Protein 9G69 (pdb70)

Organism: Lactococcus lactis subsp. lactis (strain IL1403) (NCBI:txid272623)

Structure (mmCIF, N/CA/C/O backbone):
data_9G69
#
_entry.id   9G69
#
_cell.length_a   1.00
_cell.length_b   1.00
_cell.length_c   1.00
_cell.angle_alpha   90.00
_cell.angle_beta   90.00
_cell.angle_gamma   90.00
#
_symmetry.space_group_name_H-M   'P 1'
#
loop_
_entity.id
_entity.type
_entity.pdbx_description
1 polymer 'Phosphoglucosamine mutase'
2 polymer 'Diadenylate cyclase'
3 non-polymer "ADENOSINE-5'-TRIPHOSPHATE"
#
loop_
_atom_site.group_PDB
_atom_site.id
_atom_site.type_symbol
_atom_site.label_atom_id
_atom_site.label_alt_id
_atom_site.label_comp_id
_atom_site.label_asym_id
_atom_site.label_entity_id
_atom_site.label_seq_id
_atom_site.pdbx_PDB_ins_code
_atom_site.Cartn_x
_atom_site.Cartn_y
_atom_site.Cartn_z
_atom_site.occupancy
_atom_site.B_iso_or_equiv
_atom_site.auth_seq_id
_atom_site.auth_comp_id
_atom_site.auth_asym_id
_atom_site.auth_atom_id
_atom_site.pdbx_PDB_model_num
ATOM 1 N N . MET A 1 1 ? 136.419 105.251 107.251 1.00 66.60 1 MET A N 1
ATOM 2 C CA . MET A 1 1 ? 136.174 105.142 108.683 1.00 69.64 1 MET A CA 1
ATOM 3 C C . MET A 1 1 ? 137.161 104.183 109.336 1.00 62.43 1 MET A C 1
ATOM 4 O O . MET A 1 1 ? 137.304 103.038 108.910 1.00 65.46 1 MET A O 1
ATOM 6 N N . GLY A 1 2 ? 137.839 104.659 110.375 1.00 59.89 2 GLY A N 1
ATOM 7 C CA . GLY A 1 2 ? 138.813 103.846 111.075 1.00 60.83 2 GLY A CA 1
ATOM 8 C C . GLY A 1 2 ? 138.192 102.996 112.163 1.00 62.42 2 GLY A C 1
ATOM 9 O O . GLY A 1 2 ? 137.127 102.406 111.962 1.00 62.93 2 GLY A O 1
ATOM 10 N N . LYS A 1 3 ? 138.849 102.920 113.322 1.00 33.91 3 LYS A N 1
ATOM 11 C CA . LYS A 1 3 ? 138.311 102.120 114.417 1.00 32.71 3 LYS A CA 1
ATOM 12 C C . LYS A 1 3 ? 137.120 102.806 115.073 1.00 35.37 3 LYS A C 1
ATOM 13 O O . LYS A 1 3 ? 136.124 102.152 115.403 1.00 30.56 3 LYS A O 1
ATOM 15 N N . TYR A 1 4 ? 137.204 104.120 115.282 1.00 5.88 4 TYR A N 1
ATOM 16 C CA . TYR A 1 4 ? 136.094 104.851 115.876 1.00 12.31 4 TYR A CA 1
ATOM 17 C C . TYR A 1 4 ? 135.881 106.223 115.249 1.00 9.78 4 TYR A C 1
ATOM 18 O O . TYR A 1 4 ? 135.111 107.020 115.798 1.00 11.19 4 TYR A O 1
ATOM 20 N N . PHE A 1 5 ? 136.532 106.532 114.134 1.00 1.97 5 PHE A N 1
ATOM 21 C CA . PHE A 1 5 ? 136.324 107.793 113.439 1.00 8.00 5 PHE A CA 1
ATOM 22 C C . PHE A 1 5 ? 135.394 107.577 112.254 1.00 9.68 5 PHE A C 1
ATOM 23 O O . PHE A 1 5 ? 135.411 106.516 111.625 1.00 3.13 5 PHE A O 1
ATOM 25 N N . GLY A 1 6 ? 134.586 108.588 111.953 1.00 12.97 6 GLY A N 1
ATOM 26 C CA . GLY A 1 6 ? 133.633 108.486 110.865 1.00 13.15 6 GLY A CA 1
ATOM 27 C C . GLY A 1 6 ? 134.205 108.923 109.532 1.00 5.05 6 GLY A C 1
ATOM 28 O O . GLY A 1 6 ? 135.191 108.352 109.060 1.00 4.59 6 GLY A O 1
ATOM 29 N N . THR A 1 7 ? 133.589 109.929 108.911 1.00 8.94 7 THR A N 1
ATOM 30 C CA . THR A 1 7 ? 134.060 110.484 107.646 1.00 16.02 7 THR A CA 1
ATOM 31 C C . THR A 1 7 ? 134.718 111.847 107.821 1.00 8.22 7 THR A C 1
ATOM 32 O O . THR A 1 7 ? 135.818 112.078 107.311 1.00 11.45 7 THR A O 1
ATOM 34 N N . ASP A 1 8 ? 134.059 112.759 108.530 1.00 5.32 8 ASP A N 1
ATOM 35 C CA . ASP A 1 8 ? 134.649 114.048 108.860 1.00 6.91 8 ASP A CA 1
ATOM 36 C C . ASP A 1 8 ? 134.712 114.209 110.372 1.00 3.15 8 ASP A C 1
ATOM 37 O O . ASP A 1 8 ? 134.369 115.268 110.903 1.00 6.86 8 ASP A O 1
ATOM 39 N N . GLY A 1 9 ? 135.140 113.159 111.069 1.00 6.44 9 GLY A N 1
ATOM 40 C CA . GLY A 1 9 ? 135.170 113.157 112.520 1.00 13.76 9 GLY A CA 1
ATOM 41 C C . GLY A 1 9 ? 134.349 112.033 113.122 1.00 16.15 9 GLY A C 1
ATOM 42 O O . GLY A 1 9 ? 134.702 110.855 112.994 1.00 13.74 9 GLY A O 1
ATOM 43 N N . VAL A 1 10 ? 133.259 112.386 113.800 1.00 4.36 10 VAL A N 1
ATOM 44 C CA . VAL A 1 10 ? 132.292 111.421 114.309 1.00 9.45 10 VAL A CA 1
ATOM 45 C C . VAL A 1 10 ? 130.904 111.914 113.929 1.00 2.59 10 VAL A C 1
ATOM 46 O O . VAL A 1 10 ? 130.508 113.020 114.316 1.00 6.04 10 VAL A O 1
ATOM 48 N N . ARG A 1 11 ? 130.169 111.105 113.173 1.00 2.93 11 ARG A N 1
ATOM 49 C CA . ARG A 1 11 ? 128.829 111.460 112.730 1.00 2.87 11 ARG A CA 1
ATOM 50 C C . ARG A 1 11 ? 127.853 110.403 113.214 1.00 1.29 11 ARG A C 1
ATOM 51 O O . ARG A 1 11 ? 128.053 109.210 112.971 1.00 0.19 11 ARG A O 1
ATOM 53 N N . GLY A 1 12 ? 126.804 110.844 113.892 1.00 55.18 12 GLY A N 1
ATOM 54 C CA . GLY A 1 12 ? 125.813 109.930 114.420 1.00 55.72 12 GLY A CA 1
ATOM 55 C C . GLY A 1 12 ? 124.829 110.671 115.297 1.00 57.98 12 GLY A C 1
ATOM 56 O O . GLY A 1 12 ? 124.900 111.892 115.464 1.00 53.60 12 GLY A O 1
ATOM 57 N N . GLU A 1 13 ? 123.903 109.901 115.862 1.00 73.85 13 GLU A N 1
ATOM 58 C CA . GLU A 1 13 ? 122.885 110.461 116.738 1.00 69.58 13 GLU A CA 1
ATOM 59 C C . GLU A 1 13 ? 123.386 110.496 118.176 1.00 74.00 13 GLU A C 1
ATOM 60 O O . GLU A 1 13 ? 123.912 109.500 118.684 1.00 75.11 13 GLU A O 1
ATOM 62 N N . ALA A 1 14 ? 123.232 111.647 118.827 1.00 7.95 14 ALA A N 1
ATOM 63 C CA . ALA A 1 14 ? 123.646 111.779 120.216 1.00 10.75 14 ALA A CA 1
ATOM 64 C C . ALA A 1 14 ? 122.727 110.962 121.112 1.00 7.95 14 ALA A C 1
ATOM 65 O O . ALA A 1 14 ? 121.501 111.050 121.002 1.00 4.31 14 ALA A O 1
ATOM 67 N N . ASN A 1 15 ? 123.330 110.149 121.979 1.00 22.55 15 ASN A N 1
ATOM 68 C CA . ASN A 1 15 ? 122.664 109.285 122.953 1.00 21.06 15 ASN A CA 1
ATOM 69 C C . ASN A 1 15 ? 121.702 108.284 122.319 1.00 25.36 15 ASN A C 1
ATOM 70 O O . ASN A 1 15 ? 120.815 107.767 123.004 1.00 21.78 15 ASN A O 1
ATOM 72 N N . VAL A 1 16 ? 121.850 107.993 121.028 1.00 30.45 16 VAL A N 1
ATOM 73 C CA . VAL A 1 16 ? 121.070 106.965 120.351 1.00 30.47 16 VAL A CA 1
ATOM 74 C C . VAL A 1 16 ? 121.974 105.965 119.640 1.00 37.15 16 VAL A C 1
ATOM 75 O O . VAL A 1 16 ? 121.869 104.754 119.854 1.00 33.05 16 VAL A O 1
ATOM 77 N N . GLU A 1 17 ? 122.871 106.457 118.786 1.00 20.66 17 GLU A N 1
ATOM 78 C CA . GLU A 1 17 ? 123.893 105.624 118.163 1.00 14.86 17 GLU A CA 1
ATOM 79 C C . GLU A 1 17 ? 125.237 105.780 118.865 1.00 18.89 17 GLU A C 1
ATOM 80 O O . GLU A 1 17 ? 125.784 104.807 119.391 1.00 18.65 17 GLU A O 1
ATOM 82 N N . LEU A 1 18 ? 125.771 106.998 118.897 1.00 36.13 18 LEU A N 1
ATOM 83 C CA . LEU A 1 18 ? 126.980 107.264 119.661 1.00 37.40 18 LEU A CA 1
ATOM 84 C C . LEU A 1 18 ? 126.651 107.312 121.146 1.00 33.38 18 LEU A C 1
ATOM 85 O O . LEU A 1 18 ? 125.502 107.539 121.534 1.00 32.59 18 LEU A O 1
ATOM 87 N N . THR A 1 19 ? 127.661 107.079 121.980 1.00 52.35 19 THR A N 1
ATOM 88 C CA . THR A 1 19 ? 127.346 107.213 123.398 1.00 57.72 19 THR A CA 1
ATOM 89 C C . THR A 1 19 ? 127.989 108.477 123.966 1.00 54.71 19 THR A C 1
ATOM 90 O O . THR A 1 19 ? 129.087 108.853 123.543 1.00 54.29 19 THR A O 1
ATOM 92 N N . PRO A 1 20 ? 127.304 109.164 124.888 1.00 18.30 20 PRO A N 1
ATOM 93 C CA . PRO A 1 20 ? 127.928 110.337 125.526 1.00 13.31 20 PRO A CA 1
ATOM 94 C C . PRO A 1 20 ? 129.193 109.991 126.289 1.00 14.59 20 PRO A C 1
ATOM 95 O O . PRO A 1 20 ? 130.162 110.764 126.275 1.00 12.89 20 PRO A O 1
ATOM 97 N N . GLU A 1 21 ? 129.216 108.825 126.939 1.00 48.52 21 GLU A N 1
ATOM 98 C CA . GLU A 1 21 ? 130.455 108.332 127.528 1.00 45.23 21 GLU A CA 1
ATOM 99 C C . GLU A 1 21 ? 131.490 108.030 126.455 1.00 39.52 21 GLU A C 1
ATOM 100 O O . GLU A 1 21 ? 132.682 108.287 126.655 1.00 45.66 21 GLU A O 1
ATOM 102 N N . MET A 1 22 ? 131.057 107.502 125.308 1.00 38.54 22 MET A N 1
ATOM 103 C CA . MET A 1 22 ? 131.980 107.328 124.194 1.00 42.13 22 MET A CA 1
ATOM 104 C C . MET A 1 22 ? 132.445 108.669 123.646 1.00 36.84 22 MET A C 1
ATOM 105 O O . MET A 1 22 ? 133.562 108.767 123.133 1.00 42.36 22 MET A O 1
ATOM 107 N N . ALA A 1 23 ? 131.621 109.715 123.763 1.00 33.91 23 ALA A N 1
ATOM 108 C CA . ALA A 1 23 ? 132.058 111.047 123.354 1.00 43.05 23 ALA A CA 1
ATOM 109 C C . ALA A 1 23 ? 133.139 111.585 124.283 1.00 40.66 23 ALA A C 1
ATOM 110 O O . ALA A 1 23 ? 134.128 112.172 123.827 1.00 43.73 23 ALA A O 1
ATOM 112 N N . PHE A 1 24 ? 132.976 111.379 125.592 1.00 59.49 24 PHE A N 1
ATOM 113 C CA . PHE A 1 24 ? 134.030 111.765 126.526 1.00 67.45 24 PHE A CA 1
ATOM 114 C C . PHE A 1 24 ? 135.286 110.926 126.318 1.00 65.09 24 PHE A C 1
ATOM 115 O O . PHE A 1 24 ? 136.405 111.414 126.508 1.00 58.78 24 PHE A O 1
ATOM 117 N N . LYS A 1 25 ? 135.120 109.661 125.923 1.00 59.09 25 LYS A N 1
ATOM 118 C CA . LYS A 1 25 ? 136.275 108.821 125.620 1.00 60.78 25 LYS A CA 1
ATOM 119 C C . LYS A 1 25 ? 136.997 109.302 124.365 1.00 58.66 25 LYS A C 1
ATOM 120 O O . LYS A 1 25 ? 138.233 109.320 124.322 1.00 52.79 25 LYS A O 1
ATOM 122 N N . LEU A 1 26 ? 136.245 109.697 123.338 1.00 92.69 26 LEU A N 1
ATOM 123 C CA . LEU A 1 26 ? 136.824 110.256 122.124 1.00 92.71 26 LEU A CA 1
ATOM 124 C C . LEU A 1 26 ? 137.368 111.658 122.334 1.00 94.89 26 LEU A C 1
ATOM 125 O O . LEU A 1 26 ? 138.085 112.164 121.464 1.00 101.02 26 LEU A O 1
ATOM 127 N N . GLY A 1 27 ? 137.024 112.298 123.447 1.00 48.15 27 GLY A N 1
ATOM 128 C CA . GLY A 1 27 ? 137.690 113.521 123.843 1.00 51.04 27 GLY A CA 1
ATOM 129 C C . GLY A 1 27 ? 138.987 113.252 124.583 1.00 43.87 27 GLY A C 1
ATOM 130 O O . GLY A 1 27 ? 140.018 113.852 124.278 1.00 45.42 27 GLY A O 1
ATOM 131 N N . ARG A 1 28 ? 138.957 112.312 125.527 1.00 31.50 28 ARG A N 1
ATOM 132 C CA . ARG A 1 28 ? 140.118 112.041 126.370 1.00 35.34 28 ARG A CA 1
ATOM 133 C C . ARG A 1 28 ? 141.238 111.346 125.599 1.00 31.26 28 ARG A C 1
ATOM 134 O O . ARG A 1 28 ? 142.391 111.797 125.614 1.00 25.83 28 ARG A O 1
ATOM 136 N N . PHE A 1 29 ? 140.924 110.224 124.943 1.00 22.53 29 PHE A N 1
ATOM 137 C CA . PHE A 1 29 ? 141.937 109.510 124.172 1.00 28.27 29 PHE A CA 1
ATOM 138 C C . PHE A 1 29 ? 142.425 110.353 123.000 1.00 24.08 29 PHE A C 1
ATOM 139 O O . PHE A 1 29 ? 143.606 110.304 122.638 1.00 28.84 29 PHE A O 1
ATOM 141 N N . GLY A 1 30 ? 141.532 111.147 122.406 1.00 15.96 30 GLY A N 1
ATOM 142 C CA . GLY A 1 30 ? 141.952 112.083 121.380 1.00 11.76 30 GLY A CA 1
ATOM 143 C C . GLY A 1 30 ? 142.864 113.167 121.913 1.00 10.99 30 GLY A C 1
ATOM 144 O O . GLY A 1 30 ? 143.786 113.602 121.219 1.00 11.61 30 GLY A O 1
ATOM 145 N N . GLY A 1 31 ? 142.626 113.613 123.148 1.00 19.15 31 GLY A N 1
ATOM 146 C CA . GLY A 1 31 ? 143.553 114.531 123.779 1.00 19.78 31 GLY A CA 1
ATOM 147 C C . GLY A 1 31 ? 144.910 113.901 124.011 1.00 20.96 31 GLY A C 1
ATOM 148 O O . GLY A 1 31 ? 145.940 114.557 123.860 1.00 25.84 31 GLY A O 1
ATOM 149 N N . TYR A 1 32 ? 144.924 112.618 124.378 1.00 26.11 32 TYR A N 1
ATOM 150 C CA . TYR A 1 32 ? 146.192 111.902 124.512 1.00 20.64 32 TYR A CA 1
ATOM 151 C C . TYR A 1 32 ? 146.916 111.808 123.173 1.00 21.23 32 TYR A C 1
ATOM 152 O O . TYR A 1 32 ? 148.143 111.965 123.108 1.00 30.18 32 TYR A O 1
ATOM 154 N N . VAL A 1 33 ? 146.162 111.563 122.099 1.00 19.51 33 VAL A N 1
ATOM 155 C CA . VAL A 1 33 ? 146.738 111.503 120.756 1.00 20.00 33 VAL A CA 1
ATOM 156 C C . VAL A 1 33 ? 147.321 112.854 120.361 1.00 24.91 33 VAL A C 1
ATOM 157 O O . VAL A 1 33 ? 148.414 112.932 119.787 1.00 19.43 33 VAL A O 1
ATOM 159 N N . LEU A 1 34 ? 146.601 113.937 120.661 1.00 12.78 34 LEU A N 1
ATOM 160 C CA . LEU A 1 34 ? 147.104 115.271 120.355 1.00 11.55 34 LEU A CA 1
ATOM 161 C C . LEU A 1 34 ? 148.308 115.629 121.215 1.00 5.48 34 LEU A C 1
ATOM 162 O O . LEU A 1 34 ? 149.202 116.351 120.760 1.00 8.02 34 LEU A O 1
ATOM 164 N N . SER A 1 35 ? 148.351 115.133 122.450 1.00 11.62 35 SER A N 1
ATOM 165 C CA . SER A 1 35 ? 149.469 115.438 123.331 1.00 4.89 35 SER A CA 1
ATOM 166 C C . SER A 1 35 ? 150.721 114.664 122.945 1.00 3.51 35 SER A C 1
ATOM 167 O O . SER A 1 35 ? 151.836 115.149 123.161 1.00 4.03 35 SER A O 1
ATOM 169 N N . GLN A 1 36 ? 150.567 113.469 122.372 1.00 6.06 36 GLN A N 1
ATOM 170 C CA . GLN A 1 36 ? 151.717 112.644 122.020 1.00 5.68 36 GLN A CA 1
ATOM 171 C C . GLN A 1 36 ? 152.339 113.025 120.679 1.00 3.17 36 GLN A C 1
ATOM 172 O O . GLN A 1 36 ? 153.111 112.237 120.118 1.00 9.88 36 GLN A O 1
ATOM 174 N N . HIS A 1 37 ? 152.028 114.209 120.142 1.00 10.42 37 HIS A N 1
ATOM 175 C CA . HIS A 1 37 ? 152.618 114.623 118.876 1.00 12.13 37 HIS A CA 1
ATOM 176 C C . HIS A 1 37 ? 152.987 116.103 118.823 1.00 14.07 37 HIS A C 1
ATOM 177 O O . HIS A 1 37 ? 153.191 116.628 117.721 1.00 13.31 37 HIS A O 1
ATOM 179 N N . GLU A 1 38 ? 153.081 116.795 119.957 1.00 11.21 38 GLU A N 1
ATOM 180 C CA . GLU A 1 38 ? 153.442 118.206 119.944 1.00 14.25 38 GLU A CA 1
ATOM 181 C C . GLU A 1 38 ? 154.041 118.589 121.289 1.00 16.85 38 GLU A C 1
ATOM 182 O O . GLU A 1 38 ? 153.479 118.266 122.337 1.00 12.65 38 GLU A O 1
ATOM 184 N N . LEU A 1 39 ? 155.178 119.279 121.247 1.00 6.08 39 LEU A N 1
ATOM 185 C CA . LEU A 1 39 ? 155.811 119.756 122.467 1.00 8.02 39 LEU A CA 1
ATOM 186 C C . LEU A 1 39 ? 154.999 120.889 123.082 1.00 13.46 39 LEU A C 1
ATOM 187 O O . LEU A 1 39 ? 154.335 121.659 122.385 1.00 7.35 39 LEU A O 1
ATOM 189 N N . GLY A 1 40 ? 155.057 120.985 124.405 1.00 15.66 40 GLY A N 1
ATOM 190 C CA . GLY A 1 40 ? 154.283 121.969 125.128 1.00 19.66 40 GLY A CA 1
ATOM 191 C C . GLY A 1 40 ? 152.828 121.560 125.262 1.00 13.05 40 GLY A C 1
ATOM 192 O O . GLY A 1 40 ? 152.377 120.539 124.739 1.00 11.07 40 GLY A O 1
ATOM 193 N N . THR A 1 41 ? 152.081 122.381 125.984 1.00 7.34 41 THR A N 1
ATOM 194 C CA . THR A 1 41 ? 150.666 122.102 126.190 1.00 7.71 41 THR A CA 1
ATOM 195 C C . THR A 1 41 ? 149.893 122.381 124.906 1.00 9.07 41 THR A C 1
ATOM 196 O O . THR A 1 41 ? 149.983 123.487 124.363 1.00 9.31 41 THR A O 1
ATOM 198 N N . PRO A 1 42 ? 149.141 121.413 124.385 1.00 2.70 42 PRO A N 1
ATOM 199 C CA . PRO A 1 42 ? 148.383 121.660 123.153 1.00 6.52 42 PRO A CA 1
ATOM 200 C C . PRO A 1 42 ? 147.172 122.537 123.428 1.00 9.85 42 PRO A C 1
ATOM 201 O O . PRO A 1 42 ? 146.379 122.255 124.328 1.00 9.86 42 PRO A O 1
ATOM 203 N N . LYS A 1 43 ? 147.032 123.602 122.644 1.00 18.72 43 LYS A N 1
ATOM 204 C CA . LYS A 1 43 ? 145.907 124.524 122.753 1.00 15.98 43 LYS A CA 1
ATOM 205 C C . LYS A 1 43 ? 144.957 124.268 121.591 1.00 13.47 43 LYS A C 1
ATOM 206 O O . LYS A 1 43 ? 145.360 124.351 120.427 1.00 14.43 43 LYS A O 1
ATOM 208 N N . VAL A 1 44 ? 143.698 123.968 121.909 1.00 49.62 44 VAL A N 1
ATOM 209 C CA . VAL A 1 44 ? 142.721 123.526 120.926 1.00 53.38 44 VAL A CA 1
ATOM 210 C C . VAL A 1 44 ? 141.527 124.469 120.942 1.00 53.31 44 VAL A C 1
ATOM 211 O O . VAL A 1 44 ? 141.476 125.439 121.698 1.00 48.07 44 VAL A O 1
ATOM 213 N N . TYR A 1 45 ? 140.557 124.161 120.087 1.00 19.44 45 TYR A N 1
ATOM 214 C CA . TYR A 1 45 ? 139.306 124.893 120.008 1.00 18.96 45 TYR A CA 1
ATOM 215 C C . TYR A 1 45 ? 138.144 123.909 120.003 1.00 19.05 45 TYR A C 1
ATOM 216 O O . TYR A 1 45 ? 138.327 122.701 119.834 1.00 22.75 45 TYR A O 1
ATOM 218 N N . VAL A 1 46 ? 136.941 124.436 120.208 1.00 12.04 46 VAL A N 1
ATOM 219 C CA . VAL A 1 46 ? 135.732 123.622 120.247 1.00 10.83 46 VAL A CA 1
ATOM 220 C C . VAL A 1 46 ? 134.572 124.431 119.684 1.00 2.71 46 VAL A C 1
ATOM 221 O O . VAL A 1 46 ? 134.493 125.646 119.887 1.00 4.32 46 VAL A O 1
ATOM 223 N N . GLY A 1 47 ? 133.676 123.750 118.967 1.00 56.00 47 GLY A N 1
ATOM 224 C CA . GLY A 1 47 ? 132.509 124.395 118.402 1.00 62.79 47 GLY A CA 1
ATOM 225 C C . GLY A 1 47 ? 131.372 123.407 118.236 1.00 58.14 47 GLY A C 1
ATOM 226 O O . GLY A 1 47 ? 131.571 122.190 118.223 1.00 64.10 47 GLY A O 1
ATOM 227 N N . ARG A 1 48 ? 130.165 123.955 118.109 1.00 24.42 48 ARG A N 1
ATOM 228 C CA . ARG A 1 48 ? 128.977 123.123 117.980 1.00 27.38 48 ARG A CA 1
ATOM 229 C C . ARG A 1 48 ? 127.863 123.909 117.307 1.00 27.04 48 ARG A C 1
ATOM 230 O O . ARG A 1 48 ? 127.734 125.120 117.502 1.00 27.65 48 ARG A O 1
ATOM 232 N N . ASP A 1 49 ? 127.054 123.200 116.522 1.00 26.04 49 ASP A N 1
ATOM 233 C CA . ASP A 1 49 ? 125.882 123.793 115.891 1.00 28.56 49 ASP A CA 1
ATOM 234 C C . ASP A 1 49 ? 124.766 123.920 116.924 1.00 23.44 49 ASP A C 1
ATOM 235 O O . ASP A 1 49 ? 124.900 123.505 118.078 1.00 25.48 49 ASP A O 1
ATOM 237 N N . THR A 1 50 ? 123.632 124.482 116.512 1.00 13.27 50 THR A N 1
ATOM 238 C CA . THR A 1 50 ? 122.524 124.758 117.413 1.00 19.05 50 THR A CA 1
ATOM 239 C C . THR A 1 50 ? 121.509 123.624 117.464 1.00 17.45 50 THR A C 1
ATOM 240 O O . THR A 1 50 ? 120.318 123.882 117.668 1.00 21.19 50 THR A O 1
ATOM 242 N N . ARG A 1 51 ? 121.948 122.384 117.266 1.00 41.13 51 ARG A N 1
ATOM 243 C CA . ARG A 1 51 ? 121.050 121.241 117.336 1.00 37.98 51 ARG A CA 1
ATOM 244 C C . ARG A 1 51 ? 120.517 121.052 118.753 1.00 34.04 51 ARG A C 1
ATOM 245 O O . ARG A 1 51 ? 121.166 121.415 119.738 1.00 40.08 51 ARG A O 1
ATOM 247 N N . ILE A 1 52 ? 119.305 120.492 118.840 1.00 54.35 52 ILE A N 1
ATOM 248 C CA . ILE A 1 52 ? 118.605 120.377 120.119 1.00 58.02 52 ILE A CA 1
ATOM 249 C C . ILE A 1 52 ? 119.344 119.433 121.057 1.00 60.61 52 ILE A C 1
ATOM 250 O O . ILE A 1 52 ? 119.624 119.772 122.212 1.00 63.00 52 ILE A O 1
ATOM 252 N N . SER A 1 53 ? 119.679 118.242 120.576 1.00 9.76 53 SER A N 1
ATOM 253 C CA . SER A 1 53 ? 120.468 117.310 121.365 1.00 3.76 53 SER A CA 1
ATOM 254 C C . SER A 1 53 ? 121.963 117.537 121.207 1.00 9.73 53 SER A C 1
ATOM 255 O O . SER A 1 53 ? 122.750 116.763 121.761 1.00 6.04 53 SER A O 1
ATOM 257 N N . GLY A 1 54 ? 122.366 118.572 120.467 1.00 5.05 54 GLY A N 1
ATOM 258 C CA . GLY A 1 54 ? 123.770 118.763 120.150 1.00 5.58 54 GLY A CA 1
ATOM 259 C C . GLY A 1 54 ? 124.641 119.107 121.341 1.00 2.16 54 GLY A C 1
ATOM 260 O O . GLY A 1 54 ? 125.802 118.691 121.398 1.00 5.17 54 GLY A O 1
ATOM 261 N N . GLN A 1 55 ? 124.107 119.868 122.299 1.00 7.49 55 GLN A N 1
ATOM 262 C CA . GLN A 1 55 ? 124.939 120.393 123.378 1.00 8.58 55 GLN A CA 1
ATOM 263 C C . GLN A 1 55 ? 125.420 119.300 124.325 1.00 7.54 55 GLN A C 1
ATOM 264 O O . GLN A 1 55 ? 126.453 119.468 124.983 1.00 6.97 55 GLN A O 1
ATOM 266 N N . MET A 1 56 ? 124.699 118.179 124.401 1.00 9.16 56 MET A N 1
ATOM 267 C CA . MET A 1 56 ? 125.101 117.095 125.293 1.00 12.64 56 MET A CA 1
ATOM 268 C C . MET A 1 56 ? 126.401 116.449 124.830 1.00 10.44 56 MET A C 1
ATOM 269 O O . MET A 1 56 ? 127.306 116.206 125.637 1.00 9.76 56 MET A O 1
ATOM 271 N N . LEU A 1 57 ? 126.509 116.165 123.529 1.00 31.07 57 LEU A N 1
ATOM 272 C CA . LEU A 1 57 ? 127.719 115.547 122.995 1.00 30.23 57 LEU A CA 1
ATOM 273 C C . LEU A 1 57 ? 128.914 116.480 123.112 1.00 33.27 57 LEU A C 1
ATOM 274 O O . LEU A 1 57 ? 130.016 116.043 123.469 1.00 31.35 57 LEU A O 1
ATOM 276 N N . ALA A 1 58 ? 128.714 117.767 122.817 1.00 37.35 58 ALA A N 1
ATOM 277 C CA . ALA A 1 58 ? 129.799 118.735 122.935 1.00 32.56 58 ALA A CA 1
ATOM 278 C C . ALA A 1 58 ? 130.246 118.893 124.382 1.00 34.84 58 ALA A C 1
ATOM 279 O O . ALA A 1 58 ? 131.448 118.981 124.656 1.00 34.01 58 ALA A O 1
ATOM 281 N N . SER A 1 59 ? 129.295 118.913 125.323 1.00 32.67 59 SER A N 1
ATOM 282 C CA . SER A 1 59 ? 129.651 119.006 126.736 1.00 32.91 59 SER A CA 1
ATOM 283 C C . SER A 1 59 ? 130.403 117.766 127.203 1.00 30.50 59 SER A C 1
ATOM 284 O O . SER A 1 59 ? 131.393 117.877 127.937 1.00 26.58 59 SER A O 1
ATOM 286 N N . SER A 1 60 ? 129.956 116.580 126.777 1.00 21.85 60 SER A N 1
ATOM 287 C CA . SER A 1 60 ? 130.624 115.344 127.173 1.00 18.58 60 SER A CA 1
ATOM 288 C C . SER A 1 60 ? 132.038 115.270 126.615 1.00 21.33 60 SER A C 1
ATOM 289 O O . SER A 1 60 ? 132.972 114.878 127.324 1.00 19.03 60 SER A O 1
ATOM 291 N N . LEU A 1 61 ? 132.221 115.658 125.351 1.00 40.20 61 LEU A N 1
ATOM 292 C CA . LEU A 1 61 ? 133.558 115.636 124.769 1.00 42.72 61 LEU A CA 1
ATOM 293 C C . LEU A 1 61 ? 134.454 116.715 125.365 1.00 40.70 61 LEU A C 1
ATOM 294 O O . LEU A 1 61 ? 135.663 116.501 125.505 1.00 39.67 61 LEU A O 1
ATOM 296 N N . ILE A 1 62 ? 133.889 117.871 125.728 1.00 22.92 62 ILE A N 1
ATOM 297 C CA . ILE A 1 62 ? 134.683 118.915 126.365 1.00 26.02 62 ILE A CA 1
ATOM 298 C C . ILE A 1 62 ? 135.125 118.473 127.752 1.00 23.03 62 ILE A C 1
ATOM 299 O O . ILE A 1 62 ? 136.242 118.775 128.188 1.00 32.06 62 ILE A O 1
ATOM 301 N N . SER A 1 63 ? 134.257 117.757 128.467 1.00 55.18 63 SER A N 1
ATOM 302 C CA . SER A 1 63 ? 134.636 117.224 129.771 1.00 55.81 63 SER A CA 1
ATOM 303 C C . SER A 1 63 ? 135.686 116.129 129.639 1.00 53.94 63 SER A C 1
ATOM 304 O O . SER A 1 63 ? 136.638 116.078 130.427 1.00 52.75 63 SER A O 1
ATOM 306 N N . GLY A 1 64 ? 135.524 115.240 128.656 1.00 66.64 64 GLY A N 1
ATOM 307 C CA . GLY A 1 64 ? 136.484 114.164 128.472 1.00 65.42 64 GLY A CA 1
ATOM 308 C C . GLY A 1 64 ? 137.858 114.657 128.059 1.00 64.22 64 GLY A C 1
ATOM 309 O O . GLY A 1 64 ? 138.874 114.205 128.594 1.00 67.89 64 GLY A O 1
ATOM 310 N N . LEU A 1 65 ? 137.912 115.597 127.112 1.00 42.49 65 LEU A N 1
ATOM 311 C CA . LEU A 1 65 ? 139.193 116.151 126.692 1.00 48.54 65 LEU A CA 1
ATOM 312 C C . LEU A 1 65 ? 139.820 117.032 127.763 1.00 48.47 65 LEU A C 1
ATOM 313 O O . LEU A 1 65 ? 141.021 117.310 127.688 1.00 41.94 65 LEU A O 1
ATOM 315 N N . LEU A 1 66 ? 139.045 117.466 128.760 1.00 8.72 66 LEU A N 1
ATOM 316 C CA . LEU A 1 66 ? 139.582 118.317 129.815 1.00 11.79 66 LEU A CA 1
ATOM 317 C C . LEU A 1 66 ? 140.529 117.574 130.748 1.00 14.08 66 LEU A C 1
ATOM 318 O O . LEU A 1 66 ? 141.261 118.217 131.505 1.00 8.87 66 LEU A O 1
ATOM 320 N N . SER A 1 67 ? 140.533 116.243 130.715 1.00 8.51 67 SER A N 1
ATOM 321 C CA . SER A 1 67 ? 141.346 115.482 131.656 1.00 4.15 67 SER A CA 1
ATOM 322 C C . SER A 1 67 ? 142.726 115.167 131.099 1.00 6.16 67 SER A C 1
ATOM 323 O O . SER A 1 67 ? 143.695 115.080 131.859 1.00 2.33 67 SER A O 1
ATOM 325 N N . VAL A 1 68 ? 142.835 114.982 129.782 1.00 5.12 68 VAL A N 1
ATOM 326 C CA . VAL A 1 68 ? 144.066 114.479 129.184 1.00 4.73 68 VAL A CA 1
ATOM 327 C C . VAL A 1 68 ? 145.224 115.460 129.259 1.00 1.48 68 VAL A C 1
ATOM 328 O O . VAL A 1 68 ? 146.375 115.054 129.069 1.00 6.18 68 VAL A O 1
ATOM 330 N N . GLY A 1 69 ? 144.957 116.734 129.528 1.00 20.12 69 GLY A N 1
ATOM 331 C CA . GLY A 1 69 ? 145.990 117.733 129.687 1.00 15.02 69 GLY A CA 1
ATOM 332 C C . GLY A 1 69 ? 145.891 118.899 128.729 1.00 21.09 69 GLY A C 1
ATOM 333 O O . GLY A 1 69 ? 146.214 120.028 129.120 1.00 15.80 69 GLY A O 1
ATOM 334 N N . ILE A 1 70 ? 145.461 118.665 127.491 1.00 5.19 70 ILE A N 1
ATOM 335 C CA . ILE A 1 70 ? 145.328 119.740 126.516 1.00 7.85 70 ILE A CA 1
ATOM 336 C C . ILE A 1 70 ? 144.140 120.602 126.913 1.00 0.22 70 ILE A C 1
ATOM 337 O O . ILE A 1 70 ? 142.985 120.193 126.762 1.00 3.24 70 ILE A O 1
ATOM 339 N N . GLU A 1 71 ? 144.419 121.801 127.421 1.00 8.44 71 GLU A N 1
ATOM 340 C CA . GLU A 1 71 ? 143.369 122.675 127.924 1.00 5.38 71 GLU A CA 1
ATOM 341 C C . GLU A 1 71 ? 142.545 123.211 126.765 1.00 8.66 71 GLU A C 1
ATOM 342 O O . GLU A 1 71 ? 142.897 124.222 126.150 1.00 9.49 71 GLU A O 1
ATOM 344 N N . VAL A 1 72 ? 141.446 122.529 126.463 1.00 14.25 72 VAL A N 1
ATOM 345 C CA . VAL A 1 72 ? 140.634 122.846 125.295 1.00 6.70 72 VAL A CA 1
ATOM 346 C C . VAL A 1 72 ? 139.767 124.058 125.618 1.00 12.23 72 VAL A C 1
ATOM 347 O O . VAL A 1 72 ? 138.745 123.938 126.297 1.00 12.75 72 VAL A O 1
ATOM 349 N N . TYR A 1 73 ? 140.176 125.227 125.135 1.00 34.43 73 TYR A N 1
ATOM 350 C CA . TYR A 1 73 ? 139.319 126.403 125.177 1.00 26.78 73 TYR A CA 1
ATOM 351 C C . TYR A 1 73 ? 138.163 126.188 124.208 1.00 34.13 73 TYR A C 1
ATOM 352 O O . TYR A 1 73 ? 138.379 125.787 123.060 1.00 33.75 73 TYR A O 1
ATOM 354 N N . ASP A 1 74 ? 136.940 126.449 124.663 1.00 46.63 74 ASP A N 1
ATOM 355 C CA . ASP A 1 74 ? 135.737 126.098 123.916 1.00 50.38 74 ASP A CA 1
ATOM 356 C C . ASP A 1 74 ? 135.003 127.361 123.492 1.00 47.51 74 ASP A C 1
ATOM 357 O O . ASP A 1 74 ? 134.933 128.330 124.255 1.00 52.02 74 ASP A O 1
ATOM 359 N N . LEU A 1 75 ? 134.435 127.333 122.287 1.00 30.89 75 LEU A N 1
ATOM 360 C CA . LEU A 1 75 ? 133.684 128.459 121.740 1.00 32.96 75 LEU A CA 1
ATOM 361 C C . LEU A 1 75 ? 132.426 127.907 121.089 1.00 26.06 75 LEU A C 1
ATOM 362 O O . LEU A 1 75 ? 132.430 127.593 119.896 1.00 24.49 75 LEU A O 1
ATOM 364 N N . GLY A 1 76 ? 131.347 127.804 121.864 1.00 30.08 76 GLY A N 1
ATOM 365 C CA . GLY A 1 76 ? 130.109 127.229 121.391 1.00 34.41 76 GLY A CA 1
ATOM 366 C C . GLY A 1 76 ? 129.331 128.171 120.490 1.00 31.03 76 GLY A C 1
ATOM 367 O O . GLY A 1 76 ? 129.520 129.390 120.500 1.00 34.60 76 GLY A O 1
ATOM 368 N N . VAL A 1 77 ? 128.436 127.569 119.699 1.00 39.43 77 VAL A N 1
ATOM 369 C CA . VAL A 1 77 ? 127.540 128.247 118.763 1.00 39.23 77 VAL A CA 1
ATOM 370 C C . VAL A 1 77 ? 128.334 129.089 117.774 1.00 35.32 77 VAL A C 1
ATOM 371 O O . VAL A 1 77 ? 128.325 130.322 117.847 1.00 37.53 77 VAL A O 1
ATOM 373 N N . ILE A 1 78 ? 129.033 128.431 116.853 1.00 11.42 78 ILE A N 1
ATOM 374 C CA . ILE A 1 78 ? 129.771 129.123 115.804 1.00 17.27 78 ILE A CA 1
ATOM 375 C C . ILE A 1 78 ? 129.839 128.200 114.603 1.00 10.12 78 ILE A C 1
ATOM 376 O O . ILE A 1 78 ? 129.604 126.994 114.722 1.00 13.48 78 ILE A O 1
ATOM 378 N N . ALA A 1 79 ? 130.155 128.764 113.444 1.00 32.22 79 ALA A N 1
ATOM 379 C CA . ALA A 1 79 ? 130.228 127.972 112.229 1.00 32.20 79 ALA A CA 1
ATOM 380 C C . ALA A 1 79 ? 131.458 127.071 112.243 1.00 27.18 79 ALA A C 1
ATOM 381 O O . ALA A 1 79 ? 132.455 127.343 112.917 1.00 29.71 79 ALA A O 1
ATOM 383 N N . THR A 1 80 ? 131.363 125.969 111.500 1.00 30.81 80 THR A N 1
ATOM 384 C CA . THR A 1 80 ? 132.530 125.117 111.290 1.00 22.95 80 THR A CA 1
ATOM 385 C C . THR A 1 80 ? 133.628 125.842 110.530 1.00 23.39 80 THR A C 1
ATOM 386 O O . THR A 1 80 ? 134.798 125.774 110.953 1.00 23.53 80 THR A O 1
ATOM 388 N N . PRO A 1 81 ? 133.342 126.522 109.416 1.00 41.78 81 PRO A N 1
ATOM 389 C CA . PRO A 1 81 ? 134.380 127.337 108.768 1.00 37.78 81 PRO A CA 1
ATOM 390 C C . PRO A 1 81 ? 134.899 128.455 109.646 1.00 42.30 81 PRO A C 1
ATOM 391 O O . PRO A 1 81 ? 136.092 128.775 109.580 1.00 39.33 81 PRO A O 1
ATOM 393 N N . GLY A 1 82 ? 134.042 129.049 110.478 1.00 58.60 82 GLY A N 1
ATOM 394 C CA . GLY A 1 82 ? 134.518 130.031 111.437 1.00 55.90 82 GLY A CA 1
ATOM 395 C C . GLY A 1 82 ? 135.471 129.438 112.459 1.00 61.56 82 GLY A C 1
ATOM 396 O O . GLY A 1 82 ? 136.481 130.054 112.809 1.00 64.06 82 GLY A O 1
ATOM 397 N N . VAL A 1 83 ? 135.166 128.230 112.945 1.00 40.27 83 VAL A N 1
ATOM 398 C CA . VAL A 1 83 ? 136.040 127.563 113.906 1.00 43.95 83 VAL A CA 1
ATOM 399 C C . VAL A 1 83 ? 137.381 127.228 113.269 1.00 41.57 83 VAL A C 1
ATOM 400 O O . VAL A 1 83 ? 138.437 127.397 113.890 1.00 41.86 83 VAL A O 1
ATOM 402 N N . ALA A 1 84 ? 137.363 126.759 112.019 1.00 27.81 84 ALA A N 1
ATOM 403 C CA . ALA A 1 84 ? 138.612 126.463 111.323 1.00 20.10 84 ALA A CA 1
ATOM 404 C C . ALA A 1 84 ? 139.435 127.726 111.076 1.00 26.87 84 ALA A C 1
ATOM 405 O O . ALA A 1 84 ? 140.662 127.713 111.248 1.00 24.42 84 ALA A O 1
ATOM 407 N N . TYR A 1 85 ? 138.782 128.823 110.669 1.00 36.12 85 TYR A N 1
ATOM 408 C CA . TYR A 1 85 ? 139.494 130.078 110.430 1.00 36.58 85 TYR A CA 1
ATOM 409 C C . TYR A 1 85 ? 140.088 130.631 111.717 1.00 34.73 85 TYR A C 1
ATOM 410 O O . TYR A 1 85 ? 141.222 131.121 111.721 1.00 38.20 85 TYR A O 1
ATOM 412 N N . LEU A 1 86 ? 139.343 130.543 112.822 1.00 60.61 86 LEU A N 1
ATOM 413 C CA . LEU A 1 86 ? 139.876 130.965 114.112 1.00 62.30 86 LEU A CA 1
ATOM 414 C C . LEU A 1 86 ? 141.046 130.087 114.545 1.00 61.24 86 LEU A C 1
ATOM 415 O O . LEU A 1 86 ? 142.035 130.589 115.094 1.00 61.94 86 LEU A O 1
ATOM 417 N N . VAL A 1 87 ? 140.952 128.776 114.299 1.00 31.61 87 VAL A N 1
ATOM 418 C CA . VAL A 1 87 ? 142.018 127.857 114.684 1.00 27.44 87 VAL A CA 1
ATOM 419 C C . VAL A 1 87 ? 143.290 128.144 113.898 1.00 31.39 87 VAL A C 1
ATOM 420 O O . VAL A 1 87 ? 144.396 128.109 114.447 1.00 29.42 87 VAL A O 1
ATOM 422 N N . LYS A 1 88 ? 143.156 128.434 112.605 1.00 43.80 88 LYS A N 1
ATOM 423 C CA . LYS A 1 88 ? 144.331 128.733 111.796 1.00 43.20 88 LYS A CA 1
ATOM 424 C C . LYS A 1 88 ? 144.802 130.175 111.939 1.00 43.68 88 LYS A C 1
ATOM 425 O O . LYS A 1 88 ? 145.905 130.492 111.482 1.00 47.60 88 LYS A O 1
ATOM 427 N N . LYS A 1 89 ? 144.003 131.053 112.549 1.00 72.21 89 LYS A N 1
ATOM 428 C CA . LYS A 1 89 ? 144.379 132.459 112.661 1.00 79.48 89 LYS A CA 1
ATOM 429 C C . LYS A 1 89 ? 144.967 132.817 114.022 1.00 75.88 89 LYS A C 1
ATOM 430 O O . LYS A 1 89 ? 146.024 133.451 114.093 1.00 79.40 89 LYS A O 1
ATOM 432 N N . ASP A 1 90 ? 144.285 132.446 115.109 1.00 55.25 90 ASP A N 1
ATOM 433 C CA . ASP A 1 90 ? 144.735 132.848 116.437 1.00 55.53 90 ASP A CA 1
ATOM 434 C C . ASP A 1 90 ? 145.996 132.115 116.874 1.00 55.49 90 ASP A C 1
ATOM 435 O O . ASP A 1 90 ? 146.705 132.605 117.759 1.00 58.78 90 ASP A O 1
ATOM 437 N N . GLY A 1 91 ? 146.290 130.962 116.279 1.00 72.59 91 GLY A N 1
ATOM 438 C CA . GLY A 1 91 ? 147.479 130.211 116.628 1.00 63.92 91 GLY A CA 1
ATOM 439 C C . GLY A 1 91 ? 147.176 128.937 117.387 1.00 71.29 91 GLY A C 1
ATOM 440 O O . GLY A 1 91 ? 147.961 128.510 118.237 1.00 64.80 91 GLY A O 1
ATOM 441 N N . ALA A 1 92 ? 146.038 128.320 117.087 1.00 45.44 92 ALA A N 1
ATOM 442 C CA . ALA A 1 92 ? 145.646 127.105 117.780 1.00 39.36 92 ALA A CA 1
ATOM 443 C C . ALA A 1 92 ? 146.468 125.918 117.299 1.00 44.64 92 ALA A C 1
ATOM 444 O O . ALA A 1 92 ? 146.999 125.909 116.186 1.00 39.29 92 ALA A O 1
ATOM 446 N N . SER A 1 93 ? 146.573 124.910 118.160 1.00 32.01 93 SER A N 1
ATOM 447 C CA . SER A 1 93 ? 147.193 123.651 117.780 1.00 30.92 93 SER A CA 1
ATOM 448 C C . SER A 1 93 ? 146.175 122.601 117.364 1.00 32.11 93 SER A C 1
ATOM 449 O O . SER A 1 93 ? 146.564 121.586 116.774 1.00 24.41 93 SER A O 1
ATOM 451 N N . ALA A 1 94 ? 144.894 122.821 117.656 1.00 29.00 94 ALA A N 1
ATOM 452 C CA . ALA A 1 94 ? 143.821 121.912 117.267 1.00 33.35 94 ALA A CA 1
ATOM 453 C C . ALA A 1 94 ? 142.498 122.668 117.348 1.00 36.18 94 ALA A C 1
ATOM 454 O O . ALA A 1 94 ? 142.460 123.863 117.656 1.00 37.02 94 ALA A O 1
ATOM 456 N N . GLY A 1 95 ? 141.409 121.960 117.059 1.00 46.07 95 GLY A N 1
ATOM 457 C CA . GLY A 1 95 ? 140.086 122.553 117.102 1.00 47.85 95 GLY A CA 1
ATOM 458 C C . GLY A 1 95 ? 139.007 121.501 116.989 1.00 42.76 95 GLY A C 1
ATOM 459 O O . GLY A 1 95 ? 139.274 120.341 116.662 1.00 41.25 95 GLY A O 1
ATOM 460 N N . VAL A 1 96 ? 137.774 121.918 117.267 1.00 24.52 96 VAL A N 1
ATOM 461 C CA . VAL A 1 96 ? 136.624 121.025 117.199 1.00 23.98 96 VAL A CA 1
ATOM 462 C C . VAL A 1 96 ? 135.408 121.798 116.708 1.00 30.91 96 VAL A C 1
ATOM 463 O O . VAL A 1 96 ? 135.225 122.973 117.043 1.00 24.25 96 VAL A O 1
ATOM 465 N N . MET A 1 97 ? 134.580 121.135 115.907 1.00 29.85 97 MET A N 1
ATOM 466 C CA . MET A 1 97 ? 133.295 121.665 115.476 1.00 24.76 97 MET A CA 1
ATOM 467 C C . MET A 1 97 ? 132.286 120.529 115.501 1.00 31.48 97 MET A C 1
ATOM 468 O O . MET A 1 97 ? 132.660 119.362 115.365 1.00 24.32 97 MET A O 1
ATOM 470 N N . ILE A 1 98 ? 131.013 120.864 115.690 1.00 33.51 98 ILE A N 1
ATOM 471 C CA . ILE A 1 98 ? 129.958 119.863 115.817 1.00 39.47 98 ILE A CA 1
ATOM 472 C C . ILE A 1 98 ? 128.760 120.323 114.998 1.00 34.03 98 ILE A C 1
ATOM 473 O O . ILE A 1 98 ? 128.067 121.269 115.389 1.00 34.70 98 ILE A O 1
ATOM 475 N N . SER A 1 99 ? 128.505 119.646 113.876 1.00 52.09 99 SER A N 1
ATOM 476 C CA . SER A 1 99 ? 127.401 119.971 112.982 1.00 43.01 99 SER A CA 1
ATOM 477 C C . SER A 1 99 ? 127.172 118.814 112.019 1.00 49.87 99 SER A C 1
ATOM 478 O O . SER A 1 99 ? 128.120 118.121 111.642 1.00 51.61 99 SER A O 1
ATOM 480 N N . ALA A 1 100 ? 125.916 118.625 111.609 1.00 64.37 100 ALA A N 1
ATOM 481 C CA . ALA A 1 100 ? 125.542 117.533 110.720 1.00 62.40 100 ALA A CA 1
ATOM 482 C C . ALA A 1 100 ? 124.929 117.994 109.405 1.00 67.74 100 ALA A C 1
ATOM 483 O O . ALA A 1 100 ? 124.592 117.143 108.573 1.00 64.73 100 ALA A O 1
ATOM 485 N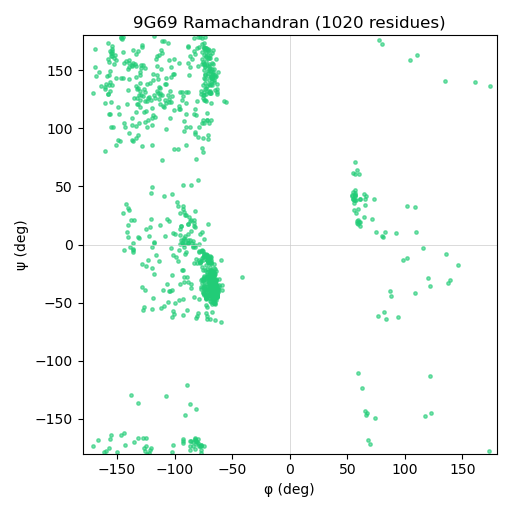 N . SER A 1 101 ? 124.755 119.306 109.209 1.00 65.21 101 SER A N 1
ATOM 486 C CA . SER A 1 101 ? 124.329 119.924 107.952 1.00 66.97 101 SER A CA 1
ATOM 487 C C . SER A 1 101 ? 122.969 119.437 107.460 1.00 63.58 101 SER A C 1
ATOM 488 O O . SER A 1 101 ? 121.936 119.741 108.065 1.00 60.78 101 SER A O 1
ATOM 490 N N . HIS A 1 102 ? 122.965 118.679 106.360 1.00 80.81 102 HIS A N 1
ATOM 491 C CA . HIS A 1 102 ? 121.733 118.288 105.684 1.00 82.87 102 HIS A CA 1
ATOM 492 C C . HIS A 1 102 ? 120.900 117.287 106.473 1.00 86.86 102 HIS A C 1
ATOM 493 O O . HIS A 1 102 ? 119.745 117.051 106.105 1.00 81.96 102 HIS A O 1
ATOM 495 N N . ASN A 1 103 ? 121.447 116.698 107.533 1.00 80.84 103 ASN A N 1
ATOM 496 C CA . ASN A 1 103 ? 120.729 115.692 108.292 1.00 86.44 103 ASN A CA 1
ATOM 497 C C . ASN A 1 103 ? 119.620 116.330 109.123 1.00 86.49 103 ASN A C 1
ATOM 498 O O . ASN A 1 103 ? 119.632 117.537 109.377 1.00 85.57 103 ASN A O 1
ATOM 500 N N . PRO A 1 104 ? 118.645 115.533 109.561 1.00 48.62 104 PRO A N 1
ATOM 501 C CA . PRO A 1 104 ? 117.582 116.074 110.419 1.00 47.21 104 PRO A CA 1
ATOM 502 C C . PRO A 1 104 ? 118.058 116.338 111.840 1.00 48.61 104 PRO A C 1
ATOM 503 O O . PRO A 1 104 ? 119.247 116.207 112.143 1.00 49.48 104 PRO A O 1
ATOM 505 N N . ALA A 1 105 ? 117.134 116.706 112.728 1.00 21.88 105 ALA A N 1
ATOM 506 C CA . ALA A 1 105 ? 117.499 117.061 114.094 1.00 19.95 105 ALA A CA 1
ATOM 507 C C . ALA A 1 105 ? 117.821 115.855 114.962 1.00 23.98 105 ALA A C 1
ATOM 508 O O . ALA A 1 105 ? 118.232 116.038 116.112 1.00 17.66 105 ALA A O 1
ATOM 510 N N . LEU A 1 106 ? 117.650 114.637 114.451 1.00 31.17 106 LEU A N 1
ATOM 511 C CA . LEU A 1 106 ? 117.855 113.438 115.254 1.00 34.51 106 LEU A CA 1
ATOM 512 C C . LEU A 1 106 ? 119.324 113.109 115.482 1.00 32.25 106 LEU A C 1
ATOM 513 O O . LEU A 1 106 ? 119.614 112.172 116.231 1.00 29.33 106 LEU A O 1
ATOM 515 N N . ASP A 1 107 ? 120.249 113.834 114.860 1.00 19.91 107 ASP A N 1
ATOM 516 C CA . ASP A 1 107 ? 121.668 113.551 114.998 1.00 18.24 107 ASP A CA 1
ATOM 517 C C . ASP A 1 107 ? 122.445 114.857 115.039 1.00 18.45 107 ASP A C 1
ATOM 518 O O . ASP A 1 107 ? 121.978 115.896 114.569 1.00 15.01 107 ASP A O 1
ATOM 520 N N . ASN A 1 108 ? 123.645 114.794 115.607 1.00 9.96 108 ASN A N 1
ATOM 521 C CA . ASN A 1 108 ? 124.528 115.946 115.688 1.00 8.16 108 ASN A CA 1
ATOM 522 C C . ASN A 1 108 ? 125.928 115.537 115.263 1.00 5.94 108 ASN A C 1
ATOM 523 O O . ASN A 1 108 ? 126.317 114.374 115.376 1.00 9.75 108 ASN A O 1
ATOM 525 N N . GLY A 1 109 ? 126.684 116.507 114.771 1.00 6.94 109 GLY A N 1
ATOM 526 C CA . GLY A 1 109 ? 128.022 116.230 114.304 1.00 1.31 109 GLY A CA 1
ATOM 527 C C . GLY A 1 109 ? 129.046 116.202 115.419 1.00 1.92 109 GLY A C 1
ATOM 528 O O . GLY A 1 109 ? 128.782 116.627 116.538 1.00 1.64 109 GLY A O 1
ATOM 529 N N . ILE A 1 110 ? 130.207 115.630 115.107 1.00 4.51 110 ILE A N 1
ATOM 530 C CA . ILE A 1 110 ? 131.400 115.769 115.933 1.00 3.75 110 ILE A CA 1
ATOM 531 C C . ILE A 1 110 ? 132.611 115.733 115.012 1.00 9.75 110 ILE A C 1
ATOM 532 O O . ILE A 1 110 ? 132.917 114.696 114.416 1.00 1.67 110 ILE A O 1
ATOM 534 N N . LYS A 1 111 ? 133.309 116.857 114.890 1.00 6.25 111 LYS A N 1
ATOM 535 C CA . LYS A 1 111 ? 134.430 116.976 113.968 1.00 6.82 111 LYS A CA 1
ATOM 536 C C . LYS A 1 111 ? 135.624 117.552 114.706 1.00 4.90 111 LYS A C 1
ATOM 537 O O . LYS A 1 111 ? 135.525 118.629 115.301 1.00 5.26 111 LYS A O 1
ATOM 539 N N . PHE A 1 112 ? 136.748 116.842 114.661 1.00 14.62 112 PHE A N 1
ATOM 540 C CA . PHE A 1 112 ? 137.989 117.308 115.269 1.00 18.02 112 PHE A CA 1
ATOM 541 C C . PHE A 1 112 ? 138.756 118.117 114.229 1.00 19.41 112 PHE A C 1
ATOM 542 O O . PHE A 1 112 ? 139.395 117.547 113.340 1.00 21.79 112 PHE A O 1
ATOM 544 N N . PHE A 1 113 ? 138.684 119.442 114.329 1.00 5.29 113 PHE A N 1
ATOM 545 C CA . PHE A 1 113 ? 139.345 120.327 113.376 1.00 2.10 113 PHE A CA 1
ATOM 546 C C . PHE A 1 113 ? 140.845 120.270 113.630 1.00 0.83 113 PHE A C 1
ATOM 547 O O . PHE A 1 113 ? 141.322 120.713 114.678 1.00 8.30 113 PHE A O 1
ATOM 549 N N . GLY A 1 114 ? 141.585 119.730 112.669 1.00 9.84 114 GLY A N 1
ATOM 550 C CA . GLY A 1 114 ? 142.993 119.468 112.867 1.00 2.19 114 GLY A CA 1
ATOM 551 C C . GLY A 1 114 ? 143.826 120.731 112.939 1.00 3.38 114 GLY A C 1
ATOM 552 O O . GLY A 1 114 ? 143.392 121.835 112.614 1.00 5.23 114 GLY A O 1
ATOM 553 N N . GLY A 1 115 ? 145.067 120.549 113.382 1.00 7.87 115 GLY A N 1
ATOM 554 C CA . GLY A 1 115 ? 145.966 121.671 113.555 1.00 4.96 115 GLY A CA 1
ATOM 555 C C . GLY A 1 115 ? 146.530 122.233 112.271 1.00 1.57 115 GLY A C 1
ATOM 556 O O . GLY A 1 115 ? 147.152 123.300 112.307 1.00 3.45 115 GLY A O 1
ATOM 557 N N . ASP A 1 116 ? 146.338 121.547 111.146 1.00 26.08 116 ASP A N 1
ATOM 558 C CA . ASP A 1 116 ? 146.845 122.059 109.878 1.00 27.77 116 ASP A CA 1
ATOM 559 C C . ASP A 1 116 ? 146.056 123.282 109.425 1.00 28.73 116 ASP A C 1
ATOM 560 O O . ASP A 1 116 ? 146.637 124.280 108.984 1.00 22.33 116 ASP A O 1
ATOM 562 N N . GLY A 1 117 ? 144.728 123.229 109.541 1.00 10.34 117 GLY A N 1
ATOM 563 C CA . GLY A 1 117 ? 143.838 124.250 109.016 1.00 13.25 117 GLY A CA 1
ATOM 564 C C . GLY A 1 117 ? 142.853 123.709 107.999 1.00 5.28 117 GLY A C 1
ATOM 565 O O . GLY A 1 117 ? 141.749 124.243 107.865 1.00 11.88 117 GLY A O 1
ATOM 566 N N . TYR A 1 118 ? 143.234 122.649 107.291 1.00 15.51 118 TYR A N 1
ATOM 567 C CA . TYR A 1 118 ? 142.313 121.860 106.486 1.00 13.13 118 TYR A CA 1
ATOM 568 C C . TYR A 1 118 ? 141.605 120.859 107.393 1.00 17.79 118 TYR A C 1
ATOM 569 O O . TYR A 1 118 ? 141.647 121.001 108.619 1.00 15.08 118 TYR A O 1
ATOM 571 N N . LYS A 1 119 ? 140.937 119.861 106.817 1.00 3.84 119 LYS A N 1
ATOM 572 C CA . LYS A 1 119 ? 140.332 118.811 107.625 1.00 7.59 119 LYS A CA 1
ATOM 573 C C . LYS A 1 119 ? 141.412 117.983 108.319 1.00 7.30 119 LYS A C 1
ATOM 574 O O . LYS A 1 119 ? 142.601 118.079 108.003 1.00 5.49 119 LYS A O 1
ATOM 576 N N . LEU A 1 120 ? 140.979 117.168 109.280 1.00 5.78 120 LEU A N 1
ATOM 577 C CA . LEU A 1 120 ? 141.909 116.480 110.169 1.00 2.73 120 LEU A CA 1
ATOM 578 C C . LEU A 1 120 ? 142.808 115.519 109.404 1.00 5.60 120 LEU A C 1
ATOM 579 O O . LEU A 1 120 ? 142.363 114.811 108.497 1.00 6.71 120 LEU A O 1
ATOM 581 N N . GLU A 1 121 ? 144.087 115.518 109.766 1.00 31.93 121 GLU A N 1
ATOM 582 C CA . GLU A 1 121 ? 145.075 114.726 109.054 1.00 25.32 121 GLU A CA 1
ATOM 583 C C . GLU A 1 121 ? 144.899 113.244 109.358 1.00 30.84 121 GLU A C 1
ATOM 584 O O . GLU A 1 121 ? 144.252 112.851 110.333 1.00 26.26 121 GLU A O 1
ATOM 586 N N . ASP A 1 122 ? 145.491 112.418 108.493 1.00 71.70 122 ASP A N 1
ATOM 587 C CA . ASP A 1 122 ? 145.344 110.971 108.613 1.00 75.49 122 ASP A CA 1
ATOM 588 C C . ASP A 1 122 ? 146.032 110.437 109.864 1.00 70.95 122 ASP A C 1
ATOM 589 O O . ASP A 1 122 ? 145.532 109.503 110.502 1.00 69.55 122 ASP A O 1
ATOM 591 N N . GLU A 1 123 ? 147.187 111.007 110.218 1.00 48.37 123 GLU A N 1
ATOM 592 C CA . GLU A 1 123 ? 147.920 110.535 111.388 1.00 52.62 123 GLU A CA 1
ATOM 593 C C . GLU A 1 123 ? 147.141 110.793 112.671 1.00 52.73 123 GLU A C 1
ATOM 594 O O . GLU A 1 123 ? 147.142 109.957 113.582 1.00 47.50 123 GLU A O 1
ATOM 596 N N . LYS A 1 124 ? 146.463 111.942 112.755 1.00 63.40 124 LYS A N 1
ATOM 597 C CA . LYS A 1 124 ? 145.657 112.249 113.933 1.00 62.84 124 LYS A CA 1
ATOM 598 C C . LYS A 1 124 ? 144.490 111.280 114.075 1.00 65.18 124 LYS A C 1
ATOM 599 O O . LYS A 1 124 ? 144.194 110.814 115.183 1.00 61.68 124 LYS A O 1
ATOM 601 N N . GLU A 1 125 ? 143.821 110.960 112.962 1.00 56.76 125 GLU A N 1
ATOM 602 C CA . GLU A 1 125 ? 142.716 110.006 113.001 1.00 58.02 125 GLU A CA 1
ATOM 603 C C . GLU A 1 125 ? 143.199 108.610 113.367 1.00 50.82 125 GLU A C 1
ATOM 604 O O . GLU A 1 125 ? 142.543 107.907 114.145 1.00 52.34 125 GLU A O 1
ATOM 606 N N . LEU A 1 126 ? 144.348 108.196 112.825 1.00 38.84 126 LEU A N 1
ATOM 607 C CA . LEU A 1 126 ? 144.908 106.894 113.173 1.00 36.78 126 LEU A CA 1
ATOM 608 C C . LEU A 1 126 ? 145.285 106.828 114.650 1.00 35.21 126 LEU A C 1
ATOM 609 O O . LEU A 1 126 ? 145.052 105.809 115.310 1.00 32.71 126 LEU A O 1
ATOM 611 N N . GLU A 1 127 ? 145.855 107.910 115.189 1.00 56.37 127 GLU A N 1
ATOM 612 C CA . GLU A 1 127 ? 146.233 107.932 116.600 1.00 61.25 127 GLU A CA 1
ATOM 613 C C . GLU A 1 127 ? 145.010 107.918 117.511 1.00 59.07 127 GLU A C 1
ATOM 614 O O . GLU A 1 127 ? 145.007 107.232 118.541 1.00 56.79 127 GLU A O 1
ATOM 616 N N . ILE A 1 128 ? 143.966 108.674 117.155 1.00 20.20 128 ILE A N 1
ATOM 617 C CA . ILE A 1 128 ? 142.742 108.666 117.950 1.00 12.03 128 ILE A CA 1
ATOM 618 C C . ILE A 1 128 ? 142.076 107.299 117.888 1.00 12.46 128 ILE A C 1
ATOM 619 O O . ILE A 1 128 ? 141.542 106.808 118.891 1.00 14.75 128 ILE A O 1
ATOM 621 N N . GLU A 1 129 ? 142.118 106.655 116.719 1.00 42.42 129 GLU A N 1
ATOM 622 C CA . GLU A 1 129 ? 141.587 105.303 116.591 1.00 48.24 129 GLU A CA 1
ATOM 623 C C . GLU A 1 129 ? 142.372 104.316 117.444 1.00 42.84 129 GLU A C 1
ATOM 624 O O . GLU A 1 129 ? 141.788 103.426 118.072 1.00 47.39 129 GLU A O 1
ATOM 626 N N . ALA A 1 130 ? 143.698 104.455 117.474 1.00 19.94 130 ALA A N 1
ATOM 627 C CA . ALA A 1 130 ? 144.514 103.567 118.294 1.00 23.85 130 ALA A CA 1
ATOM 628 C C . ALA A 1 130 ? 144.228 103.760 119.779 1.00 25.33 130 ALA A C 1
ATOM 629 O O . ALA A 1 130 ? 144.089 102.782 120.522 1.00 24.22 130 ALA A O 1
ATOM 631 N N . LEU A 1 131 ? 144.116 105.014 120.226 1.00 33.47 131 LEU A N 1
ATOM 632 C CA . LEU A 1 131 ? 143.907 105.281 121.647 1.00 37.83 131 LEU A CA 1
ATOM 633 C C . LEU A 1 131 ? 142.470 105.050 122.092 1.00 39.97 131 LEU A C 1
ATOM 634 O O . LEU A 1 131 ? 142.215 104.978 123.299 1.00 34.77 131 LEU A O 1
ATOM 636 N N . ILE A 1 132 ? 141.522 104.953 121.156 1.00 21.71 132 ILE A N 1
ATOM 637 C CA . ILE A 1 132 ? 140.184 104.486 121.503 1.00 29.50 132 ILE A CA 1
ATOM 638 C C . ILE A 1 132 ? 140.008 103.001 121.227 1.00 23.07 132 ILE A C 1
ATOM 639 O O . ILE A 1 132 ? 138.951 102.440 121.556 1.00 25.10 132 ILE A O 1
ATOM 641 N N . ASP A 1 133 ? 141.005 102.347 120.635 1.00 32.31 133 ASP A N 1
ATOM 642 C CA . ASP A 1 133 ? 140.919 100.931 120.309 1.00 40.56 133 ASP A CA 1
ATOM 643 C C . ASP A 1 133 ? 141.542 100.046 121.379 1.00 35.21 133 ASP A C 1
ATOM 644 O O . ASP A 1 133 ? 141.070 98.926 121.602 1.00 36.82 133 ASP A O 1
ATOM 646 N N . ALA A 1 134 ? 142.602 100.516 122.030 1.00 77.15 134 ALA A N 1
ATOM 647 C CA . ALA A 1 134 ? 143.254 99.732 123.068 1.00 77.90 134 ALA A CA 1
ATOM 648 C C . ALA A 1 134 ? 142.371 99.638 124.309 1.00 76.59 134 ALA A C 1
ATOM 649 O O . ALA A 1 134 ? 141.519 100.494 124.560 1.00 80.91 134 ALA A O 1
ATOM 651 N N . GLU A 1 135 ? 142.584 98.578 125.091 1.00 29.56 135 GLU A N 1
ATOM 652 C CA . GLU A 1 135 ? 141.716 98.306 126.232 1.00 27.07 135 GLU A CA 1
ATOM 653 C C . GLU A 1 135 ? 141.954 99.304 127.358 1.00 33.87 135 GLU A C 1
ATOM 654 O O . GLU A 1 135 ? 141.047 100.050 127.745 1.00 27.06 135 GLU A O 1
ATOM 656 N N . GLU A 1 136 ? 143.170 99.335 127.891 1.00 20.83 136 GLU A N 1
ATOM 657 C CA . GLU A 1 136 ? 143.462 100.166 129.048 1.00 24.79 136 GLU A CA 1
ATOM 658 C C . GLU A 1 136 ? 143.522 101.640 128.667 1.00 19.51 136 GLU A C 1
ATOM 659 O O . GLU A 1 136 ? 143.937 102.007 127.564 1.00 26.93 136 GLU A O 1
ATOM 661 N N . ASP A 1 137 ? 143.092 102.489 129.597 1.00 9.68 137 ASP A N 1
ATOM 662 C CA . ASP A 1 137 ? 143.190 103.938 129.432 1.00 11.80 137 ASP A CA 1
ATOM 663 C C . ASP A 1 137 ? 144.398 104.449 130.215 1.00 5.90 137 ASP A C 1
ATOM 664 O O . ASP A 1 137 ? 144.299 104.937 131.340 1.00 9.91 137 ASP A O 1
ATOM 666 N N . THR A 1 138 ? 145.562 104.327 129.581 1.00 11.51 138 THR A N 1
ATOM 667 C CA . THR A 1 138 ? 146.836 104.620 130.219 1.00 11.15 138 THR A CA 1
ATOM 668 C C . THR A 1 138 ? 147.268 106.070 130.046 1.00 5.68 138 THR A C 1
ATOM 669 O O . THR A 1 138 ? 148.469 106.355 130.091 1.00 12.54 138 THR A O 1
ATOM 671 N N . LEU A 1 139 ? 146.325 106.983 129.839 1.00 8.59 139 LEU A N 1
ATOM 672 C CA . LEU A 1 139 ? 146.671 108.388 129.726 1.00 5.58 139 LEU A CA 1
ATOM 673 C C . LEU A 1 139 ? 147.141 108.925 131.076 1.00 4.02 139 LEU A C 1
ATOM 674 O O . LEU A 1 139 ? 146.738 108.422 132.127 1.00 7.58 139 LEU A O 1
ATOM 676 N N . PRO A 1 140 ? 148.006 109.938 131.075 1.00 12.22 140 PRO A N 1
ATOM 677 C CA . PRO A 1 140 ? 148.464 110.510 132.349 1.00 5.13 140 PRO A CA 1
ATOM 678 C C . PRO A 1 140 ? 147.378 111.384 132.957 1.00 2.39 140 PRO A C 1
ATOM 679 O O . PRO A 1 140 ? 147.120 112.492 132.482 1.00 11.69 140 PRO A O 1
ATOM 681 N N . ARG A 1 141 ? 146.746 110.884 134.018 1.00 4.03 141 ARG A N 1
ATOM 682 C CA . ARG A 1 141 ? 145.645 111.599 134.645 1.00 1.91 141 ARG A CA 1
ATOM 683 C C . ARG A 1 141 ? 146.203 112.569 135.673 1.00 3.81 141 ARG A C 1
ATOM 684 O O . ARG A 1 141 ? 146.554 112.150 136.785 1.00 4.54 141 ARG A O 1
ATOM 686 N N . PRO A 1 142 ? 146.308 113.858 135.362 1.00 15.41 142 PRO A N 1
ATOM 687 C CA . PRO A 1 142 ? 146.820 114.807 136.355 1.00 15.21 142 PRO A CA 1
ATOM 688 C C . PRO A 1 142 ? 145.805 115.043 137.461 1.00 13.84 142 PRO A C 1
ATOM 689 O O . PRO A 1 142 ? 144.610 115.203 137.205 1.00 11.72 142 PRO A O 1
ATOM 691 N N . SER A 1 143 ? 146.293 115.059 138.702 1.00 7.28 143 SER A N 1
ATOM 692 C CA . SER A 1 143 ? 145.405 115.269 139.847 1.00 15.00 143 SER A CA 1
ATOM 693 C C . SER A 1 143 ? 145.118 116.754 140.042 1.00 16.21 143 SER A C 1
ATOM 694 O O . SER A 1 143 ? 143.973 117.200 139.930 1.00 9.64 143 SER A O 1
ATOM 696 N N . ALA A 1 144 ? 146.154 117.531 140.335 1.00 10.78 144 ALA A N 1
ATOM 697 C CA . ALA A 1 144 ? 146.030 118.978 140.420 1.00 11.60 144 ALA A CA 1
ATOM 698 C C . ALA A 1 144 ? 146.925 119.693 139.424 1.00 17.41 144 ALA A C 1
ATOM 699 O O . ALA A 1 144 ? 146.434 120.492 138.618 1.00 14.01 144 ALA A O 1
ATOM 701 N N . GLN A 1 145 ? 148.224 119.416 139.445 1.00 11.15 145 GLN A N 1
ATOM 702 C CA . GLN A 1 145 ? 149.149 120.052 138.519 1.00 12.67 145 GLN A CA 1
ATOM 703 C C . GLN A 1 145 ? 149.026 119.410 137.146 1.00 15.91 145 GLN A C 1
ATOM 704 O O . GLN A 1 145 ? 149.083 118.184 137.018 1.00 13.01 145 GLN A O 1
ATOM 706 N N . GLY A 1 146 ? 148.860 120.239 136.119 1.00 8.33 146 GLY A N 1
ATOM 707 C CA . GLY A 1 146 ? 148.741 119.765 134.759 1.00 12.17 146 GLY A CA 1
ATOM 708 C C . GLY A 1 146 ? 147.324 119.665 134.238 1.00 8.15 146 GLY A C 1
ATOM 709 O O . GLY A 1 146 ? 147.142 119.493 133.026 1.00 7.35 146 GLY A O 1
ATOM 710 N N . LEU A 1 147 ? 146.323 119.755 135.108 1.00 14.05 147 LEU A N 1
ATOM 711 C CA . LEU A 1 147 ? 144.940 119.753 134.658 1.00 9.51 147 LEU A CA 1
ATOM 712 C C . LEU A 1 147 ? 144.638 121.024 133.874 1.00 11.97 147 LEU A C 1
ATOM 713 O O . LEU A 1 147 ? 145.147 122.105 134.180 1.00 10.45 147 LEU A O 1
ATOM 715 N N . GLY A 1 148 ? 143.804 120.885 132.847 1.00 8.77 148 GLY A N 1
ATOM 716 C CA . GLY A 1 148 ? 143.485 121.979 131.962 1.00 4.47 148 GLY A CA 1
ATOM 717 C C . GLY A 1 148 ? 142.146 122.599 132.297 1.00 7.84 148 GLY A C 1
ATOM 718 O O . GLY A 1 148 ? 141.105 121.947 132.200 1.00 4.56 148 GLY A O 1
ATOM 719 N N . MET A 1 149 ? 142.180 123.865 132.701 1.00 6.55 149 MET A N 1
ATOM 720 C CA . MET A 1 149 ? 140.954 124.595 132.968 1.00 1.31 149 MET A CA 1
ATOM 721 C C . MET A 1 149 ? 140.209 124.872 131.667 1.00 4.32 149 MET A C 1
ATOM 722 O O . MET A 1 149 ? 140.802 124.989 130.592 1.00 9.09 149 MET A O 1
ATOM 724 N N . LEU A 1 150 ? 138.890 124.974 131.773 1.00 11.36 150 LEU A N 1
ATOM 725 C CA . LEU A 1 150 ? 138.035 125.232 130.623 1.00 8.74 150 LEU A CA 1
ATOM 726 C C . LEU A 1 150 ? 137.835 126.734 130.480 1.00 8.67 150 LEU A C 1
ATOM 727 O O . LEU A 1 150 ? 136.978 127.316 131.152 1.00 12.12 150 LEU A O 1
ATOM 729 N N . HIS A 1 151 ? 138.616 127.355 129.604 1.00 30.25 151 HIS A N 1
ATOM 730 C CA . HIS A 1 151 ? 138.535 128.786 129.350 1.00 33.94 151 HIS A CA 1
ATOM 731 C C . HIS A 1 151 ? 137.530 129.019 128.231 1.00 29.69 151 HIS A C 1
ATOM 732 O O . HIS A 1 151 ? 137.770 128.620 127.086 1.00 26.46 151 HIS A O 1
ATOM 734 N N . ASP A 1 152 ? 136.407 129.647 128.568 1.00 38.44 152 ASP A N 1
ATOM 735 C CA . ASP A 1 152 ? 135.367 129.915 127.584 1.00 42.93 152 ASP A CA 1
ATOM 736 C C . ASP A 1 152 ? 135.849 130.928 126.555 1.00 41.33 152 ASP A C 1
ATOM 737 O O . ASP A 1 152 ? 136.535 131.898 126.886 1.00 45.41 152 ASP A O 1
ATOM 739 N N . TYR A 1 153 ? 135.481 130.697 125.296 1.00 27.23 153 TYR A N 1
ATOM 740 C CA . TYR A 1 153 ? 135.921 131.546 124.197 1.00 18.93 153 TYR A CA 1
ATOM 741 C C . TYR A 1 153 ? 134.726 132.171 123.490 1.00 28.74 153 TYR A C 1
ATOM 742 O O . TYR A 1 153 ? 134.633 132.123 122.259 1.00 19.62 153 TYR A O 1
ATOM 744 N N . ILE A 1 154 ? 133.808 132.758 124.265 1.00 49.50 154 ILE A N 1
ATOM 745 C CA . ILE A 1 154 ? 132.573 133.337 123.746 1.00 40.13 154 ILE A CA 1
ATOM 746 C C . ILE A 1 154 ? 132.795 134.458 122.740 1.00 48.26 154 ILE A C 1
ATOM 747 O O . ILE A 1 154 ? 131.851 134.853 122.053 1.00 48.65 154 ILE A O 1
ATOM 749 N N . GLU A 1 155 ? 134.015 134.981 122.630 1.00 60.25 155 GLU A N 1
ATOM 750 C CA . GLU A 1 155 ? 134.361 135.936 121.586 1.00 65.72 155 GLU A CA 1
ATOM 751 C C . GLU A 1 155 ? 134.608 135.279 120.232 1.00 62.47 155 GLU A C 1
ATOM 752 O O . GLU A 1 155 ? 135.079 135.958 119.313 1.00 59.03 155 GLU A O 1
ATOM 754 N N . GLY A 1 156 ? 134.306 133.986 120.083 1.00 64.15 156 GLY A N 1
ATOM 755 C CA . GLY A 1 156 ? 134.537 133.292 118.827 1.00 60.11 156 GLY A CA 1
ATOM 756 C C . GLY A 1 156 ? 133.633 133.731 117.696 1.00 63.76 156 GLY A C 1
ATOM 757 O O . GLY A 1 156 ? 133.951 133.476 116.529 1.00 59.38 156 GLY A O 1
ATOM 758 N N . VAL A 1 157 ? 132.506 134.369 118.012 1.00 31.19 157 VAL A N 1
ATOM 759 C CA . VAL A 1 157 ? 131.668 134.951 116.972 1.00 28.33 157 VAL A CA 1
ATOM 760 C C . VAL A 1 157 ? 132.370 136.138 116.326 1.00 29.41 157 VAL A C 1
ATOM 761 O O . VAL A 1 157 ? 132.240 136.372 115.118 1.00 26.25 157 VAL A O 1
ATOM 763 N N . ARG A 1 158 ? 133.122 136.904 117.123 1.00 38.84 158 ARG A N 1
ATOM 764 C CA . ARG A 1 158 ? 133.727 138.141 116.639 1.00 36.93 158 ARG A CA 1
ATOM 765 C C . ARG A 1 158 ? 134.791 137.880 115.579 1.00 37.34 158 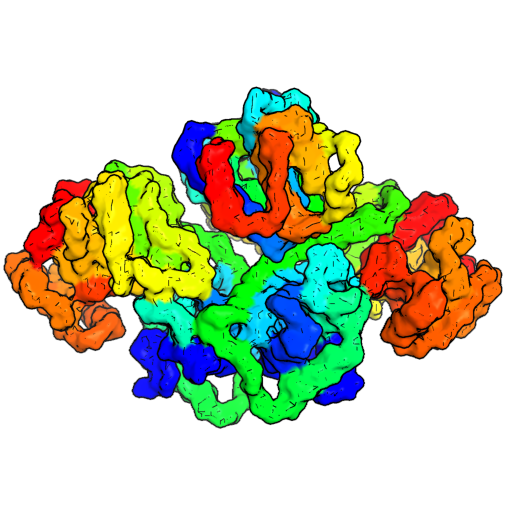ARG A C 1
ATOM 766 O O . ARG A 1 158 ? 134.825 138.564 114.551 1.00 36.04 158 ARG A O 1
ATOM 768 N N . LYS A 1 159 ? 135.662 136.893 115.803 1.00 41.16 159 LYS A N 1
ATOM 769 C CA . LYS A 1 159 ? 136.722 136.614 114.836 1.00 43.46 159 LYS A CA 1
ATOM 770 C C . LYS A 1 159 ? 136.156 136.057 113.534 1.00 40.58 159 LYS A C 1
ATOM 771 O O . LYS A 1 159 ? 136.593 136.448 112.442 1.00 43.43 159 LYS A O 1
ATOM 773 N N . TYR A 1 160 ? 135.182 135.148 113.629 1.00 37.83 160 TYR A N 1
ATOM 774 C CA . TYR A 1 160 ? 134.560 134.599 112.430 1.00 34.12 160 TYR A CA 1
ATOM 775 C C . TYR A 1 160 ? 133.791 135.664 111.665 1.00 36.53 160 TYR A C 1
ATOM 776 O O . TYR A 1 160 ? 133.730 135.614 110.432 1.00 31.85 160 TYR A O 1
ATOM 778 N N . GLN A 1 161 ? 133.197 136.627 112.374 1.00 24.45 161 GLN A N 1
ATOM 779 C CA . GLN A 1 161 ? 132.608 137.776 111.697 1.00 26.81 161 GLN A CA 1
ATOM 780 C C . GLN A 1 161 ? 133.681 138.614 111.016 1.00 25.13 161 GLN A C 1
ATOM 781 O O . GLN A 1 161 ? 133.486 139.093 109.893 1.00 26.79 161 GLN A O 1
ATOM 783 N N . ALA A 1 162 ? 134.827 138.791 111.681 1.00 20.98 162 ALA A N 1
ATOM 784 C CA . ALA A 1 162 ? 135.919 139.580 111.125 1.00 27.60 162 ALA A CA 1
ATOM 785 C C . ALA A 1 162 ? 136.530 138.940 109.887 1.00 24.14 162 ALA A C 1
ATOM 786 O O . ALA A 1 162 ? 137.114 139.650 109.063 1.00 21.53 162 ALA A O 1
ATOM 788 N N . PHE A 1 163 ? 136.418 137.619 109.738 1.00 23.21 163 PHE A N 1
ATOM 789 C CA . PHE A 1 163 ? 136.869 137.000 108.497 1.00 19.53 163 PHE A CA 1
ATOM 790 C C . PHE A 1 163 ? 135.934 137.322 107.338 1.00 24.94 163 PHE A C 1
ATOM 791 O O . PHE A 1 163 ? 136.360 137.302 106.178 1.00 21.34 163 PHE A O 1
ATOM 793 N N . LEU A 1 164 ? 134.663 137.617 107.626 1.00 31.10 164 LEU A N 1
ATOM 794 C CA . LEU A 1 164 ? 133.720 137.959 106.563 1.00 34.77 164 LEU A CA 1
ATOM 795 C C . LEU A 1 164 ? 133.947 139.375 106.045 1.00 30.48 164 LEU A C 1
ATOM 796 O O . LEU A 1 164 ? 133.881 139.618 104.832 1.00 35.88 164 LEU A O 1
ATOM 798 N N . LYS A 1 165 ? 134.208 140.324 106.950 1.00 5.43 165 LYS A N 1
ATOM 799 C CA . LYS A 1 165 ? 134.357 141.718 106.546 1.00 4.87 165 LYS A CA 1
ATOM 800 C C . LYS A 1 165 ? 135.622 141.940 105.728 1.00 8.55 165 LYS A C 1
ATOM 801 O O . LYS A 1 165 ? 135.661 142.842 104.884 1.00 8.88 165 LYS A O 1
ATOM 803 N N . THR A 1 166 ? 136.660 141.139 105.959 1.00 6.16 166 THR A N 1
ATOM 804 C CA . THR A 1 166 ? 137.838 141.202 105.105 1.00 9.29 166 THR A CA 1
ATOM 805 C C . THR A 1 166 ? 137.583 140.554 103.753 1.00 4.76 166 THR A C 1
ATOM 806 O O . THR A 1 166 ? 138.201 140.945 102.757 1.00 9.52 166 THR A O 1
ATOM 808 N N . THR A 1 167 ? 136.686 139.573 103.698 1.00 13.24 167 THR A N 1
ATOM 809 C CA . THR A 1 167 ? 136.346 138.883 102.463 1.00 13.98 167 THR A CA 1
ATOM 810 C C . THR A 1 167 ? 135.222 139.564 101.702 1.00 9.44 167 THR A C 1
ATOM 811 O O . THR A 1 167 ? 134.804 139.052 100.658 1.00 7.29 167 THR A O 1
ATOM 813 N N . ALA A 1 168 ? 134.708 140.681 102.220 1.00 16.58 168 ALA A N 1
ATOM 814 C CA . ALA A 1 168 ? 133.702 141.446 101.490 1.00 10.63 168 ALA A CA 1
ATOM 815 C C . ALA A 1 168 ? 134.251 141.964 100.167 1.00 15.00 168 ALA A C 1
ATOM 816 O O . ALA A 1 168 ? 133.534 141.981 99.159 1.00 8.95 168 ALA A O 1
ATOM 818 N N . GLU A 1 169 ? 135.523 142.378 100.156 1.00 5.35 169 GLU A N 1
ATOM 819 C CA . GLU A 1 169 ? 136.219 142.890 98.971 1.00 11.08 169 GLU A CA 1
ATOM 820 C C . GLU A 1 169 ? 135.460 144.056 98.346 1.00 10.90 169 GLU A C 1
ATOM 821 O O . GLU A 1 169 ? 135.276 144.138 97.131 1.00 10.79 169 GLU A O 1
ATOM 823 N N . GLY A 1 170 ? 135.011 144.962 99.200 1.00 27.14 170 GLY A N 1
ATOM 824 C CA . GLY A 1 170 ? 134.117 146.020 98.792 1.00 22.49 170 GLY A CA 1
ATOM 825 C C . GLY A 1 170 ? 132.727 145.838 99.377 1.00 24.46 170 GLY A C 1
ATOM 826 O O . GLY A 1 170 ? 132.346 144.762 99.846 1.00 23.93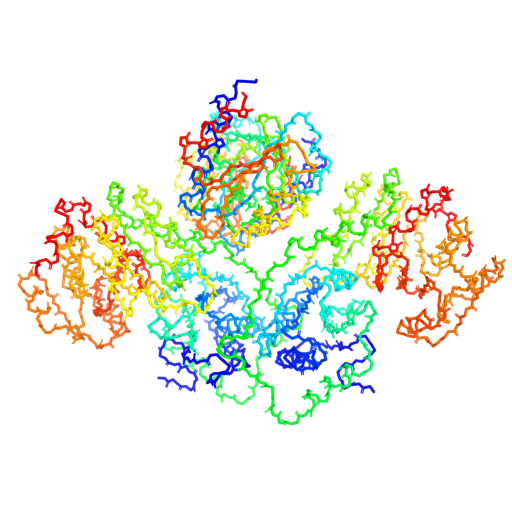 170 GLY A O 1
ATOM 827 N N . ASN A 1 171 ? 131.959 146.922 99.351 1.00 29.54 171 ASN A N 1
ATOM 828 C CA . ASN A 1 171 ? 130.655 146.937 99.989 1.00 26.56 171 ASN A CA 1
ATOM 829 C C . ASN A 1 171 ? 129.639 146.129 99.189 1.00 32.30 171 ASN A C 1
ATOM 830 O O . ASN A 1 171 ? 129.633 146.125 97.955 1.00 33.06 171 ASN A O 1
ATOM 832 N N . PHE A 1 172 ? 128.772 145.431 99.921 1.00 27.70 172 PHE A N 1
ATOM 833 C CA . PHE A 1 172 ? 127.589 144.805 99.347 1.00 22.91 172 PHE A CA 1
ATOM 834 C C . PHE A 1 172 ? 126.333 145.594 99.695 1.00 22.71 172 PHE A C 1
ATOM 835 O O . PHE A 1 172 ? 125.223 145.057 99.631 1.00 26.35 172 PHE A O 1
ATOM 837 N N . GLU A 1 173 ? 126.495 146.864 100.063 1.00 19.63 173 GLU A N 1
ATOM 838 C CA . GLU A 1 173 ? 125.378 147.711 100.449 1.00 22.42 173 GLU A CA 1
ATOM 839 C C . GLU A 1 173 ? 124.556 148.120 99.231 1.00 22.08 173 GLU A C 1
ATOM 840 O O . GLU A 1 173 ? 124.962 147.946 98.080 1.00 22.77 173 GLU A O 1
ATOM 842 N N . GLY A 1 174 ? 123.377 148.672 99.503 1.00 14.65 174 GLY A N 1
ATOM 843 C CA . GLY A 1 174 ? 122.491 149.118 98.448 1.00 13.84 174 GLY A CA 1
ATOM 844 C C . GLY A 1 174 ? 121.565 148.029 97.951 1.00 19.67 174 GLY A C 1
ATOM 845 O O . GLY A 1 174 ? 120.370 148.264 97.755 1.00 19.23 174 GLY A O 1
ATOM 846 N N . TYR A 1 175 ? 122.109 146.834 97.745 1.00 10.83 175 TYR A N 1
ATOM 847 C CA . TYR A 1 175 ? 121.312 145.713 97.279 1.00 12.63 175 TYR A CA 1
ATOM 848 C C . TYR A 1 175 ? 120.372 145.226 98.380 1.00 8.02 175 TYR A C 1
ATOM 849 O O . TYR A 1 175 ? 120.540 145.532 99.564 1.00 11.66 175 TYR A O 1
ATOM 851 N N . LYS A 1 176 ? 119.362 144.462 97.970 1.00 21.35 176 LYS A N 1
ATOM 852 C CA . LYS A 1 176 ? 118.366 143.902 98.875 1.00 19.47 176 LYS A CA 1
ATOM 853 C C . LYS A 1 176 ? 118.458 142.385 98.812 1.00 19.09 176 LYS A C 1
ATOM 854 O O . LYS A 1 176 ? 118.367 141.801 97.729 1.00 14.00 176 LYS A O 1
ATOM 856 N N . VAL A 1 177 ? 118.620 141.747 99.970 1.00 14.39 177 VAL A N 1
ATOM 857 C CA . VAL A 1 177 ? 118.919 140.325 100.034 1.00 14.01 177 VAL A CA 1
ATOM 858 C C . VAL A 1 177 ? 117.933 139.635 100.967 1.00 10.97 177 VAL A C 1
ATOM 859 O O . VAL A 1 177 ? 117.139 140.271 101.660 1.00 6.04 177 VAL A O 1
ATOM 861 N N . VAL A 1 178 ? 117.994 138.306 100.965 1.00 5.65 178 VAL A N 1
ATOM 862 C CA . VAL A 1 178 ? 117.221 137.473 101.876 1.00 4.68 178 VAL A CA 1
ATOM 863 C C . VAL A 1 178 ? 118.146 136.399 102.426 1.00 4.27 178 VAL A C 1
ATOM 864 O O . VAL A 1 178 ? 118.778 135.667 101.657 1.00 5.99 178 VAL A O 1
ATOM 866 N N . LEU A 1 179 ? 118.224 136.297 103.751 1.00 20.73 179 LEU A N 1
ATOM 867 C CA . LEU A 1 179 ? 119.117 135.355 104.419 1.00 19.01 179 LEU A CA 1
ATOM 868 C C . LEU A 1 179 ? 118.294 134.471 105.346 1.00 22.47 179 LEU A C 1
ATOM 869 O O . LEU A 1 179 ? 117.933 134.891 106.449 1.00 13.87 179 LEU A O 1
ATOM 871 N N . ASP A 1 180 ? 118.005 133.252 104.902 1.00 22.95 180 ASP A N 1
ATOM 872 C CA . ASP A 1 180 ? 117.260 132.287 105.703 1.00 24.41 180 ASP A CA 1
ATOM 873 C C . ASP A 1 180 ? 118.237 131.600 106.649 1.00 26.64 180 ASP A C 1
ATOM 874 O O . ASP A 1 180 ? 119.106 130.842 106.209 1.00 23.49 180 ASP A O 1
ATOM 876 N N . THR A 1 181 ? 118.095 131.867 107.949 1.00 41.67 181 THR A N 1
ATOM 877 C CA . THR A 1 181 ? 119.055 131.363 108.922 1.00 44.03 181 THR A CA 1
ATOM 878 C C . THR A 1 181 ? 118.955 129.858 109.127 1.00 41.80 181 THR A C 1
ATOM 879 O O . THR A 1 181 ? 119.949 129.239 109.522 1.00 48.22 181 THR A O 1
ATOM 881 N N . ALA A 1 182 ? 117.775 129.272 108.899 1.00 25.33 182 ALA A N 1
ATOM 882 C CA . ALA A 1 182 ? 117.515 127.832 108.984 1.00 23.43 182 ALA A CA 1
ATOM 883 C C . ALA A 1 182 ? 117.809 127.248 110.365 1.00 29.02 182 ALA A C 1
ATOM 884 O O . ALA A 1 182 ? 118.004 126.033 110.487 1.00 24.95 182 ALA A O 1
ATOM 886 N N . ASN A 1 183 ? 117.828 128.104 111.395 1.00 36.09 183 ASN A N 1
ATOM 887 C CA . ASN A 1 183 ? 118.040 127.716 112.795 1.00 36.47 183 ASN A CA 1
ATOM 888 C C . ASN A 1 183 ? 119.316 126.898 112.976 1.00 31.50 183 ASN A C 1
ATOM 889 O O . ASN A 1 183 ? 119.344 125.908 113.709 1.00 37.65 183 ASN A O 1
ATOM 891 N N . GLY A 1 184 ? 120.382 127.313 112.302 1.00 18.96 184 GLY A N 1
ATOM 892 C CA . GLY A 1 184 ? 121.627 126.568 112.304 1.00 21.01 184 GLY A CA 1
ATOM 893 C C . GLY A 1 184 ? 122.811 127.467 112.594 1.00 20.49 184 GLY A C 1
ATOM 894 O O . GLY A 1 184 ? 122.779 128.316 113.483 1.00 21.36 184 GLY A O 1
ATOM 895 N N . ALA A 1 185 ? 123.879 127.261 111.817 1.00 26.81 185 ALA A N 1
ATOM 896 C CA . ALA A 1 185 ? 125.102 128.037 111.980 1.00 20.66 185 ALA A CA 1
ATOM 897 C C . ALA A 1 185 ? 124.901 129.509 111.661 1.00 24.76 185 ALA A C 1
ATOM 898 O O . ALA A 1 185 ? 125.690 130.343 112.116 1.00 22.55 185 ALA A O 1
ATOM 900 N N . ALA A 1 186 ? 123.864 129.846 110.900 1.00 18.76 186 ALA A N 1
ATOM 901 C CA . ALA A 1 186 ? 123.566 131.233 110.589 1.00 17.67 186 ALA A CA 1
ATOM 902 C C . ALA A 1 186 ? 122.872 131.966 111.729 1.00 24.32 186 ALA A C 1
ATOM 903 O O . ALA A 1 186 ? 122.671 133.180 111.628 1.00 15.65 186 ALA A O 1
ATOM 905 N N . TYR A 1 187 ? 122.506 131.267 112.805 1.00 16.19 187 TYR A N 1
ATOM 906 C CA . TYR A 1 187 ? 121.793 131.910 113.901 1.00 14.38 187 TYR A CA 1
ATOM 907 C C . TYR A 1 187 ? 122.702 132.754 114.783 1.00 20.57 187 TYR A C 1
ATOM 908 O O . TYR A 1 187 ? 122.199 133.518 115.613 1.00 11.20 187 TYR A O 1
ATOM 910 N N . THR A 1 188 ? 124.021 132.638 114.630 1.00 9.11 188 THR A N 1
ATOM 911 C CA . THR A 1 188 ? 124.960 133.305 115.526 1.00 14.52 188 THR A CA 1
ATOM 912 C C . THR A 1 188 ? 125.692 134.463 114.856 1.00 10.61 188 THR A C 1
ATOM 913 O O . THR A 1 188 ? 125.708 135.577 115.385 1.00 15.11 188 THR A O 1
ATOM 915 N N . SER A 1 189 ? 126.308 134.219 113.703 1.00 17.02 189 SER A N 1
ATOM 916 C CA . SER A 1 189 ? 127.188 135.204 113.091 1.00 12.78 189 SER A CA 1
ATOM 917 C C . SER A 1 189 ? 126.733 135.699 111.728 1.00 15.35 189 SER A C 1
ATOM 918 O O . SER A 1 189 ? 127.102 136.808 111.344 1.00 16.04 189 SER A O 1
ATOM 920 N N . ALA A 1 190 ? 125.945 134.914 110.989 1.00 23.50 190 ALA A N 1
ATOM 921 C CA . ALA A 1 190 ? 125.685 135.247 109.590 1.00 19.72 190 ALA A CA 1
ATOM 922 C C . ALA A 1 190 ? 124.713 136.410 109.450 1.00 21.91 190 ALA A C 1
ATOM 923 O O . ALA A 1 190 ? 124.804 137.177 108.485 1.00 19.63 190 ALA A O 1
ATOM 925 N N . ARG A 1 191 ? 123.763 136.546 110.379 1.00 30.56 191 ARG A N 1
ATOM 926 C CA . ARG A 1 191 ? 122.878 137.706 110.351 1.00 30.28 191 ARG A CA 1
ATOM 927 C C . ARG A 1 191 ? 123.661 138.993 110.572 1.00 34.65 191 ARG A C 1
ATOM 928 O O . ARG A 1 191 ? 123.485 139.971 109.835 1.00 31.06 191 ARG A O 1
ATOM 930 N N . ALA A 1 192 ? 124.572 138.989 111.548 1.00 16.33 192 ALA A N 1
ATOM 931 C CA . ALA A 1 192 ? 125.420 140.153 111.780 1.00 14.36 192 ALA A CA 1
ATOM 932 C C . ALA A 1 192 ? 126.392 140.368 110.628 1.00 17.82 192 ALA A C 1
ATOM 933 O O . ALA A 1 192 ? 126.809 141.499 110.362 1.00 13.90 192 ALA A O 1
ATOM 935 N N . VAL A 1 193 ? 126.760 139.295 109.928 1.00 29.46 193 VAL A N 1
ATOM 936 C CA . VAL A 1 193 ? 127.681 139.418 108.802 1.00 34.08 193 VAL A CA 1
ATOM 937 C C . VAL A 1 193 ? 126.990 140.078 107.614 1.00 25.52 193 VAL A C 1
ATOM 938 O O . VAL A 1 193 ? 127.493 141.054 107.046 1.00 31.15 193 VAL A O 1
ATOM 940 N N . PHE A 1 194 ? 125.828 139.550 107.217 1.00 32.31 194 PHE A N 1
ATOM 941 C CA . PHE A 1 194 ? 125.098 140.128 106.094 1.00 25.98 194 PHE A CA 1
ATOM 942 C C . PHE A 1 194 ? 124.549 141.507 106.434 1.00 25.37 194 PHE A C 1
ATOM 943 O O . PHE A 1 194 ? 124.326 142.320 105.532 1.00 28.53 194 PHE A O 1
ATOM 945 N N . ALA A 1 195 ? 124.339 141.797 107.721 1.00 27.26 195 ALA A N 1
ATOM 946 C CA . ALA A 1 195 ? 124.040 143.167 108.111 1.00 33.02 195 ALA A CA 1
ATOM 947 C C . ALA A 1 195 ? 125.284 144.040 108.057 1.00 28.25 195 ALA A C 1
ATOM 948 O O . ALA A 1 195 ? 125.184 145.242 107.790 1.00 27.52 195 ALA A O 1
ATOM 950 N N . ASP A 1 196 ? 126.460 143.451 108.293 1.00 19.72 196 ASP A N 1
ATOM 951 C CA . ASP A 1 196 ? 127.700 144.215 108.346 1.00 19.55 196 ASP A CA 1
ATOM 952 C C . ASP A 1 196 ? 128.112 144.758 106.985 1.00 22.33 196 ASP A C 1
ATOM 953 O O . ASP A 1 196 ? 128.972 145.642 106.920 1.00 16.44 196 ASP A O 1
ATOM 955 N N . LEU A 1 197 ? 127.521 144.259 105.905 1.00 25.21 197 LEU A N 1
ATOM 956 C CA . LEU A 1 197 ? 127.705 144.872 104.599 1.00 26.19 197 LEU A CA 1
ATOM 957 C C . LEU A 1 197 ? 126.747 146.032 104.365 1.00 31.57 197 LEU A C 1
ATOM 958 O O . LEU A 1 197 ? 126.743 146.589 103.262 1.00 29.07 197 LEU A O 1
ATOM 960 N N . GLU A 1 198 ? 125.934 146.379 105.370 1.00 14.45 198 GLU A N 1
ATOM 961 C CA . GLU A 1 198 ? 125.056 147.552 105.363 1.00 18.80 198 GLU A CA 1
ATOM 962 C C . GLU A 1 198 ? 124.023 147.498 104.244 1.00 17.21 198 GLU A C 1
ATOM 963 O O . GLU A 1 198 ? 123.712 148.515 103.621 1.00 15.87 198 GLU A O 1
ATOM 965 N N . ALA A 1 199 ? 123.480 146.316 103.981 1.00 70.34 199 ALA A N 1
ATOM 966 C CA . ALA A 1 199 ? 122.432 146.169 102.988 1.00 70.65 199 ALA A CA 1
ATOM 967 C C . ALA A 1 199 ? 121.084 145.962 103.677 1.00 74.69 199 ALA A C 1
ATOM 968 O O . ALA A 1 199 ? 120.994 145.827 104.899 1.00 73.44 199 ALA A O 1
ATOM 970 N N . ASN A 1 200 ? 120.017 145.942 102.881 1.00 11.86 200 ASN A N 1
ATOM 971 C CA . ASN A 1 200 ? 118.689 145.647 103.401 1.00 12.36 200 ASN A CA 1
ATOM 972 C C . ASN A 1 200 ? 118.603 144.155 103.690 1.00 15.92 200 ASN A C 1
ATOM 973 O O . ASN A 1 200 ? 118.857 143.331 102.805 1.00 11.43 200 ASN A O 1
ATOM 975 N N . LEU A 1 201 ? 118.259 143.808 104.924 1.00 7.27 201 LEU A N 1
ATOM 976 C CA . LEU A 1 201 ? 118.267 142.426 105.380 1.00 7.47 201 LEU A CA 1
ATOM 977 C C . LEU A 1 201 ? 116.846 141.963 105.659 1.00 8.01 201 LEU A C 1
ATOM 978 O O . LEU A 1 201 ? 116.098 142.635 106.377 1.00 10.21 201 LEU A O 1
ATOM 980 N N . THR A 1 202 ? 116.479 140.820 105.086 1.00 10.09 202 THR A N 1
ATOM 981 C CA . THR A 1 202 ? 115.216 140.154 105.375 1.00 4.80 202 THR A CA 1
ATOM 982 C C . THR A 1 202 ? 115.536 138.724 105.772 1.00 4.32 202 THR A C 1
ATOM 983 O O . THR A 1 202 ? 116.016 137.943 104.945 1.00 12.08 202 THR A O 1
ATOM 985 N N . VAL A 1 203 ? 115.270 138.381 107.029 1.00 13.72 203 VAL A N 1
ATOM 986 C CA . VAL A 1 203 ? 115.696 137.108 107.595 1.00 15.58 203 VAL A CA 1
ATOM 987 C C . VAL A 1 203 ? 114.510 136.160 107.660 1.00 15.12 203 VAL A C 1
ATOM 988 O O . VAL A 1 203 ? 113.352 136.581 107.755 1.00 10.62 203 VAL A O 1
ATOM 990 N N . ILE A 1 204 ? 114.809 134.866 107.601 1.00 9.50 204 ILE A N 1
ATOM 991 C CA . ILE A 1 204 ? 113.809 133.817 107.736 1.00 8.12 204 ILE A CA 1
ATOM 992 C C . ILE A 1 204 ? 114.338 132.784 108.717 1.00 2.83 204 ILE A C 1
ATOM 993 O O . ILE A 1 204 ? 115.442 132.261 108.535 1.00 5.27 204 ILE A O 1
ATOM 995 N N . GLY A 1 205 ? 113.551 132.492 109.749 1.00 12.65 205 GLY A N 1
ATOM 996 C CA . GLY A 1 205 ? 113.919 131.477 110.727 1.00 16.84 205 GLY A CA 1
ATOM 997 C C . GLY A 1 205 ? 115.141 131.804 111.557 1.00 10.22 205 GLY A C 1
ATOM 998 O O . GLY A 1 205 ? 115.950 130.912 111.841 1.00 13.79 205 GLY A O 1
ATOM 999 N N . GLU A 1 206 ? 115.292 133.063 111.963 1.00 59.00 206 GLU A N 1
ATOM 1000 C CA . GLU A 1 206 ? 116.445 133.503 112.737 1.00 63.48 206 GLU A CA 1
ATOM 1001 C C . GLU A 1 206 ? 116.211 133.419 114.238 1.00 59.00 206 GLU A C 1
ATOM 1002 O O . GLU A 1 206 ? 117.065 133.857 115.013 1.00 64.64 206 GLU A O 1
ATOM 1004 N N . ASN A 1 207 ? 115.076 132.867 114.664 1.00 65.97 207 ASN A N 1
ATOM 1005 C CA . ASN A 1 207 ? 114.748 132.707 116.078 1.00 63.04 207 ASN A CA 1
ATOM 1006 C C . ASN A 1 207 ? 114.783 131.220 116.407 1.00 60.46 207 ASN A C 1
ATOM 1007 O O . ASN A 1 207 ? 113.736 130.589 116.597 1.00 58.76 207 ASN A O 1
ATOM 1009 N N . PRO A 1 208 ? 115.975 130.630 116.466 1.00 28.96 208 PRO A N 1
ATOM 1010 C CA . PRO A 1 208 ? 116.069 129.193 116.736 1.00 35.53 208 PRO A CA 1
ATOM 1011 C C . PRO A 1 208 ? 115.682 128.859 118.166 1.00 35.30 208 PRO A C 1
ATOM 1012 O O . PRO A 1 208 ? 115.994 129.588 119.111 1.00 32.90 208 PRO A O 1
ATOM 1014 N N . ASP A 1 209 ? 114.984 127.730 118.313 1.00 50.09 209 ASP A N 1
ATOM 1015 C CA . ASP A 1 209 ? 114.579 127.228 119.620 1.00 45.13 209 ASP A CA 1
ATOM 1016 C C . ASP A 1 209 ? 115.154 125.842 119.883 1.00 46.07 209 ASP A C 1
ATOM 1017 O O . ASP A 1 209 ? 114.625 125.103 120.719 1.00 46.66 209 ASP A O 1
ATOM 1019 N N . GLY A 1 210 ? 116.219 125.480 119.194 1.00 29.32 210 GLY A N 1
ATOM 1020 C CA . GLY A 1 210 ? 116.851 124.181 119.375 1.00 34.85 210 GLY A CA 1
ATOM 1021 C C . GLY A 1 210 ? 116.397 123.095 118.431 1.00 33.92 210 GLY A C 1
ATOM 1022 O O . GLY A 1 210 ? 117.191 122.581 117.646 1.00 34.97 210 GLY A O 1
ATOM 1023 N N . LEU A 1 211 ? 115.119 122.737 118.488 1.00 26.92 211 LEU A N 1
ATOM 1024 C CA . LEU A 1 211 ? 114.586 121.645 117.687 1.00 31.07 211 LEU A CA 1
ATOM 1025 C C . LEU A 1 211 ? 114.113 122.095 116.311 1.00 27.13 211 LEU A C 1
ATOM 1026 O O . LEU A 1 211 ? 113.482 121.306 115.601 1.00 22.75 211 LEU A O 1
ATOM 1028 N N . ASN A 1 212 ? 114.399 123.335 115.920 1.00 33.51 212 ASN A N 1
ATOM 1029 C CA . ASN A 1 212 ? 113.9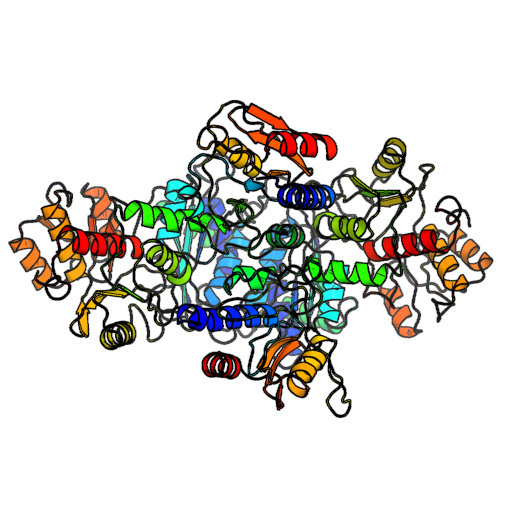42 123.881 114.650 1.00 35.18 212 ASN A CA 1
ATOM 1030 C C . ASN A 1 212 ? 115.029 123.895 113.582 1.00 36.46 212 ASN A C 1
ATOM 1031 O O . ASN A 1 212 ? 114.830 124.500 112.524 1.00 27.45 212 ASN A O 1
ATOM 1033 N N . ILE A 1 213 ? 116.166 123.246 113.831 1.00 27.45 213 ILE A N 1
ATOM 1034 C CA . ILE A 1 213 ? 117.274 123.264 112.882 1.00 31.04 213 ILE A CA 1
ATOM 1035 C C . ILE A 1 213 ? 116.906 122.457 111.646 1.00 35.46 213 ILE A C 1
ATOM 1036 O O . ILE A 1 213 ? 116.425 121.321 111.752 1.00 27.64 213 ILE A O 1
ATOM 1038 N N . ASN A 1 214 ? 117.132 123.051 110.470 1.00 37.87 214 ASN A N 1
ATOM 1039 C CA . ASN A 1 214 ? 116.916 122.417 109.166 1.00 44.34 214 ASN A CA 1
ATOM 1040 C C . ASN A 1 214 ? 115.492 121.896 109.001 1.00 45.02 214 ASN A C 1
ATOM 1041 O O . ASN A 1 214 ? 115.273 120.828 108.426 1.00 37.04 214 ASN A O 1
ATOM 1043 N N . VAL A 1 215 ? 114.515 122.640 109.507 1.00 19.90 215 VAL A N 1
ATOM 1044 C CA . VAL A 1 215 ? 113.109 122.269 109.416 1.00 27.03 215 VAL A CA 1
ATOM 1045 C C . VAL A 1 215 ? 112.394 123.358 108.629 1.00 26.94 215 VAL A C 1
ATOM 1046 O O . VAL A 1 215 ? 112.273 124.496 109.101 1.00 23.65 215 VAL A O 1
ATOM 1048 N N . LYS A 1 216 ? 111.946 123.014 107.418 1.00 12.05 216 LYS A N 1
ATOM 1049 C CA . LYS A 1 216 ? 111.138 123.863 106.537 1.00 17.58 216 LYS A CA 1
ATOM 1050 C C . LYS A 1 216 ? 111.831 125.169 106.157 1.00 12.95 216 LYS A C 1
ATOM 1051 O O . LYS A 1 216 ? 111.169 126.119 105.731 1.00 10.96 216 LYS A O 1
ATOM 1053 N N . VAL A 1 217 ? 113.153 125.232 106.293 1.00 8.52 217 VAL A N 1
ATOM 1054 C CA . VAL A 1 217 ? 113.928 126.404 105.905 1.00 2.33 217 VAL A CA 1
ATOM 1055 C C . VAL A 1 217 ? 115.372 125.965 105.729 1.00 10.39 217 VAL A C 1
ATOM 1056 O O . VAL A 1 217 ? 115.911 125.223 106.553 1.00 8.69 217 VAL A O 1
ATOM 1058 N N . GLY A 1 218 ? 115.996 126.421 104.642 1.00 32.27 218 GLY A N 1
ATOM 1059 C CA . GLY A 1 218 ? 117.402 126.171 104.405 1.00 27.48 218 GLY A CA 1
ATOM 1060 C C . GLY A 1 218 ? 117.632 125.359 103.139 1.00 30.95 218 GLY A C 1
ATOM 1061 O O . GLY A 1 218 ? 116.885 125.474 102.160 1.00 33.09 218 GLY A O 1
ATOM 1062 N N . SER A 1 219 ? 118.679 124.533 103.176 1.00 0.53 219 SER A N 1
ATOM 1063 C CA . SER A 1 219 ? 119.121 123.760 102.025 1.00 1.30 219 SER A CA 1
ATOM 1064 C C . SER A 1 219 ? 118.393 122.430 101.886 1.00 8.42 219 SER A C 1
ATOM 1065 O O . SER A 1 219 ? 118.898 121.528 101.210 1.00 6.18 219 SER A O 1
ATOM 1067 N N . THR A 1 220 ? 117.223 122.285 102.511 1.00 14.62 220 THR A N 1
ATOM 1068 C CA . THR A 1 220 ? 116.412 121.086 102.367 1.00 15.09 220 THR A CA 1
ATOM 1069 C C . THR A 1 220 ? 115.177 121.291 101.504 1.00 20.86 220 THR A C 1
ATOM 1070 O O . THR A 1 220 ? 114.777 120.362 100.797 1.00 16.35 220 THR A O 1
ATOM 1072 N N . HIS A 1 221 ? 114.571 122.474 101.543 1.00 16.92 221 HIS A N 1
ATOM 1073 C CA . HIS A 1 221 ? 113.423 122.796 100.695 1.00 9.98 221 HIS A CA 1
ATOM 1074 C C . HIS A 1 221 ? 113.440 124.290 100.432 1.00 16.21 221 HIS A C 1
ATOM 1075 O O . HIS A 1 221 ? 112.779 125.072 101.126 1.00 16.77 221 HIS A O 1
ATOM 1077 N N . PRO A 1 222 ? 114.186 124.729 99.417 1.00 28.69 222 PRO A N 1
ATOM 1078 C CA . PRO A 1 222 ? 114.444 126.162 99.235 1.00 27.98 222 PRO A CA 1
ATOM 1079 C C . PRO A 1 222 ? 113.282 126.963 98.669 1.00 28.96 222 PRO A C 1
ATOM 1080 O O . PRO A 1 222 ? 113.485 128.123 98.304 1.00 31.26 222 PRO A O 1
ATOM 1082 N N . GLU A 1 223 ? 112.078 126.394 98.581 1.00 14.15 223 GLU A N 1
ATOM 1083 C CA . GLU A 1 223 ? 110.949 127.152 98.055 1.00 10.99 223 GLU A CA 1
ATOM 1084 C C . GLU A 1 223 ? 110.476 128.218 99.034 1.00 6.47 223 GLU A C 1
ATOM 1085 O O . GLU A 1 223 ? 109.872 129.212 98.616 1.00 7.59 223 GLU A O 1
ATOM 1087 N N . ALA A 1 224 ? 110.742 128.039 100.330 1.00 22.05 224 ALA A N 1
ATOM 1088 C CA . ALA A 1 224 ? 110.264 128.996 101.324 1.00 20.97 224 ALA A CA 1
ATOM 1089 C C . ALA A 1 224 ? 111.043 130.304 101.265 1.00 21.27 224 ALA A C 1
ATOM 1090 O O . ALA A 1 224 ? 110.450 131.388 101.326 1.00 28.10 224 ALA A O 1
ATOM 1092 N N . MET A 1 225 ? 112.372 130.223 101.153 1.00 9.63 225 MET A N 1
ATOM 1093 C CA . MET A 1 225 ? 113.172 131.434 100.997 1.00 3.45 225 MET A CA 1
ATOM 1094 C C . MET A 1 225 ? 112.871 132.129 99.677 1.00 5.95 225 MET A C 1
ATOM 1095 O O . MET A 1 225 ? 112.959 133.356 99.587 1.00 5.98 225 MET A O 1
ATOM 1097 N N . ALA A 1 226 ? 112.471 131.369 98.655 1.00 66.44 226 ALA A N 1
ATOM 1098 C CA . ALA A 1 226 ? 112.085 131.978 97.387 1.00 73.36 226 ALA A CA 1
ATOM 1099 C C . ALA A 1 226 ? 110.733 132.673 97.492 1.00 75.33 226 ALA A C 1
ATOM 1100 O O . ALA A 1 226 ? 110.531 133.738 96.898 1.00 71.20 226 ALA A O 1
ATOM 1102 N N . LYS A 1 227 ? 109.791 132.080 98.232 1.00 59.73 227 LYS A N 1
ATOM 1103 C CA . LYS A 1 227 ? 108.516 132.745 98.481 1.00 52.27 227 LYS A CA 1
ATOM 1104 C C . LYS A 1 227 ? 108.720 134.017 99.291 1.00 55.48 227 LYS A C 1
ATOM 1105 O O . LYS A 1 227 ? 108.053 135.030 99.052 1.00 61.38 227 LYS A O 1
ATOM 1107 N N . LYS A 1 228 ? 109.651 133.983 100.250 1.00 90.46 228 LYS A N 1
ATOM 1108 C CA . LYS A 1 228 ? 109.994 135.191 100.993 1.00 87.96 228 LYS A CA 1
ATOM 1109 C C . LYS A 1 228 ? 110.699 136.214 100.111 1.00 90.14 228 LYS A C 1
ATOM 1110 O O . LYS A 1 228 ? 110.531 137.420 100.315 1.00 90.70 228 LYS A O 1
ATOM 1112 N N . VAL A 1 229 ? 111.487 135.756 99.136 1.00 33.28 229 VAL A N 1
ATOM 1113 C CA . VAL A 1 229 ? 112.113 136.670 98.187 1.00 39.26 229 VAL A CA 1
ATOM 1114 C C . VAL A 1 229 ? 111.058 137.329 97.308 1.00 36.45 229 VAL A C 1
ATOM 1115 O O . VAL A 1 229 ? 111.158 138.516 96.976 1.00 33.32 229 VAL A O 1
ATOM 1117 N N . VAL A 1 230 ? 110.036 136.568 96.915 1.00 57.83 230 VAL A N 1
ATOM 1118 C CA . VAL A 1 230 ? 108.972 137.110 96.076 1.00 59.47 230 VAL A CA 1
ATOM 1119 C C . VAL A 1 230 ? 108.114 138.097 96.860 1.00 65.35 230 VAL A C 1
ATOM 1120 O O . VAL A 1 230 ? 107.754 139.165 96.350 1.00 57.59 230 VAL A O 1
ATOM 1122 N N . GLU A 1 231 ? 107.770 137.761 98.107 1.00 42.64 231 GLU A N 1
ATOM 1123 C CA . GLU A 1 231 ? 106.914 138.639 98.901 1.00 52.41 231 GLU A CA 1
ATOM 1124 C C . GLU A 1 231 ? 107.659 139.888 99.358 1.00 48.25 231 GLU A C 1
ATOM 1125 O O . GLU A 1 231 ? 107.126 141.000 99.273 1.00 45.36 231 GLU A O 1
ATOM 1127 N N . THR A 1 232 ? 108.889 139.728 99.847 1.00 32.79 232 THR A N 1
ATOM 1128 C CA . THR A 1 232 ? 109.671 140.861 100.323 1.00 32.27 232 THR A CA 1
ATOM 1129 C C . THR A 1 232 ? 110.239 141.703 99.191 1.00 33.60 232 THR A C 1
ATOM 1130 O O . THR A 1 232 ? 110.558 142.876 99.411 1.00 30.36 232 THR A O 1
ATOM 1132 N N . GLY A 1 233 ? 110.380 141.138 97.996 1.00 16.32 233 GLY A N 1
ATOM 1133 C CA . GLY A 1 233 ? 110.859 141.909 96.866 1.00 15.05 233 GLY A CA 1
ATOM 1134 C C . GLY A 1 233 ? 112.323 142.279 96.924 1.00 18.45 233 GLY A C 1
ATOM 1135 O O . GLY A 1 233 ? 112.732 143.248 96.279 1.00 19.57 233 GLY A O 1
ATOM 1136 N N . SER A 1 234 ? 113.124 141.543 97.687 1.00 8.57 234 SER A N 1
ATOM 1137 C CA . SER A 1 234 ? 114.561 141.756 97.679 1.00 17.56 234 SER A CA 1
ATOM 1138 C C . SER A 1 234 ? 115.161 141.235 96.373 1.00 15.38 234 SER A C 1
ATOM 1139 O O . SER A 1 234 ? 114.528 140.490 95.621 1.00 15.92 234 SER A O 1
ATOM 1141 N N . ASP A 1 235 ? 116.406 141.632 96.101 1.00 17.17 235 ASP A N 1
ATOM 1142 C CA . ASP A 1 235 ? 117.014 141.307 94.812 1.00 21.19 235 ASP A CA 1
ATOM 1143 C C . ASP A 1 235 ? 117.551 139.877 94.779 1.00 20.83 235 ASP A C 1
ATOM 1144 O O . ASP A 1 235 ? 117.098 139.050 93.979 1.00 23.10 235 ASP A O 1
ATOM 1146 N N . LEU A 1 236 ? 118.511 139.566 95.643 1.00 12.44 236 LEU A N 1
ATOM 1147 C CA . LEU A 1 236 ? 119.187 138.279 95.623 1.00 12.21 236 LEU A CA 1
ATOM 1148 C C . LEU A 1 236 ? 118.809 137.465 96.851 1.00 12.36 236 LEU A C 1
ATOM 1149 O O . LEU A 1 236 ? 118.268 137.987 97.828 1.00 11.58 236 LEU A O 1
ATOM 1151 N N . GLY A 1 237 ? 119.104 136.167 96.790 1.00 13.31 237 GLY A N 1
ATOM 1152 C CA . GLY A 1 237 ? 118.806 135.252 97.866 1.00 13.51 237 GLY A CA 1
ATOM 1153 C C . GLY A 1 237 ? 120.058 134.723 98.550 1.00 14.74 237 GLY A C 1
ATOM 1154 O O . GLY A 1 237 ? 121.182 134.880 98.075 1.00 8.04 237 GLY A O 1
ATOM 1155 N N . LEU A 1 238 ? 119.832 134.091 99.701 1.00 40.40 238 LEU A N 1
ATOM 1156 C CA . LEU A 1 238 ? 120.885 133.398 100.442 1.00 42.54 238 LEU A CA 1
ATOM 1157 C C . LEU A 1 238 ? 120.218 132.425 101.399 1.00 41.84 238 LEU A C 1
ATOM 1158 O O . LEU A 1 238 ? 119.424 132.843 102.248 1.00 46.79 238 LEU A O 1
ATOM 1160 N N . ALA A 1 239 ? 120.536 131.139 101.269 1.00 71.80 239 ALA A N 1
ATOM 1161 C CA . ALA A 1 239 ? 119.969 130.093 102.116 1.00 68.48 239 ALA A CA 1
ATOM 1162 C C . ALA A 1 239 ? 121.100 129.187 102.580 1.00 65.20 239 ALA A C 1
ATOM 1163 O O . ALA A 1 239 ? 121.568 128.334 101.820 1.00 65.35 239 ALA A O 1
ATOM 1165 N N . PHE A 1 240 ? 121.529 129.366 103.824 1.00 1.93 240 PHE A N 1
ATOM 1166 C CA . PHE A 1 240 ? 122.690 128.662 104.336 1.00 8.20 240 PHE A CA 1
ATOM 1167 C C . PHE A 1 240 ? 122.356 127.208 104.650 1.00 5.99 240 PHE A C 1
ATOM 1168 O O . PHE A 1 240 ? 121.193 126.803 104.705 1.00 6.88 240 PHE A O 1
ATOM 1170 N N . ASP A 1 241 ? 123.407 126.418 104.841 1.00 67.21 241 ASP A N 1
ATOM 1171 C CA . ASP A 1 241 ? 123.286 125.020 105.220 1.00 68.67 241 ASP A CA 1
ATOM 1172 C C . ASP A 1 241 ? 123.333 124.901 106.742 1.00 70.94 241 ASP A C 1
ATOM 1173 O O . ASP A 1 241 ? 123.213 125.890 107.468 1.00 68.31 241 ASP A O 1
ATOM 1175 N N . GLY A 1 242 ? 123.493 123.675 107.239 1.00 66.20 242 GLY A N 1
ATOM 1176 C CA . GLY A 1 242 ? 123.553 123.470 108.677 1.00 66.15 242 GLY A CA 1
ATOM 1177 C C . GLY A 1 242 ? 124.807 124.038 109.315 1.00 62.21 242 GLY A C 1
ATOM 1178 O O . GLY A 1 242 ? 124.758 124.572 110.426 1.00 67.34 242 GLY A O 1
ATOM 1179 N N . ASP A 1 243 ? 125.945 123.931 108.629 1.00 39.22 243 ASP A N 1
ATOM 1180 C CA . ASP A 1 243 ? 127.230 124.327 109.196 1.00 43.58 243 ASP A CA 1
ATOM 1181 C C . ASP A 1 243 ? 127.824 125.546 108.501 1.00 41.51 243 ASP A C 1
ATOM 1182 O O . ASP A 1 243 ? 129.024 125.804 108.647 1.00 40.75 243 ASP A O 1
ATOM 1184 N N . ALA A 1 244 ? 127.001 126.289 107.751 1.00 43.57 244 ALA A N 1
ATOM 1185 C CA . ALA A 1 244 ? 127.419 127.465 106.976 1.00 47.22 244 ALA A CA 1
ATOM 1186 C C . ALA A 1 244 ? 128.554 127.136 106.008 1.00 41.32 244 ALA A C 1
ATOM 1187 O O . ALA A 1 244 ? 129.442 127.953 105.762 1.00 46.98 244 ALA A O 1
ATOM 1189 N N . ASP A 1 245 ? 128.523 125.926 105.451 1.00 49.18 245 ASP A N 1
ATOM 1190 C CA . ASP A 1 245 ? 129.512 125.487 104.473 1.00 52.71 245 ASP A CA 1
ATOM 1191 C C . ASP A 1 245 ? 128.966 125.553 103.050 1.00 54.87 245 ASP A C 1
ATOM 1192 O O . ASP A 1 245 ? 129.545 126.220 102.187 1.00 46.63 245 ASP A O 1
ATOM 1194 N N . ARG A 1 246 ? 127.853 124.870 102.791 1.00 42.56 246 ARG A N 1
ATOM 1195 C CA . ARG A 1 246 ? 127.242 124.874 101.471 1.00 49.15 246 ARG A CA 1
ATOM 1196 C C . ARG A 1 246 ? 126.546 126.208 101.218 1.00 47.32 246 ARG A C 1
ATOM 1197 O O . ARG A 1 246 ? 126.367 127.029 102.119 1.00 44.10 246 ARG A O 1
ATOM 1199 N N . LEU A 1 247 ? 126.150 126.426 99.967 1.00 56.54 247 LEU A N 1
ATOM 1200 C CA . LEU A 1 247 ? 125.468 127.662 99.616 1.00 58.67 247 LEU A CA 1
ATOM 1201 C C . LEU A 1 247 ? 124.527 127.415 98.449 1.00 58.41 247 LEU A C 1
ATOM 1202 O O . LEU A 1 247 ? 124.831 126.629 97.549 1.00 56.47 247 LEU A O 1
ATOM 1204 N N . ILE A 1 248 ? 123.380 128.093 98.480 1.00 5.89 248 ILE A N 1
ATOM 1205 C CA . ILE A 1 248 ? 122.413 128.074 97.390 1.00 1.97 248 ILE A CA 1
ATOM 1206 C C . ILE A 1 248 ? 121.569 129.329 97.521 1.00 4.29 248 ILE A C 1
ATOM 1207 O O . ILE A 1 248 ? 121.491 129.938 98.590 1.00 3.36 248 ILE A O 1
ATOM 1209 N N . ALA A 1 249 ? 120.931 129.721 96.422 1.00 46.64 249 ALA A N 1
ATOM 1210 C CA . ALA A 1 249 ? 120.158 130.954 96.427 1.00 52.76 249 ALA A CA 1
ATOM 1211 C C . ALA A 1 249 ? 119.086 130.896 95.352 1.00 48.02 249 ALA A C 1
ATOM 1212 O O . ALA A 1 249 ? 119.150 130.087 94.423 1.00 44.56 249 ALA A O 1
ATOM 1214 N N . VAL A 1 250 ? 118.099 131.772 95.496 1.00 41.68 250 VAL A N 1
ATOM 1215 C CA . VAL A 1 250 ? 117.076 131.980 94.485 1.00 39.21 250 VAL A CA 1
ATOM 1216 C C . VAL A 1 250 ? 117.272 133.372 93.905 1.00 44.32 250 VAL A C 1
ATOM 1217 O O . VAL A 1 250 ? 117.764 134.283 94.580 1.00 42.12 250 VAL A O 1
ATOM 1219 N N . ASP A 1 251 ? 116.886 133.534 92.642 1.00 82.85 251 ASP A N 1
ATOM 1220 C CA . ASP A 1 251 ? 117.053 134.800 91.942 1.00 75.04 251 ASP A CA 1
ATOM 1221 C C . ASP A 1 251 ? 115.909 135.743 92.309 1.00 77.50 251 ASP A C 1
ATOM 1222 O O . ASP A 1 251 ? 115.057 135.438 93.147 1.00 78.17 251 ASP A O 1
ATOM 1224 N N . GLU A 1 252 ? 115.877 136.916 91.676 1.00 44.62 252 GLU A N 1
ATOM 1225 C CA . GLU A 1 252 ? 114.748 137.818 91.844 1.00 41.69 252 GLU A CA 1
ATOM 1226 C C . GLU A 1 252 ? 113.501 137.330 91.122 1.00 41.01 252 GLU A C 1
ATOM 1227 O O . GLU A 1 252 ? 112.426 137.903 91.326 1.00 39.43 252 GLU A O 1
ATOM 1229 N N . ASN A 1 253 ? 113.618 136.302 90.280 1.00 47.35 253 ASN A N 1
ATOM 1230 C CA . ASN A 1 253 ? 112.464 135.702 89.628 1.00 55.34 253 ASN A CA 1
ATOM 1231 C C . ASN A 1 253 ? 111.877 134.540 90.416 1.00 49.01 253 ASN A C 1
ATOM 1232 O O . ASN A 1 253 ? 110.676 134.274 90.295 1.00 53.98 253 ASN A O 1
ATOM 1234 N N . GLY A 1 254 ? 112.685 133.844 91.213 1.00 42.43 254 GLY A N 1
ATOM 1235 C CA . GLY A 1 254 ? 112.195 132.805 92.096 1.00 33.92 254 GLY A CA 1
ATOM 1236 C C . GLY A 1 254 ? 112.695 131.408 91.798 1.00 34.56 254 GLY A C 1
ATOM 1237 O O . GLY A 1 254 ? 112.372 130.486 92.556 1.00 41.58 254 GLY A O 1
ATOM 1238 N N . GLU A 1 255 ? 113.476 131.215 90.738 1.00 62.28 255 GLU A N 1
ATOM 1239 C CA . GLU A 1 255 ? 113.911 129.878 90.364 1.00 59.53 255 GLU A CA 1
ATOM 1240 C C . GLU A 1 255 ? 115.052 129.414 91.270 1.00 56.45 255 GLU A C 1
ATOM 1241 O O . GLU A 1 255 ? 115.413 130.064 92.255 1.00 58.72 255 GLU A O 1
ATOM 1243 N N . ILE A 1 256 ? 115.626 128.264 90.929 1.00 53.11 256 ILE A N 1
ATOM 1244 C CA . ILE A 1 256 ? 116.679 127.643 91.723 1.00 60.04 256 ILE A CA 1
ATOM 1245 C C . ILE A 1 256 ? 118.012 127.846 91.020 1.00 59.81 256 ILE A C 1
ATOM 1246 O O . ILE A 1 256 ? 118.165 127.490 89.845 1.00 58.08 256 ILE A O 1
ATOM 1248 N N . VAL A 1 257 ? 118.976 128.415 91.735 1.00 41.29 257 VAL A N 1
ATOM 1249 C CA . VAL A 1 257 ? 120.332 128.588 91.231 1.00 37.98 257 VAL A CA 1
ATOM 1250 C C . VAL A 1 257 ? 121.167 127.425 91.743 1.00 36.66 257 VAL A C 1
ATOM 1251 O O . VAL A 1 257 ? 121.309 127.241 92.958 1.00 35.78 257 VAL A O 1
ATOM 1253 N N . ASP A 1 258 ? 121.715 126.642 90.818 1.00 56.30 258 ASP A N 1
ATOM 1254 C CA . ASP A 1 258 ? 122.442 125.434 91.173 1.00 57.36 258 ASP A CA 1
ATOM 1255 C C . ASP A 1 258 ? 123.780 125.770 91.823 1.00 54.97 258 ASP A C 1
ATOM 1256 O O . ASP A 1 258 ? 124.302 126.882 91.702 1.00 61.28 258 ASP A O 1
ATOM 1258 N N . GLY A 1 259 ? 124.324 124.785 92.540 1.00 54.14 259 GLY A N 1
ATOM 1259 C CA . GLY A 1 259 ? 125.657 124.940 93.093 1.00 58.34 259 GLY A CA 1
ATOM 1260 C C . GLY A 1 259 ? 126.715 125.048 92.015 1.00 53.08 259 GLY A C 1
ATOM 1261 O O . GLY A 1 259 ? 127.630 125.870 92.108 1.00 52.35 259 GLY A O 1
ATOM 1262 N N . ASP A 1 260 ? 126.599 124.225 90.971 1.00 59.21 260 ASP A N 1
ATOM 1263 C CA . ASP A 1 260 ? 127.483 124.368 89.821 1.00 58.28 260 ASP A CA 1
ATOM 1264 C C . ASP A 1 260 ? 127.216 125.667 89.074 1.00 56.75 260 ASP A C 1
ATOM 1265 O O . ASP A 1 260 ? 128.132 126.225 88.463 1.00 53.27 260 ASP A O 1
ATOM 1267 N N . LYS A 1 261 ? 125.981 126.171 89.122 1.00 38.25 261 LYS A N 1
ATOM 1268 C CA . LYS A 1 261 ? 125.695 127.477 88.536 1.00 35.14 261 LYS A CA 1
ATOM 1269 C C . LYS A 1 261 ? 126.382 128.596 89.313 1.00 32.54 261 LYS A C 1
ATOM 1270 O O . LYS A 1 261 ? 126.934 129.528 88.712 1.00 40.67 261 LYS A O 1
ATOM 1272 N N . ILE A 1 262 ? 126.362 128.518 90.647 1.00 27.66 262 ILE A N 1
ATOM 1273 C CA . ILE A 1 262 ? 127.081 129.496 91.460 1.00 22.56 262 ILE A CA 1
ATOM 1274 C C . ILE A 1 262 ? 128.578 129.373 91.224 1.00 25.94 262 ILE A C 1
ATOM 1275 O O . ILE A 1 262 ? 129.307 130.374 91.214 1.00 24.31 262 ILE A O 1
ATOM 1277 N N . MET A 1 263 ? 129.053 128.141 91.014 1.00 38.36 263 MET A N 1
ATOM 1278 C CA . MET A 1 263 ? 130.454 127.922 90.669 1.00 39.54 263 MET A CA 1
ATOM 1279 C C . MET A 1 263 ? 130.805 128.571 89.336 1.00 37.89 263 MET A C 1
ATOM 1280 O O . MET A 1 263 ? 131.862 129.193 89.206 1.00 40.13 263 MET A O 1
ATOM 1282 N N . PHE A 1 264 ? 129.923 128.448 88.340 1.00 15.45 264 PHE A N 1
ATOM 1283 C CA . PHE A 1 264 ? 130.170 129.060 87.037 1.00 16.02 264 PHE A CA 1
ATOM 1284 C C . PHE A 1 264 ? 130.157 130.580 87.125 1.00 9.38 264 PHE A C 1
ATOM 1285 O O . PHE A 1 264 ? 130.958 131.252 86.466 1.00 16.08 264 PHE A O 1
ATOM 1287 N N . ILE A 1 265 ? 129.263 131.135 87.944 1.00 16.81 265 ILE A N 1
ATOM 1288 C CA . ILE A 1 265 ? 129.202 132.586 88.111 1.00 16.25 265 ILE A CA 1
ATOM 1289 C C . ILE A 1 265 ? 130.467 133.101 88.789 1.00 16.35 265 ILE A C 1
ATOM 1290 O O . ILE A 1 265 ? 131.078 134.083 88.341 1.00 22.94 265 ILE A O 1
ATOM 1292 N N . VAL A 1 266 ? 130.882 132.440 89.875 1.00 9.13 266 VAL A N 1
ATOM 1293 C CA . VAL A 1 266 ? 132.089 132.853 90.585 1.00 3.47 266 VAL A CA 1
ATOM 1294 C C . VAL A 1 266 ? 133.316 132.662 89.704 1.00 7.79 266 VAL A C 1
ATOM 1295 O O . VAL A 1 266 ? 134.250 133.471 89.733 1.00 5.46 266 VAL A O 1
ATOM 1297 N N . GLY A 1 267 ? 133.320 131.608 88.886 1.00 44.72 267 GLY A N 1
ATOM 1298 C CA . GLY A 1 267 ? 134.434 131.380 87.983 1.00 45.78 267 GLY A CA 1
ATOM 1299 C C . GLY A 1 267 ? 134.525 132.409 86.874 1.00 47.76 267 GLY A C 1
ATOM 1300 O O . GLY A 1 267 ? 135.623 132.805 86.480 1.00 40.88 267 GLY A O 1
ATOM 1301 N N . LYS A 1 268 ? 133.378 132.832 86.333 1.00 14.78 268 LYS A N 1
ATOM 1302 C CA . LYS A 1 268 ? 133.393 133.897 85.336 1.00 13.07 268 LYS A CA 1
ATOM 1303 C C . LYS A 1 268 ? 133.884 135.202 85.947 1.00 15.45 268 LYS A C 1
ATOM 1304 O O . LYS A 1 268 ? 134.738 135.887 85.365 1.00 19.00 268 LYS A O 1
ATOM 1306 N N . TYR A 1 269 ? 133.394 135.534 87.149 1.00 14.51 269 TYR A N 1
ATOM 1307 C CA . TYR A 1 269 ? 133.841 136.748 87.827 1.00 18.49 269 TYR A CA 1
ATOM 1308 C C . TYR A 1 269 ? 135.304 136.662 88.240 1.00 17.04 269 TYR A C 1
ATOM 1309 O O . TYR A 1 269 ? 135.956 137.696 88.420 1.00 14.52 269 TYR A O 1
ATOM 1311 N N . LEU A 1 270 ? 135.833 135.450 88.398 1.00 10.41 270 LEU A N 1
ATOM 1312 C CA . LEU A 1 270 ? 137.246 135.289 88.711 1.00 7.73 270 LEU A CA 1
ATOM 1313 C C . LEU A 1 270 ? 138.109 135.421 87.462 1.00 10.88 270 LEU A C 1
ATOM 1314 O O . LEU A 1 270 ? 138.975 136.299 87.382 1.00 9.72 270 LEU A O 1
ATOM 1316 N N . LEU A 1 271 ? 137.873 134.556 86.470 1.00 9.25 271 LEU A N 1
ATOM 1317 C CA . LEU A 1 271 ? 138.698 134.513 85.269 1.00 6.89 271 LEU A CA 1
ATOM 1318 C C . LEU A 1 271 ? 138.605 135.789 84.452 1.00 5.98 271 LEU A C 1
ATOM 1319 O O . LEU A 1 271 ? 139.522 136.079 83.678 1.00 7.46 271 LEU A O 1
ATOM 1321 N N . GLY A 1 272 ? 137.525 136.555 84.600 1.00 8.91 272 GLY A N 1
ATOM 1322 C CA . GLY A 1 272 ? 137.527 137.900 84.056 1.00 11.21 272 GLY A CA 1
ATOM 1323 C C . GLY A 1 272 ? 138.518 138.802 84.768 1.00 10.53 272 GLY A C 1
ATOM 1324 O O . GLY A 1 272 ? 139.260 139.556 84.132 1.00 3.58 272 GLY A O 1
ATOM 1325 N N . GLN A 1 273 ? 138.552 138.729 86.100 1.00 7.20 273 GLN A N 1
ATOM 1326 C CA . GLN A 1 273 ? 139.371 139.638 86.892 1.00 5.29 273 GLN A CA 1
ATOM 1327 C C . GLN A 1 273 ? 140.778 139.117 87.149 1.00 14.36 273 GLN A C 1
ATOM 1328 O O . GLN A 1 273 ? 141.598 139.855 87.703 1.00 6.93 273 GLN A O 1
ATOM 1330 N N . GLY A 1 274 ? 141.080 137.878 86.771 1.00 3.49 274 GLY A N 1
ATOM 1331 C CA . GLY A 1 274 ? 142.417 137.355 86.953 1.00 4.70 274 GLY A CA 1
ATOM 1332 C C . GLY A 1 274 ? 142.785 136.988 88.373 1.00 7.62 274 GLY A C 1
ATOM 1333 O O . GLY A 1 274 ? 143.965 136.738 88.642 1.00 3.64 274 GLY A O 1
ATOM 1334 N N . LYS A 1 275 ? 141.819 136.955 89.293 1.00 9.95 275 LYS A N 1
ATOM 1335 C CA . LYS A 1 275 ? 142.122 136.581 90.671 1.00 11.44 275 LYS A CA 1
ATOM 1336 C C . LYS A 1 275 ? 142.457 135.098 90.783 1.00 9.46 275 LYS A C 1
ATOM 1337 O O . LYS A 1 275 ? 143.344 134.715 91.553 1.00 11.62 275 LYS A O 1
ATOM 1339 N N . LEU A 1 276 ? 141.763 134.250 90.023 1.00 3.90 276 LEU A N 1
ATOM 1340 C CA . LEU A 1 276 ? 142.021 132.810 90.018 1.00 6.96 276 LEU A CA 1
ATOM 1341 C C . LEU A 1 276 ? 143.295 132.550 89.219 1.00 6.78 276 LEU A C 1
ATOM 1342 O O . LEU A 1 276 ? 143.270 132.140 88.057 1.00 6.87 276 LEU A O 1
ATOM 1344 N N . ALA A 1 277 ? 144.438 132.785 89.873 1.00 37.11 277 ALA A N 1
ATOM 1345 C CA . ALA A 1 277 ? 145.749 132.692 89.236 1.00 39.66 277 ALA A CA 1
ATOM 1346 C C . ALA A 1 277 ? 146.137 131.267 88.863 1.00 42.88 277 ALA A C 1
ATOM 1347 O O . ALA A 1 277 ? 147.120 131.080 88.138 1.00 39.49 277 ALA A O 1
ATOM 1349 N N . GLN A 1 278 ? 145.394 130.271 89.339 1.00 47.32 278 GLN A N 1
ATOM 1350 C CA . GLN A 1 278 ? 145.554 128.878 88.944 1.00 50.31 278 GLN A CA 1
ATOM 1351 C C . GLN A 1 278 ? 144.483 128.446 87.954 1.00 43.29 278 GLN A C 1
ATOM 1352 O O . GLN A 1 278 ? 143.956 127.332 88.075 1.00 50.56 278 GLN A O 1
ATOM 1354 N N . ASP A 1 279 ? 144.181 129.299 86.966 1.00 26.77 279 ASP A N 1
ATOM 1355 C CA . ASP A 1 279 ? 142.923 129.396 86.222 1.00 29.49 279 ASP A CA 1
ATOM 1356 C C . ASP A 1 279 ? 142.271 128.077 85.816 1.00 32.07 279 ASP A C 1
ATOM 1357 O O . ASP A 1 279 ? 141.047 128.014 85.675 1.00 34.40 279 ASP A O 1
ATOM 1359 N N . THR A 1 280 ? 143.057 127.024 85.626 1.00 5.48 280 THR A N 1
ATOM 1360 C CA . THR A 1 280 ? 142.478 125.692 85.491 1.00 2.03 280 THR A CA 1
ATOM 1361 C C . THR A 1 280 ? 141.963 125.276 86.861 1.00 0.52 280 THR A C 1
ATOM 1362 O O . THR A 1 280 ? 142.693 124.694 87.665 1.00 3.34 280 THR A O 1
ATOM 1364 N N . LEU A 1 281 ? 140.702 125.588 87.139 1.00 2.76 281 LEU A N 1
ATOM 1365 C CA . LEU A 1 281 ? 140.121 125.368 88.453 1.00 9.18 281 LEU A CA 1
ATOM 1366 C C . LEU A 1 281 ? 139.715 123.912 88.623 1.00 7.64 281 LEU A C 1
ATOM 1367 O O . LEU A 1 281 ? 139.426 123.211 87.651 1.00 5.99 281 LEU A O 1
ATOM 1369 N N . VAL A 1 282 ? 139.693 123.464 89.871 1.00 11.32 282 VAL A N 1
ATOM 1370 C CA . VAL A 1 282 ? 139.254 122.107 90.168 1.00 12.09 282 VAL A CA 1
ATOM 1371 C C . VAL A 1 282 ? 137.740 122.036 90.032 1.00 12.34 282 VAL A C 1
ATOM 1372 O O . VAL A 1 282 ? 137.046 123.059 90.016 1.00 3.76 282 VAL A O 1
ATOM 1374 N N . THR A 1 283 ? 137.220 120.817 89.925 1.00 12.51 283 THR A N 1
ATOM 1375 C CA . THR A 1 283 ? 135.792 120.596 89.758 1.00 11.92 283 THR A CA 1
ATOM 1376 C C . THR A 1 283 ? 135.438 119.205 90.260 1.00 21.49 283 THR A C 1
ATOM 1377 O O . THR A 1 283 ? 136.309 118.357 90.466 1.00 12.72 283 THR A O 1
ATOM 1379 N N . THR A 1 284 ? 134.147 118.975 90.460 1.00 12.12 284 THR A N 1
ATOM 1380 C CA . THR A 1 284 ? 133.652 117.671 90.869 1.00 10.14 284 THR A CA 1
ATOM 1381 C C . THR A 1 284 ? 132.765 117.083 89.781 1.00 8.74 284 THR A C 1
ATOM 1382 O O . THR A 1 284 ? 132.045 117.803 89.086 1.00 8.80 284 THR A O 1
ATOM 1384 N N . VAL A 1 285 ? 132.818 115.760 89.648 1.00 28.47 285 VAL A N 1
ATOM 1385 C CA . VAL A 1 285 ? 131.999 115.053 88.671 1.00 26.61 285 VAL A CA 1
ATOM 1386 C C . VAL A 1 285 ? 130.680 114.656 89.319 1.00 19.62 285 VAL A C 1
ATOM 1387 O O . VAL A 1 285 ? 129.877 113.926 88.728 1.00 23.97 285 VAL A O 1
ATOM 1389 N N . MET A 1 286 ? 130.452 115.129 90.545 1.00 31.95 286 MET A N 1
ATOM 1390 C CA . MET A 1 286 ? 129.174 114.903 91.206 1.00 40.51 286 MET A CA 1
ATOM 1391 C C . MET A 1 286 ? 128.111 115.885 90.733 1.00 39.37 286 MET A C 1
ATOM 1392 O O . MET A 1 286 ? 126.918 115.656 90.961 1.00 34.96 286 MET A O 1
ATOM 1394 N N . SER A 1 287 ? 128.517 116.973 90.080 1.00 70.36 287 SER A N 1
ATOM 1395 C CA . SER A 1 287 ? 127.566 117.900 89.487 1.00 70.19 287 SER A CA 1
ATOM 1396 C C . SER A 1 287 ? 127.005 117.321 88.189 1.00 76.39 287 SER A C 1
ATOM 1397 O O . SER A 1 287 ? 127.304 116.189 87.795 1.00 76.88 287 SER A O 1
ATOM 1399 N N . ASN A 1 288 ? 126.171 118.112 87.522 1.00 63.02 288 ASN A N 1
ATOM 1400 C CA . ASN A 1 288 ? 125.605 117.686 86.252 1.00 62.38 288 ASN A CA 1
ATOM 1401 C C . ASN A 1 288 ? 126.680 117.649 85.170 1.00 58.68 288 ASN A C 1
ATOM 1402 O O . ASN A 1 288 ? 127.653 118.407 85.203 1.00 57.23 288 ASN A O 1
ATOM 1404 N N . LEU A 1 289 ? 126.500 116.739 84.208 1.00 69.44 289 LEU A N 1
ATOM 1405 C CA . LEU A 1 289 ? 127.443 116.623 83.102 1.00 70.94 289 LEU A CA 1
ATOM 1406 C C . LEU A 1 289 ? 127.417 117.842 82.187 1.00 74.79 289 LEU A C 1
ATOM 1407 O O . LEU A 1 289 ? 128.410 118.107 81.502 1.00 72.62 289 LEU A O 1
ATOM 1409 N N . GLY A 1 290 ? 126.309 118.586 82.158 1.00 29.16 290 GLY A N 1
ATOM 1410 C CA . GLY A 1 290 ? 126.263 119.821 81.397 1.00 30.12 290 GLY A CA 1
ATOM 1411 C C . GLY A 1 290 ? 126.992 120.970 82.056 1.00 33.54 290 GLY A C 1
ATOM 1412 O O . GLY A 1 290 ? 127.325 121.947 81.378 1.00 32.44 290 GLY A O 1
ATOM 1413 N N . PHE A 1 291 ? 127.245 120.876 83.365 1.00 19.46 291 PHE A N 1
ATOM 1414 C CA . PHE A 1 291 ? 128.038 121.895 84.046 1.00 20.79 291 PHE A CA 1
ATOM 1415 C C . PHE A 1 291 ? 129.464 121.924 83.514 1.00 13.23 291 PHE A C 1
ATOM 1416 O O . PHE A 1 291 ? 130.046 123.000 83.327 1.00 20.06 291 PHE A O 1
ATOM 1418 N N . HIS A 1 292 ? 130.043 120.748 83.256 1.00 45.66 292 HIS A N 1
ATOM 1419 C CA . HIS A 1 292 ? 131.365 120.697 82.641 1.00 36.44 292 HIS A CA 1
ATOM 1420 C C . HIS A 1 292 ? 131.336 121.210 81.206 1.00 36.64 292 HIS A C 1
ATOM 1421 O O . HIS A 1 292 ? 132.317 121.804 80.747 1.00 36.12 292 HIS A O 1
ATOM 1423 N N . LEU A 1 293 ? 130.228 120.998 80.487 1.00 24.72 293 LEU A N 1
ATOM 1424 C CA . LEU A 1 293 ? 130.085 121.574 79.152 1.00 27.11 293 LEU A CA 1
ATOM 1425 C C . LEU A 1 293 ? 130.056 123.095 79.218 1.00 27.73 293 LEU A C 1
ATOM 1426 O O . LEU A 1 293 ? 130.664 123.777 78.384 1.00 33.70 293 LEU A O 1
ATOM 1428 N N . ALA A 1 294 ? 129.357 123.637 80.215 1.00 9.64 294 ALA A N 1
ATOM 1429 C CA . ALA A 1 294 ? 129.337 125.079 80.426 1.00 11.89 294 ALA A CA 1
ATOM 1430 C C . ALA A 1 294 ? 130.721 125.606 80.776 1.00 13.29 294 ALA A C 1
ATOM 1431 O O . ALA A 1 294 ? 131.122 126.679 80.311 1.00 7.97 294 ALA A O 1
ATOM 1433 N N . LEU A 1 295 ? 131.455 124.869 81.610 1.00 34.62 295 LEU A N 1
ATOM 1434 C CA . LEU A 1 295 ? 132.815 125.270 81.950 1.00 34.55 295 LEU A CA 1
ATOM 1435 C C . LEU A 1 295 ? 133.719 125.255 80.724 1.00 35.01 295 LEU A C 1
ATOM 1436 O O . LEU A 1 295 ? 134.535 126.165 80.535 1.00 29.92 295 LEU A O 1
ATOM 1438 N N . GLU A 1 296 ? 133.583 124.231 79.875 1.00 35.08 296 GLU A N 1
ATOM 1439 C CA . GLU A 1 296 ? 134.393 124.146 78.664 1.00 36.32 296 GLU A CA 1
ATOM 1440 C C . GLU A 1 296 ? 134.050 125.254 77.677 1.00 43.78 296 GLU A C 1
ATOM 1441 O O . GLU A 1 296 ? 134.935 125.746 76.969 1.00 36.91 296 GLU A O 1
ATOM 1443 N N . GLU A 1 297 ? 132.777 125.654 77.610 1.00 49.69 297 GLU A N 1
ATOM 1444 C CA . GLU A 1 297 ? 132.418 126.813 76.800 1.00 50.01 297 GLU A CA 1
ATOM 1445 C C . GLU A 1 297 ? 132.943 128.105 77.411 1.00 42.34 297 GLU A C 1
ATOM 1446 O O . GLU A 1 297 ? 133.246 129.057 76.684 1.00 49.58 297 GLU A O 1
ATOM 1448 N N . ALA A 1 298 ? 133.064 128.152 78.739 1.00 47.30 298 ALA A N 1
ATOM 1449 C CA . ALA A 1 298 ? 133.523 129.357 79.418 1.00 48.65 298 ALA A CA 1
ATOM 1450 C C . ALA A 1 298 ? 135.019 129.593 79.260 1.00 46.79 298 ALA A C 1
ATOM 1451 O O . ALA A 1 298 ? 135.504 130.664 79.637 1.00 49.64 298 ALA A O 1
ATOM 1453 N N . GLY A 1 299 ? 135.758 128.630 78.722 1.00 54.26 299 GLY A N 1
ATOM 1454 C CA . GLY A 1 299 ? 137.192 128.767 78.605 1.00 54.57 299 GLY A CA 1
ATOM 1455 C C . GLY A 1 299 ? 137.956 128.650 79.902 1.00 59.51 299 GLY A C 1
ATOM 1456 O O . GLY A 1 299 ? 138.910 129.407 80.110 1.00 58.34 299 GLY A O 1
ATOM 1457 N N . ILE A 1 300 ? 137.561 127.738 80.787 1.00 53.09 300 ILE A N 1
ATOM 1458 C CA . ILE A 1 300 ? 138.281 127.456 82.023 1.00 46.80 300 ILE A CA 1
ATOM 1459 C C . ILE A 1 300 ? 138.448 125.946 82.141 1.00 50.65 300 ILE A C 1
ATOM 1460 O O . ILE A 1 300 ? 137.457 125.208 82.158 1.00 44.70 300 ILE A O 1
ATOM 1462 N N . ASN A 1 301 ? 139.696 125.491 82.221 1.00 21.44 301 ASN A N 1
ATOM 1463 C CA . ASN A 1 301 ? 139.966 124.060 82.281 1.00 22.65 301 ASN A CA 1
ATOM 1464 C C . ASN A 1 301 ? 139.533 123.490 83.625 1.00 12.91 301 ASN A C 1
ATOM 1465 O O . ASN A 1 301 ? 139.641 124.151 84.661 1.00 15.34 301 ASN A O 1
ATOM 1467 N N . SER A 1 302 ? 139.040 122.251 83.603 1.00 48.87 302 SER A N 1
ATOM 1468 C CA . SER A 1 302 ? 138.484 121.600 84.783 1.00 48.50 302 SER A CA 1
ATOM 1469 C C . SER A 1 302 ? 139.018 120.182 84.922 1.00 53.30 302 SER A C 1
ATOM 1470 O O . SER A 1 302 ? 139.212 119.477 83.927 1.00 48.85 302 SER A O 1
ATOM 1472 N N . VAL A 1 303 ? 139.238 119.765 86.166 1.00 15.84 303 VAL A N 1
ATOM 1473 C CA . VAL A 1 303 ? 139.678 118.417 86.482 1.00 12.39 303 VAL A CA 1
ATOM 1474 C C . VAL A 1 303 ? 138.530 117.706 87.186 1.00 12.14 303 VAL A C 1
ATOM 1475 O O . VAL A 1 303 ? 137.494 118.300 87.478 1.00 15.35 303 VAL A O 1
ATOM 1477 N N . ILE A 1 304 ? 138.725 116.416 87.455 1.00 67.17 304 ILE A N 1
ATOM 1478 C CA . ILE A 1 304 ? 137.695 115.571 88.053 1.00 65.11 304 ILE A CA 1
ATOM 1479 C C . ILE A 1 304 ? 138.248 114.934 89.321 1.00 66.48 304 ILE A C 1
ATOM 1480 O O . ILE A 1 304 ? 139.180 114.122 89.263 1.00 63.68 304 ILE A O 1
ATOM 1482 N N . THR A 1 305 ? 137.664 115.292 90.460 1.00 9.75 305 THR A N 1
ATOM 1483 C CA . THR A 1 305 ? 137.951 114.663 91.737 1.00 17.79 305 THR A CA 1
ATOM 1484 C C . THR A 1 305 ? 136.690 113.964 92.222 1.00 16.47 305 THR A C 1
ATOM 1485 O O . THR A 1 305 ? 135.587 114.245 91.747 1.00 17.80 305 THR A O 1
ATOM 1487 N N . ALA A 1 306 ? 136.866 113.045 93.169 1.00 30.93 306 ALA A N 1
ATOM 1488 C CA . ALA A 1 306 ? 135.769 112.209 93.639 1.00 30.95 306 ALA A CA 1
ATOM 1489 C C . ALA A 1 306 ? 134.735 113.036 94.396 1.00 24.43 306 ALA A C 1
ATOM 1490 O O . ALA A 1 306 ? 134.979 114.181 94.789 1.00 24.34 306 ALA A O 1
ATOM 1492 N N . VAL A 1 307 ? 133.559 112.436 94.581 1.00 20.46 307 VAL A N 1
ATOM 1493 C CA . VAL A 1 307 ? 132.437 113.119 95.215 1.00 23.03 307 VAL A CA 1
ATOM 1494 C C . VAL A 1 307 ? 132.797 113.422 96.662 1.00 20.46 307 VAL A C 1
ATOM 1495 O O . VAL A 1 307 ? 133.306 112.558 97.385 1.00 28.08 307 VAL A O 1
ATOM 1497 N N . GLY A 1 308 ? 132.547 114.654 97.085 1.00 19.55 308 GLY A N 1
ATOM 1498 C CA . GLY A 1 308 ? 132.993 115.101 98.386 1.00 16.36 308 GLY A CA 1
ATOM 1499 C C . GLY A 1 308 ? 134.189 116.016 98.258 1.00 14.76 308 GLY A C 1
ATOM 1500 O O . GLY A 1 308 ? 134.893 115.982 97.246 1.00 19.59 308 GLY A O 1
ATOM 1501 N N . ASP A 1 309 ? 134.434 116.834 99.274 1.00 28.39 309 ASP A N 1
ATOM 1502 C CA . ASP A 1 309 ? 135.469 117.855 99.209 1.00 33.28 309 ASP A CA 1
ATOM 1503 C C . ASP A 1 309 ? 136.819 117.386 99.736 1.00 33.58 309 ASP A C 1
ATOM 1504 O O . ASP A 1 309 ? 137.782 118.158 99.687 1.00 31.30 309 ASP A O 1
ATOM 1506 N N . ARG A 1 310 ? 136.917 116.149 100.232 1.00 39.38 310 ARG A N 1
ATOM 1507 C CA . ARG A 1 310 ? 138.175 115.661 100.794 1.00 39.11 310 ARG A CA 1
ATOM 1508 C C . ARG A 1 310 ? 139.238 115.506 99.713 1.00 42.52 310 ARG A C 1
ATOM 1509 O O . ARG A 1 310 ? 140.310 116.120 99.782 1.00 37.02 310 ARG A O 1
ATOM 1511 N N . TYR A 1 311 ? 138.953 114.692 98.695 1.00 30.09 311 TYR A N 1
ATOM 1512 C CA . TYR A 1 311 ? 139.875 114.564 97.574 1.00 34.55 311 TYR A CA 1
ATOM 1513 C C . TYR A 1 311 ? 139.965 115.845 96.757 1.00 37.58 311 TYR A C 1
ATOM 1514 O O . TYR A 1 311 ? 140.979 116.062 96.088 1.00 29.46 311 TYR A O 1
ATOM 1516 N N . VAL A 1 312 ? 138.944 116.705 96.817 1.00 47.14 312 VAL A N 1
ATOM 1517 C CA . VAL A 1 312 ? 139.017 118.008 96.161 1.00 45.41 312 VAL A CA 1
ATOM 1518 C C . VAL A 1 312 ? 140.089 118.873 96.812 1.00 46.22 312 VAL A C 1
ATOM 1519 O O . VAL A 1 312 ? 140.919 119.485 96.129 1.00 54.18 312 VAL A O 1
ATOM 1521 N N . VAL A 1 313 ? 140.097 118.921 98.145 1.00 54.83 313 VAL A N 1
ATOM 1522 C CA . VAL A 1 313 ? 141.139 119.648 98.861 1.00 61.42 313 VAL A CA 1
ATOM 1523 C C . VAL A 1 313 ? 142.490 118.967 98.688 1.00 60.44 313 VAL A C 1
ATOM 1524 O O . VAL A 1 313 ? 143.529 119.637 98.659 1.00 56.29 313 VAL A O 1
ATOM 1526 N N . GLU A 1 314 ? 142.501 117.635 98.576 1.00 63.03 314 GLU A N 1
ATOM 1527 C CA . GLU A 1 314 ? 143.749 116.910 98.343 1.00 58.31 314 GLU A CA 1
ATOM 1528 C C . GLU A 1 314 ? 144.369 117.288 97.001 1.00 56.88 314 GLU A C 1
ATOM 1529 O O . GLU A 1 314 ? 145.576 117.535 96.908 1.00 59.38 314 GLU A O 1
ATOM 1531 N N . GLU A 1 315 ? 143.551 117.352 95.948 1.00 46.24 315 GLU A N 1
ATOM 1532 C CA . GLU A 1 315 ? 144.051 117.791 94.649 1.00 45.01 315 GLU A CA 1
ATOM 1533 C C . GLU A 1 315 ? 144.406 119.271 94.658 1.00 42.71 315 GLU A C 1
ATOM 1534 O O . GLU A 1 315 ? 145.341 119.684 93.959 1.00 47.30 315 GLU A O 1
ATOM 1536 N N . MET A 1 316 ? 143.672 120.077 95.433 1.00 40.13 316 MET A N 1
ATOM 1537 C CA . MET A 1 316 ? 144.007 121.489 95.580 1.00 40.60 316 MET A CA 1
ATOM 1538 C C . MET A 1 316 ? 145.375 121.667 96.224 1.00 39.64 316 MET A C 1
ATOM 1539 O O . MET A 1 316 ? 146.122 122.586 95.871 1.00 38.56 316 MET A O 1
ATOM 1541 N N . LYS A 1 317 ? 145.713 120.802 97.181 1.00 54.32 317 LYS A N 1
ATOM 1542 C CA . LYS A 1 317 ? 147.041 120.824 97.782 1.00 60.28 317 LYS A CA 1
ATOM 1543 C C . LYS A 1 317 ? 148.095 120.211 96.868 1.00 54.65 317 LYS A C 1
ATOM 1544 O O . LYS A 1 317 ? 149.267 120.597 96.934 1.00 53.55 317 LYS A O 1
ATOM 1546 N N . LYS A 1 318 ? 147.704 119.256 96.023 1.00 60.27 318 LYS A N 1
ATOM 1547 C CA . LYS A 1 318 ? 148.663 118.602 95.139 1.00 59.81 318 LYS A CA 1
ATOM 1548 C C . LYS A 1 318 ? 149.104 119.531 94.015 1.00 54.59 318 LYS A C 1
ATOM 1549 O O . LYS A 1 318 ? 150.295 119.825 93.865 1.00 51.47 318 LYS A O 1
ATOM 1551 N N . ASN A 1 319 ? 148.155 120.007 93.213 1.00 40.52 319 ASN A N 1
ATOM 1552 C CA . ASN A 1 319 ? 148.477 120.785 92.023 1.00 41.15 319 ASN A CA 1
ATOM 1553 C C . ASN A 1 319 ? 148.460 122.290 92.258 1.00 39.16 319 ASN A C 1
ATOM 1554 O O . ASN A 1 319 ? 148.645 123.045 91.297 1.00 40.54 319 ASN A O 1
ATOM 1556 N N . ASN A 1 320 ? 148.242 122.730 93.501 1.00 19.90 320 ASN A N 1
ATOM 1557 C CA . ASN A 1 320 ? 148.257 124.139 93.904 1.00 20.94 320 ASN A CA 1
ATOM 1558 C C . ASN A 1 320 ? 147.232 124.955 93.108 1.00 20.42 320 ASN A C 1
ATOM 1559 O O . ASN A 1 320 ? 147.563 125.849 92.328 1.00 22.28 320 ASN A O 1
ATOM 1561 N N . TYR A 1 321 ? 145.969 124.608 93.323 1.00 5.20 321 TYR A N 1
ATOM 1562 C CA . TYR A 1 321 ? 144.849 125.319 92.729 1.00 8.28 321 TYR A CA 1
ATOM 1563 C C . TYR A 1 321 ? 144.010 125.956 93.829 1.00 5.05 321 TYR A C 1
ATOM 1564 O O . TYR A 1 321 ? 144.060 125.553 94.993 1.00 8.24 321 TYR A O 1
ATOM 1566 N N . ASN A 1 322 ? 143.220 126.957 93.444 1.00 1.78 322 ASN A N 1
ATOM 1567 C CA . ASN A 1 322 ? 142.543 127.817 94.408 1.00 9.69 322 ASN A CA 1
ATOM 1568 C C . ASN A 1 322 ? 141.058 127.522 94.565 1.00 7.41 322 ASN A C 1
ATOM 1569 O O . ASN A 1 322 ? 140.547 127.560 95.688 1.00 2.59 322 ASN A O 1
ATOM 1571 N N . PHE A 1 323 ? 140.342 127.240 93.480 1.00 10.77 323 PHE A N 1
ATOM 1572 C CA . PHE A 1 323 ? 138.894 127.083 93.522 1.00 2.03 323 PHE A CA 1
ATOM 1573 C C . PHE A 1 323 ? 138.488 125.743 92.927 1.00 2.06 323 PHE A C 1
ATOM 1574 O O . PHE A 1 323 ? 138.926 125.385 91.829 1.00 7.41 323 PHE A O 1
ATOM 1576 N N . GLY A 1 324 ? 137.646 125.014 93.653 1.00 7.64 324 GLY A N 1
ATOM 1577 C CA . GLY A 1 324 ? 137.119 123.747 93.190 1.00 5.67 324 GLY A CA 1
ATOM 1578 C C . GLY A 1 324 ? 136.300 123.047 94.254 1.00 6.65 324 GLY A C 1
ATOM 1579 O O . GLY A 1 324 ? 136.705 123.003 95.420 1.00 1.07 324 GLY A O 1
ATOM 1580 N N . GLY A 1 325 ? 135.155 122.488 93.874 1.00 0.84 325 GLY A N 1
ATOM 1581 C CA . GLY A 1 325 ? 134.289 121.882 94.866 1.00 6.24 325 GLY A CA 1
ATOM 1582 C C . GLY A 1 325 ? 133.156 121.107 94.232 1.00 4.09 325 GLY A C 1
ATOM 1583 O O . GLY A 1 325 ? 133.095 120.926 93.014 1.00 0.87 325 GLY A O 1
ATOM 1584 N N . GLU A 1 326 ? 132.252 120.652 95.093 1.00 16.11 326 GLU A N 1
ATOM 1585 C CA . GLU A 1 326 ? 131.107 119.842 94.720 1.00 19.12 326 GLU A CA 1
ATOM 1586 C C . GLU A 1 326 ? 129.960 120.733 94.255 1.00 14.30 326 GLU A C 1
ATOM 1587 O O . GLU A 1 326 ? 130.119 121.941 94.055 1.00 21.36 326 GLU A O 1
ATOM 1589 N N . GLN A 1 327 ? 128.782 120.135 94.086 1.00 33.30 327 GLN A N 1
ATOM 1590 C CA . GLN A 1 327 ? 127.613 120.874 93.630 1.00 30.99 327 GLN A CA 1
ATOM 1591 C C . GLN A 1 327 ? 126.765 121.412 94.773 1.00 27.75 327 GLN A C 1
ATOM 1592 O O . GLN A 1 327 ? 125.706 121.991 94.514 1.00 31.13 327 GLN A O 1
ATOM 1594 N N . SER A 1 328 ? 127.195 121.237 96.019 1.00 23.69 328 SER A N 1
ATOM 1595 C CA . SER A 1 328 ? 126.426 121.710 97.161 1.00 26.61 328 SER A CA 1
ATOM 1596 C C . SER A 1 328 ? 126.560 123.208 97.389 1.00 26.50 328 SER A C 1
ATOM 1597 O O . SER A 1 328 ? 125.756 123.778 98.133 1.00 29.33 328 SER A O 1
ATOM 1599 N N . GLY A 1 329 ? 127.539 123.857 96.772 1.00 34.51 329 GLY A N 1
ATOM 1600 C CA . GLY A 1 329 ? 127.738 125.278 96.943 1.00 36.26 329 GLY A CA 1
ATOM 1601 C C . GLY A 1 329 ? 128.964 125.678 97.728 1.00 26.86 329 GLY A C 1
ATOM 1602 O O . GLY A 1 329 ? 129.092 126.856 98.078 1.00 31.61 329 GLY A O 1
ATOM 1603 N N . HIS A 1 330 ? 129.869 124.743 98.014 1.00 37.27 330 HIS A N 1
ATOM 1604 C CA . HIS A 1 330 ? 131.094 125.050 98.751 1.00 39.13 330 HIS A CA 1
ATOM 1605 C C . HIS A 1 330 ? 132.060 125.751 97.803 1.00 32.53 330 HIS A C 1
ATOM 1606 O O . HIS A 1 330 ? 132.962 125.151 97.215 1.00 39.26 330 HIS A O 1
ATOM 1608 N N . MET A 1 331 ? 131.859 127.061 97.654 1.00 27.78 331 MET A N 1
ATOM 1609 C CA . MET A 1 331 ? 132.763 127.899 96.869 1.00 19.14 331 MET A CA 1
ATOM 1610 C C . MET A 1 331 ? 133.958 128.248 97.751 1.00 19.71 331 MET A C 1
ATOM 1611 O O . MET A 1 331 ? 134.125 129.372 98.230 1.00 28.67 331 MET A O 1
ATOM 1613 N N . ILE A 1 332 ? 134.818 127.250 97.949 1.00 39.73 332 ILE A N 1
ATOM 1614 C CA . ILE A 1 332 ? 135.901 127.328 98.925 1.00 37.24 332 ILE A CA 1
ATOM 1615 C C . ILE A 1 332 ? 137.027 128.144 98.300 1.00 42.05 332 ILE A C 1
ATOM 1616 O O . ILE A 1 332 ? 137.897 127.607 97.614 1.00 35.92 332 ILE A O 1
ATOM 1618 N N . PHE A 1 333 ? 137.014 129.449 98.543 1.00 33.31 333 PHE A N 1
ATOM 1619 C CA . PHE A 1 333 ? 138.107 130.317 98.120 1.00 36.15 333 PHE A CA 1
ATOM 1620 C C . PHE A 1 333 ? 139.274 130.073 99.067 1.00 36.58 333 PHE A C 1
ATOM 1621 O O . PHE A 1 333 ? 139.393 130.702 100.120 1.00 38.53 333 PHE A O 1
ATOM 1623 N N . LEU A 1 334 ? 140.152 129.141 98.680 1.00 63.54 334 LEU A N 1
ATOM 1624 C CA . LEU A 1 334 ? 141.285 128.739 99.508 1.00 62.72 334 LEU A CA 1
ATOM 1625 C C . LEU A 1 334 ? 142.302 129.854 99.716 1.00 60.92 334 LEU A C 1
ATOM 1626 O O . LEU A 1 334 ? 143.133 129.747 100.623 1.00 66.60 334 LEU A O 1
ATOM 1628 N N . ASP A 1 335 ? 142.261 130.908 98.905 1.00 33.52 335 ASP A N 1
ATOM 1629 C CA . ASP A 1 335 ? 143.067 132.099 99.120 1.00 27.68 335 ASP A CA 1
ATOM 1630 C C . ASP A 1 335 ? 142.350 133.138 99.972 1.00 30.06 335 ASP A C 1
ATOM 1631 O O . ASP A 1 335 ? 142.885 134.231 100.178 1.00 31.39 335 ASP A O 1
ATOM 1633 N N . TYR A 1 336 ? 141.152 132.824 100.464 1.00 1.67 336 TYR A N 1
ATOM 1634 C CA . TYR A 1 336 ? 140.398 133.742 101.308 1.00 5.08 336 TYR A CA 1
ATOM 1635 C C . TYR A 1 336 ? 139.981 133.158 102.648 1.00 7.91 336 TYR A C 1
ATOM 1636 O O . TYR A 1 336 ? 139.667 133.935 103.558 1.00 6.92 336 TYR A O 1
ATOM 1638 N N . ASN A 1 337 ? 139.972 131.839 102.811 1.00 39.48 337 ASN A N 1
ATOM 1639 C CA . ASN A 1 337 ? 139.549 131.213 104.059 1.00 35.27 337 ASN A CA 1
ATOM 1640 C C . ASN A 1 337 ? 140.185 129.830 104.147 1.00 39.94 337 ASN A C 1
ATOM 1641 O O . ASN A 1 337 ? 141.092 129.493 103.378 1.00 36.01 337 ASN A O 1
ATOM 1643 N N . THR A 1 338 ? 139.705 129.024 105.090 1.00 8.26 338 THR A N 1
ATOM 1644 C CA . THR A 1 338 ? 140.254 127.698 105.335 1.00 14.78 338 THR A CA 1
ATOM 1645 C C . THR A 1 338 ? 139.593 126.609 104.505 1.00 13.30 338 THR A C 1
ATOM 1646 O O . THR A 1 338 ? 140.283 125.894 103.774 1.00 15.19 338 THR A O 1
ATOM 1648 N N . THR A 1 339 ? 138.277 126.465 104.595 1.00 18.96 339 THR A N 1
ATOM 1649 C CA . THR A 1 339 ? 137.578 125.365 103.941 1.00 20.18 339 THR A CA 1
ATOM 1650 C C . THR A 1 339 ? 136.207 125.871 103.510 1.00 19.62 339 THR A C 1
ATOM 1651 O O . THR A 1 339 ? 135.981 127.084 103.439 1.00 15.99 339 THR A O 1
ATOM 1653 N N . GLY A 1 340 ? 135.302 124.939 103.203 1.00 20.64 340 GLY A N 1
ATOM 1654 C CA . GLY A 1 340 ? 133.965 125.251 102.730 1.00 26.62 340 GLY A CA 1
ATOM 1655 C C . GLY A 1 340 ? 133.178 126.155 103.655 1.00 28.03 340 GLY A C 1
ATOM 1656 O O . GLY A 1 340 ? 132.982 125.841 104.833 1.00 18.83 340 GLY A O 1
ATOM 1657 N N . ASP A 1 341 ? 132.725 127.290 103.123 1.00 57.01 341 ASP A N 1
ATOM 1658 C CA . ASP A 1 341 ? 132.149 128.367 103.928 1.00 53.17 341 ASP A CA 1
ATOM 1659 C C . ASP A 1 341 ? 131.019 129.008 103.129 1.00 56.12 341 ASP A C 1
ATOM 1660 O O . ASP A 1 341 ? 131.275 129.759 102.182 1.00 52.45 341 ASP A O 1
ATOM 1662 N N . GLY A 1 342 ? 129.777 128.705 103.512 1.00 46.28 342 GLY A N 1
ATOM 1663 C CA . GLY A 1 342 ? 128.633 129.285 102.830 1.00 45.52 342 GLY A CA 1
ATOM 1664 C C . GLY A 1 342 ? 128.556 130.790 102.969 1.00 51.68 342 GLY A C 1
ATOM 1665 O O . GLY A 1 342 ? 128.126 131.481 102.040 1.00 51.99 342 GLY A O 1
ATOM 1666 N N . GLN A 1 343 ? 128.966 131.318 104.124 1.00 108.47 343 GLN A N 1
ATOM 1667 C CA . GLN A 1 343 ? 129.034 132.765 104.292 1.00 104.48 343 GLN A CA 1
ATOM 1668 C C . GLN A 1 343 ? 130.063 133.382 103.352 1.00 111.73 343 GLN A C 1
ATOM 1669 O O . GLN A 1 343 ? 129.806 134.423 102.736 1.00 109.84 343 GLN A O 1
ATOM 1671 N N . LEU A 1 344 ? 131.230 132.744 103.217 1.00 23.53 344 LEU A N 1
ATOM 1672 C CA . LEU A 1 344 ? 132.248 133.253 102.302 1.00 29.72 344 LEU A CA 1
ATOM 1673 C C . LEU A 1 344 ? 131.788 133.153 100.854 1.00 23.82 344 LEU A C 1
ATOM 1674 O O . LEU A 1 344 ? 132.069 134.046 100.045 1.00 27.73 344 LEU A O 1
ATOM 1676 N N . SER A 1 345 ? 131.080 132.076 100.509 1.00 22.91 345 SER A N 1
ATOM 1677 C CA . SER A 1 345 ? 130.534 131.946 99.163 1.00 19.39 345 SER A CA 1
ATOM 1678 C C . SER A 1 345 ? 129.505 133.031 98.877 1.00 23.08 345 SER A C 1
ATOM 1679 O O . SER A 1 345 ? 129.484 133.605 97.781 1.00 24.52 345 SER A O 1
ATOM 1681 N N . ALA A 1 346 ? 128.645 133.326 99.854 1.00 28.98 346 ALA A N 1
ATOM 1682 C CA . ALA A 1 346 ? 127.667 134.395 99.683 1.00 29.37 346 ALA A CA 1
ATOM 1683 C C . ALA A 1 346 ? 128.352 135.749 99.553 1.00 29.13 346 ALA A C 1
ATOM 1684 O O . ALA A 1 346 ? 127.909 136.604 98.776 1.00 29.80 346 ALA A O 1
ATOM 1686 N N . ILE A 1 347 ? 129.440 135.956 100.298 1.00 24.31 347 ILE A N 1
ATOM 1687 C CA . ILE A 1 347 ? 130.193 137.202 100.191 1.00 16.92 347 ILE A CA 1
ATOM 1688 C C . ILE A 1 347 ? 130.819 137.333 98.809 1.00 18.94 347 ILE A C 1
ATOM 1689 O O . ILE A 1 347 ? 130.814 138.415 98.210 1.00 25.32 347 ILE A O 1
ATOM 1691 N N . GLN A 1 348 ? 131.365 136.235 98.281 1.00 22.04 348 GLN A N 1
ATOM 1692 C CA . GLN A 1 348 ? 131.955 136.267 96.945 1.00 25.75 348 GLN A CA 1
ATOM 1693 C C . GLN A 1 348 ? 130.899 136.529 95.877 1.00 16.42 348 GLN A C 1
ATOM 1694 O O . GLN A 1 348 ? 131.147 137.266 94.915 1.00 25.47 348 GLN A O 1
ATOM 1696 N N . LEU A 1 349 ? 129.711 135.937 96.031 1.00 6.82 349 LEU A N 1
ATOM 1697 C CA . LEU A 1 349 ? 128.632 136.184 95.077 1.00 6.93 349 LEU A CA 1
ATOM 1698 C C . LEU A 1 349 ? 128.150 137.627 95.146 1.00 7.43 349 LEU A C 1
ATOM 1699 O O . LEU A 1 349 ? 127.839 138.233 94.113 1.00 3.41 349 LEU A O 1
ATOM 1701 N N . LEU A 1 350 ? 128.076 138.191 96.355 1.00 22.22 350 LEU A N 1
ATOM 1702 C CA . LEU A 1 350 ? 127.715 139.597 96.495 1.00 28.98 350 LEU A CA 1
ATOM 1703 C C . LEU A 1 350 ? 128.769 140.499 95.867 1.00 25.83 350 LEU A C 1
ATOM 1704 O O . LEU A 1 350 ? 128.436 141.521 95.258 1.00 29.49 350 LEU A O 1
ATOM 1706 N N . LYS A 1 351 ? 130.046 140.133 96.001 1.00 14.54 351 LYS A N 1
ATOM 1707 C CA . LYS A 1 351 ? 131.107 140.889 95.343 1.00 12.95 351 LYS A CA 1
ATOM 1708 C C . LYS A 1 351 ? 130.982 140.810 93.828 1.00 12.22 351 LYS A C 1
ATOM 1709 O O . LYS A 1 351 ? 131.201 141.807 93.127 1.00 9.88 351 LYS A O 1
ATOM 1711 N N . VAL A 1 352 ? 130.637 139.628 93.310 1.00 20.63 352 VAL A N 1
ATOM 1712 C CA . VAL A 1 352 ? 130.458 139.453 91.870 1.00 20.33 352 VAL A CA 1
ATOM 1713 C C . VAL A 1 352 ? 129.302 140.305 91.367 1.00 26.13 352 VAL A C 1
ATOM 1714 O O . VAL A 1 352 ? 129.401 140.960 90.323 1.00 23.16 352 VAL A O 1
ATOM 1716 N N . MET A 1 353 ? 128.193 140.319 92.107 1.00 31.49 353 MET A N 1
ATOM 1717 C CA . MET A 1 353 ? 127.053 141.138 91.711 1.00 29.06 353 MET A CA 1
ATOM 1718 C C . MET A 1 353 ? 127.351 142.627 91.841 1.00 31.11 353 MET A C 1
ATOM 1719 O O . MET A 1 353 ? 126.824 143.432 91.065 1.00 28.87 353 MET A O 1
ATOM 1721 N N . ARG A 1 354 ? 128.185 143.013 92.808 1.00 30.80 354 ARG A N 1
ATOM 1722 C CA . ARG A 1 354 ? 128.499 144.426 92.988 1.00 21.22 354 ARG A CA 1
ATOM 1723 C C . ARG A 1 354 ? 129.439 144.933 91.903 1.00 30.27 354 ARG A C 1
ATOM 1724 O O . ARG A 1 354 ? 129.247 146.034 91.375 1.00 30.25 354 ARG A O 1
ATOM 1726 N N . GLU A 1 355 ? 130.460 144.152 91.557 1.00 35.62 355 GLU A N 1
ATOM 1727 C CA . GLU A 1 355 ? 131.478 144.623 90.626 1.00 39.67 355 GLU A CA 1
ATOM 1728 C C . GLU A 1 355 ? 131.143 144.340 89.168 1.00 35.26 355 GLU A C 1
ATOM 1729 O O . GLU A 1 355 ? 131.591 145.082 88.287 1.00 41.51 355 GLU A O 1
ATOM 1731 N N . THR A 1 356 ? 130.365 143.291 88.888 1.00 58.75 356 THR A N 1
ATOM 1732 C CA . THR A 1 356 ? 130.109 142.886 87.511 1.00 65.00 356 THR A CA 1
ATOM 1733 C C . THR A 1 356 ? 129.139 143.806 86.784 1.00 64.87 356 THR A C 1
ATOM 1734 O O . THR A 1 356 ? 128.976 143.662 85.567 1.00 61.20 356 THR A O 1
ATOM 1736 N N . GLY A 1 357 ? 128.488 144.729 87.485 1.00 38.37 357 GLY A N 1
ATOM 1737 C CA . GLY A 1 357 ? 127.532 145.619 86.856 1.00 44.82 357 GLY A CA 1
ATOM 1738 C C . GLY A 1 357 ? 126.167 144.988 86.681 1.00 39.18 357 GLY A C 1
ATOM 1739 O O . GLY A 1 357 ? 125.164 145.511 87.176 1.00 37.79 357 GLY A O 1
ATOM 1740 N N . LYS A 1 358 ? 126.117 143.870 85.965 1.00 10.60 358 LYS A N 1
ATOM 1741 C CA . LYS A 1 358 ? 124.872 143.137 85.812 1.00 20.08 358 LYS A CA 1
ATOM 1742 C C . LYS A 1 358 ? 124.454 142.533 87.144 1.00 14.83 358 LYS A C 1
ATOM 1743 O O . LYS A 1 358 ? 125.291 142.095 87.937 1.00 17.53 358 LYS A O 1
ATOM 1745 N N . SER A 1 359 ? 123.147 142.518 87.390 1.00 16.89 359 SER A N 1
ATOM 1746 C CA . SER A 1 359 ? 122.615 141.958 88.620 1.00 10.17 359 SER A CA 1
ATOM 1747 C C . SER A 1 359 ? 122.619 140.431 88.552 1.00 18.86 359 SER A C 1
ATOM 1748 O O . SER A 1 359 ? 123.137 139.818 87.615 1.00 18.93 359 SER A O 1
ATOM 1750 N N . LEU A 1 360 ? 122.013 139.807 89.562 1.00 9.63 360 LEU A N 1
ATOM 1751 C CA . LEU A 1 360 ? 121.986 138.352 89.637 1.00 2.80 360 LEU A CA 1
ATOM 1752 C C . LEU A 1 360 ? 121.068 137.717 88.600 1.00 6.01 360 LEU A C 1
ATOM 1753 O O . LEU A 1 360 ? 121.087 136.491 88.454 1.00 3.96 360 LEU A O 1
ATOM 1755 N N . SER A 1 361 ? 120.272 138.509 87.881 1.00 4.37 361 SER A N 1
ATOM 1756 C CA . SER A 1 361 ? 119.381 137.966 86.865 1.00 9.56 361 SER A CA 1
ATOM 1757 C C . SER A 1 361 ? 120.107 137.542 85.596 1.00 2.06 361 SER A C 1
ATOM 1758 O O . SER A 1 361 ? 119.478 136.937 84.722 1.00 1.79 361 SER A O 1
ATOM 1760 N N . GLU A 1 362 ? 121.396 137.846 85.463 1.00 7.74 362 GLU A N 1
ATOM 1761 C CA . GLU A 1 362 ? 122.142 137.529 84.253 1.00 10.19 362 GLU A CA 1
ATOM 1762 C C . GLU A 1 362 ? 123.374 136.672 84.487 1.00 15.79 362 GLU A C 1
ATOM 1763 O O . GLU A 1 362 ? 123.937 136.153 83.522 1.00 7.34 362 GLU A O 1
ATOM 1765 N N . LEU A 1 363 ? 123.818 136.518 85.736 1.00 11.88 363 LEU A N 1
ATOM 1766 C CA . LEU A 1 363 ? 125.006 135.711 85.997 1.00 10.14 363 LEU A CA 1
ATOM 1767 C C . LEU A 1 363 ? 124.718 134.224 85.823 1.00 8.59 363 LEU A C 1
ATOM 1768 O O . LEU A 1 363 ? 125.520 133.498 85.225 1.00 8.81 363 LEU A O 1
ATOM 1770 N N . ALA A 1 364 ? 123.578 133.753 86.325 1.00 7.12 364 ALA A N 1
ATOM 1771 C CA . ALA A 1 364 ? 123.238 132.336 86.271 1.00 6.53 364 ALA A CA 1
ATOM 1772 C C . ALA A 1 364 ? 122.792 131.876 84.891 1.00 4.43 364 ALA A C 1
ATOM 1773 O O . ALA A 1 364 ? 122.575 130.675 84.702 1.00 7.18 364 ALA A O 1
ATOM 1775 N N . SER A 1 365 ? 122.648 132.784 83.930 1.00 9.38 365 SER A N 1
ATOM 1776 C CA . SER A 1 365 ? 122.222 132.432 82.581 1.00 8.47 365 SER A CA 1
ATOM 1777 C C . SER A 1 365 ? 123.374 132.003 81.684 1.00 6.58 365 SER A C 1
ATOM 1778 O O . SER A 1 365 ? 123.235 132.063 80.459 1.00 3.78 365 SER A O 1
ATOM 1780 N N . GLU A 1 366 ? 124.500 131.586 82.254 1.00 4.81 366 GLU A N 1
ATOM 1781 C CA . GLU A 1 366 ? 125.632 131.121 81.463 1.00 9.35 366 GLU A CA 1
ATOM 1782 C C . GLU A 1 366 ? 125.640 129.603 81.367 1.00 8.63 366 GLU A C 1
ATOM 1783 O O . GLU A 1 366 ? 126.452 128.941 82.008 1.00 4.77 366 GLU A O 1
ATOM 1785 N N . MET B 1 1 ? 126.691 102.779 154.647 1.00 56.52 1 MET B N 1
ATOM 1786 C CA . MET B 1 1 ? 127.054 103.946 153.852 1.00 57.25 1 MET B CA 1
ATOM 1787 C C . MET B 1 1 ? 127.302 103.561 152.398 1.00 54.15 1 MET B C 1
ATOM 1788 O O . MET B 1 1 ? 127.619 102.411 152.100 1.00 55.25 1 MET B O 1
ATOM 1790 N N . GLY B 1 2 ? 127.145 104.528 151.498 1.00 43.56 2 GLY B N 1
ATOM 1791 C CA . GLY B 1 2 ? 127.472 104.296 150.110 1.00 42.75 2 GLY B CA 1
ATOM 1792 C C . GLY B 1 2 ? 128.961 104.105 149.904 1.00 39.90 2 GLY B C 1
ATOM 1793 O O . GLY B 1 2 ? 129.791 104.543 150.701 1.00 43.06 2 GLY B O 1
ATOM 1794 N N . LYS B 1 3 ? 129.296 103.412 148.812 1.00 100.71 3 LYS B N 1
ATOM 1795 C CA . LYS B 1 3 ? 130.694 103.099 148.526 1.00 100.30 3 LYS B CA 1
ATOM 1796 C C . LYS B 1 3 ? 131.490 104.356 148.198 1.00 93.52 3 LYS B C 1
ATOM 1797 O O . LYS B 1 3 ? 132.671 104.463 148.550 1.00 97.58 3 LYS B O 1
ATOM 1799 N N . TYR B 1 4 ? 130.862 105.317 147.527 1.00 53.41 4 TYR B N 1
ATOM 1800 C CA . TYR B 1 4 ? 131.491 106.593 147.211 1.00 49.91 4 TYR B CA 1
ATOM 1801 C C . TYR B 1 4 ? 130.851 107.746 147.963 1.00 55.48 4 TYR B C 1
ATOM 1802 O O . TYR B 1 4 ? 131.552 108.494 148.654 1.00 48.21 4 TYR B O 1
ATOM 1804 N N . PHE B 1 5 ? 129.537 107.915 147.843 1.00 15.30 5 PHE B N 1
ATOM 1805 C CA . PHE B 1 5 ? 128.838 108.888 148.666 1.00 13.85 5 PHE B CA 1
ATOM 1806 C C . PHE B 1 5 ? 128.898 108.466 150.126 1.00 14.77 5 PHE B C 1
ATOM 1807 O O . PHE B 1 5 ? 128.790 107.281 150.451 1.00 5.88 5 PHE B O 1
ATOM 1809 N N . GLY B 1 6 ? 129.100 109.440 151.007 1.00 32.05 6 GLY B N 1
ATOM 1810 C CA . GLY B 1 6 ? 129.199 109.162 152.425 1.00 32.66 6 GLY B CA 1
ATOM 1811 C C . GLY B 1 6 ? 128.464 110.171 153.280 1.00 37.08 6 GLY B C 1
ATOM 1812 O O . GLY B 1 6 ? 127.288 110.462 153.038 1.00 36.94 6 GLY B O 1
ATOM 1813 N N . THR B 1 7 ? 129.148 110.711 154.288 1.00 22.49 7 THR B N 1
ATOM 1814 C CA . THR B 1 7 ? 128.528 111.716 155.141 1.00 21.52 7 THR B CA 1
ATOM 1815 C C . THR B 1 7 ? 128.310 113.015 154.376 1.00 23.72 7 THR B C 1
ATOM 1816 O O . THR B 1 7 ? 127.170 113.429 154.140 1.00 23.21 7 THR B O 1
ATOM 1818 N N . ASP B 1 8 ? 129.393 113.652 153.945 1.00 23.20 8 ASP B N 1
ATOM 1819 C CA . ASP B 1 8 ? 129.291 114.866 153.137 1.00 21.00 8 ASP B CA 1
ATOM 1820 C C . ASP B 1 8 ? 129.317 114.537 151.649 1.00 24.76 8 ASP B C 1
ATOM 1821 O O . ASP B 1 8 ? 130.085 115.109 150.878 1.00 19.56 8 ASP B O 1
ATOM 1823 N N . GLY B 1 9 ? 128.454 113.610 151.237 1.00 66.94 9 GLY B N 1
ATOM 1824 C CA 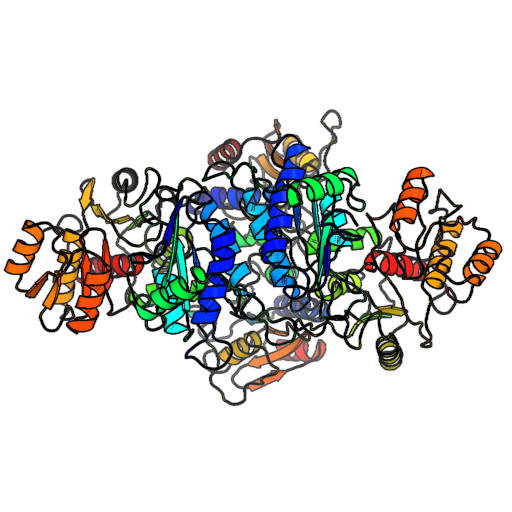. GLY B 1 9 ? 128.434 113.192 149.849 1.00 57.37 9 GLY B CA 1
ATOM 1825 C C . GLY B 1 9 ? 129.614 112.300 149.495 1.00 64.57 9 GLY B C 1
ATOM 1826 O O . GLY B 1 9 ? 130.128 111.538 150.319 1.00 58.42 9 GLY B O 1
ATOM 1827 N N . VAL B 1 10 ? 130.044 112.395 148.241 1.00 5.43 10 VAL B N 1
ATOM 1828 C CA . VAL B 1 10 ? 131.171 111.623 147.735 1.00 6.26 10 VAL B CA 1
ATOM 1829 C C . VAL B 1 10 ? 132.376 112.544 147.649 1.00 2.42 10 VAL B C 1
ATOM 1830 O O . VAL B 1 10 ? 132.333 113.576 146.969 1.00 9.13 10 VAL B O 1
ATOM 1832 N N . ARG B 1 11 ? 133.450 112.174 148.337 1.00 2.31 11 ARG B N 1
ATOM 1833 C CA . ARG B 1 11 ? 134.691 112.933 148.322 1.00 7.69 11 ARG B CA 1
ATOM 1834 C C . ARG B 1 11 ? 135.832 111.969 148.056 1.00 1.05 11 ARG B C 1
ATOM 1835 O O . ARG B 1 11 ? 136.234 111.217 148.949 1.00 5.54 11 ARG B O 1
ATOM 1837 N N . GLY B 1 12 ? 136.347 111.988 146.829 1.00 17.89 12 GLY B N 1
ATOM 1838 C CA . GLY B 1 12 ? 137.451 111.129 146.455 1.00 14.61 12 GLY B CA 1
ATOM 1839 C C . GLY B 1 12 ? 138.464 111.909 145.647 1.00 18.58 12 GLY B C 1
ATOM 1840 O O . GLY B 1 12 ? 138.206 113.028 145.197 1.00 19.24 12 GLY B O 1
ATOM 1841 N N . GLU B 1 13 ? 139.633 111.299 145.471 1.00 18.06 13 GLU B N 1
ATOM 1842 C CA . GLU B 1 13 ? 140.700 111.933 144.710 1.00 19.40 13 GLU B CA 1
ATOM 1843 C C . GLU B 1 13 ? 140.328 111.992 143.234 1.00 20.96 13 GLU B C 1
ATOM 1844 O O . GLU B 1 13 ? 139.905 110.988 142.651 1.00 20.90 13 GLU B O 1
ATOM 1846 N N . ALA B 1 14 ? 140.470 113.179 142.643 1.00 12.27 14 ALA B N 1
ATOM 1847 C CA . ALA B 1 14 ? 140.096 113.383 141.250 1.00 11.84 14 ALA B CA 1
ATOM 1848 C C . ALA B 1 14 ? 140.958 112.532 140.332 1.00 16.51 14 ALA B C 1
ATOM 1849 O O . ALA B 1 14 ? 142.179 112.454 140.497 1.00 14.79 14 ALA B O 1
ATOM 1851 N N . ASN B 1 15 ? 140.298 111.862 139.385 1.00 20.43 15 ASN B N 1
ATOM 1852 C CA . ASN B 1 15 ? 140.904 110.935 138.426 1.00 23.86 15 ASN B CA 1
ATOM 1853 C C . ASN B 1 15 ? 141.643 109.780 139.100 1.00 16.28 15 ASN B C 1
ATOM 1854 O O . ASN B 1 15 ? 142.478 109.126 138.468 1.00 23.23 15 ASN B O 1
ATOM 1856 N N . VAL B 1 16 ? 141.359 109.513 140.374 1.00 26.97 16 VAL B N 1
ATOM 1857 C CA . VAL B 1 16 ? 141.985 108.406 141.086 1.00 22.35 16 VAL B CA 1
ATOM 1858 C C . VAL B 1 16 ? 140.911 107.531 141.719 1.00 23.45 16 VAL B C 1
ATOM 1859 O O . VAL B 1 16 ? 140.845 106.324 141.462 1.00 31.20 16 VAL B O 1
ATOM 1861 N N . GLU B 1 17 ? 140.058 108.134 142.548 1.00 35.12 17 GLU B N 1
ATOM 1862 C CA . GLU B 1 17 ? 139.035 107.383 143.270 1.00 37.59 17 GLU B CA 1
ATOM 1863 C C . GLU B 1 17 ? 137.720 107.345 142.497 1.00 33.37 17 GLU B C 1
ATOM 1864 O O . GLU B 1 17 ? 137.238 106.269 142.129 1.00 41.21 17 GLU B O 1
ATOM 1866 N N . LEU B 1 18 ? 137.134 108.511 142.241 1.00 41.78 18 LEU B N 1
ATOM 1867 C CA . LEU B 1 18 ? 135.914 108.625 141.450 1.00 42.56 18 LEU B CA 1
ATOM 1868 C C . LEU B 1 18 ? 136.300 109.144 140.070 1.00 38.69 18 LEU B C 1
ATOM 1869 O O . LEU B 1 18 ? 136.684 110.309 139.926 1.00 41.05 18 LEU B O 1
ATOM 1871 N N . THR B 1 19 ? 136.206 108.276 139.065 1.00 28.40 19 THR B N 1
ATOM 1872 C CA . THR B 1 19 ? 136.576 108.650 137.710 1.00 27.08 19 THR B CA 1
ATOM 1873 C C . THR B 1 19 ? 135.608 109.700 137.167 1.00 25.41 19 THR B C 1
ATOM 1874 O O . THR B 1 19 ? 134.439 109.736 137.559 1.00 27.40 19 THR B O 1
ATOM 1876 N N . PRO B 1 20 ? 136.083 110.594 136.296 1.00 27.08 20 PRO B N 1
ATOM 1877 C CA . PRO B 1 20 ? 135.155 111.532 135.645 1.00 28.40 20 PRO B CA 1
ATOM 1878 C C . PRO B 1 20 ? 134.106 110.835 134.801 1.00 23.63 20 PRO B C 1
ATOM 1879 O O . PRO B 1 20 ? 132.993 111.358 134.654 1.00 29.70 20 PRO B O 1
ATOM 1881 N N . GLU B 1 21 ? 134.428 109.662 134.247 1.00 79.50 21 GLU B N 1
ATOM 1882 C CA . GLU B 1 21 ? 133.413 108.844 133.589 1.00 71.92 21 GLU B CA 1
ATOM 1883 C C . GLU B 1 21 ? 132.340 108.407 134.579 1.00 74.36 21 GLU B C 1
ATOM 1884 O O . GLU B 1 21 ? 131.144 108.405 134.257 1.00 78.65 21 GLU B O 1
ATOM 1886 N N . MET B 1 22 ? 132.747 108.049 135.799 1.00 35.12 22 MET B N 1
ATOM 1887 C CA . MET B 1 22 ? 131.768 107.734 136.831 1.00 32.00 22 MET B CA 1
ATOM 1888 C C . MET B 1 22 ? 130.958 108.962 137.223 1.00 34.70 22 MET B C 1
ATOM 1889 O O . MET B 1 22 ? 129.809 108.828 137.640 1.00 37.32 22 MET B O 1
ATOM 1891 N N . ALA B 1 23 ? 131.516 110.163 137.060 1.00 20.23 23 ALA B N 1
ATOM 1892 C CA . ALA B 1 23 ? 130.744 111.372 137.331 1.00 21.85 23 ALA B CA 1
ATOM 1893 C C . ALA B 1 23 ? 129.716 111.627 136.237 1.00 12.30 23 ALA B C 1
ATOM 1894 O O . ALA B 1 23 ? 128.597 112.077 136.518 1.00 14.30 23 ALA B O 1
ATOM 1896 N N . PHE B 1 24 ? 130.086 111.364 134.981 1.00 29.83 24 PHE B N 1
ATOM 1897 C CA . PHE B 1 24 ? 129.120 111.449 133.893 1.00 22.96 24 PHE B CA 1
ATOM 1898 C C . PHE B 1 24 ? 128.063 110.360 133.986 1.00 32.14 24 PHE B C 1
ATOM 1899 O O . PHE B 1 24 ? 126.979 110.514 133.416 1.00 26.05 24 PHE B O 1
ATOM 1901 N N . LYS B 1 25 ? 128.367 109.254 134.667 1.00 21.57 25 LYS B N 1
ATOM 1902 C CA . LYS B 1 25 ? 127.325 108.291 135.013 1.00 24.09 25 LYS B CA 1
ATOM 1903 C C . LYS B 1 25 ? 126.484 108.786 136.187 1.00 28.13 25 LYS B C 1
ATOM 1904 O O . LYS B 1 25 ? 125.264 108.574 136.221 1.00 25.63 25 LYS B O 1
ATOM 1906 N N . LEU B 1 26 ? 127.124 109.467 137.139 1.00 24.52 26 LEU B N 1
ATOM 1907 C CA . LEU B 1 26 ? 126.470 109.834 138.389 1.00 25.13 26 LEU B CA 1
ATOM 1908 C C . LEU B 1 26 ? 125.459 110.952 138.189 1.00 23.79 26 LEU B C 1
ATOM 1909 O O . LEU B 1 26 ? 124.399 110.944 138.819 1.00 21.33 26 LEU B O 1
ATOM 1911 N N . GLY B 1 27 ? 125.776 111.930 137.340 1.00 13.16 27 GLY B N 1
ATOM 1912 C CA . GLY B 1 27 ? 124.820 112.998 137.074 1.00 12.17 27 GLY B CA 1
ATOM 1913 C C . GLY B 1 27 ? 123.544 112.489 136.428 1.00 17.23 27 GLY B C 1
ATOM 1914 O O . GLY B 1 27 ? 122.438 112.861 136.829 1.00 20.12 27 GLY B O 1
ATOM 1915 N N . ARG B 1 28 ? 123.682 111.600 135.447 1.00 25.76 28 ARG B N 1
ATOM 1916 C CA . ARG B 1 28 ? 122.516 111.007 134.805 1.00 22.92 28 ARG B CA 1
ATOM 1917 C C . ARG B 1 28 ? 121.742 110.110 135.764 1.00 26.42 28 ARG B C 1
ATOM 1918 O O . ARG B 1 28 ? 120.505 110.112 135.754 1.00 28.18 28 ARG B O 1
ATOM 1920 N N . PHE B 1 29 ? 122.448 109.321 136.581 1.00 16.27 29 PHE B N 1
ATOM 1921 C CA . PHE B 1 29 ? 121.763 108.468 137.548 1.00 17.58 29 PHE B CA 1
ATOM 1922 C C . PHE B 1 29 ? 121.022 109.303 138.582 1.00 16.86 29 PHE B C 1
ATOM 1923 O O . PHE B 1 29 ? 119.899 108.967 138.982 1.00 15.20 29 PHE B O 1
ATOM 1925 N N . GLY B 1 30 ? 121.630 110.409 139.009 1.00 127.15 30 GLY B N 1
ATOM 1926 C CA . GLY B 1 30 ? 120.960 111.316 139.920 1.00 120.45 30 GLY B CA 1
ATOM 1927 C C . GLY B 1 30 ? 119.752 111.982 139.294 1.00 130.14 30 GLY B C 1
ATOM 1928 O O . GLY B 1 30 ? 118.767 112.254 139.975 1.00 122.04 30 GLY B O 1
ATOM 1929 N N . GLY B 1 31 ? 119.807 112.251 137.988 1.00 90.96 31 GLY B N 1
ATOM 1930 C CA . GLY B 1 31 ? 118.616 112.740 137.306 1.00 89.97 31 GLY B CA 1
ATOM 1931 C C . GLY B 1 31 ? 117.510 111.702 137.251 1.00 89.90 31 GLY B C 1
ATOM 1932 O O . GLY B 1 31 ? 116.342 112.001 137.535 1.00 84.58 31 GLY B O 1
ATOM 1933 N N . TYR B 1 32 ? 117.870 110.460 136.912 1.00 2.18 32 TYR B N 1
ATOM 1934 C CA . TYR B 1 32 ? 116.916 109.362 136.830 1.00 4.28 32 TYR B CA 1
ATOM 1935 C C . TYR B 1 32 ? 116.371 108.953 138.189 1.00 8.49 32 TYR B C 1
ATOM 1936 O O . TYR B 1 32 ? 115.382 108.214 138.240 1.00 4.50 32 TYR B O 1
ATOM 1938 N N . VAL B 1 33 ? 117.009 109.382 139.279 1.00 89.54 33 VAL B N 1
ATOM 1939 C CA . VAL B 1 33 ? 116.416 109.276 140.610 1.00 92.21 33 VAL B CA 1
ATOM 1940 C C . VAL B 1 33 ? 115.835 110.601 141.110 1.00 95.82 33 VAL B C 1
ATOM 1941 O O . VAL B 1 33 ? 115.170 110.614 142.157 1.00 92.45 33 VAL B O 1
ATOM 1943 N N . LEU B 1 34 ? 116.073 111.709 140.403 1.00 9.61 34 LEU B N 1
ATOM 1944 C CA . LEU B 1 34 ? 115.539 113.001 140.815 1.00 8.32 34 LEU B CA 1
ATOM 1945 C C . LEU B 1 34 ? 114.131 113.205 140.283 1.00 10.29 34 LEU B C 1
ATOM 1946 O O . LEU B 1 34 ? 113.271 113.765 140.971 1.00 7.82 34 LEU B O 1
ATOM 1948 N N . SER B 1 35 ? 113.867 112.740 139.068 1.00 6.68 35 SER B N 1
ATOM 1949 C CA . SE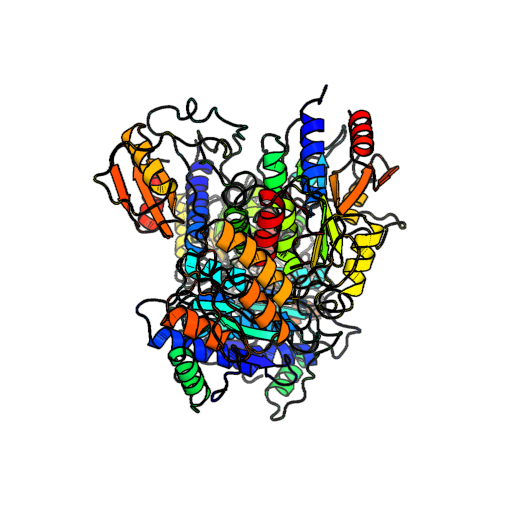R B 1 35 ? 112.550 112.937 138.473 1.00 6.81 35 SER B CA 1
ATOM 1950 C C . SER B 1 35 ? 111.527 111.892 138.918 1.00 8.66 35 SER B C 1
ATOM 1951 O O . SER B 1 35 ? 110.523 111.693 138.226 1.00 1.32 35 SER B O 1
ATOM 1953 N N . GLN B 1 36 ? 111.756 111.221 140.048 1.00 8.26 36 GLN B N 1
ATOM 1954 C CA . GLN B 1 36 ? 110.869 110.139 140.463 1.00 6.46 36 GLN B CA 1
ATOM 1955 C C . GLN B 1 36 ? 109.553 110.663 141.021 1.00 2.04 36 GLN B C 1
ATOM 1956 O O . GLN B 1 36 ? 108.489 110.104 140.735 1.00 2.61 36 GLN B O 1
ATOM 1958 N N . HIS B 1 37 ? 109.598 111.730 141.820 1.00 22.71 37 HIS B N 1
ATOM 1959 C CA . HIS B 1 37 ? 108.441 112.142 142.602 1.00 22.07 37 HIS B CA 1
ATOM 1960 C C . HIS B 1 37 ? 107.877 113.512 142.245 1.00 21.97 37 HIS B C 1
ATOM 1961 O O . HIS B 1 37 ? 106.798 113.858 142.738 1.00 25.69 37 HIS B O 1
ATOM 1963 N N . GLU B 1 38 ? 108.557 114.298 141.416 1.00 35.37 38 GLU B N 1
ATOM 1964 C CA . GLU B 1 38 ? 108.028 115.581 140.979 1.00 35.98 38 GLU B CA 1
ATOM 1965 C C . GLU B 1 38 ? 107.130 115.367 139.762 1.00 32.92 38 GLU B C 1
ATOM 1966 O O . GLU B 1 38 ? 106.772 114.239 139.414 1.00 36.85 38 GLU B O 1
ATOM 1968 N N . LEU B 1 39 ? 106.748 116.453 139.102 1.00 30.39 39 LEU B N 1
ATOM 1969 C CA . LEU B 1 39 ? 105.959 116.375 137.885 1.00 27.55 39 LEU B CA 1
ATOM 1970 C C . LEU B 1 39 ? 106.619 117.228 136.816 1.00 31.17 39 LEU B C 1
ATOM 1971 O O . LEU B 1 39 ? 107.222 118.263 137.110 1.00 24.87 39 LEU B O 1
ATOM 1973 N N . GLY B 1 40 ? 106.507 116.776 135.571 1.00 56.88 40 GLY B N 1
ATOM 1974 C CA . GLY B 1 40 ? 107.147 117.467 134.472 1.00 62.13 40 GLY B CA 1
ATOM 1975 C C . GLY B 1 40 ? 108.661 117.329 134.527 1.00 57.33 40 GLY B C 1
ATOM 1976 O O . GLY B 1 40 ? 109.228 116.573 135.316 1.00 58.99 40 GLY B O 1
ATOM 1977 N N . THR B 1 41 ? 109.315 118.084 133.661 1.00 14.24 41 THR B N 1
ATOM 1978 C CA . THR B 1 41 ? 110.768 118.118 133.684 1.00 16.13 41 THR B CA 1
ATOM 1979 C C . THR B 1 41 ? 111.222 118.946 134.877 1.00 23.44 41 THR B C 1
ATOM 1980 O O . THR B 1 41 ? 111.123 120.178 134.830 1.00 18.89 41 THR B O 1
ATOM 1982 N N . PRO B 1 42 ? 111.700 118.335 135.954 1.00 5.22 42 PRO B N 1
ATOM 1983 C CA . PRO B 1 42 ? 112.154 119.112 137.109 1.00 9.43 42 PRO B CA 1
ATOM 1984 C C . PRO B 1 42 ? 113.469 119.818 136.811 1.00 8.65 42 PRO B C 1
ATOM 1985 O O . PRO B 1 42 ? 114.234 119.431 135.930 1.00 3.91 42 PRO B O 1
ATOM 1987 N N . LYS B 1 43 ? 113.719 120.876 137.570 1.00 7.61 43 LYS B N 1
ATOM 1988 C CA . LYS B 1 43 ? 114.897 121.700 137.378 1.00 2.40 43 LYS B CA 1
ATOM 1989 C C . LYS B 1 43 ? 115.817 121.578 138.583 1.00 2.53 43 LYS B C 1
ATOM 1990 O O . LYS B 1 43 ? 115.417 121.113 139.654 1.00 0.83 43 LYS B O 1
ATOM 1992 N N . VAL B 1 44 ? 117.069 121.985 138.384 1.00 8.37 44 VAL B N 1
ATOM 1993 C CA . VAL B 1 44 ? 118.071 121.985 139.444 1.00 9.51 44 VAL B CA 1
ATOM 1994 C C . VAL B 1 44 ? 119.022 123.154 139.238 1.00 11.26 44 VAL B C 1
ATOM 1995 O O . VAL B 1 44 ? 118.898 123.909 138.269 1.00 11.86 44 VAL B O 1
ATOM 1997 N N . TYR B 1 45 ? 119.975 123.310 140.149 1.00 11.74 45 TYR B N 1
ATOM 1998 C CA . TYR B 1 45 ? 121.040 124.288 140.004 1.00 18.19 45 TYR B CA 1
ATOM 1999 C C . TYR B 1 45 ? 122.334 123.654 140.489 1.00 10.21 45 TYR B C 1
ATOM 2000 O O . TYR B 1 45 ? 122.319 122.683 141.248 1.00 19.37 45 TYR B O 1
ATOM 2002 N N . VAL B 1 46 ? 123.460 124.203 140.040 1.00 34.04 46 VAL B N 1
ATOM 2003 C CA . VAL B 1 46 ? 124.769 123.637 140.349 1.00 31.37 46 VAL B CA 1
ATOM 2004 C C . VAL B 1 46 ? 125.760 124.756 140.635 1.00 27.81 46 VAL B C 1
ATOM 2005 O O . VAL B 1 46 ? 125.727 125.814 139.997 1.00 28.25 46 VAL B O 1
ATOM 2007 N N . GLY B 1 47 ? 126.645 124.510 141.602 1.00 82.60 47 GLY B N 1
ATOM 2008 C CA . GLY B 1 47 ? 127.741 125.407 141.884 1.00 74.83 47 GLY B CA 1
ATOM 2009 C C . GLY B 1 47 ? 128.962 124.616 142.312 1.00 78.08 47 GLY B C 1
ATOM 2010 O O . GLY B 1 47 ? 128.878 123.433 142.638 1.00 76.42 47 GLY B O 1
ATOM 2011 N N . ARG B 1 48 ? 130.111 125.288 142.305 1.00 15.32 48 ARG B N 1
ATOM 2012 C CA . ARG B 1 48 ? 131.364 124.613 142.606 1.00 15.65 48 ARG B CA 1
ATOM 2013 C C . ARG B 1 48 ? 132.375 125.615 143.139 1.00 11.86 48 ARG B C 1
ATOM 2014 O O . ARG B 1 48 ? 132.162 126.830 143.102 1.00 9.66 48 ARG B O 1
ATOM 2016 N N . ASP B 1 49 ? 133.491 125.081 143.633 1.00 8.93 49 ASP B N 1
ATOM 2017 C CA . ASP B 1 49 ? 134.563 125.882 144.210 1.00 9.66 49 ASP B CA 1
ATOM 2018 C C . ASP B 1 49 ? 135.458 126.437 143.102 1.00 12.93 49 ASP B C 1
ATOM 2019 O O . ASP B 1 49 ? 135.121 126.408 141.916 1.00 15.67 49 ASP B O 1
ATOM 2021 N N . THR B 1 50 ? 136.618 126.963 143.489 1.00 10.16 50 THR B N 1
ATOM 2022 C CA . THR B 1 50 ? 137.558 127.566 142.556 1.00 7.41 50 THR B CA 1
ATOM 2023 C C . THR B 1 50 ? 138.708 126.637 142.186 1.00 8.00 50 THR B C 1
ATOM 2024 O O . THR B 1 50 ? 139.662 127.083 141.543 1.00 10.41 50 THR B O 1
ATOM 2026 N N . ARG B 1 51 ? 138.644 125.368 142.584 1.00 5.56 51 ARG B N 1
ATOM 2027 C CA . ARG B 1 51 ? 139.703 124.416 142.268 1.00 7.04 51 ARG B CA 1
ATOM 2028 C C . ARG B 1 51 ? 139.757 124.139 140.769 1.00 5.38 51 ARG B C 1
ATOM 2029 O O . ARG B 1 51 ? 138.734 124.138 140.080 1.00 3.24 51 ARG B O 1
ATOM 2031 N N . ILE B 1 52 ? 140.978 123.926 140.262 1.00 2.84 52 ILE B N 1
ATOM 2032 C CA . ILE B 1 52 ? 141.159 123.658 138.836 1.00 7.68 52 ILE B CA 1
ATOM 2033 C C . ILE B 1 52 ? 140.487 122.349 138.448 1.00 6.40 52 ILE B C 1
ATOM 2034 O O . ILE B 1 52 ? 139.782 122.272 137.435 1.00 8.01 52 ILE B O 1
ATOM 2036 N N . SER B 1 53 ? 140.679 121.302 139.253 1.00 19.02 53 SER B N 1
ATOM 2037 C CA . SER B 1 53 ? 139.980 120.048 139.010 1.00 22.98 53 SER B CA 1
ATOM 2038 C C . SER B 1 53 ? 138.498 120.139 139.339 1.00 19.74 53 SER B C 1
ATOM 2039 O O . SER B 1 53 ? 137.744 119.236 138.961 1.00 17.00 53 SER B O 1
ATOM 2041 N N . GLY B 1 54 ? 138.071 121.196 140.033 1.00 10.04 54 GLY B N 1
ATOM 2042 C CA . GLY B 1 54 ? 136.655 121.390 140.289 1.00 10.10 54 GLY B CA 1
ATOM 2043 C C . GLY B 1 54 ? 135.847 121.635 139.031 1.00 13.25 54 GLY B C 1
ATOM 2044 O O . GLY B 1 54 ? 134.683 121.237 138.951 1.00 15.32 54 GLY B O 1
ATOM 2045 N N . GLN B 1 55 ? 136.444 122.295 138.036 1.00 3.92 55 GLN B N 1
ATOM 2046 C CA . GLN B 1 55 ? 135.727 122.552 136.792 1.00 4.92 55 GLN B CA 1
ATOM 2047 C C . GLN B 1 55 ? 135.534 121.279 135.978 1.00 6.42 55 GLN B C 1
ATOM 2048 O O . GLN B 1 55 ? 134.536 121.153 135.262 1.00 5.68 55 GLN B O 1
ATOM 2050 N N . MET B 1 56 ? 136.467 120.329 136.079 1.00 23.27 56 MET B N 1
ATOM 2051 C CA . MET B 1 56 ? 136.370 119.098 135.299 1.00 23.56 56 MET B CA 1
ATOM 2052 C C . MET B 1 56 ? 135.218 118.220 135.778 1.00 20.98 56 MET B C 1
ATOM 2053 O O . MET B 1 56 ? 134.411 117.742 134.971 1.00 17.42 56 MET B O 1
ATOM 2055 N N . LEU B 1 57 ? 135.128 117.993 137.092 1.00 31.99 57 LEU B N 1
ATOM 2056 C CA . LEU B 1 57 ? 134.057 117.159 137.630 1.00 26.92 57 LEU B CA 1
ATOM 2057 C C . LEU B 1 57 ? 132.698 117.829 137.470 1.00 29.95 57 LEU B C 1
ATOM 2058 O O . LEU B 1 57 ? 131.700 117.156 137.184 1.00 32.04 57 LEU B O 1
ATOM 2060 N N . ALA B 1 58 ? 132.641 119.153 137.644 1.00 48.53 58 ALA B N 1
ATOM 2061 C CA . ALA B 1 58 ? 131.393 119.880 137.430 1.00 47.18 58 ALA B CA 1
ATOM 2062 C C . ALA B 1 58 ? 130.964 119.829 135.968 1.00 48.26 58 ALA B C 1
ATOM 2063 O O . ALA B 1 58 ? 129.772 119.678 135.671 1.00 55.30 58 ALA B O 1
ATOM 2065 N N . SER B 1 59 ? 131.921 119.946 135.042 1.00 22.57 59 SER B N 1
ATOM 2066 C CA . SER B 1 59 ? 131.602 119.822 133.624 1.00 20.66 59 SER B CA 1
ATOM 2067 C C . SER B 1 59 ? 131.117 118.418 133.290 1.00 27.10 59 SER B C 1
ATOM 2068 O O . SER B 1 59 ? 130.186 118.249 132.494 1.00 22.65 59 SER B O 1
ATOM 2070 N N . SER B 1 60 ? 131.728 117.398 133.898 1.00 22.22 60 SER B N 1
ATOM 2071 C CA . SER B 1 60 ? 131.283 116.026 133.676 1.00 24.60 60 SER B CA 1
ATOM 2072 C C . SER B 1 60 ? 129.873 115.804 134.209 1.00 25.07 60 SER B C 1
ATOM 2073 O O . SER B 1 60 ? 129.057 115.127 133.571 1.00 25.56 60 SER B O 1
ATOM 2075 N N . LEU B 1 61 ? 129.569 116.368 135.380 1.00 30.41 61 LEU B N 1
ATOM 2076 C CA . LEU B 1 61 ? 128.225 116.245 135.936 1.00 37.11 61 LEU B CA 1
ATOM 2077 C C . LEU B 1 61 ? 127.200 116.978 135.079 1.00 30.75 61 LEU B C 1
ATOM 2078 O O . LEU B 1 61 ? 126.075 116.496 134.901 1.00 33.62 61 LEU B O 1
ATOM 2080 N N . ILE B 1 62 ? 127.568 118.143 134.540 1.00 22.40 62 ILE B N 1
ATOM 2081 C CA . ILE B 1 62 ? 126.663 118.872 133.655 1.00 26.11 62 ILE B CA 1
ATOM 2082 C C . ILE B 1 62 ? 126.448 118.101 132.361 1.00 24.57 62 ILE B C 1
ATOM 2083 O O . ILE B 1 62 ? 125.355 118.129 131.781 1.00 21.29 62 ILE B O 1
ATOM 2085 N N . SER B 1 63 ? 127.489 117.417 131.879 1.00 14.10 63 SER B N 1
ATOM 2086 C CA . SER B 1 63 ? 127.347 116.576 130.697 1.00 17.75 63 SER B CA 1
ATOM 2087 C C . SER B 1 63 ? 126.406 115.410 130.960 1.00 12.96 63 SER B C 1
ATOM 2088 O O . SER B 1 63 ? 125.566 115.075 130.117 1.00 19.15 63 SER B O 1
ATOM 2090 N N . GLY B 1 64 ? 126.526 114.783 132.130 1.00 16.04 64 GLY B N 1
ATOM 2091 C CA . GLY B 1 64 ? 125.591 113.735 132.493 1.00 13.57 64 GLY B CA 1
ATOM 2092 C C . GLY B 1 64 ? 124.187 114.235 132.754 1.00 12.90 64 GLY B C 1
ATOM 2093 O O . GLY B 1 64 ? 123.236 113.452 132.673 1.00 15.75 64 GLY B O 1
ATOM 2094 N N . LEU B 1 65 ? 124.040 115.525 133.065 1.00 31.53 65 LEU B N 1
ATOM 2095 C CA . LEU B 1 65 ? 122.720 116.091 133.326 1.00 23.04 65 LEU B CA 1
ATOM 2096 C C . LEU B 1 65 ? 121.860 116.141 132.069 1.00 24.55 65 LEU B C 1
ATOM 2097 O O . LEU B 1 65 ? 120.627 116.132 132.163 1.00 29.72 65 LEU B O 1
ATOM 2099 N N . LEU B 1 66 ? 122.476 116.194 130.893 1.00 13.46 66 LEU B N 1
ATOM 2100 C CA . LEU B 1 66 ? 121.736 116.171 129.643 1.00 13.82 66 LEU B CA 1
ATOM 2101 C C . LEU B 1 66 ? 121.540 114.757 129.109 1.00 14.87 66 LEU B C 1
ATOM 2102 O O . LEU B 1 66 ? 121.377 114.582 127.897 1.00 16.70 66 LEU B O 1
ATOM 2104 N N . SER B 1 67 ? 121.553 113.751 129.982 1.00 12.65 67 SER B N 1
ATOM 2105 C CA . SER B 1 67 ? 121.353 112.369 129.564 1.00 10.89 67 SER B CA 1
ATOM 2106 C C . SER B 1 67 ? 119.961 111.859 129.923 1.00 6.45 67 SER B C 1
ATOM 2107 O O . SER B 1 67 ? 119.339 111.142 129.133 1.00 13.34 67 SER B O 1
ATOM 2109 N N . VAL B 1 68 ? 119.459 112.213 131.110 1.00 3.66 68 VAL B N 1
ATOM 2110 C CA . VAL B 1 68 ? 118.111 111.817 131.511 1.00 3.63 68 VAL B CA 1
ATOM 2111 C C . VAL B 1 68 ? 117.111 112.957 131.405 1.00 9.39 68 VAL B C 1
ATOM 2112 O O . VAL B 1 68 ? 115.917 112.748 131.668 1.00 1.84 68 VAL B O 1
ATOM 2114 N N . GLY B 1 69 ? 117.554 114.153 131.037 1.00 2.77 69 GLY B N 1
ATOM 2115 C CA . GLY B 1 69 ? 116.640 115.252 130.819 1.00 8.26 69 GLY B CA 1
ATOM 2116 C C . GLY B 1 69 ? 116.591 116.233 131.966 1.00 3.64 69 GLY B C 1
ATOM 2117 O O . GLY B 1 69 ? 115.539 116.812 132.243 1.00 7.33 69 GLY B O 1
ATOM 2118 N N . ILE B 1 70 ? 117.715 116.432 132.643 1.00 11.10 70 ILE B N 1
ATOM 2119 C CA . ILE B 1 70 ? 117.787 117.366 133.762 1.00 13.99 70 ILE B CA 1
ATOM 2120 C C . ILE B 1 70 ? 118.226 118.726 133.236 1.00 17.21 70 ILE B C 1
ATOM 2121 O O . ILE B 1 70 ? 119.397 118.922 132.898 1.00 13.15 70 ILE B O 1
ATOM 2123 N N . GLU B 1 71 ? 117.287 119.668 133.173 1.00 20.99 71 GLU B N 1
ATOM 2124 C CA . GLU B 1 71 ? 117.593 121.018 132.720 1.00 22.04 71 GLU B CA 1
ATOM 2125 C C . GLU B 1 71 ? 118.301 121.782 133.828 1.00 17.30 71 GLU B C 1
ATOM 2126 O O . GLU B 1 71 ? 117.862 121.768 134.982 1.00 19.02 71 GLU B O 1
ATOM 2128 N N . VAL B 1 72 ? 119.398 122.448 133.480 1.00 16.43 72 VAL B N 1
ATOM 2129 C CA . VAL B 1 72 ? 120.249 123.122 134.452 1.00 14.78 72 VAL B CA 1
ATOM 2130 C C . VAL B 1 72 ? 120.369 124.589 134.066 1.00 13.62 72 VAL B C 1
ATOM 2131 O O . VAL B 1 72 ? 120.740 124.910 132.930 1.00 15.88 72 VAL B O 1
ATOM 2133 N N . TYR B 1 73 ? 120.049 125.473 135.010 1.00 35.68 73 TYR B N 1
ATOM 2134 C CA . TYR B 1 73 ? 120.364 126.897 134.905 1.00 39.63 73 TYR B CA 1
ATOM 2135 C C . TYR B 1 73 ? 121.273 127.226 136.084 1.00 41.27 73 TYR B C 1
ATOM 2136 O O . TYR B 1 73 ? 120.833 127.669 137.145 1.00 42.99 73 TYR B O 1
ATOM 2138 N N . ASP B 1 74 ? 122.571 127.004 135.884 1.00 53.50 74 ASP B N 1
ATOM 2139 C CA . ASP B 1 74 ? 123.512 126.910 136.991 1.00 52.30 74 ASP B CA 1
ATOM 2140 C C . ASP B 1 74 ? 124.605 127.959 136.866 1.00 53.74 74 ASP B C 1
ATOM 2141 O O . ASP B 1 74 ? 124.610 128.785 135.951 1.00 54.48 74 ASP B O 1
ATOM 2143 N N . LEU B 1 75 ? 125.539 127.901 137.810 1.00 31.06 75 LEU B N 1
ATOM 2144 C CA . LEU B 1 75 ? 126.715 128.763 137.812 1.00 32.30 75 LEU B CA 1
ATOM 2145 C C . LEU B 1 75 ? 127.920 127.884 138.137 1.00 31.92 75 LEU B C 1
ATOM 2146 O O . LEU B 1 75 ? 127.836 126.650 138.166 1.00 30.38 75 LEU B O 1
ATOM 2148 N N . GLY B 1 76 ? 129.067 128.513 138.383 1.00 7.22 76 GLY B N 1
ATOM 2149 C CA . GLY B 1 76 ? 130.263 127.757 138.704 1.00 8.47 76 GLY B CA 1
ATOM 2150 C C . GLY B 1 76 ? 131.086 128.301 139.854 1.00 6.74 76 GLY B C 1
ATOM 2151 O O . GLY B 1 76 ? 132.060 127.668 140.274 1.00 11.26 76 GLY B O 1
ATOM 2152 N N . VAL B 1 77 ? 130.717 129.470 140.375 1.00 7.27 77 VAL B N 1
ATOM 2153 C CA . VAL B 1 77 ? 131.423 130.032 141.520 1.00 6.16 77 VAL B CA 1
ATOM 2154 C C . VAL B 1 77 ? 130.424 130.520 142.560 1.00 4.37 77 VAL B C 1
ATOM 2155 O O . VAL B 1 77 ? 129.972 131.669 142.512 1.00 7.69 77 VAL B O 1
ATOM 2157 N N . ILE B 1 78 ? 130.081 129.651 143.507 1.00 5.29 78 ILE B N 1
ATOM 2158 C CA . ILE B 1 78 ? 129.245 130.018 144.644 1.00 12.58 78 ILE B CA 1
ATOM 2159 C C . ILE B 1 78 ? 129.562 129.078 145.796 1.00 9.66 78 ILE B C 1
ATOM 2160 O O . ILE B 1 78 ? 130.228 128.054 145.610 1.00 12.21 78 ILE B O 1
ATOM 2162 N N . ALA B 1 79 ? 129.082 129.409 146.988 1.00 25.99 79 ALA B N 1
ATOM 2163 C CA . ALA B 1 79 ? 129.197 128.531 148.141 1.00 29.14 79 ALA B CA 1
ATOM 2164 C C . ALA B 1 79 ? 128.066 127.514 148.115 1.00 32.32 79 ALA B C 1
ATOM 2165 O O . ALA B 1 79 ? 127.112 127.657 147.344 1.00 26.39 79 ALA B O 1
ATOM 2167 N N . THR B 1 80 ? 128.190 126.477 148.947 1.00 17.28 80 THR B N 1
ATOM 2168 C CA . THR B 1 80 ? 127.125 125.506 149.175 1.00 18.95 80 THR B CA 1
ATOM 2169 C C . THR B 1 80 ? 125.887 126.231 149.690 1.00 20.24 80 THR B C 1
ATOM 2170 O O . THR B 1 80 ? 124.755 125.878 149.327 1.00 13.83 80 THR B O 1
ATOM 2172 N N . PRO B 1 81 ? 126.073 127.232 150.556 1.00 21.57 81 PRO B N 1
ATOM 2173 C CA . PRO B 1 81 ? 124.937 128.078 150.957 1.00 24.40 81 PRO B CA 1
ATOM 2174 C C . PRO B 1 81 ? 124.270 128.788 149.795 1.00 19.73 81 PRO B C 1
ATOM 2175 O O . PRO B 1 81 ? 123.048 128.975 149.814 1.00 22.98 81 PRO B O 1
ATOM 2177 N N . GLY B 1 82 ? 125.040 129.191 148.782 1.00 53.15 82 GLY B N 1
ATOM 2178 C CA . GLY B 1 82 ? 124.443 129.823 147.617 1.00 57.83 82 GLY B CA 1
ATOM 2179 C C . GLY B 1 82 ? 123.536 128.885 146.842 1.00 54.80 82 GLY B C 1
ATOM 2180 O O . GLY B 1 82 ? 122.425 129.261 146.455 1.00 59.35 82 GLY B O 1
ATOM 2181 N N . VAL B 1 83 ? 123.987 127.647 146.627 1.00 24.67 83 VAL B N 1
ATOM 2182 C CA . VAL B 1 83 ? 123.161 126.662 145.935 1.00 27.05 83 VAL B CA 1
ATOM 2183 C C . VAL B 1 83 ? 121.945 126.298 146.776 1.00 23.23 83 VAL B C 1
ATOM 2184 O O . VAL B 1 83 ? 120.850 126.082 146.243 1.00 29.20 83 VAL B O 1
ATOM 2186 N N . ALA B 1 84 ? 122.110 126.239 148.101 1.00 34.52 84 ALA B N 1
ATOM 2187 C CA . ALA B 1 84 ? 120.975 125.954 148.975 1.00 37.22 84 ALA B CA 1
ATOM 2188 C C . ALA B 1 84 ? 119.930 127.065 148.924 1.00 35.45 84 ALA B C 1
ATOM 2189 O O . ALA B 1 84 ? 118.728 126.789 148.831 1.00 33.35 84 ALA B O 1
ATOM 2191 N N . TYR B 1 85 ? 120.369 128.327 148.969 1.00 22.42 85 TYR B N 1
ATOM 2192 C CA . TYR B 1 85 ? 119.433 129.445 148.903 1.00 24.47 85 TYR B CA 1
ATOM 2193 C C . TYR B 1 85 ? 118.755 129.519 147.543 1.00 20.83 85 TYR B C 1
ATOM 2194 O O . TYR B 1 85 ? 117.561 129.831 147.455 1.00 25.16 85 TYR B O 1
ATOM 2196 N N . LEU B 1 86 ? 119.502 129.235 146.470 1.00 15.02 86 LEU B N 1
ATOM 2197 C CA . LEU B 1 86 ? 118.904 129.209 145.141 1.00 10.05 86 LEU B CA 1
ATOM 2198 C C . LEU B 1 86 ? 117.888 128.084 145.003 1.00 15.31 86 LEU B C 1
ATOM 2199 O O . LEU B 1 86 ? 116.859 128.263 144.346 1.00 12.69 86 LEU B O 1
ATOM 2201 N N . VAL B 1 87 ? 118.150 126.928 145.617 1.00 14.65 87 VAL B N 1
ATOM 2202 C CA . VAL B 1 87 ? 117.183 125.837 145.588 1.00 11.72 87 VAL B CA 1
ATOM 2203 C C . VAL B 1 87 ? 115.942 126.199 146.395 1.00 13.95 87 VAL B C 1
ATOM 2204 O O . VAL B 1 87 ? 114.817 125.846 146.021 1.00 9.71 87 VAL B O 1
ATOM 2206 N N . LYS B 1 88 ? 116.126 126.901 147.515 1.00 16.45 88 LYS B N 1
ATOM 2207 C CA . LYS B 1 88 ? 114.994 127.246 148.368 1.00 23.43 88 LYS B CA 1
ATOM 2208 C C . LYS B 1 88 ? 114.103 128.298 147.718 1.00 16.19 88 LYS B C 1
ATOM 2209 O O . LYS B 1 88 ? 112.873 128.207 147.782 1.00 19.00 88 LYS B O 1
ATOM 2211 N N . LYS B 1 89 ? 114.704 129.313 147.096 1.00 15.11 89 LYS B N 1
ATOM 2212 C CA . LYS B 1 89 ? 113.903 130.386 146.515 1.00 15.00 89 LYS B CA 1
ATOM 2213 C C . LYS B 1 89 ? 113.533 130.118 145.062 1.00 12.35 89 LYS B C 1
ATOM 2214 O O . LYS B 1 89 ? 112.733 130.865 144.488 1.00 15.49 89 LYS B O 1
ATOM 2216 N N . ASP B 1 90 ? 114.097 129.074 144.450 1.00 10.72 90 ASP B N 1
ATOM 2217 C CA . ASP B 1 90 ? 113.830 128.795 143.045 1.00 11.58 90 ASP B CA 1
ATOM 2218 C C . ASP B 1 90 ? 112.780 127.714 142.840 1.00 6.96 90 ASP B C 1
ATOM 2219 O O . ASP B 1 90 ? 112.330 127.520 141.706 1.00 10.21 90 ASP B O 1
ATOM 2221 N N . GLY B 1 91 ? 112.386 127.007 143.898 1.00 8.94 91 GLY B N 1
ATOM 2222 C CA . GLY B 1 91 ? 111.384 125.968 143.769 1.00 1.10 91 GLY B CA 1
ATOM 2223 C C . GLY B 1 91 ? 111.803 124.799 142.915 1.00 7.30 91 GLY B C 1
ATOM 2224 O O . GLY B 1 91 ? 110.947 124.099 142.371 1.00 5.45 91 GLY B O 1
ATOM 2225 N N . ALA B 1 92 ? 113.103 124.573 142.776 1.00 45.20 92 ALA B N 1
ATOM 2226 C CA . ALA B 1 92 ? 113.616 123.519 141.916 1.00 39.44 92 ALA B CA 1
ATOM 2227 C C . ALA B 1 92 ? 113.538 122.179 142.646 1.00 40.60 92 ALA B C 1
ATOM 2228 O O . ALA B 1 92 ? 112.935 122.057 143.715 1.00 41.98 92 ALA B O 1
ATOM 2230 N N . SER B 1 93 ? 114.154 121.146 142.071 1.00 6.68 93 SER B N 1
ATOM 2231 C CA . SER B 1 93 ? 114.084 119.815 142.651 1.00 8.70 93 SER B CA 1
ATOM 2232 C C . SER B 1 93 ? 115.412 119.294 143.175 1.00 5.46 93 SER B C 1
ATOM 2233 O O . SER B 1 93 ? 115.410 118.312 143.922 1.00 5.42 93 SER B O 1
ATOM 2235 N N . ALA B 1 94 ? 116.534 119.915 142.821 1.00 3.01 94 ALA B N 1
ATOM 2236 C CA . ALA B 1 94 ? 117.825 119.407 143.259 1.00 3.66 94 ALA B CA 1
ATOM 2237 C C . ALA B 1 94 ? 118.850 120.529 143.293 1.00 5.74 94 ALA B C 1
ATOM 2238 O O . ALA B 1 94 ? 118.668 121.588 142.688 1.00 8.08 94 ALA B O 1
ATOM 2240 N N . GLY B 1 95 ? 119.940 120.274 144.019 1.00 38.88 95 GLY B N 1
ATOM 2241 C CA . GLY B 1 95 ? 121.064 121.187 144.117 1.00 43.04 95 GLY B CA 1
ATOM 2242 C C . GLY B 1 95 ? 122.343 120.485 144.534 1.00 39.02 95 GLY B C 1
ATOM 2243 O O . GLY B 1 95 ? 122.357 119.746 145.523 1.00 36.08 95 GLY B O 1
ATOM 2244 N N . VAL B 1 96 ? 123.428 120.710 143.796 1.00 1.56 96 VAL B N 1
ATOM 2245 C CA . VAL B 1 96 ? 124.680 119.998 144.009 1.00 1.93 96 VAL B CA 1
ATOM 2246 C C . VAL B 1 96 ? 125.826 120.997 144.060 1.00 4.94 96 VAL B C 1
ATOM 2247 O O . VAL B 1 96 ? 125.910 121.903 143.224 1.00 6.34 96 VAL B O 1
ATOM 2249 N N . MET B 1 97 ? 126.711 120.824 145.040 1.00 8.22 97 MET B N 1
ATOM 2250 C CA . MET B 1 97 ? 127.900 121.652 145.204 1.00 2.27 97 MET B CA 1
ATOM 2251 C C . MET B 1 97 ? 129.136 120.774 145.076 1.00 6.73 97 MET B C 1
ATOM 2252 O O . MET B 1 97 ? 129.243 119.744 145.751 1.00 2.02 97 MET B O 1
ATOM 2254 N N . ILE B 1 98 ? 130.068 121.183 144.221 1.00 16.72 98 ILE B N 1
ATOM 2255 C CA . ILE B 1 98 ? 131.246 120.387 143.893 1.00 17.93 98 ILE B CA 1
ATOM 2256 C C . ILE B 1 98 ? 132.446 121.041 144.564 1.00 15.94 98 ILE B C 1
ATOM 2257 O O . ILE B 1 98 ? 133.009 122.008 144.037 1.00 16.98 98 ILE B O 1
ATOM 2259 N N . SER B 1 99 ? 132.854 120.500 145.712 1.00 25.05 99 SER B N 1
ATOM 2260 C CA . SER B 1 99 ? 134.003 120.989 146.468 1.00 20.46 99 SER B CA 1
ATOM 2261 C C . SER B 1 99 ? 134.357 119.980 147.549 1.00 24.66 99 SER B C 1
ATOM 2262 O O . SER B 1 99 ? 133.474 119.360 148.145 1.00 22.89 99 SER B O 1
ATOM 2264 N N . ALA B 1 100 ? 135.653 119.849 147.815 1.00 29.48 100 ALA B N 1
ATOM 2265 C CA . ALA B 1 100 ? 136.143 118.984 148.878 1.00 28.21 100 ALA B CA 1
ATOM 2266 C C . ALA B 1 100 ? 136.336 119.718 150.196 1.00 24.97 100 ALA B C 1
ATOM 2267 O O . ALA B 1 100 ? 136.784 119.101 151.168 1.00 27.15 100 ALA B O 1
ATOM 2269 N N . SER B 1 101 ? 136.031 121.018 150.232 1.00 21.43 101 SER B N 1
ATOM 2270 C CA . SER B 1 101 ? 136.030 121.859 151.437 1.00 18.51 101 SER B CA 1
ATOM 2271 C C . SER B 1 101 ? 137.438 121.930 152.019 1.00 21.06 101 SER B C 1
ATOM 2272 O O . SER B 1 101 ? 138.364 122.334 151.295 1.00 26.35 101 SER B O 1
ATOM 2274 N N . HIS B 1 102 ? 137.655 121.553 153.282 1.00 24.24 102 HIS B N 1
ATOM 2275 C CA . HIS B 1 102 ? 138.885 121.876 153.999 1.00 19.31 102 HIS B CA 1
ATOM 2276 C C . HIS B 1 102 ? 140.099 121.089 153.526 1.00 25.56 102 HIS B C 1
ATOM 2277 O O . HIS B 1 102 ? 141.221 121.430 153.915 1.00 23.25 102 HIS B O 1
ATOM 2279 N N . ASN B 1 103 ? 139.916 120.067 152.705 1.00 26.64 103 ASN B N 1
ATOM 2280 C CA . ASN B 1 103 ? 141.010 119.196 152.297 1.00 27.53 103 ASN B CA 1
ATOM 2281 C C . ASN B 1 103 ? 141.876 119.895 151.254 1.00 24.60 103 ASN B C 1
ATOM 2282 O O . ASN B 1 103 ? 141.612 121.026 150.839 1.00 26.59 103 ASN B O 1
ATOM 2284 N N . PRO B 1 104 ? 142.948 119.241 150.805 1.00 7.26 104 PRO B N 1
ATOM 2285 C CA . PRO B 1 104 ? 143.774 119.829 149.743 1.00 8.58 104 PRO B CA 1
ATOM 2286 C C . PRO B 1 104 ? 143.127 119.696 148.374 1.00 9.22 104 PRO B C 1
ATOM 2287 O O . PRO B 1 104 ? 142.026 119.152 148.245 1.00 9.01 104 PRO B O 1
ATOM 2289 N N . ALA B 1 105 ? 143.807 120.182 147.339 1.00 0.83 105 ALA B N 1
ATOM 2290 C CA . ALA B 1 105 ? 143.247 120.180 145.996 1.00 8.29 105 ALA B CA 1
ATOM 2291 C C . ALA B 1 105 ? 143.302 118.817 145.323 1.00 5.38 105 ALA B C 1
ATOM 2292 O O . ALA B 1 105 ? 142.762 118.672 144.222 1.00 5.41 105 ALA B O 1
ATOM 2294 N N . LEU B 1 106 ? 143.934 117.820 145.948 1.00 45.30 106 LEU B N 1
ATOM 2295 C CA . LEU B 1 106 ? 144.077 116.499 145.344 1.00 53.76 106 LEU B CA 1
ATOM 2296 C C . LEU B 1 106 ? 142.773 115.713 145.297 1.00 45.33 106 LEU B C 1
ATOM 2297 O O . LEU B 1 106 ? 142.739 114.645 144.679 1.00 51.91 106 LEU B O 1
ATOM 2299 N N . ASP B 1 107 ? 141.716 116.195 145.941 1.00 21.12 107 ASP B N 1
ATOM 2300 C CA . ASP B 1 107 ? 140.412 115.559 145.891 1.00 18.45 107 ASP B CA 1
ATOM 2301 C C . ASP B 1 107 ? 139.349 116.621 145.660 1.00 17.46 107 ASP B C 1
ATOM 2302 O O . ASP B 1 107 ? 139.542 117.799 145.966 1.00 19.80 107 ASP B O 1
ATOM 2304 N N . ASN B 1 108 ? 138.224 116.192 145.098 1.00 6.02 108 ASN B N 1
ATOM 2305 C CA . ASN B 1 108 ? 137.059 117.045 144.933 1.00 7.00 108 ASN B CA 1
ATOM 2306 C C . ASN B 1 108 ? 135.847 116.321 145.497 1.00 4.78 108 ASN B C 1
ATOM 2307 O O . ASN B 1 108 ? 135.814 115.090 145.568 1.00 10.09 108 ASN B O 1
ATOM 2309 N N . GLY B 1 109 ? 134.845 117.095 145.906 1.00 12.47 109 GLY B N 1
ATOM 2310 C CA . GLY B 1 109 ? 133.692 116.497 146.550 1.00 15.46 109 GLY B CA 1
ATOM 2311 C C . GLY B 1 109 ? 132.354 116.916 145.982 1.00 14.35 109 GLY B C 1
ATOM 2312 O O . GLY B 1 109 ? 131.995 118.094 146.029 1.00 17.76 109 GLY B O 1
ATOM 2313 N N . ILE B 1 110 ? 131.595 115.953 145.464 1.00 7.95 110 ILE B N 1
ATOM 2314 C CA . ILE B 1 110 ? 130.290 116.205 144.866 1.00 6.28 110 ILE B CA 1
ATOM 2315 C C . ILE B 1 110 ? 129.233 115.659 145.811 1.00 7.11 110 ILE B C 1
ATOM 2316 O O . ILE B 1 110 ? 129.270 114.478 146.175 1.00 9.07 110 ILE B O 1
ATOM 2318 N N . LYS B 1 111 ? 128.300 116.516 146.211 1.00 10.37 111 LYS B N 1
ATOM 2319 C CA . LYS B 1 111 ? 127.196 116.130 147.075 1.00 13.93 111 LYS B CA 1
ATOM 2320 C C . LYS B 1 111 ? 125.931 116.834 146.616 1.00 13.90 111 LYS B C 1
ATOM 2321 O O . LYS B 1 111 ? 125.940 118.041 146.367 1.00 11.74 111 LYS B O 1
ATOM 2323 N N . PHE B 1 112 ? 124.845 116.080 146.513 1.00 18.03 112 PHE B N 1
ATOM 2324 C CA . PHE B 1 112 ? 123.555 116.634 146.133 1.00 13.54 112 PHE B CA 1
ATOM 2325 C C . PHE B 1 112 ? 122.758 116.958 147.386 1.00 14.57 112 PHE B C 1
ATOM 2326 O O . PHE B 1 112 ? 122.652 116.133 148.297 1.00 14.36 112 PHE B O 1
ATOM 2328 N N . PHE B 1 113 ? 122.206 118.164 147.432 1.00 15.15 113 PHE B N 1
ATOM 2329 C CA . PHE B 1 113 ? 121.465 118.630 148.590 1.00 19.79 113 PHE B CA 1
ATOM 2330 C C . PHE B 1 113 ? 120.006 118.189 148.497 1.00 14.44 113 PHE B C 1
ATOM 2331 O O . PHE B 1 113 ? 119.610 117.425 147.614 1.00 24.12 113 PHE B O 1
ATOM 2333 N N . GLY B 1 114 ? 119.203 118.670 149.440 1.00 40.39 114 GLY B N 1
ATOM 2334 C CA . GLY B 1 114 ? 117.764 118.465 149.419 1.00 38.02 114 GLY B CA 1
ATOM 2335 C C . GLY B 1 114 ? 117.053 119.767 149.092 1.00 43.52 114 GLY B C 1
ATOM 2336 O O . GLY B 1 114 ? 117.422 120.830 149.593 1.00 45.61 114 GLY B O 1
ATOM 2337 N N . GLY B 1 115 ? 116.025 119.669 148.245 1.00 12.30 115 GLY B N 1
ATOM 2338 C CA . GLY B 1 115 ? 115.362 120.865 147.753 1.00 16.79 115 GLY B CA 1
ATOM 2339 C C . GLY B 1 115 ? 114.593 121.619 148.817 1.00 12.00 115 GLY B C 1
ATOM 2340 O O . GLY B 1 115 ? 114.338 122.817 148.667 1.00 18.69 115 GLY B O 1
ATOM 2341 N N . ASP B 1 116 ? 114.219 120.938 149.902 1.00 15.45 116 ASP B N 1
ATOM 2342 C CA . ASP B 1 116 ? 113.512 121.592 150.994 1.00 14.68 116 ASP B CA 1
ATOM 2343 C C . ASP B 1 116 ? 114.372 122.625 151.708 1.00 17.74 116 ASP B C 1
ATOM 2344 O O . ASP B 1 116 ? 113.827 123.570 152.288 1.00 11.12 116 ASP B O 1
ATOM 2346 N N . GLY B 1 117 ? 115.693 122.474 151.674 1.00 34.22 117 GLY B N 1
ATOM 2347 C CA . GLY B 1 117 ? 116.584 123.415 152.326 1.00 35.16 117 GLY B CA 1
ATOM 2348 C C . GLY B 1 117 ? 117.717 122.744 153.073 1.00 33.16 117 GLY B C 1
ATOM 2349 O O . GLY B 1 117 ? 118.825 123.284 153.152 1.00 35.78 117 GLY B O 1
ATOM 2350 N N . TYR B 1 118 ? 117.454 121.562 153.619 1.00 9.00 118 TYR B N 1
ATOM 2351 C CA . TYR B 1 118 ? 118.488 120.767 154.265 1.00 3.49 118 TYR B CA 1
ATOM 2352 C C . TYR B 1 118 ? 119.224 119.952 153.203 1.00 8.14 118 TYR B C 1
ATOM 2353 O O . TYR B 1 118 ? 119.004 120.110 152.000 1.00 4.81 118 TYR B O 1
ATOM 2355 N N . LYS B 1 119 ? 120.115 119.067 153.636 1.00 22.75 119 LYS B N 1
ATOM 2356 C CA . LYS B 1 119 ? 120.771 118.166 152.702 1.00 23.63 119 LYS B CA 1
ATOM 2357 C C . LYS B 1 119 ? 119.801 117.077 152.250 1.00 21.25 119 LYS B C 1
ATOM 2358 O O . LYS B 1 119 ? 118.700 116.926 152.787 1.00 25.25 119 LYS B O 1
ATOM 2360 N N . LEU B 1 120 ? 120.217 116.323 151.237 1.00 24.82 120 LEU B N 1
ATOM 2361 C CA . LEU B 1 120 ? 119.403 115.220 150.750 1.00 28.13 120 LEU B CA 1
ATOM 2362 C C . LEU B 1 120 ? 119.321 114.121 151.800 1.00 22.56 120 LEU B C 1
ATOM 2363 O O . LEU B 1 120 ? 120.289 113.847 152.515 1.00 23.56 120 LEU B O 1
ATOM 2365 N N . GLU B 1 121 ? 118.155 113.491 151.890 1.00 38.48 121 GLU B N 1
ATOM 2366 C CA . GLU B 1 121 ? 117.896 112.493 152.918 1.00 39.25 121 GLU B CA 1
ATOM 2367 C C . GLU B 1 121 ? 118.547 111.166 152.533 1.00 35.49 121 GLU B C 1
ATOM 2368 O O . GLU B 1 121 ? 119.287 111.065 151.550 1.00 37.58 121 GLU B O 1
ATOM 2370 N N . ASP B 1 122 ? 118.267 110.125 153.318 1.00 69.65 122 ASP B N 1
ATOM 2371 C CA . ASP B 1 122 ? 118.899 108.829 153.095 1.00 68.64 122 ASP B CA 1
ATOM 2372 C C . ASP B 1 122 ? 118.364 108.146 151.840 1.00 69.45 122 ASP B C 1
ATOM 2373 O O . ASP B 1 122 ? 119.108 107.438 151.149 1.00 73.09 122 ASP B O 1
ATOM 2375 N N . GLU B 1 123 ? 117.076 108.339 151.539 1.00 23.08 123 GLU B N 1
ATOM 2376 C CA . GLU B 1 123 ? 116.455 107.637 150.419 1.00 17.79 123 GLU B CA 1
ATOM 2377 C C . GLU B 1 123 ? 117.055 108.064 149.085 1.00 19.33 123 GLU B C 1
ATOM 2378 O O . GLU B 1 123 ? 117.271 107.227 148.201 1.00 21.08 123 GLU B O 1
ATOM 2380 N N . LYS B 1 124 ? 117.350 109.359 148.932 1.00 26.05 124 LYS B N 1
ATOM 2381 C CA . LYS B 1 124 ? 117.884 109.867 147.671 1.00 23.56 124 LYS B CA 1
ATOM 2382 C C . LYS B 1 124 ? 119.258 109.280 147.369 1.00 33.20 124 LYS B C 1
ATOM 2383 O O . LYS B 1 124 ? 119.494 108.750 146.275 1.00 29.46 124 LYS B O 1
ATOM 2385 N N . GLU B 1 125 ? 120.173 109.351 148.338 1.00 20.71 125 GLU B N 1
ATOM 2386 C CA . GLU B 1 125 ? 121.507 108.799 148.130 1.00 24.35 125 GLU B CA 1
ATOM 2387 C C . GLU B 1 125 ? 121.476 107.282 148.018 1.00 24.97 125 GLU B C 1
ATOM 2388 O O . GLU B 1 125 ? 122.258 106.711 147.251 1.00 29.76 125 GLU B O 1
ATOM 2390 N N . LEU B 1 126 ? 120.578 106.619 148.755 1.00 30.06 126 LEU B N 1
ATOM 2391 C CA . LEU B 1 126 ? 120.461 105.167 148.657 1.00 30.57 126 LEU B CA 1
ATOM 2392 C C . LEU B 1 126 ? 120.010 104.740 147.263 1.00 25.77 126 LEU B C 1
ATOM 2393 O O . LEU B 1 126 ? 120.568 103.806 146.677 1.00 28.97 126 LEU B O 1
ATOM 2395 N N . GLU B 1 127 ? 119.019 105.437 146.700 1.00 35.10 127 GLU B N 1
ATOM 2396 C CA . GLU B 1 127 ? 118.545 105.090 145.363 1.00 40.20 127 GLU B CA 1
ATOM 2397 C C . GLU B 1 127 ? 119.573 105.445 144.296 1.00 34.40 127 GLU B C 1
ATOM 2398 O O . GLU B 1 127 ? 119.707 104.728 143.298 1.00 34.21 127 GLU B O 1
ATOM 2400 N N . ILE B 1 128 ? 120.309 106.543 144.485 1.00 29.14 128 ILE B N 1
ATOM 2401 C CA . ILE B 1 128 ? 121.346 106.907 143.522 1.00 33.58 128 ILE B CA 1
ATOM 2402 C C . ILE B 1 128 ? 122.473 105.883 143.537 1.00 28.38 128 ILE B C 1
ATOM 2403 O O . ILE B 1 128 ? 123.000 105.504 142.483 1.00 25.08 128 ILE B O 1
ATOM 2405 N N . GLU B 1 129 ? 122.860 105.420 144.728 1.00 57.16 129 GLU B N 1
ATOM 2406 C CA . GLU B 1 129 ? 123.862 104.366 144.820 1.00 55.16 129 GLU B CA 1
ATOM 2407 C C . GLU B 1 129 ? 123.340 103.053 144.255 1.00 61.60 129 GLU B C 1
ATOM 2408 O O . GLU B 1 129 ? 124.116 102.278 143.687 1.00 61.35 129 GLU B O 1
ATOM 2410 N N . ALA B 1 130 ? 122.040 102.787 144.403 1.00 40.35 130 ALA B N 1
ATOM 2411 C CA . ALA B 1 130 ? 121.454 101.603 143.783 1.00 44.23 130 ALA B CA 1
ATOM 2412 C C . ALA B 1 130 ? 121.519 101.690 142.264 1.00 46.76 130 ALA B C 1
ATOM 2413 O O . ALA B 1 130 ? 121.795 100.691 141.588 1.00 41.71 130 ALA B O 1
ATOM 2415 N N . LEU B 1 131 ? 121.264 102.878 141.713 1.00 36.53 131 LEU B N 1
ATOM 2416 C CA . LEU B 1 131 ? 121.333 103.063 140.267 1.00 36.85 131 LEU B CA 1
ATOM 2417 C C . LEU B 1 131 ? 122.762 102.934 139.754 1.00 42.52 131 LEU B C 1
ATOM 2418 O O . LEU B 1 131 ? 122.996 102.337 138.697 1.00 36.41 131 LEU B O 1
ATOM 2420 N N . ILE B 1 132 ? 123.728 103.498 140.481 1.00 19.92 132 ILE B N 1
ATOM 2421 C CA . ILE B 1 132 ? 125.119 103.439 140.039 1.00 13.18 132 ILE B CA 1
ATOM 2422 C C . ILE B 1 132 ? 125.660 102.019 140.146 1.00 13.35 132 ILE B C 1
ATOM 2423 O O . ILE B 1 132 ? 126.325 101.524 139.229 1.00 15.90 132 ILE B O 1
ATOM 2425 N N . ASP B 1 133 ? 125.377 101.338 141.254 1.00 23.98 133 ASP B N 1
ATOM 2426 C CA . ASP B 1 133 ? 125.907 100.002 141.484 1.00 28.43 133 ASP B CA 1
ATOM 2427 C C . ASP B 1 133 ? 125.145 98.922 140.733 1.00 20.71 133 ASP B C 1
ATOM 2428 O O . ASP B 1 133 ? 125.549 97.756 140.787 1.00 23.94 133 ASP B O 1
ATOM 2430 N N . ALA B 1 134 ? 124.053 99.268 140.060 1.00 21.62 134 ALA B N 1
ATOM 2431 C CA . ALA B 1 134 ? 123.369 98.300 139.217 1.00 28.77 134 ALA B CA 1
ATOM 2432 C C . ALA B 1 134 ? 124.227 97.965 138.003 1.00 26.65 134 ALA B C 1
ATOM 2433 O O . ALA B 1 134 ? 124.837 98.846 137.391 1.00 21.34 134 ALA B O 1
ATOM 2435 N N . GLU B 1 135 ? 124.277 96.676 137.662 1.00 16.47 135 GLU B N 1
ATOM 2436 C CA . GLU B 1 135 ? 125.151 96.229 136.583 1.00 13.05 135 GLU B CA 1
ATOM 2437 C C . GLU B 1 135 ? 124.634 96.672 135.221 1.00 13.86 135 GLU B C 1
ATOM 2438 O O . GLU B 1 135 ? 125.420 97.055 134.349 1.00 17.89 135 GLU B O 1
ATOM 2440 N N . GLU B 1 136 ? 123.321 96.645 135.025 1.00 11.03 136 GLU B N 1
ATOM 2441 C CA . GLU B 1 136 ? 122.742 96.862 133.706 1.00 1.81 136 GLU B CA 1
ATOM 2442 C C . GLU B 1 136 ? 122.705 98.354 133.378 1.00 2.38 136 GLU B C 1
ATOM 2443 O O . GLU B 1 136 ? 123.283 99.192 134.075 1.00 3.62 136 GLU B O 1
ATOM 2445 N N . ASP B 1 137 ? 122.024 98.697 132.287 1.00 3.79 137 ASP B N 1
ATOM 2446 C CA . ASP B 1 137 ? 121.850 100.080 131.858 1.00 5.76 137 ASP B CA 1
ATOM 2447 C C . ASP B 1 137 ? 120.385 100.276 131.495 1.00 0.97 137 ASP B C 1
ATOM 2448 O O . ASP B 1 137 ? 119.897 99.673 130.533 1.00 0.90 137 ASP B O 1
ATOM 2450 N N . THR B 1 138 ? 119.687 101.116 132.263 1.00 7.40 138 THR B N 1
ATOM 2451 C CA . THR B 1 138 ? 118.272 101.388 132.046 1.00 4.62 138 THR B CA 1
ATOM 2452 C C . THR B 1 138 ? 117.941 102.872 132.022 1.00 8.69 138 THR B C 1
ATOM 2453 O O . THR B 1 138 ? 116.757 103.224 131.959 1.00 6.60 138 THR B O 1
ATOM 2455 N N . LEU B 1 139 ? 118.940 103.743 132.080 1.00 2.34 139 LEU B N 1
ATOM 2456 C CA . LEU B 1 139 ? 118.687 105.173 132.014 1.00 3.73 139 LEU B CA 1
ATOM 2457 C C . LEU B 1 139 ? 118.185 105.539 130.624 1.00 7.56 139 LEU B C 1
ATOM 2458 O O . LEU B 1 139 ? 118.868 105.260 129.634 1.00 9.37 139 LEU B O 1
ATOM 2460 N N . PRO B 1 140 ? 117.000 106.132 130.503 1.00 66.81 140 PRO B N 1
ATOM 2461 C CA . PRO B 1 140 ? 116.527 106.568 129.186 1.00 68.31 140 PRO B CA 1
ATOM 2462 C C . PRO B 1 140 ? 117.370 107.714 128.645 1.00 70.31 140 PRO B C 1
ATOM 2463 O O . PRO B 1 140 ? 117.948 108.509 129.390 1.00 69.66 140 PRO B O 1
ATOM 2465 N N . ARG B 1 141 ? 117.440 107.785 127.318 1.00 24.20 141 ARG B N 1
ATOM 2466 C CA . ARG B 1 141 ? 118.256 108.785 126.628 1.00 30.31 141 ARG B CA 1
ATOM 2467 C C . ARG B 1 141 ? 117.384 109.609 125.694 1.00 24.07 141 ARG B C 1
ATOM 2468 O O . ARG B 1 141 ? 116.956 109.110 124.638 1.00 31.85 141 ARG B O 1
ATOM 2470 N N . PRO B 1 142 ? 117.095 110.868 126.029 1.00 17.30 142 PRO B N 1
ATOM 2471 C CA . PRO B 1 142 ? 116.160 111.669 125.225 1.00 15.08 142 PRO B CA 1
ATOM 2472 C C . PRO B 1 142 ? 116.835 112.271 124.004 1.00 17.21 142 PRO B C 1
ATOM 2473 O O . PRO B 1 142 ? 117.668 113.176 124.115 1.00 14.16 142 PRO B O 1
ATOM 2475 N N . SER B 1 143 ? 116.458 111.779 122.824 1.00 21.94 143 SER B N 1
ATOM 2476 C CA . SER B 1 143 ? 116.981 112.260 121.551 1.00 15.63 143 SER B CA 1
ATOM 2477 C C . SER B 1 143 ? 116.073 113.298 120.908 1.00 17.25 143 SER B C 1
ATOM 2478 O O . SER B 1 143 ? 116.543 114.351 120.471 1.00 17.52 143 SER B O 1
ATOM 2480 N N . ALA B 1 144 ? 114.773 113.018 120.849 1.00 28.25 144 ALA B N 1
ATOM 2481 C CA . ALA B 1 144 ? 113.797 113.940 120.285 1.00 23.00 144 ALA B CA 1
ATOM 2482 C C . ALA B 1 144 ? 113.446 115.028 121.291 1.00 29.19 144 ALA B C 1
ATOM 2483 O O . ALA B 1 144 ? 114.151 115.202 122.290 1.00 24.60 144 ALA B O 1
ATOM 2485 N N . GLN B 1 145 ? 112.378 115.781 121.020 1.00 18.61 145 GLN B N 1
ATOM 2486 C CA . GLN B 1 145 ? 111.962 116.851 121.919 1.00 17.58 145 GLN B CA 1
ATOM 2487 C C . GLN B 1 145 ? 111.555 116.288 123.274 1.00 17.93 145 GLN B C 1
ATOM 2488 O O . GLN B 1 145 ? 110.743 115.361 123.362 1.00 15.90 145 GLN B O 1
ATOM 2490 N N . GLY B 1 146 ? 112.122 116.862 124.330 1.00 15.69 146 GLY B N 1
ATOM 2491 C CA . GLY B 1 146 ? 112.001 116.326 125.669 1.00 16.13 146 GLY B CA 1
ATOM 2492 C C . GLY B 1 146 ? 113.320 116.421 126.406 1.00 11.63 146 GLY B C 1
ATOM 2493 O O . GLY B 1 146 ? 113.350 116.569 127.631 1.00 12.49 146 GLY B O 1
ATOM 2494 N N . LEU B 1 147 ? 114.421 116.338 125.665 1.00 6.65 147 LEU B N 1
ATOM 2495 C CA . LEU B 1 147 ? 115.725 116.628 126.240 1.00 12.09 147 LEU B CA 1
ATOM 2496 C C . LEU B 1 147 ? 115.867 118.127 126.452 1.00 5.32 147 LEU B C 1
ATOM 2497 O O . LEU B 1 147 ? 115.459 118.931 125.611 1.00 9.31 147 LEU B O 1
ATOM 2499 N N . GLY B 1 148 ? 116.447 118.504 127.586 1.00 3.43 148 GLY B N 1
ATOM 2500 C CA . GLY B 1 148 ? 116.603 119.901 127.920 1.00 3.50 148 GLY B CA 1
ATOM 2501 C C . GLY B 1 148 ? 117.825 120.517 127.272 1.00 9.58 148 GLY B C 1
ATOM 2502 O O . GLY B 1 148 ? 118.604 119.866 126.581 1.00 5.53 148 GLY B O 1
ATOM 2503 N N . MET B 1 149 ? 117.983 121.814 127.510 1.00 6.52 149 MET B N 1
ATOM 2504 C CA . MET B 1 149 ? 119.150 122.553 127.062 1.00 4.90 149 MET B CA 1
ATOM 2505 C C . MET B 1 149 ? 119.671 123.377 128.228 1.00 6.46 149 MET B C 1
ATOM 2506 O O . MET B 1 149 ? 118.894 124.032 128.928 1.00 6.05 149 MET B O 1
ATOM 2508 N N . LEU B 1 150 ? 120.983 123.332 128.435 1.00 16.45 150 LEU B N 1
ATOM 2509 C CA . LEU B 1 150 ? 121.588 124.028 129.560 1.00 17.70 150 LEU B CA 1
ATOM 2510 C C . LEU B 1 150 ? 121.527 125.536 129.360 1.00 14.38 150 LEU B C 1
ATOM 2511 O O . LEU B 1 150 ? 121.471 126.037 128.235 1.00 16.73 150 LEU B O 1
ATOM 2513 N N . HIS B 1 151 ? 121.534 126.262 130.473 1.00 45.96 151 HIS B N 1
ATOM 2514 C CA . HIS B 1 151 ? 121.498 127.715 130.446 1.00 40.90 151 HIS B CA 1
ATOM 2515 C C . HIS B 1 151 ? 122.425 128.258 131.522 1.00 39.75 151 HIS B C 1
ATOM 2516 O O . HIS B 1 151 ? 122.643 127.620 132.554 1.00 41.56 151 HIS B O 1
ATOM 2518 N N . ASP B 1 152 ? 122.968 129.444 131.270 1.00 20.93 152 ASP B N 1
ATOM 2519 C CA . ASP B 1 152 ? 123.852 130.101 132.221 1.00 22.08 152 ASP B CA 1
ATOM 2520 C C . ASP B 1 152 ? 123.031 130.977 133.156 1.00 27.22 152 ASP B C 1
ATOM 2521 O O . ASP B 1 152 ? 122.189 131.759 132.705 1.00 27.80 152 ASP B O 1
ATOM 2523 N N . TYR B 1 153 ? 123.280 130.844 134.454 1.00 39.07 153 TYR B N 1
ATOM 2524 C CA . TYR B 1 153 ? 122.591 131.615 135.483 1.00 31.97 153 TYR B CA 1
ATOM 2525 C C . TYR B 1 153 ? 123.530 132.633 136.123 1.00 37.31 153 TYR B C 1
ATOM 2526 O O . TYR B 1 153 ? 123.539 132.811 137.343 1.00 39.45 153 TYR B O 1
ATOM 2528 N N . ILE B 1 154 ? 124.346 133.294 135.294 1.00 48.69 154 ILE B N 1
ATOM 2529 C CA . ILE B 1 154 ? 125.346 134.241 135.783 1.00 51.72 154 ILE B CA 1
ATOM 2530 C C . ILE B 1 154 ? 124.696 135.440 136.460 1.00 49.69 154 ILE B C 1
ATOM 2531 O O . ILE B 1 154 ? 125.281 136.043 137.367 1.00 53.15 154 ILE B O 1
ATOM 2533 N N . GLU B 1 155 ? 123.488 135.812 136.034 1.00 35.97 155 GLU B N 1
ATOM 2534 C CA . GLU B 1 155 ? 122.741 136.832 136.757 1.00 41.53 155 GLU B CA 1
ATOM 2535 C C . GLU B 1 155 ? 122.102 136.282 138.025 1.00 44.07 155 GLU B C 1
ATOM 2536 O O . GLU B 1 155 ? 121.665 137.067 138.874 1.00 43.66 155 GLU B O 1
ATOM 2538 N N . GLY B 1 156 ? 122.040 134.956 138.174 1.00 68.74 156 GLY B N 1
ATOM 2539 C CA . GLY B 1 156 ? 121.417 134.356 139.341 1.00 68.92 156 GLY B CA 1
ATOM 2540 C C . GLY B 1 156 ? 122.228 134.473 140.615 1.00 68.18 156 GLY B C 1
ATOM 2541 O O . GLY B 1 156 ? 121.656 134.387 141.707 1.00 72.89 156 GLY B O 1
ATOM 2542 N N . VAL B 1 157 ? 123.545 134.667 140.503 1.00 61.29 157 VAL B N 1
ATOM 2543 C CA . VAL B 1 157 ? 124.381 134.817 141.692 1.00 57.78 157 VAL B CA 1
ATOM 2544 C C . VAL B 1 157 ? 124.098 136.138 142.392 1.00 60.28 157 VAL B C 1
ATOM 2545 O O . VAL B 1 157 ? 124.375 136.287 143.590 1.00 54.35 157 VAL B O 1
ATOM 2547 N N . ARG B 1 158 ? 123.554 137.117 141.662 1.00 48.48 158 ARG B N 1
ATOM 2548 C CA . ARG B 1 158 ? 123.156 138.378 142.276 1.00 47.16 158 ARG B CA 1
ATOM 2549 C C . ARG B 1 158 ? 122.043 138.177 143.293 1.00 50.83 158 ARG B C 1
ATOM 2550 O O . ARG B 1 158 ? 121.970 138.913 144.281 1.00 52.16 158 ARG B O 1
ATOM 2552 N N . LYS B 1 159 ? 121.177 137.183 143.077 1.00 52.97 159 LYS B N 1
ATOM 2553 C CA . LYS B 1 159 ? 120.163 136.852 144.073 1.00 54.79 159 LYS B CA 1
ATOM 2554 C C . LYS B 1 159 ? 120.799 136.336 145.358 1.00 53.10 159 LYS B C 1
ATOM 2555 O O . LYS B 1 159 ? 120.374 136.706 146.459 1.00 55.95 159 LYS B O 1
ATOM 2557 N N . TYR B 1 160 ? 121.822 135.485 145.237 1.00 63.39 160 TYR B N 1
ATOM 2558 C CA . TYR B 1 160 ? 122.519 134.990 146.418 1.00 61.74 160 TYR B CA 1
ATOM 2559 C C . TYR B 1 160 ? 123.304 136.095 147.110 1.00 67.54 160 TYR B C 1
ATOM 2560 O O . TYR B 1 160 ? 123.469 136.060 148.335 1.00 66.16 160 TYR B O 1
ATOM 2562 N N . GLN B 1 161 ? 123.801 137.073 146.350 1.00 37.30 161 GLN B N 1
ATOM 2563 C CA . GLN B 1 161 ? 124.516 138.186 146.969 1.00 41.75 161 GLN B CA 1
ATOM 2564 C C . GLN B 1 161 ? 123.556 139.147 147.661 1.00 38.15 161 GLN B C 1
ATOM 2565 O O . GLN B 1 161 ? 123.883 139.713 148.710 1.00 44.68 161 GLN B O 1
ATOM 2567 N N . ALA B 1 162 ? 122.369 139.349 147.086 1.00 31.25 162 ALA B N 1
ATOM 2568 C CA . ALA B 1 162 ? 121.413 140.283 147.667 1.00 33.95 162 ALA B CA 1
ATOM 2569 C C . ALA B 1 162 ? 120.712 139.685 148.878 1.00 34.21 162 ALA B C 1
ATOM 2570 O O . ALA B 1 162 ? 120.439 140.397 149.852 1.00 32.96 162 ALA B O 1
ATOM 2572 N N . PHE B 1 163 ? 120.397 138.386 148.827 1.00 24.21 163 PHE B N 1
ATOM 2573 C CA . PHE B 1 163 ? 119.671 137.744 149.921 1.00 26.21 163 PHE B CA 1
ATOM 2574 C C . PHE B 1 163 ? 120.483 137.753 151.208 1.00 32.53 163 PHE B C 1
ATOM 2575 O O . PHE B 1 163 ? 119.934 137.973 152.293 1.00 25.10 163 PHE B O 1
ATOM 2577 N N . LEU B 1 164 ? 121.791 137.506 151.105 1.00 44.18 164 LEU B N 1
ATOM 2578 C CA . LEU B 1 164 ? 122.665 137.654 152.262 1.00 41.97 164 LEU B CA 1
ATOM 2579 C C . LEU B 1 164 ? 122.713 139.103 152.727 1.00 41.76 164 LEU B C 1
ATOM 2580 O O . LEU B 1 164 ? 122.700 139.379 153.933 1.00 43.13 164 LEU B O 1
ATOM 2582 N N . LYS B 1 165 ? 122.768 140.045 151.781 1.00 49.05 165 LYS B N 1
ATOM 2583 C CA . LYS B 1 165 ? 122.685 141.456 152.140 1.00 48.78 165 LYS B CA 1
ATOM 2584 C C . LYS B 1 165 ? 121.322 141.788 152.731 1.00 45.02 165 LYS B C 1
ATOM 2585 O O . LYS B 1 165 ? 121.219 142.603 153.655 1.00 46.29 165 LYS B O 1
ATOM 2587 N N . THR B 1 166 ? 120.262 141.170 152.202 1.00 39.46 166 THR B N 1
ATOM 2588 C CA . THR B 1 166 ? 118.939 141.324 152.799 1.00 34.27 166 THR B CA 1
ATOM 2589 C C . THR B 1 166 ? 118.887 140.708 154.190 1.00 31.12 166 THR B C 1
ATOM 2590 O O . THR B 1 166 ? 118.322 141.301 155.117 1.00 31.54 166 THR B O 1
ATOM 2592 N N . THR B 1 167 ? 119.486 139.526 154.361 1.00 30.36 167 THR B N 1
ATOM 2593 C CA . THR B 1 167 ? 119.487 138.875 155.665 1.00 32.45 167 THR B CA 1
ATOM 2594 C C . THR B 1 167 ? 120.383 139.586 156.669 1.00 29.55 167 THR B C 1
ATOM 2595 O O . THR B 1 167 ? 120.291 139.300 157.868 1.00 36.10 167 THR B O 1
ATOM 2597 N N . ALA B 1 168 ? 121.259 140.481 156.208 1.00 24.45 168 ALA B N 1
ATOM 2598 C CA . ALA B 1 168 ? 122.063 141.272 157.133 1.00 22.06 168 ALA B CA 1
ATOM 2599 C C . ALA B 1 168 ? 121.188 142.188 157.979 1.00 24.30 168 ALA B C 1
ATOM 2600 O O . ALA B 1 168 ? 121.424 142.336 159.184 1.00 19.20 168 ALA B O 1
ATOM 2602 N N . GLU B 1 169 ? 120.172 142.801 157.358 1.00 17.64 169 GLU B N 1
ATOM 2603 C CA . GLU B 1 169 ? 119.199 143.676 158.027 1.00 16.99 169 GLU B CA 1
ATOM 2604 C C . GLU B 1 169 ? 119.880 144.836 158.750 1.00 15.01 169 GLU B C 1
ATOM 2605 O O . GLU B 1 169 ? 119.516 145.197 159.870 1.00 19.37 169 GLU B O 1
ATOM 2607 N N . GLY B 1 170 ? 120.879 145.420 158.100 1.00 80.56 170 GLY B N 1
ATOM 2608 C CA . GLY B 1 170 ? 121.642 146.504 158.680 1.00 76.11 170 GLY B CA 1
ATOM 2609 C C . GLY B 1 170 ? 122.969 146.671 157.975 1.00 77.08 170 GLY B C 1
ATOM 2610 O O . GLY B 1 170 ? 123.612 145.680 157.616 1.00 74.05 170 GLY B O 1
ATOM 2611 N N . ASN B 1 171 ? 123.383 147.915 157.760 1.00 47.92 171 ASN B N 1
ATOM 2612 C CA . ASN B 1 171 ? 124.619 148.176 157.043 1.00 47.75 171 ASN B CA 1
ATOM 2613 C C . ASN B 1 171 ? 125.824 147.730 157.866 1.00 53.75 171 ASN B C 1
ATOM 2614 O O . ASN B 1 171 ? 125.846 147.829 159.094 1.00 53.77 171 ASN B O 1
ATOM 2616 N N . PHE B 1 172 ? 126.832 147.219 157.166 1.00 43.56 172 PHE B N 1
ATOM 2617 C CA . PHE B 1 172 ? 128.091 146.808 157.774 1.00 45.37 172 PHE B CA 1
ATOM 2618 C C . PHE B 1 172 ? 129.131 147.919 157.673 1.00 40.68 172 PHE B C 1
ATOM 2619 O O . PHE B 1 172 ? 130.337 147.671 157.646 1.00 47.28 172 PHE B O 1
ATOM 2621 N N . GLU B 1 173 ? 128.664 149.162 157.611 1.00 31.35 173 GLU B N 1
ATOM 2622 C CA . GLU B 1 173 ? 129.566 150.302 157.609 1.00 32.21 173 GLU B CA 1
ATOM 2623 C C . GLU B 1 173 ? 130.135 150.526 159.003 1.00 35.07 173 GLU B C 1
ATOM 2624 O O . GLU B 1 173 ? 129.681 149.928 159.982 1.00 30.82 173 GLU B O 1
ATOM 2626 N N . GLY B 1 174 ? 131.143 151.387 159.088 1.00 32.58 174 GLY B N 1
ATOM 2627 C CA . GLY B 1 174 ? 131.731 151.723 160.368 1.00 34.94 174 GLY B CA 1
ATOM 2628 C C . GLY B 1 174 ? 132.771 150.728 160.834 1.00 37.64 174 GLY B C 1
ATOM 2629 O O . GLY B 1 174 ? 133.948 151.075 160.972 1.00 35.03 174 GLY B O 1
ATOM 2630 N N . TYR B 1 175 ? 132.351 149.489 161.087 1.00 9.63 175 TYR B N 1
ATOM 2631 C CA . TYR B 1 175 ? 133.282 148.439 161.482 1.00 12.80 175 TYR B CA 1
ATOM 2632 C C . TYR B 1 175 ? 134.180 148.106 160.298 1.00 10.12 175 TYR B C 1
ATOM 2633 O O . TYR B 1 175 ? 133.732 147.492 159.324 1.00 9.83 175 TYR B O 1
ATOM 2635 N N . LYS B 1 176 ? 135.439 148.529 160.368 1.00 13.05 176 LYS B N 1
ATOM 2636 C CA . LYS B 1 176 ? 136.393 148.337 159.277 1.00 16.32 176 LYS B CA 1
ATOM 2637 C C . LYS B 1 176 ? 136.781 146.866 159.209 1.00 20.90 176 LYS B C 1
ATOM 2638 O O . LYS B 1 176 ? 137.519 146.364 160.058 1.00 15.29 176 LYS B O 1
ATOM 2640 N N . VAL B 1 177 ? 136.290 146.172 158.190 1.00 4.68 177 VAL B N 1
ATOM 2641 C CA . VAL B 1 177 ? 136.428 144.725 158.095 1.00 8.40 177 VAL B CA 1
ATOM 2642 C C . VAL B 1 177 ? 137.623 144.381 157.221 1.00 8.42 177 VAL B C 1
ATOM 2643 O O . VAL B 1 177 ? 138.061 145.175 156.381 1.00 8.27 177 VAL B O 1
ATOM 2645 N N . VAL B 1 178 ? 138.157 143.180 157.428 1.00 6.72 178 VAL B N 1
ATOM 2646 C CA . VAL B 1 178 ? 139.208 142.610 156.590 1.00 14.05 178 VAL B CA 1
ATOM 2647 C C . VAL B 1 178 ? 138.773 141.189 156.256 1.00 5.25 178 VAL B C 1
ATOM 2648 O O . VAL B 1 178 ? 139.031 140.255 157.024 1.00 8.95 178 VAL B O 1
ATOM 2650 N N . LEU B 1 179 ? 138.115 141.019 155.115 1.00 1.21 179 LEU B N 1
ATOM 2651 C CA . LEU B 1 179 ? 137.607 139.720 154.706 1.00 6.62 179 LEU B CA 1
ATOM 2652 C C . LEU B 1 179 ? 138.755 138.831 154.257 1.00 4.87 179 LEU B C 1
ATOM 2653 O O . LEU B 1 179 ? 139.795 139.321 153.813 1.00 1.94 179 LEU B O 1
ATOM 2655 N N . ASP B 1 180 ? 138.564 137.517 154.387 1.00 6.63 180 ASP B N 1
ATOM 2656 C CA . ASP B 1 180 ? 139.564 136.524 153.986 1.00 11.20 180 ASP B CA 1
ATOM 2657 C C . ASP B 1 180 ? 138.867 135.394 153.230 1.00 12.22 180 ASP B C 1
ATOM 2658 O O . ASP B 1 180 ? 138.453 134.396 153.827 1.00 10.44 180 ASP B O 1
ATOM 2660 N N . THR B 1 181 ? 138.744 135.556 151.912 1.00 1.18 181 THR B N 1
ATOM 2661 C CA . THR B 1 181 ? 138.221 134.479 151.081 1.00 3.07 181 THR B CA 1
ATOM 2662 C C . THR B 1 181 ? 139.206 133.322 151.005 1.00 5.86 181 THR B C 1
ATOM 2663 O O . THR B 1 181 ? 138.816 132.159 151.157 1.00 3.95 181 THR B O 1
ATOM 2665 N N . ALA B 1 182 ? 140.484 133.636 150.776 1.00 8.24 182 ALA B N 1
ATOM 2666 C CA . ALA B 1 182 ? 141.591 132.679 150.736 1.00 1.62 182 ALA B CA 1
ATOM 2667 C C . ALA B 1 182 ? 141.352 131.580 149.698 1.00 8.75 182 ALA B C 1
ATOM 2668 O O . ALA B 1 182 ? 141.287 130.391 150.018 1.00 3.55 182 ALA B O 1
ATOM 2670 N N . ASN B 1 183 ? 141.225 132.017 148.440 1.00 6.29 183 ASN B N 1
ATOM 2671 C CA . ASN B 1 183 ? 141.091 131.136 147.273 1.00 8.02 183 ASN B CA 1
ATOM 2672 C C . ASN B 1 183 ? 139.905 130.183 147.406 1.00 5.27 183 ASN B C 1
ATOM 2673 O O . ASN B 1 183 ? 139.998 128.997 147.086 1.00 5.43 183 ASN B O 1
ATOM 2675 N N . GLY B 1 184 ? 138.788 130.702 147.890 1.00 11.71 184 GLY B N 1
ATOM 2676 C CA . GLY B 1 184 ? 137.571 129.939 148.052 1.00 14.26 184 GLY B CA 1
ATOM 2677 C C . GLY B 1 184 ? 136.513 130.314 147.039 1.00 12.57 184 GLY B C 1
ATOM 2678 O O . GLY B 1 184 ? 136.764 130.370 145.830 1.00 10.75 184 GLY B O 1
ATOM 2679 N N . ALA B 1 185 ? 135.308 130.567 147.536 1.00 18.63 185 ALA B N 1
ATOM 2680 C CA . ALA B 1 185 ? 134.197 131.000 146.707 1.00 17.68 185 ALA B CA 1
ATOM 2681 C C . ALA B 1 185 ? 133.685 132.379 147.089 1.00 24.63 185 ALA B C 1
ATOM 2682 O O . ALA B 1 185 ? 132.727 132.862 146.477 1.00 16.69 185 ALA B O 1
ATOM 2684 N N . ALA B 1 186 ? 134.299 133.026 148.077 1.00 30.34 186 ALA B N 1
ATOM 2685 C CA . ALA B 1 186 ? 133.838 134.324 148.550 1.00 32.50 186 ALA B CA 1
ATOM 2686 C C . ALA B 1 186 ? 134.344 135.480 147.698 1.00 25.82 186 ALA B C 1
ATOM 2687 O O . ALA B 1 186 ? 134.012 136.634 147.991 1.00 23.52 186 ALA B O 1
ATOM 2689 N N . TYR B 1 187 ? 135.128 135.204 146.654 1.00 17.94 187 TYR B N 1
ATOM 2690 C CA . TYR B 1 187 ? 135.496 136.244 145.703 1.00 14.22 187 TYR B CA 1
ATOM 2691 C C . TYR B 1 187 ? 134.331 136.642 144.806 1.00 15.84 187 TYR B C 1
ATOM 2692 O O . TYR B 1 187 ? 134.446 137.620 144.061 1.00 17.11 187 TYR B O 1
ATOM 2694 N N . THR B 1 188 ? 133.219 135.905 144.857 1.00 13.39 188 THR B N 1
ATOM 2695 C CA . THR B 1 188 ? 132.067 136.178 144.009 1.00 11.90 188 THR B CA 1
ATOM 2696 C C . THR B 1 188 ? 130.938 136.894 144.737 1.00 14.19 188 THR B C 1
ATOM 2697 O O . THR B 1 188 ? 130.146 137.590 144.092 1.00 8.15 188 THR B O 1
ATOM 2699 N N . SER B 1 189 ? 130.828 136.737 146.052 1.00 16.12 189 SER B N 1
ATOM 2700 C CA . SER B 1 189 ? 129.717 137.332 146.786 1.00 17.75 189 SER B CA 1
ATOM 2701 C C . SER B 1 189 ? 130.144 138.218 147.945 1.00 18.69 189 SER B C 1
ATOM 2702 O O . SER B 1 189 ? 129.530 139.266 148.168 1.00 19.42 189 SER B O 1
ATOM 2704 N N . ALA B 1 190 ? 131.185 137.830 148.687 1.00 29.52 190 ALA B N 1
ATOM 2705 C CA . ALA B 1 190 ? 131.514 138.528 149.928 1.00 33.21 190 ALA B CA 1
ATOM 2706 C C . ALA B 1 190 ? 132.115 139.902 149.663 1.00 32.22 190 ALA B C 1
ATOM 2707 O O . ALA B 1 190 ? 131.815 140.859 150.385 1.00 34.45 190 ALA B O 1
ATOM 2709 N N . ARG B 1 191 ? 132.973 140.014 148.645 1.00 28.01 191 ARG B N 1
ATOM 2710 C CA . ARG B 1 191 ? 133.579 141.302 148.318 1.00 28.50 191 ARG B CA 1
ATOM 2711 C C . ARG B 1 191 ? 132.523 142.310 147.886 1.00 33.38 191 ARG B C 1
ATOM 2712 O O . ARG B 1 191 ? 132.525 143.460 148.339 1.00 33.69 191 ARG B O 1
ATOM 2714 N N . ALA B 1 192 ? 131.592 141.881 147.031 1.00 82.66 192 ALA B N 1
ATOM 2715 C CA . ALA B 1 192 ? 130.514 142.763 146.596 1.00 76.41 192 ALA B CA 1
ATOM 2716 C C . ALA B 1 192 ? 129.576 143.107 147.747 1.00 77.28 192 ALA B C 1
ATOM 2717 O O . ALA B 1 192 ? 129.109 144.248 147.851 1.00 78.84 192 ALA B O 1
ATOM 2719 N N . VAL B 1 193 ? 129.292 142.136 148.620 1.00 35.30 193 VAL B N 1
ATOM 2720 C CA . VAL B 1 193 ? 128.386 142.378 149.738 1.00 36.67 193 VAL B CA 1
ATOM 2721 C C . VAL B 1 193 ? 128.997 143.362 150.727 1.00 32.05 193 VAL B C 1
ATOM 2722 O O . VAL B 1 193 ? 128.299 144.224 151.274 1.00 34.70 193 VAL B O 1
ATOM 2724 N N . PHE B 1 194 ? 130.304 143.254 150.973 1.00 55.99 194 PHE B N 1
ATOM 2725 C CA . PHE B 1 194 ? 130.959 144.168 151.903 1.00 53.10 194 PHE B CA 1
ATOM 2726 C C . PHE B 1 194 ? 131.143 145.550 151.289 1.00 60.92 194 PHE B C 1
ATOM 2727 O O . PHE B 1 194 ? 131.008 146.563 151.986 1.00 57.78 194 PHE B O 1
ATOM 2729 N N . ALA B 1 195 ? 131.467 145.615 149.993 1.00 77.18 195 ALA B N 1
ATOM 2730 C CA . ALA B 1 195 ? 131.634 146.909 149.338 1.00 72.33 195 ALA B CA 1
ATOM 2731 C C . ALA B 1 195 ? 130.310 147.652 149.236 1.00 77.57 195 ALA B C 1
ATOM 2732 O O . ALA B 1 195 ? 130.271 148.880 149.377 1.00 72.30 195 ALA B O 1
ATOM 2734 N N . ASP B 1 196 ? 129.215 146.929 148.986 1.00 64.08 196 ASP B N 1
ATOM 2735 C CA . ASP B 1 196 ? 127.902 147.563 148.987 1.00 65.13 196 ASP B CA 1
ATOM 2736 C C . ASP B 1 196 ? 127.500 148.013 150.386 1.00 69.13 196 ASP B C 1
ATOM 2737 O O . ASP B 1 196 ? 126.735 148.973 150.532 1.00 63.47 196 ASP B O 1
ATOM 2739 N N . LEU B 1 197 ? 128.014 147.350 151.418 1.00 69.84 197 LEU B N 1
ATOM 2740 C CA . LEU B 1 197 ? 127.679 147.662 152.801 1.00 66.45 197 LEU B CA 1
ATOM 2741 C C . LEU B 1 197 ? 128.536 148.774 153.390 1.00 62.14 197 LEU B C 1
ATOM 2742 O O . LEU B 1 197 ? 128.490 148.974 154.610 1.00 61.35 197 LEU B O 1
ATOM 2744 N N . GLU B 1 198 ? 129.305 149.480 152.555 1.00 62.13 198 GLU B N 1
ATOM 2745 C CA . GLU B 1 198 ? 130.191 150.573 152.972 1.00 60.19 198 GLU B CA 1
ATOM 2746 C C . GLU B 1 198 ? 131.191 150.129 154.037 1.00 59.99 198 GLU B C 1
ATOM 2747 O O . GLU B 1 198 ? 131.500 150.877 154.967 1.00 59.10 198 GLU B O 1
ATOM 2749 N N . ALA B 1 199 ? 131.699 148.908 153.907 1.00 69.95 199 ALA B N 1
ATOM 2750 C CA . ALA B 1 199 ? 132.678 148.367 154.835 1.00 72.19 199 ALA B CA 1
ATOM 2751 C C . ALA B 1 199 ? 134.090 148.647 154.319 1.00 76.50 199 ALA B C 1
ATOM 2752 O O . ALA B 1 199 ? 134.291 149.411 153.371 1.00 78.22 199 ALA B O 1
ATOM 2754 N N . ASN B 1 200 ? 135.086 148.027 154.945 1.00 12.02 200 ASN B N 1
ATOM 2755 C CA . ASN B 1 200 ? 136.472 148.128 154.518 1.00 19.62 200 ASN B CA 1
ATOM 2756 C C . ASN B 1 200 ? 136.851 146.871 153.751 1.00 19.29 200 ASN B C 1
ATOM 2757 O O . ASN B 1 200 ? 136.351 145.780 154.045 1.00 11.13 200 ASN B O 1
ATOM 2759 N N . LEU B 1 201 ? 137.725 147.027 152.762 1.00 4.15 201 LEU B N 1
ATOM 2760 C CA . LEU B 1 201 ? 138.115 145.933 151.887 1.00 8.78 201 LEU B CA 1
ATOM 2761 C C . LEU B 1 201 ? 139.613 145.692 151.993 1.00 9.99 201 LEU B C 1
ATOM 2762 O O . LEU B 1 201 ? 140.416 146.571 151.661 1.00 7.18 201 LEU B O 1
ATOM 2764 N N . THR B 1 202 ? 139.976 144.498 152.460 1.00 5.54 202 THR B N 1
ATOM 2765 C CA . THR B 1 202 ? 141.361 144.031 152.446 1.00 2.77 202 THR B CA 1
ATOM 2766 C C . THR B 1 202 ? 141.303 142.509 152.455 1.00 10.56 202 THR B C 1
ATOM 2767 O O . THR B 1 202 ? 141.084 141.907 153.510 1.00 9.03 202 THR B O 1
ATOM 2769 N N . VAL B 1 203 ? 141.492 141.896 151.291 1.00 8.86 203 VAL B N 1
ATOM 2770 C CA . VAL B 1 203 ? 141.291 140.464 151.114 1.00 5.30 203 VAL B CA 1
ATOM 2771 C C . VAL B 1 203 ? 142.624 139.811 150.783 1.00 7.51 203 VAL B C 1
ATOM 2772 O O . VAL B 1 203 ? 143.358 140.284 149.910 1.00 5.53 203 VAL B O 1
ATOM 2774 N N . ILE B 1 204 ? 142.930 138.720 151.482 1.00 8.43 204 ILE B N 1
ATOM 2775 C CA . ILE B 1 204 ? 144.166 137.967 151.296 1.00 5.26 204 ILE B CA 1
ATOM 2776 C C . ILE B 1 204 ? 143.832 136.677 150.563 1.00 5.23 204 ILE B C 1
ATOM 2777 O O . ILE B 1 204 ? 142.937 135.933 150.982 1.00 5.59 204 ILE B O 1
ATOM 2779 N N . GLY B 1 205 ? 144.555 136.411 149.480 1.00 10.87 205 GLY B N 1
ATOM 2780 C CA . GLY B 1 205 ? 144.285 135.247 148.652 1.00 9.96 205 GLY B CA 1
ATOM 2781 C C . GLY B 1 205 ? 142.945 135.298 147.951 1.00 13.78 205 GLY B C 1
ATOM 2782 O O . GLY B 1 205 ? 142.312 134.253 147.754 1.00 7.34 205 GLY B O 1
ATOM 2783 N N . GLU B 1 206 ? 142.497 136.491 147.567 1.00 2.00 206 GLU B N 1
ATOM 2784 C CA . GLU B 1 206 ? 141.217 136.658 146.894 1.00 6.17 206 GLU B CA 1
ATOM 2785 C C . GLU B 1 206 ? 141.249 136.219 145.438 1.00 8.15 206 GLU B C 1
ATOM 2786 O O . GLU B 1 206 ? 140.184 136.070 144.830 1.00 6.75 206 GLU B O 1
ATOM 2788 N N . ASN B 1 207 ? 142.430 136.009 144.868 1.00 14.99 207 ASN B N 1
ATOM 2789 C CA . ASN B 1 207 ? 142.548 135.594 143.476 1.00 14.57 207 ASN B CA 1
ATOM 2790 C C . ASN B 1 207 ? 142.676 134.080 143.410 1.00 21.49 207 ASN B C 1
ATOM 2791 O O . ASN B 1 207 ? 143.643 133.524 143.955 1.00 15.04 207 ASN B O 1
ATOM 2793 N N . PRO B 1 208 ? 141.730 133.375 142.793 1.00 6.32 208 PRO B N 1
ATOM 2794 C CA . PRO B 1 208 ? 141.883 131.925 142.638 1.00 4.04 208 PRO B CA 1
ATOM 2795 C C . PRO B 1 208 ? 143.045 131.594 141.716 1.00 11.04 208 PRO B C 1
ATOM 2796 O O . PRO B 1 208 ? 143.338 132.324 140.768 1.00 10.97 208 PRO B O 1
ATOM 2798 N N . ASP B 1 209 ? 143.713 130.480 142.005 1.00 5.07 209 ASP B N 1
ATOM 2799 C CA . ASP B 1 209 ? 144.855 130.049 141.218 1.00 11.29 209 ASP B CA 1
ATOM 2800 C C . ASP B 1 209 ? 144.675 128.683 140.575 1.00 3.43 209 ASP B C 1
ATOM 2801 O O . ASP B 1 209 ? 145.379 128.383 139.604 1.00 2.67 209 ASP B O 1
ATOM 2803 N N . GLY B 1 210 ? 143.764 127.854 141.075 1.00 11.68 210 GLY B N 1
ATOM 2804 C CA . GLY B 1 210 ? 143.534 126.544 140.499 1.00 3.71 210 GLY B CA 1
ATOM 2805 C C . GLY B 1 210 ? 144.037 125.415 141.374 1.00 7.50 210 GLY B C 1
ATOM 2806 O O . GLY B 1 210 ? 143.367 124.391 141.532 1.00 9.21 210 GLY B O 1
ATOM 2807 N N . LEU B 1 211 ? 145.219 125.596 141.959 1.00 11.13 211 LEU B N 1
ATOM 2808 C CA . LEU B 1 211 ? 145.767 124.643 142.914 1.00 9.52 211 LEU B CA 1
ATOM 2809 C C . LEU B 1 211 ? 146.037 125.279 144.271 1.00 18.29 211 LEU B C 1
ATOM 2810 O O . LEU B 1 211 ? 146.751 124.689 145.089 1.00 9.76 211 LEU B O 1
ATOM 2812 N N . ASN B 1 212 ? 145.487 126.464 144.532 1.00 7.78 212 ASN B N 1
ATOM 2813 C CA . ASN B 1 212 ? 145.732 127.188 145.771 1.00 4.12 212 ASN B CA 1
ATOM 2814 C C . ASN B 1 212 ? 144.525 127.212 146.698 1.00 1.36 212 ASN B C 1
ATOM 2815 O O . ASN B 1 212 ? 144.555 127.915 147.711 1.00 7.01 212 ASN B O 1
ATOM 2817 N N . ILE B 1 213 ? 143.465 126.470 146.379 1.00 4.77 213 ILE B N 1
ATOM 2818 C CA . ILE B 1 213 ? 142.275 126.470 147.221 1.00 12.97 213 ILE B CA 1
ATOM 2819 C C . ILE B 1 213 ? 142.565 125.697 148.497 1.00 4.91 213 ILE B C 1
ATOM 2820 O O . ILE B 1 213 ? 142.959 124.524 148.451 1.00 10.53 213 ILE B O 1
ATOM 2822 N N . ASN B 1 214 ? 142.369 126.359 149.642 1.00 19.81 214 ASN B N 1
ATOM 2823 C CA . ASN B 1 214 ? 142.637 125.805 150.972 1.00 13.06 214 ASN B CA 1
ATOM 2824 C C . ASN B 1 214 ? 144.072 125.300 151.106 1.00 13.59 214 ASN B C 1
ATOM 2825 O O . ASN B 1 214 ? 144.319 124.258 151.717 1.00 11.40 214 ASN B O 1
ATOM 2827 N N . VAL B 1 215 ? 145.025 126.027 150.533 1.00 19.08 215 VAL B N 1
ATOM 2828 C CA . VAL B 1 215 ? 146.439 125.681 150.606 1.00 16.16 215 VAL B CA 1
ATOM 2829 C C . VAL B 1 215 ? 147.158 126.838 151.284 1.00 11.30 215 VAL B C 1
ATOM 2830 O O . VAL B 1 215 ? 147.282 127.925 150.707 1.00 11.94 215 VAL B O 1
ATOM 2832 N N . LYS B 1 216 ? 147.597 126.608 152.527 1.00 20.51 216 LYS B N 1
ATOM 2833 C CA . LYS B 1 216 ? 148.380 127.556 153.332 1.00 20.99 216 LYS B CA 1
ATOM 2834 C C . LYS B 1 216 ? 147.637 128.865 153.606 1.00 19.70 216 LYS B C 1
ATOM 2835 O O . LYS B 1 216 ? 148.246 129.853 154.021 1.00 19.89 216 LYS B O 1
ATOM 2837 N N . VAL B 1 217 ? 146.322 128.881 153.392 1.00 5.09 217 VAL B N 1
ATOM 2838 C CA . VAL B 1 217 ? 145.487 130.041 153.681 1.00 5.11 217 VAL B CA 1
ATOM 2839 C C . VAL B 1 217 ? 144.044 129.578 153.794 1.00 9.96 217 VAL B C 1
ATOM 2840 O O . VAL B 1 217 ? 143.559 128.824 152.944 1.00 1.29 217 VAL B O 1
ATOM 2842 N N . GLY B 1 218 ? 143.342 130.027 154.834 1.00 17.67 218 GLY B N 1
ATOM 2843 C CA . GLY B 1 218 ? 141.938 129.718 155.000 1.00 15.58 218 GLY B CA 1
ATOM 2844 C C . GLY B 1 218 ? 141.661 129.026 156.324 1.00 14.36 218 GLY B C 1
ATOM 2845 O O . GLY B 1 218 ? 142.299 129.316 157.343 1.00 18.66 218 GLY B O 1
ATOM 2846 N N . SER B 1 219 ? 140.695 128.104 156.293 1.00 12.32 219 SER B N 1
ATOM 2847 C CA . SER B 1 219 ? 140.243 127.444 157.511 1.00 4.54 219 SER B CA 1
ATOM 2848 C C . SER B 1 219 ? 141.267 126.461 158.063 1.00 13.67 219 SER B C 1
ATOM 2849 O O . SER B 1 219 ? 141.276 126.217 159.273 1.00 4.11 219 SER B O 1
ATOM 2851 N N . THR B 1 220 ? 142.123 125.892 157.216 1.00 23.58 220 THR B N 1
ATOM 2852 C CA . THR B 1 220 ? 143.154 124.963 157.658 1.00 26.20 220 THR B CA 1
ATOM 2853 C C . THR B 1 220 ? 144.496 125.639 157.895 1.00 21.70 220 THR B C 1
ATOM 2854 O O . THR B 1 220 ? 145.463 124.958 158.254 1.00 18.77 220 THR B O 1
ATOM 2856 N N . HIS B 1 221 ? 144.579 126.952 157.700 1.00 40.57 221 HIS B N 1
ATOM 2857 C CA . HIS B 1 221 ? 145.784 127.738 157.928 1.00 43.94 221 HIS B CA 1
ATOM 2858 C C . HIS B 1 221 ? 145.395 129.205 158.073 1.00 50.17 221 HIS B C 1
ATOM 2859 O O . HIS B 1 221 ? 145.516 129.981 157.115 1.00 49.01 221 HIS B O 1
ATOM 2861 N N . PRO B 1 222 ? 144.922 129.621 159.245 1.00 24.43 222 PRO B N 1
ATOM 2862 C CA . PRO B 1 222 ? 144.386 130.982 159.381 1.00 24.55 222 PRO B CA 1
ATOM 2863 C C . PRO B 1 222 ? 145.436 132.022 159.739 1.00 25.72 222 PRO B C 1
ATOM 2864 O O . PRO B 1 222 ? 145.090 133.111 160.206 1.00 18.68 222 PRO B O 1
ATOM 2866 N N . GLU B 1 223 ? 146.717 131.696 159.542 1.00 17.31 223 GLU B N 1
ATOM 2867 C CA . GLU B 1 223 ? 147.790 132.585 159.980 1.00 15.71 223 GLU B CA 1
ATOM 2868 C C . GLU B 1 223 ? 147.833 133.878 159.169 1.00 14.98 223 GLU B C 1
ATOM 2869 O O . GLU B 1 223 ? 147.992 134.969 159.737 1.00 15.56 223 GLU B O 1
ATOM 2871 N N . ALA B 1 224 ? 147.693 133.776 157.844 1.00 23.83 224 ALA B N 1
ATOM 2872 C CA . ALA B 1 224 ? 147.907 134.932 156.977 1.00 30.94 224 ALA B CA 1
ATOM 2873 C C . ALA B 1 224 ? 146.819 135.985 157.153 1.00 26.84 224 ALA B C 1
ATOM 2874 O O . ALA B 1 224 ? 147.108 137.187 157.119 1.00 27.34 224 ALA B O 1
ATOM 2876 N N . MET B 1 225 ? 145.567 135.554 157.331 1.00 10.20 225 MET B N 1
ATOM 2877 C CA . MET B 1 225 ? 144.468 136.499 157.511 1.00 5.66 225 MET B CA 1
ATOM 2878 C C . MET B 1 225 ? 144.641 137.305 158.791 1.00 11.89 225 MET B C 1
ATOM 2879 O O . MET B 1 225 ? 144.475 138.531 158.795 1.00 7.43 225 MET B O 1
ATOM 2881 N N . ALA B 1 226 ? 144.995 136.628 159.885 1.00 9.66 226 ALA B N 1
ATOM 2882 C CA . ALA B 1 226 ? 145.229 137.317 161.148 1.00 5.64 226 ALA B CA 1
ATOM 2883 C C . ALA B 1 226 ? 146.428 138.249 161.055 1.00 3.58 226 ALA B C 1
ATOM 2884 O O . ALA B 1 226 ? 146.391 139.369 161.579 1.00 6.18 226 ALA B O 1
ATOM 2886 N N . LYS B 1 227 ? 147.496 137.806 160.383 1.00 23.02 227 LYS B N 1
ATOM 2887 C CA . LYS B 1 227 ? 148.687 138.641 160.238 1.00 25.82 227 LYS B CA 1
ATOM 2888 C C . LYS B 1 227 ? 148.386 139.910 159.446 1.00 27.74 227 LYS B C 1
ATOM 2889 O O . LYS B 1 227 ? 148.776 141.014 159.848 1.00 23.29 227 LYS B O 1
ATOM 2891 N N . LYS B 1 228 ? 147.664 139.777 158.329 1.00 23.16 228 LYS B N 1
ATOM 2892 C CA . LYS B 1 228 ? 147.338 140.945 157.517 1.00 19.92 228 LYS B CA 1
ATOM 2893 C C . LYS B 1 228 ? 146.339 141.859 158.213 1.00 17.86 228 LYS B C 1
ATOM 2894 O O . LYS B 1 228 ? 146.423 143.084 158.068 1.00 25.35 228 LYS B O 1
ATOM 2896 N N . VAL B 1 229 ? 145.399 141.292 158.974 1.00 30.08 229 VAL B N 1
ATOM 2897 C CA . VAL B 1 229 ? 144.436 142.115 159.697 1.00 27.19 229 VAL B CA 1
ATOM 2898 C C . VAL B 1 229 ? 145.121 142.890 160.814 1.00 25.49 229 VAL B C 1
ATOM 2899 O O . VAL B 1 229 ? 144.764 144.039 161.099 1.00 25.45 229 VAL B O 1
ATOM 2901 N N . VAL B 1 230 ? 146.103 142.274 161.476 1.00 24.02 230 VAL B N 1
ATOM 2902 C CA . VAL B 1 230 ? 146.853 142.983 162.506 1.00 26.92 230 VAL B CA 1
ATOM 2903 C C . VAL B 1 230 ? 147.746 144.049 161.883 1.00 19.52 230 VAL B C 1
ATOM 2904 O O . VAL B 1 230 ? 147.920 145.136 162.446 1.00 19.77 230 VAL B O 1
ATOM 2906 N N . GLU B 1 231 ? 148.328 143.758 160.716 1.00 38.84 231 GLU B N 1
ATOM 2907 C CA . GLU B 1 231 ? 149.265 144.696 160.102 1.00 39.19 231 GLU B CA 1
ATOM 2908 C C . GLU B 1 231 ? 148.547 145.889 159.481 1.00 35.37 231 GLU B C 1
ATOM 2909 O O . GLU B 1 231 ? 149.105 146.991 159.424 1.00 32.62 231 GLU B O 1
ATOM 2911 N N . THR B 1 232 ? 147.319 145.696 159.007 1.00 28.03 232 THR B N 1
ATOM 2912 C CA . THR B 1 232 ? 146.568 146.764 158.361 1.00 25.78 232 THR B CA 1
ATOM 2913 C C . THR B 1 232 ? 145.619 147.483 159.313 1.00 32.62 232 THR B C 1
ATOM 2914 O O . THR B 1 232 ? 144.813 148.302 158.860 1.00 35.29 232 THR B O 1
ATOM 2916 N N . GLY B 1 233 ? 145.697 147.198 160.608 1.00 42.26 233 GLY B N 1
ATOM 2917 C CA . GLY B 1 233 ? 144.850 147.855 161.590 1.00 44.79 233 GLY B CA 1
ATOM 2918 C C . GLY B 1 233 ? 143.376 147.536 161.475 1.00 47.78 233 GLY B C 1
ATOM 2919 O O . GLY B 1 233 ? 142.539 148.437 161.608 1.00 47.21 233 GLY B O 1
ATOM 2920 N N . SER B 1 234 ? 143.035 146.275 161.227 1.00 49.51 234 SER B N 1
ATOM 2921 C CA . SER B 1 234 ? 141.636 145.892 161.106 1.00 46.98 234 SER B CA 1
ATOM 2922 C C . SER B 1 234 ? 140.976 145.853 162.477 1.00 49.56 234 SER B C 1
ATOM 2923 O O . SER B 1 234 ? 141.509 145.262 163.420 1.00 44.82 234 SER B O 1
ATOM 2925 N N . ASP B 1 235 ? 139.810 146.488 162.587 1.00 57.45 235 ASP B N 1
ATOM 2926 C CA . ASP B 1 235 ? 139.029 146.424 163.813 1.00 58.97 235 ASP B CA 1
ATOM 2927 C C . ASP B 1 235 ? 138.256 145.122 163.943 1.00 51.57 235 ASP B C 1
ATOM 2928 O O . ASP B 1 235 ? 137.753 144.824 165.031 1.00 52.63 235 ASP B O 1
ATOM 2930 N N . LEU B 1 236 ? 138.149 144.350 162.865 1.00 52.71 236 LEU B N 1
ATOM 2931 C CA . LEU B 1 236 ? 137.487 143.056 162.898 1.00 50.50 236 LEU B CA 1
ATOM 2932 C C . LEU B 1 236 ? 138.025 142.216 161.752 1.00 54.81 236 LEU B C 1
ATOM 2933 O O . LEU B 1 236 ? 138.242 142.726 160.651 1.00 55.49 236 LEU B O 1
ATOM 2935 N N . GLY B 1 237 ? 138.235 140.940 162.017 1.00 17.20 237 GLY B N 1
ATOM 2936 C CA . GLY B 1 237 ? 138.750 140.028 161.010 1.00 25.44 237 GLY B CA 1
ATOM 2937 C C . GLY B 1 237 ? 137.922 138.766 160.937 1.00 20.27 237 GLY B C 1
ATOM 2938 O O . GLY B 1 237 ? 137.675 138.111 161.948 1.00 21.71 237 GLY B O 1
ATOM 2939 N N . LEU B 1 238 ? 137.496 138.432 159.722 1.00 19.59 238 LEU B N 1
ATOM 2940 C CA . LEU B 1 238 ? 136.732 137.222 159.469 1.00 17.55 238 LEU B CA 1
ATOM 2941 C C . LEU B 1 238 ? 137.369 136.466 158.313 1.00 13.22 238 LEU B C 1
ATOM 2942 O O . LEU B 1 238 ? 137.946 137.066 157.403 1.00 10.82 238 LEU B O 1
ATOM 2944 N N . ALA B 1 239 ? 137.260 135.141 158.359 1.00 10.61 239 ALA B N 1
ATOM 2945 C CA . ALA B 1 239 ? 137.830 134.282 157.334 1.00 7.47 239 ALA B CA 1
ATOM 2946 C C . ALA B 1 239 ? 136.824 133.204 156.964 1.00 14.97 239 ALA B C 1
ATOM 2947 O O . ALA B 1 239 ? 135.940 132.854 157.749 1.00 11.10 239 ALA B O 1
ATOM 2949 N N . PHE B 1 240 ? 136.972 132.678 155.751 1.00 21.13 240 PHE B N 1
ATOM 2950 C CA . PHE B 1 240 ? 136.087 131.651 155.227 1.00 22.98 240 PHE B CA 1
ATOM 2951 C C . PHE B 1 240 ? 136.894 130.399 154.899 1.00 19.69 240 PHE B C 1
ATOM 2952 O O . PHE B 1 240 ? 138.093 130.312 155.174 1.00 16.72 240 PHE B O 1
ATOM 2954 N N . ASP B 1 241 ? 136.217 129.421 154.311 1.00 11.23 241 ASP B N 1
ATOM 2955 C CA . ASP B 1 241 ? 136.820 128.162 153.907 1.00 13.69 241 ASP B CA 1
ATOM 2956 C C . ASP B 1 241 ? 136.709 128.007 152.396 1.00 17.10 241 ASP B C 1
ATOM 2957 O O . ASP B 1 241 ? 136.165 128.868 151.701 1.00 17.44 241 ASP B O 1
ATOM 2959 N N . GLY B 1 242 ? 137.245 126.893 151.892 1.00 89.36 242 GLY B N 1
ATOM 2960 C CA . GLY B 1 242 ? 137.233 126.660 150.455 1.00 91.58 242 GLY B CA 1
ATOM 2961 C C . GLY B 1 242 ? 135.833 126.476 149.900 1.00 94.00 242 GLY B C 1
ATOM 2962 O O . GLY B 1 242 ? 135.445 127.124 148.925 1.00 96.07 242 GLY B O 1
ATOM 2963 N N . ASP B 1 243 ? 135.055 125.594 150.516 1.00 61.76 243 ASP B N 1
ATOM 2964 C CA . ASP B 1 243 ? 133.641 125.469 150.200 1.00 59.33 243 ASP B CA 1
ATOM 2965 C C . ASP B 1 243 ? 132.784 126.403 151.038 1.00 62.70 243 ASP B C 1
ATOM 2966 O O . ASP B 1 243 ? 131.553 126.333 150.949 1.00 59.11 243 ASP B O 1
ATOM 2968 N N . ALA B 1 244 ? 133.421 127.249 151.861 1.00 93.88 244 ALA B N 1
ATOM 2969 C CA . ALA B 1 244 ? 132.760 128.160 152.805 1.00 91.85 244 ALA B CA 1
ATOM 2970 C C . ALA B 1 244 ? 131.858 127.408 153.781 1.00 91.12 244 ALA B C 1
ATOM 2971 O O . ALA B 1 244 ? 130.874 127.954 154.287 1.00 88.54 244 ALA B O 1
ATOM 2973 N N . ASP B 1 245 ? 132.190 126.142 154.045 1.00 29.00 245 ASP B N 1
ATOM 2974 C CA . ASP B 1 245 ? 131.410 125.349 154.986 1.00 26.89 245 ASP B CA 1
ATOM 2975 C C . ASP B 1 245 ? 131.568 125.877 156.405 1.00 24.85 245 ASP B C 1
ATOM 2976 O O . ASP B 1 245 ? 130.579 126.148 157.094 1.00 20.52 245 ASP B O 1
ATOM 2978 N N . ARG B 1 246 ? 132.803 126.055 156.847 1.00 26.74 246 ARG B N 1
ATOM 2979 C CA . ARG B 1 246 ? 133.064 126.518 158.198 1.00 25.99 246 ARG B CA 1
ATOM 2980 C C . ARG B 1 246 ? 133.202 128.038 158.201 1.00 27.53 246 ARG B C 1
ATOM 2981 O O . ARG B 1 246 ? 132.923 128.713 157.207 1.00 29.18 246 ARG B O 1
ATOM 2983 N N . LEU B 1 247 ? 133.627 128.590 159.335 1.00 12.12 247 LEU B N 1
ATOM 2984 C CA . LEU B 1 247 ? 133.954 130.003 159.449 1.00 10.75 247 LEU B CA 1
ATOM 2985 C C . LEU B 1 247 ? 134.902 130.172 160.624 1.00 12.70 247 LEU B C 1
ATOM 2986 O O . LEU B 1 247 ? 134.700 129.567 161.678 1.00 14.60 247 LEU B O 1
ATOM 2988 N N . ILE B 1 248 ? 135.932 130.992 160.436 1.00 23.53 248 ILE B N 1
ATOM 2989 C CA . ILE B 1 248 ? 136.909 131.261 161.479 1.00 23.39 248 ILE B CA 1
ATOM 2990 C C . ILE B 1 248 ? 137.025 132.767 161.639 1.00 17.94 248 ILE B C 1
ATOM 2991 O O . ILE B 1 248 ? 136.764 133.536 160.712 1.00 23.29 248 ILE B O 1
ATOM 2993 N N . ALA B 1 249 ? 137.431 133.185 162.833 1.00 28.71 249 ALA B N 1
ATOM 2994 C CA . ALA B 1 249 ? 137.448 134.594 163.195 1.00 27.83 249 ALA B CA 1
ATOM 2995 C C . ALA B 1 249 ? 138.855 135.033 163.571 1.00 32.97 249 ALA B C 1
ATOM 2996 O O . ALA B 1 249 ? 139.582 134.307 164.256 1.00 31.66 249 ALA B O 1
ATOM 2998 N N . VAL B 1 250 ? 139.226 136.229 163.118 1.00 35.35 250 VAL B N 1
ATOM 2999 C CA . VAL B 1 250 ? 140.522 136.833 163.405 1.00 32.64 250 VAL B CA 1
ATOM 3000 C C . VAL B 1 250 ? 140.295 137.991 164.364 1.00 36.25 250 VAL B C 1
ATOM 3001 O O . VAL B 1 250 ? 139.608 138.962 164.025 1.00 38.89 250 VAL B O 1
ATOM 3003 N N . ASP B 1 251 ? 140.876 137.894 165.552 1.00 12.64 251 ASP B N 1
ATOM 3004 C CA . ASP B 1 251 ? 140.678 138.895 166.586 1.00 20.50 251 ASP B CA 1
ATOM 3005 C C . ASP B 1 251 ? 141.674 140.035 166.429 1.00 20.34 251 ASP B C 1
ATOM 3006 O O . ASP B 1 251 ? 142.698 139.913 165.753 1.00 16.30 251 ASP B O 1
ATOM 3008 N N . GLU B 1 252 ? 141.352 141.160 167.072 1.00 39.33 252 GLU B N 1
ATOM 3009 C CA . GLU B 1 252 ? 142.216 142.333 167.003 1.00 46.13 252 GLU B CA 1
ATOM 3010 C C . GLU B 1 252 ? 143.538 142.103 167.720 1.00 43.31 252 GLU B C 1
ATOM 3011 O O . GLU B 1 252 ? 144.552 142.712 167.362 1.00 43.28 252 GLU B O 1
ATOM 3013 N N . ASN B 1 253 ? 143.552 141.226 168.718 1.00 81.49 253 ASN B N 1
ATOM 3014 C CA . ASN B 1 253 ? 144.748 140.958 169.501 1.00 80.74 253 ASN B CA 1
ATOM 3015 C C . ASN B 1 253 ? 145.729 140.037 168.791 1.00 79.81 253 ASN B C 1
ATOM 3016 O O . ASN B 1 253 ? 146.782 139.725 169.356 1.00 80.36 253 ASN B O 1
ATOM 3018 N N . GLY B 1 254 ? 145.413 139.591 167.579 1.00 106.12 254 GLY B N 1
ATOM 3019 C CA . GLY B 1 254 ? 146.296 138.706 166.853 1.00 99.90 254 GLY B CA 1
ATOM 3020 C C . GLY B 1 254 ? 146.202 137.251 167.245 1.00 106.00 254 GLY B C 1
ATOM 3021 O O . GLY B 1 254 ? 147.001 136.442 166.760 1.00 98.96 254 GLY B O 1
ATOM 3022 N N . GLU B 1 255 ? 145.256 136.892 168.108 1.00 51.08 255 GLU B N 1
ATOM 3023 C CA . GLU B 1 255 ? 145.033 135.508 168.488 1.00 48.23 255 GLU B CA 1
ATOM 3024 C C . GLU B 1 255 ? 144.077 134.849 167.496 1.00 45.36 255 GLU B C 1
ATOM 3025 O O . GLU B 1 255 ? 143.766 135.393 166.434 1.00 50.61 255 GLU B O 1
ATOM 3027 N N . ILE B 1 256 ? 143.607 133.657 167.841 1.00 30.65 256 ILE B N 1
ATOM 3028 C CA . ILE B 1 256 ? 142.657 132.923 167.017 1.00 23.61 256 ILE B CA 1
ATOM 3029 C C . ILE B 1 256 ? 141.337 132.836 167.766 1.00 31.20 256 ILE B C 1
ATOM 3030 O O . ILE B 1 256 ? 141.295 132.379 168.915 1.00 31.52 256 ILE B O 1
ATOM 3032 N N . VAL B 1 257 ? 140.261 133.278 167.122 1.00 41.69 257 VAL B N 1
ATOM 3033 C CA . VAL B 1 257 ? 138.915 133.191 167.674 1.00 41.48 257 VAL B CA 1
ATOM 3034 C C . VAL B 1 257 ? 138.169 132.110 166.909 1.00 37.31 257 VAL B C 1
ATOM 3035 O O . VAL B 1 257 ? 138.017 132.198 165.684 1.00 36.70 257 VAL B O 1
ATOM 3037 N N . ASP B 1 258 ? 137.696 131.101 167.632 1.00 97.05 258 ASP B N 1
ATOM 3038 C CA . ASP B 1 258 ? 137.238 129.858 167.037 1.00 89.68 258 ASP B CA 1
ATOM 3039 C C . ASP B 1 258 ? 135.714 129.808 166.981 1.00 96.33 258 ASP B C 1
ATOM 3040 O O . ASP B 1 258 ? 135.011 130.739 167.383 1.00 91.40 258 ASP B O 1
ATOM 3042 N N . GLY B 1 259 ? 135.203 128.685 166.469 1.00 51.52 259 GLY B N 1
ATOM 3043 C CA . GLY B 1 259 ? 133.775 128.503 166.302 1.00 44.69 259 GLY B CA 1
ATOM 3044 C C . GLY B 1 259 ? 133.005 128.419 167.598 1.00 48.87 259 GLY B C 1
ATOM 3045 O O . GLY B 1 259 ? 131.829 128.789 167.627 1.00 49.87 259 GLY B O 1
ATOM 3046 N N . ASP B 1 260 ? 133.633 127.925 168.668 1.00 52.40 260 ASP B N 1
ATOM 3047 C CA . ASP B 1 260 ? 132.971 127.915 169.969 1.00 48.39 260 ASP B CA 1
ATOM 3048 C C . ASP B 1 260 ? 132.731 129.332 170.476 1.00 51.59 260 ASP B C 1
ATOM 3049 O O . ASP B 1 260 ? 131.647 129.641 170.987 1.00 56.73 260 ASP B O 1
ATOM 3051 N N . LYS B 1 261 ? 133.728 130.208 170.330 1.00 47.84 261 LYS B N 1
ATOM 3052 C CA . LYS B 1 261 ? 133.546 131.607 170.697 1.00 53.80 261 LYS B CA 1
ATOM 3053 C C . LYS B 1 261 ? 132.513 132.276 169.800 1.00 51.93 261 LYS B C 1
ATOM 3054 O O . LYS B 1 261 ? 131.732 133.118 170.262 1.00 51.77 261 LYS B O 1
ATOM 3056 N N . ILE B 1 262 ? 132.490 131.905 168.516 1.00 44.81 262 ILE B N 1
ATOM 3057 C CA . ILE B 1 262 ? 131.505 132.454 167.586 1.00 47.29 262 ILE B CA 1
ATOM 3058 C C . ILE B 1 262 ? 130.097 132.052 168.006 1.00 41.54 262 ILE B C 1
ATOM 3059 O O . ILE B 1 262 ? 129.171 132.873 168.006 1.00 47.22 262 ILE B O 1
ATOM 3061 N N . MET B 1 263 ? 129.922 130.782 168.380 1.00 61.24 263 MET B N 1
ATOM 3062 C CA . MET B 1 263 ? 128.618 130.301 168.821 1.00 63.53 263 MET B CA 1
ATOM 3063 C C . MET B 1 263 ? 128.200 130.957 170.131 1.00 58.82 263 MET B C 1
ATOM 3064 O O . MET B 1 263 ? 127.024 131.287 170.311 1.00 65.45 263 MET B O 1
ATOM 3066 N N . PHE B 1 264 ? 129.150 131.167 171.049 1.00 35.10 264 PHE B N 1
ATOM 3067 C CA . PHE B 1 264 ? 128.831 131.848 172.302 1.00 31.65 264 PHE B CA 1
ATOM 3068 C C . PHE B 1 264 ? 128.408 133.292 172.057 1.00 35.87 264 PHE B C 1
ATOM 3069 O O . PHE B 1 264 ? 127.444 133.776 172.665 1.00 31.49 264 PHE B O 1
ATOM 3071 N N . ILE B 1 265 ? 129.107 133.989 171.155 1.00 34.70 265 ILE B N 1
ATOM 3072 C CA . ILE B 1 265 ? 128.765 135.372 170.840 1.00 36.25 265 ILE B CA 1
ATOM 3073 C C . ILE B 1 265 ? 127.394 135.454 170.180 1.00 40.16 265 ILE B C 1
ATOM 3074 O O . ILE B 1 265 ? 126.576 136.318 170.527 1.00 41.71 265 ILE B O 1
ATOM 3076 N N . VAL B 1 266 ? 127.115 134.553 169.231 1.00 17.16 266 VAL B N 1
ATOM 3077 C CA . VAL B 1 266 ? 125.824 134.565 168.546 1.00 18.14 266 VAL B CA 1
ATOM 3078 C C . VAL B 1 266 ? 124.699 134.213 169.511 1.00 13.03 266 VAL B C 1
ATOM 3079 O O . VAL B 1 266 ? 123.611 134.799 169.453 1.00 16.06 266 VAL B O 1
ATOM 3081 N N . GLY B 1 267 ? 124.948 133.271 170.424 1.00 25.38 267 GLY B N 1
ATOM 3082 C CA . GLY B 1 267 ? 123.939 132.915 171.405 1.00 20.98 267 GLY B CA 1
ATOM 3083 C C . GLY B 1 267 ? 123.636 134.039 172.376 1.00 19.82 267 GLY B C 1
ATOM 3084 O O . GLY B 1 267 ? 122.474 134.285 172.704 1.00 28.52 267 GLY B O 1
ATOM 3085 N N . LYS B 1 268 ? 124.672 134.742 172.843 1.00 29.44 268 LYS B N 1
ATOM 3086 C CA . LYS B 1 268 ? 124.444 135.882 173.728 1.00 24.15 268 LYS B CA 1
ATOM 3087 C C . LYS B 1 268 ? 123.705 137.004 173.007 1.00 27.15 268 LYS B C 1
ATOM 3088 O O . LYS B 1 268 ? 122.801 137.628 173.578 1.00 25.10 268 LYS B O 1
ATOM 3090 N N . TYR B 1 269 ? 124.072 137.268 171.749 1.00 35.28 269 TYR B N 1
ATOM 3091 C CA . TYR B 1 269 ? 123.413 138.329 170.992 1.00 34.06 269 TYR B CA 1
ATOM 3092 C C . TYR B 1 269 ? 121.961 137.984 170.705 1.00 31.25 269 TYR B C 1
ATOM 3093 O O . TYR B 1 269 ? 121.092 138.864 170.704 1.00 34.96 269 TYR B O 1
ATOM 3095 N N . LEU B 1 270 ? 121.676 136.709 170.455 1.00 48.72 270 LEU B N 1
ATOM 3096 C CA . LEU B 1 270 ? 120.294 136.309 170.249 1.00 46.18 270 LEU B CA 1
ATOM 3097 C C . LEU B 1 270 ? 119.523 136.276 171.563 1.00 43.62 270 LEU B C 1
ATOM 3098 O O . LEU B 1 270 ? 118.300 136.461 171.567 1.00 42.75 270 LEU B O 1
ATOM 3100 N N . LEU B 1 271 ? 120.213 136.038 172.681 1.00 29.11 271 LEU B N 1
ATOM 3101 C CA . LEU B 1 271 ? 119.570 136.138 173.985 1.00 25.64 271 LEU B CA 1
ATOM 3102 C C . LEU B 1 271 ? 119.185 137.576 174.290 1.00 25.95 271 LEU B C 1
ATOM 3103 O O . LEU B 1 271 ? 118.137 137.832 174.893 1.00 33.06 271 LEU B O 1
ATOM 3105 N N . GLY B 1 272 ? 120.029 138.526 173.886 1.00 21.18 272 GLY B N 1
ATOM 3106 C CA . GLY B 1 272 ? 119.700 139.928 174.080 1.00 21.95 272 GLY B CA 1
ATOM 3107 C C . GLY B 1 272 ? 118.518 140.381 173.244 1.00 27.78 272 GLY B C 1
ATOM 3108 O O . GLY B 1 272 ? 117.679 141.157 173.709 1.00 27.20 272 GLY B O 1
ATOM 3109 N N . GLN B 1 273 ? 118.434 139.907 172.003 1.00 29.72 273 GLN B N 1
ATOM 3110 C CA . GLN B 1 273 ? 117.355 140.284 171.102 1.00 33.28 273 GLN B CA 1
ATOM 3111 C C . GLN B 1 273 ? 116.171 139.322 171.161 1.00 30.52 273 GLN B C 1
ATOM 3112 O O . GLN B 1 273 ? 115.188 139.523 170.440 1.00 29.48 273 GLN B O 1
ATOM 3114 N N . GLY B 1 274 ? 116.238 138.291 172.004 1.00 18.42 274 GLY B N 1
ATOM 3115 C CA . GLY B 1 274 ? 115.137 137.360 172.176 1.00 12.33 274 GLY B CA 1
ATOM 3116 C C . GLY B 1 274 ? 114.795 136.538 170.951 1.00 15.74 274 GLY B C 1
ATOM 3117 O O . GLY B 1 274 ? 113.619 136.375 170.617 1.00 19.42 274 GLY B O 1
ATOM 3118 N N . LYS B 1 275 ? 115.812 136.022 170.264 1.00 5.61 275 LYS B N 1
ATOM 3119 C CA . LYS B 1 275 ? 115.606 135.193 169.087 1.00 13.37 275 LYS B CA 1
ATOM 3120 C C . LYS B 1 275 ? 116.527 133.984 169.036 1.00 10.25 275 LYS B C 1
ATOM 3121 O O . LYS B 1 275 ? 116.765 133.455 167.945 1.00 5.01 275 LYS B O 1
ATOM 3123 N N . LEU B 1 276 ? 117.076 133.552 170.171 1.00 26.01 276 LEU B N 1
ATOM 3124 C CA . LEU B 1 276 ? 117.873 132.334 170.213 1.00 22.12 276 LEU B CA 1
ATOM 3125 C C . LEU B 1 276 ? 117.013 131.125 169.890 1.00 23.38 276 LEU B C 1
ATOM 3126 O O . LEU B 1 276 ? 117.197 130.483 168.852 1.00 16.76 276 LEU B O 1
ATOM 3128 N N . ALA B 1 277 ? 116.050 130.839 170.763 1.00 18.61 277 ALA B N 1
ATOM 3129 C CA . ALA B 1 277 ? 115.187 129.672 170.644 1.00 15.66 277 ALA B CA 1
ATOM 3130 C C . ALA B 1 277 ? 114.005 129.816 171.583 1.00 23.51 277 ALA B C 1
ATOM 3131 O O . ALA B 1 277 ? 113.759 130.905 172.111 1.00 25.16 277 ALA B O 1
ATOM 3133 N N . GLN B 1 278 ? 113.249 128.737 171.771 1.00 12.80 278 GLN B N 1
ATOM 3134 C CA . GLN B 1 278 ? 112.374 128.675 172.930 1.00 13.41 278 GLN B CA 1
ATOM 3135 C C . GLN B 1 278 ? 113.246 128.795 174.172 1.00 18.62 278 GLN B C 1
ATOM 3136 O O . GLN B 1 278 ? 113.170 129.794 174.892 1.00 16.13 278 GLN B O 1
ATOM 3138 N N . ASP B 1 279 ? 114.086 127.794 174.427 1.00 32.16 279 ASP B N 1
ATOM 3139 C CA . ASP B 1 279 ? 115.142 127.965 175.414 1.00 33.30 279 ASP B CA 1
ATOM 3140 C C . ASP B 1 279 ? 116.440 127.256 175.036 1.00 30.59 279 ASP B C 1
ATOM 3141 O O . ASP B 1 279 ? 117.445 127.401 175.739 1.00 32.20 279 ASP B O 1
ATOM 3143 N N . THR B 1 280 ? 116.453 126.502 173.939 1.00 10.72 280 THR B N 1
ATOM 3144 C CA . THR B 1 280 ? 117.515 125.529 173.707 1.00 18.26 280 THR B CA 1
ATOM 3145 C C . THR B 1 280 ? 118.196 125.716 172.358 1.00 12.64 280 THR B C 1
ATOM 3146 O O . THR B 1 280 ? 117.554 125.636 171.308 1.00 13.80 280 THR B O 1
ATOM 3148 N N . LEU B 1 281 ? 119.512 125.903 172.395 1.00 17.69 281 LEU B N 1
ATOM 3149 C CA . LEU B 1 281 ? 120.341 125.961 171.201 1.00 15.85 281 LEU B CA 1
ATOM 3150 C C . LEU B 1 281 ? 121.162 124.683 171.105 1.00 15.51 281 LEU B C 1
ATOM 3151 O O . LEU B 1 281 ? 121.689 124.200 172.111 1.00 12.87 281 LEU B O 1
ATOM 3153 N N . VAL B 1 282 ? 121.260 124.135 169.889 1.00 14.38 282 VAL B N 1
ATOM 3154 C CA . VAL B 1 282 ? 121.947 122.860 169.694 1.00 19.60 282 VAL B CA 1
ATOM 3155 C C . VAL B 1 282 ? 123.448 123.028 169.909 1.00 18.80 282 VAL B C 1
ATOM 3156 O O . VAL B 1 282 ? 124.000 124.133 169.855 1.00 12.77 282 VAL B O 1
ATOM 3158 N N . THR B 1 283 ? 124.117 121.905 170.163 1.00 24.45 283 THR B N 1
ATOM 3159 C CA . THR B 1 283 ? 125.547 121.922 170.426 1.00 18.92 283 THR B CA 1
ATOM 3160 C C . THR B 1 283 ? 126.162 120.580 170.060 1.00 16.95 283 THR B C 1
ATOM 3161 O O . THR B 1 283 ? 125.603 119.525 170.369 1.00 21.43 283 THR B O 1
ATOM 3163 N N . THR B 1 284 ? 127.318 120.632 169.406 1.00 41.46 284 THR B N 1
ATOM 3164 C CA . THR B 1 284 ? 128.109 119.443 169.135 1.00 42.59 284 THR B CA 1
ATOM 3165 C C . THR B 1 284 ? 129.034 119.170 170.313 1.00 43.97 284 THR B C 1
ATOM 3166 O O . THR B 1 284 ? 129.527 120.100 170.957 1.00 36.13 284 THR B O 1
ATOM 3168 N N . VAL B 1 285 ? 129.272 117.885 170.589 1.00 27.52 285 VAL B N 1
ATOM 3169 C CA . VAL B 1 285 ? 130.080 117.493 171.740 1.00 34.43 285 VAL B CA 1
ATOM 3170 C C . VAL B 1 285 ? 131.564 117.763 171.552 1.00 33.03 285 VAL B C 1
ATOM 3171 O O . VAL B 1 285 ? 132.335 117.610 172.506 1.00 30.17 285 VAL B O 1
ATOM 3173 N N . MET B 1 286 ? 131.989 118.160 170.353 1.00 63.95 286 MET B N 1
ATOM 3174 C CA . MET B 1 286 ? 133.394 118.441 170.095 1.00 64.29 286 MET B CA 1
ATOM 3175 C C . MET B 1 286 ? 133.802 119.852 170.493 1.00 63.57 286 MET B C 1
ATOM 3176 O O . MET B 1 286 ? 134.977 120.201 170.340 1.00 65.81 286 MET B O 1
ATOM 3178 N N . SER B 1 287 ? 132.871 120.667 170.982 1.00 52.52 287 SER B N 1
ATOM 3179 C CA . SER B 1 287 ? 133.214 121.995 171.463 1.00 53.79 287 SER B CA 1
ATOM 3180 C C . SER B 1 287 ? 134.011 121.900 172.762 1.00 48.63 287 SER B C 1
ATOM 3181 O O . SER B 1 287 ? 134.013 120.873 173.448 1.00 50.85 287 SER B O 1
ATOM 3183 N N . ASN B 1 288 ? 134.710 122.985 173.083 1.00 78.90 288 ASN B N 1
ATOM 3184 C CA . ASN B 1 288 ? 135.517 123.034 174.294 1.00 80.14 288 ASN B CA 1
ATOM 3185 C C . ASN B 1 288 ? 134.630 123.011 175.534 1.00 79.79 288 ASN B C 1
ATOM 3186 O O . ASN B 1 288 ? 133.510 123.530 175.533 1.00 81.78 288 ASN B O 1
ATOM 3188 N N . LEU B 1 289 ? 135.145 122.385 176.597 1.00 69.47 289 LEU B N 1
ATOM 3189 C CA . LEU B 1 289 ? 134.391 122.283 177.842 1.00 66.32 289 LEU B CA 1
ATOM 3190 C C . LEU B 1 289 ? 134.159 123.648 178.475 1.00 64.18 289 LEU B C 1
ATOM 3191 O O . LEU B 1 289 ? 133.134 123.861 179.132 1.00 66.34 289 LEU B O 1
ATOM 3193 N N . GLY B 1 290 ? 135.097 124.581 178.290 1.00 48.82 290 GLY B N 1
ATOM 3194 C CA . GLY B 1 290 ? 134.881 125.941 178.751 1.00 46.51 290 GLY B CA 1
ATOM 3195 C C . GLY B 1 290 ? 133.734 126.624 178.037 1.00 40.25 290 GLY B C 1
ATOM 3196 O O . GLY B 1 290 ? 132.994 127.401 178.647 1.00 47.10 290 GLY B O 1
ATOM 3197 N N . PHE B 1 291 ? 133.557 126.329 176.747 1.00 40.79 291 PHE B N 1
ATOM 3198 C CA . PHE B 1 291 ? 132.448 126.903 175.990 1.00 46.39 291 PHE B CA 1
ATOM 3199 C C . PHE B 1 291 ? 131.105 126.426 176.529 1.00 42.23 291 PHE B C 1
ATOM 3200 O O . PHE B 1 291 ? 130.189 127.229 176.746 1.00 46.00 291 PHE B O 1
ATOM 3202 N N . HIS B 1 292 ? 130.972 125.118 176.766 1.00 49.45 292 HIS B N 1
ATOM 3203 C CA . HIS B 1 292 ? 129.721 124.596 177.306 1.00 49.44 292 HIS B CA 1
ATOM 3204 C C . HIS B 1 292 ? 129.502 125.041 178.746 1.00 46.75 292 HIS B C 1
ATOM 3205 O O . HIS B 1 292 ? 128.356 125.251 179.156 1.00 49.08 292 HIS B O 1
ATOM 3207 N N . LEU B 1 293 ? 130.581 125.197 179.520 1.00 55.28 293 LEU B N 1
ATOM 3208 C CA . LEU B 1 293 ? 130.451 125.706 180.882 1.00 59.41 293 LEU B CA 1
ATOM 3209 C C . LEU B 1 293 ? 129.956 127.146 180.890 1.00 53.31 293 LEU B C 1
ATOM 3210 O O . LEU B 1 293 ? 129.084 127.506 181.691 1.00 54.16 293 LEU B O 1
ATOM 3212 N N . ALA B 1 294 ? 130.496 127.983 180.001 1.00 69.14 294 ALA B N 1
ATOM 3213 C CA . ALA B 1 294 ? 130.019 129.357 179.894 1.00 65.51 294 ALA B CA 1
ATOM 3214 C C . ALA B 1 294 ? 128.596 129.414 179.355 1.00 65.36 294 ALA B C 1
ATOM 3215 O O . ALA B 1 294 ? 127.834 130.316 179.720 1.00 73.02 294 ALA B O 1
ATOM 3217 N N . LEU B 1 295 ? 128.224 128.471 178.486 1.00 60.01 295 LEU B N 1
ATOM 3218 C CA . LEU B 1 295 ? 126.841 128.391 178.029 1.00 54.69 295 LEU B CA 1
ATOM 3219 C C . LEU B 1 295 ? 125.902 128.033 179.174 1.00 55.54 295 LEU B C 1
ATOM 3220 O O . LEU B 1 295 ? 124.817 128.614 179.299 1.00 55.10 295 LEU B O 1
ATOM 3222 N N . GLU B 1 296 ? 126.304 127.076 180.017 1.00 55.66 296 GLU B N 1
ATOM 3223 C CA . GLU B 1 296 ? 125.489 126.689 181.165 1.00 59.79 296 GLU B CA 1
ATOM 3224 C C . GLU B 1 296 ? 125.371 127.828 182.168 1.00 56.18 296 GLU B C 1
ATOM 3225 O O . GLU B 1 296 ? 124.306 128.031 182.764 1.00 57.41 296 GLU B O 1
ATOM 3227 N N . GLU B 1 297 ? 126.457 128.576 182.373 1.00 49.43 297 GLU B N 1
ATOM 3228 C CA . GLU B 1 297 ? 126.393 129.754 183.232 1.00 52.75 297 GLU B CA 1
ATOM 3229 C C . GLU B 1 297 ? 125.505 130.831 182.621 1.00 49.11 297 GLU B C 1
ATOM 3230 O O . GLU B 1 297 ? 124.835 131.577 183.345 1.00 43.21 297 GLU B O 1
ATOM 3232 N N . ALA B 1 298 ? 125.490 130.929 181.289 1.00 53.46 298 ALA B N 1
ATOM 3233 C CA . ALA B 1 298 ? 124.641 131.908 180.620 1.00 56.38 298 ALA B CA 1
ATOM 3234 C C . ALA B 1 298 ? 123.161 131.580 180.781 1.00 58.06 298 ALA B C 1
ATOM 3235 O O . ALA B 1 298 ? 122.324 132.490 180.774 1.00 59.00 298 ALA B O 1
ATOM 3237 N N . GLY B 1 299 ? 122.819 130.300 180.925 1.00 59.51 299 GLY B N 1
ATOM 3238 C CA . GLY B 1 299 ? 121.456 129.884 181.176 1.00 57.87 299 GLY B CA 1
ATOM 3239 C C . GLY B 1 299 ? 120.714 129.331 179.977 1.00 58.99 299 GLY B C 1
ATOM 3240 O O . GLY B 1 299 ? 119.627 128.766 180.154 1.00 55.89 299 GLY B O 1
ATOM 3241 N N . ILE B 1 300 ? 121.253 129.486 178.768 1.00 16.08 300 ILE B N 1
ATOM 3242 C CA . ILE B 1 300 ? 120.629 128.884 177.599 1.00 22.06 300 ILE B CA 1
ATOM 3243 C C . ILE B 1 300 ? 120.793 127.371 177.661 1.00 17.81 300 ILE B C 1
ATOM 3244 O O . ILE B 1 300 ? 121.854 126.850 178.031 1.00 20.96 300 ILE B O 1
ATOM 3246 N N . ASN B 1 301 ? 119.729 126.654 177.309 1.00 13.09 301 ASN B N 1
ATOM 3247 C CA . ASN B 1 301 ? 119.735 125.199 177.394 1.00 12.90 301 ASN B CA 1
ATOM 3248 C C . ASN B 1 301 ? 120.614 124.611 176.299 1.00 8.53 301 ASN B C 1
ATOM 3249 O O . ASN B 1 301 ? 120.534 125.020 175.137 1.00 6.14 301 ASN B O 1
ATOM 3251 N N . SER B 1 302 ? 121.448 123.648 176.674 1.00 13.87 302 SER B N 1
ATOM 3252 C CA . SER B 1 302 ? 122.391 123.017 175.761 1.00 14.42 302 SER B CA 1
ATOM 3253 C C . SER B 1 302 ? 122.004 121.561 175.552 1.00 16.57 302 SER B C 1
ATOM 3254 O O . SER B 1 302 ? 121.678 120.857 176.514 1.00 15.32 302 SER B O 1
ATOM 3256 N N . VAL B 1 303 ? 122.040 121.116 174.300 1.00 25.15 303 VAL B N 1
ATOM 3257 C CA . VAL B 1 303 ? 121.758 119.733 173.940 1.00 21.27 303 VAL B CA 1
ATOM 3258 C C . VAL B 1 303 ? 122.923 119.212 173.114 1.00 25.65 303 VAL B C 1
ATOM 3259 O O . VAL B 1 303 ? 123.398 119.890 172.197 1.00 27.28 303 VAL B O 1
ATOM 3261 N N . ILE B 1 304 ? 123.386 118.009 173.443 1.00 74.95 304 ILE B N 1
ATOM 3262 C CA . ILE B 1 304 ? 124.532 117.391 172.789 1.00 71.39 304 ILE B CA 1
ATOM 3263 C C . ILE B 1 304 ? 124.054 116.153 172.044 1.00 68.38 304 ILE B C 1
ATOM 3264 O O . ILE B 1 304 ? 123.355 115.309 172.616 1.00 69.12 304 ILE B O 1
ATOM 3266 N N . THR B 1 305 ? 124.442 116.043 170.773 1.00 54.51 305 THR B N 1
ATOM 3267 C CA . THR B 1 305 ? 124.046 114.920 169.932 1.00 57.41 305 THR B CA 1
ATOM 3268 C C . THR B 1 305 ? 125.280 114.247 169.350 1.00 55.22 305 THR B C 1
ATOM 3269 O O . THR B 1 305 ? 126.397 114.476 169.827 1.00 54.32 305 THR B O 1
ATOM 3271 N N . ALA B 1 306 ? 125.083 113.390 168.350 1.00 61.46 306 ALA B N 1
ATOM 3272 C CA . ALA B 1 306 ? 126.200 112.717 167.700 1.00 56.15 306 ALA B CA 1
ATOM 3273 C C . ALA B 1 306 ? 127.108 113.724 167.003 1.00 64.85 306 ALA B C 1
ATOM 3274 O O . ALA B 1 306 ? 126.650 114.748 166.491 1.00 61.70 306 ALA B O 1
ATOM 3276 N N . VAL B 1 307 ? 128.410 113.435 167.008 1.00 33.43 307 VAL B N 1
ATOM 3277 C CA . VAL B 1 307 ? 129.380 114.320 166.376 1.00 26.60 307 VAL B CA 1
ATOM 3278 C C . VAL B 1 307 ? 129.198 114.273 164.866 1.00 25.55 307 VAL B C 1
ATOM 3279 O O . VAL B 1 307 ? 129.120 113.193 164.266 1.00 29.87 307 VAL B O 1
ATOM 3281 N N . GLY B 1 308 ? 129.124 115.446 164.244 1.00 36.58 308 GLY B N 1
ATOM 3282 C CA . GLY B 1 308 ? 128.879 115.528 162.818 1.00 36.30 308 GLY B CA 1
ATOM 3283 C C . GLY B 1 308 ? 127.838 116.569 162.462 1.00 44.45 308 GLY B C 1
ATOM 3284 O O . GLY B 1 308 ? 126.842 116.727 163.176 1.00 43.86 308 GLY B O 1
ATOM 3285 N N . ASP B 1 309 ? 128.064 117.290 161.359 1.00 47.65 309 ASP B N 1
ATOM 3286 C CA . ASP B 1 309 ? 127.156 118.364 160.968 1.00 44.12 309 ASP B CA 1
ATOM 3287 C C . ASP B 1 309 ? 125.797 117.831 160.533 1.00 43.72 309 ASP B C 1
ATOM 3288 O O . ASP B 1 309 ? 124.785 118.526 160.689 1.00 43.46 309 ASP B O 1
ATOM 3290 N N . ARG B 1 310 ? 125.756 116.614 159.980 1.00 95.47 310 ARG B N 1
ATOM 3291 C CA . ARG B 1 310 ? 124.480 115.996 159.631 1.00 96.02 310 ARG B CA 1
ATOM 3292 C C . ARG B 1 310 ? 123.632 115.743 160.873 1.00 94.72 310 ARG B C 1
ATOM 3293 O O . ARG B 1 310 ? 122.417 115.986 160.867 1.00 93.80 310 ARG B O 1
ATOM 3295 N N . TYR B 1 311 ? 124.259 115.269 161.956 1.00 56.02 311 TYR B N 1
ATOM 3296 C CA . TYR B 1 311 ? 123.539 115.097 163.213 1.00 55.68 311 TYR B CA 1
ATOM 3297 C C . TYR B 1 311 ? 123.118 116.436 163.804 1.00 55.78 311 TYR B C 1
ATOM 3298 O O . TYR B 1 311 ? 122.056 116.527 164.429 1.00 59.65 311 TYR B O 1
ATOM 3300 N N . VAL B 1 312 ? 123.925 117.482 163.598 1.00 32.91 312 VAL B N 1
ATOM 3301 C CA . VAL B 1 312 ? 123.545 118.823 164.034 1.00 29.16 312 VAL B CA 1
ATOM 3302 C C . VAL B 1 312 ? 122.296 119.290 163.300 1.00 28.88 312 VAL B C 1
ATOM 3303 O O . VAL B 1 312 ? 121.374 119.852 163.906 1.00 34.59 312 VAL B O 1
ATOM 3305 N N . VAL B 1 313 ? 122.241 119.052 161.987 1.00 17.01 313 VAL B N 1
ATOM 3306 C CA . VAL B 1 313 ? 121.079 119.448 161.196 1.00 19.34 313 VAL B CA 1
ATOM 3307 C C . VAL B 1 313 ? 119.848 118.646 161.604 1.00 24.78 313 VAL B C 1
ATOM 3308 O O . VAL B 1 313 ? 118.738 119.189 161.690 1.00 24.04 313 VAL B O 1
ATOM 3310 N N . GLU B 1 314 ? 120.022 117.345 161.856 1.00 34.95 314 GLU B N 1
ATOM 3311 C CA . GLU B 1 314 ? 118.902 116.516 162.295 1.00 35.25 314 GLU B CA 1
ATOM 3312 C C . GLU B 1 314 ? 118.368 116.972 163.649 1.00 36.61 314 GLU B C 1
ATOM 3313 O O . GLU B 1 314 ? 117.149 117.023 163.857 1.00 34.03 314 GLU B O 1
ATOM 3315 N N . GLU B 1 315 ? 119.265 117.323 164.576 1.00 32.16 315 GLU B N 1
ATOM 3316 C CA . GLU B 1 315 ? 118.833 117.817 165.881 1.00 31.47 315 GLU B CA 1
ATOM 3317 C C . GLU B 1 315 ? 118.140 119.169 165.763 1.00 30.01 315 GLU B C 1
ATOM 3318 O O . GLU B 1 315 ? 117.180 119.444 166.493 1.00 35.54 315 GLU B O 1
ATOM 3320 N N . MET B 1 316 ? 118.616 120.026 164.856 1.00 23.91 316 MET B N 1
ATOM 3321 C CA . MET B 1 316 ? 117.953 121.305 164.626 1.00 17.07 316 MET B CA 1
ATOM 3322 C C . MET B 1 316 ? 116.549 121.108 164.069 1.00 21.42 316 MET B C 1
ATOM 3323 O O . MET B 1 316 ? 115.614 121.815 164.461 1.00 18.27 316 MET B O 1
ATOM 3325 N N . LYS B 1 317 ? 116.382 120.152 163.154 1.00 35.43 317 LYS B N 1
ATOM 3326 C CA . LYS B 1 317 ? 115.068 119.937 162.554 1.00 30.63 317 LYS B CA 1
ATOM 3327 C C . LYS B 1 317 ? 114.113 119.245 163.521 1.00 29.38 317 LYS B C 1
ATOM 3328 O O . LYS B 1 317 ? 112.896 119.448 163.448 1.00 33.77 317 LYS B O 1
ATOM 3330 N N . LYS B 1 318 ? 114.639 118.415 164.426 1.00 74.94 318 LYS B N 1
ATOM 3331 C CA . LYS B 1 318 ? 113.766 117.683 165.339 1.00 80.10 318 LYS B CA 1
ATOM 3332 C C . LYS B 1 318 ? 113.412 118.497 166.581 1.00 82.03 318 LYS B C 1
ATOM 3333 O O . LYS B 1 318 ? 112.302 118.368 167.110 1.00 73.19 318 LYS B O 1
ATOM 3335 N N . ASN B 1 319 ? 114.329 119.337 167.063 1.00 48.90 319 ASN B N 1
ATOM 3336 C CA . ASN B 1 319 ? 114.152 120.035 168.332 1.00 44.53 319 ASN B CA 1
ATOM 3337 C C . ASN B 1 319 ? 113.421 121.365 168.198 1.00 45.22 319 ASN B C 1
ATOM 3338 O O . ASN B 1 319 ? 113.267 122.066 169.203 1.00 48.27 319 ASN B O 1
ATOM 3340 N N . ASN B 1 320 ? 113.002 121.735 166.987 1.00 37.94 320 ASN B N 1
ATOM 3341 C CA . ASN B 1 320 ? 112.195 122.916 166.684 1.00 39.97 320 ASN B CA 1
ATOM 3342 C C . ASN B 1 320 ? 112.877 124.231 167.055 1.00 36.72 320 ASN B C 1
ATOM 3343 O O . ASN B 1 320 ? 112.199 125.256 167.187 1.00 42.74 320 ASN B O 1
ATOM 3345 N N . TYR B 1 321 ? 114.196 124.235 167.225 1.00 18.21 321 TYR B N 1
ATOM 3346 C CA . TYR B 1 321 ? 114.919 125.467 167.488 1.00 13.79 321 TYR B CA 1
ATOM 3347 C C . TYR B 1 321 ? 115.180 126.217 166.187 1.00 9.62 321 TYR B C 1
ATOM 3348 O O . TYR B 1 321 ? 114.634 125.894 165.131 1.00 17.93 321 TYR B O 1
ATOM 3350 N N . ASN B 1 322 ? 116.023 127.243 166.275 1.00 10.53 322 ASN B N 1
ATOM 3351 C CA . ASN B 1 322 ? 116.365 128.042 165.107 1.00 13.45 322 ASN B CA 1
ATOM 3352 C C . ASN B 1 322 ? 117.859 128.335 165.006 1.00 13.90 322 ASN B C 1
ATOM 3353 O O . ASN B 1 322 ? 118.248 129.291 164.331 1.00 12.84 322 ASN B O 1
ATOM 3355 N N . PHE B 1 323 ? 118.705 127.535 165.654 1.00 16.60 323 PHE B N 1
ATOM 3356 C CA . PHE B 1 323 ? 120.145 127.743 165.576 1.00 18.89 323 PHE B CA 1
ATOM 3357 C C . PHE B 1 323 ? 120.871 126.438 165.864 1.00 16.67 323 PHE B C 1
ATOM 3358 O O . PHE B 1 323 ? 120.391 125.599 166.628 1.00 12.51 323 PHE B O 1
ATOM 3360 N N . GLY B 1 324 ? 122.038 126.282 165.244 1.00 53.54 324 GLY B N 1
ATOM 3361 C CA . GLY B 1 324 ? 122.894 125.142 165.508 1.00 50.85 324 GLY B CA 1
ATOM 3362 C C . GLY B 1 324 ? 124.260 125.281 164.868 1.00 48.23 324 GLY B C 1
ATOM 3363 O O . GLY B 1 324 ? 124.358 125.574 163.675 1.00 50.58 324 GLY B O 1
ATOM 3364 N N . GLY B 1 325 ? 125.326 125.066 165.639 1.00 66.66 325 GLY B N 1
ATOM 3365 C CA . GLY B 1 325 ? 126.664 125.227 165.102 1.00 68.71 325 GLY B CA 1
ATOM 3366 C C . GLY B 1 325 ? 127.759 124.490 165.844 1.00 68.23 325 GLY B C 1
ATOM 3367 O O . GLY B 1 325 ? 127.880 124.606 167.067 1.00 61.01 325 GLY B O 1
ATOM 3368 N N . GLU B 1 326 ? 128.569 123.733 165.109 1.00 52.29 326 GLU B N 1
ATOM 3369 C CA . GLU B 1 326 ? 129.729 123.052 165.665 1.00 59.19 326 GLU B CA 1
ATOM 3370 C C . GLU B 1 326 ? 130.927 123.995 165.695 1.00 54.42 326 GLU B C 1
ATOM 3371 O O . GLU B 1 326 ? 130.980 124.996 164.976 1.00 54.29 326 GLU B O 1
ATOM 3373 N N . GLN B 1 327 ? 131.907 123.654 166.537 1.00 82.77 327 GLN B N 1
ATOM 3374 C CA . GLN B 1 327 ? 133.057 124.522 166.771 1.00 83.14 327 GLN B CA 1
ATOM 3375 C C . GLN B 1 327 ? 133.983 124.633 165.568 1.00 83.38 327 GLN B C 1
ATOM 3376 O O . GLN B 1 327 ? 134.863 125.501 165.570 1.00 86.24 327 GLN B O 1
ATOM 3378 N N . SER B 1 328 ? 133.821 123.775 164.559 1.00 131.84 328 SER B N 1
ATOM 3379 C CA . SER B 1 328 ? 134.604 123.914 163.337 1.00 132.82 328 SER B CA 1
ATOM 3380 C C . SER B 1 328 ? 134.239 125.185 162.583 1.00 128.15 328 SER B C 1
ATOM 3381 O O . SER B 1 328 ? 135.112 125.826 161.988 1.00 130.80 328 SER B O 1
ATOM 3383 N N . GLY B 1 329 ? 132.966 125.565 162.597 1.00 38.85 329 GLY B N 1
ATOM 3384 C CA . GLY B 1 329 ? 132.510 126.779 161.946 1.00 39.15 329 GLY B CA 1
ATOM 3385 C C . GLY B 1 329 ? 131.238 126.636 161.141 1.00 40.81 329 GLY B C 1
ATOM 3386 O O . GLY B 1 329 ? 130.717 127.650 160.657 1.00 48.16 329 GLY B O 1
ATOM 3387 N N . HIS B 1 330 ? 130.721 125.427 160.950 1.00 27.65 330 HIS B N 1
ATOM 3388 C CA . HIS B 1 330 ? 129.448 125.254 160.264 1.00 23.42 330 HIS B CA 1
ATOM 3389 C C . HIS B 1 330 ? 128.326 125.636 161.215 1.00 27.80 330 HIS B C 1
ATOM 3390 O O . HIS B 1 330 ? 127.998 124.877 162.133 1.00 27.35 330 HIS B O 1
ATOM 3392 N N . MET B 1 331 ? 127.736 126.805 160.998 1.00 36.29 331 MET B N 1
ATOM 3393 C CA . MET B 1 331 ? 126.719 127.340 161.889 1.00 40.41 331 MET B CA 1
ATOM 3394 C C . MET B 1 331 ? 125.409 127.468 161.132 1.00 33.46 331 MET B C 1
ATOM 3395 O O . MET B 1 331 ? 125.279 128.324 160.251 1.00 41.52 331 MET B O 1
ATOM 3397 N N . ILE B 1 332 ? 124.444 126.623 161.476 1.00 28.82 332 ILE B N 1
ATOM 3398 C CA . ILE B 1 332 ? 123.130 126.650 160.849 1.00 21.46 332 ILE B CA 1
ATOM 3399 C C . ILE B 1 332 ? 122.311 127.733 161.538 1.00 25.94 332 ILE B C 1
ATOM 3400 O O . ILE B 1 332 ? 121.709 127.498 162.588 1.00 27.37 332 ILE B O 1
ATOM 3402 N N . PHE B 1 333 ? 122.297 128.925 160.950 1.00 15.21 333 PHE B N 1
ATOM 3403 C CA . PHE B 1 333 ? 121.454 130.026 161.402 1.00 22.41 333 PHE B CA 1
ATOM 3404 C C . PHE B 1 333 ? 120.214 129.988 160.513 1.00 17.03 333 PHE B C 1
ATOM 3405 O O . PHE B 1 333 ? 120.114 130.728 159.532 1.00 20.17 333 PHE B O 1
ATOM 3407 N N . LEU B 1 334 ? 119.266 129.117 160.866 1.00 12.48 334 LEU B N 1
ATOM 3408 C CA . LEU B 1 334 ? 118.114 128.841 160.015 1.00 7.66 334 LEU B CA 1
ATOM 3409 C C . LEU B 1 334 ? 117.086 129.964 160.010 1.00 10.78 334 LEU B C 1
ATOM 3410 O O . LEU B 1 334 ? 116.145 129.908 159.212 1.00 7.59 334 LEU B O 1
ATOM 3412 N N . ASP B 1 335 ? 117.233 130.971 160.872 1.00 14.24 335 ASP B N 1
ATOM 3413 C CA . ASP B 1 335 ? 116.319 132.105 160.841 1.00 10.24 335 ASP B CA 1
ATOM 3414 C C . ASP B 1 335 ? 116.512 132.972 159.604 1.00 14.89 335 ASP B C 1
ATOM 3415 O O . ASP B 1 335 ? 115.641 133.792 159.297 1.00 13.42 335 ASP B O 1
ATOM 3417 N N . TYR B 1 336 ? 117.626 132.814 158.890 1.00 28.10 336 TYR B N 1
ATOM 3418 C CA . TYR B 1 336 ? 117.869 133.561 157.663 1.00 29.33 336 TYR B CA 1
ATOM 3419 C C . TYR B 1 336 ? 118.431 132.730 156.516 1.00 27.32 336 TYR B C 1
ATOM 3420 O O . TYR B 1 336 ? 118.599 133.279 155.421 1.00 29.56 336 TYR B O 1
ATOM 3422 N N . ASN B 1 337 ? 118.726 131.445 156.714 1.00 16.15 337 ASN B N 1
ATOM 3423 C CA . ASN B 1 337 ? 119.327 130.622 155.673 1.00 14.54 337 ASN B CA 1
ATOM 3424 C C . ASN B 1 337 ? 118.708 129.232 155.665 1.00 17.00 337 ASN B C 1
ATOM 3425 O O . ASN B 1 337 ? 118.176 128.756 156.670 1.00 12.51 337 ASN B O 1
ATOM 3427 N N . THR B 1 338 ? 118.791 128.583 154.503 1.00 18.04 338 THR B N 1
ATOM 3428 C CA . THR B 1 338 ? 118.275 127.232 154.327 1.00 18.63 338 THR B CA 1
ATOM 3429 C C . THR B 1 338 ? 119.180 126.167 154.926 1.00 18.47 338 THR B C 1
ATOM 3430 O O . THR B 1 338 ? 118.685 125.123 155.366 1.00 23.38 338 THR B O 1
ATOM 3432 N N . THR B 1 339 ? 120.486 126.404 154.959 1.00 38.49 339 THR B N 1
ATOM 3433 C CA . THR B 1 339 ? 121.446 125.404 155.410 1.00 37.12 339 THR B CA 1
ATOM 3434 C C . THR B 1 339 ? 122.692 126.132 155.910 1.00 38.69 339 THR B C 1
ATOM 3435 O O . THR B 1 339 ? 122.645 127.337 156.184 1.00 38.87 339 THR B O 1
ATOM 3437 N N . GLY B 1 340 ? 123.793 125.391 156.056 1.00 16.26 340 GLY B N 1
ATOM 3438 C CA . GLY B 1 340 ? 125.058 125.942 156.505 1.00 16.07 340 GLY B CA 1
ATOM 3439 C C . GLY B 1 340 ? 125.557 127.079 155.640 1.00 20.66 340 GLY B C 1
ATOM 3440 O O . GLY B 1 340 ? 125.722 126.927 154.428 1.00 22.58 340 GLY B O 1
ATOM 3441 N N . ASP B 1 341 ? 125.794 128.231 156.262 1.00 22.47 341 ASP B N 1
ATOM 3442 C CA . ASP B 1 341 ? 126.093 129.462 155.534 1.00 23.08 341 ASP B CA 1
ATOM 3443 C C . ASP B 1 341 ? 127.134 130.250 156.321 1.00 22.58 341 ASP B C 1
ATOM 3444 O O . ASP B 1 341 ? 126.805 130.907 157.313 1.00 28.09 341 ASP B O 1
ATOM 3446 N N . GLY B 1 342 ? 128.389 130.172 155.876 1.00 20.73 342 GLY B N 1
ATOM 3447 C CA . GLY B 1 342 ? 129.440 130.935 156.526 1.00 16.70 342 GLY B CA 1
ATOM 3448 C C . GLY B 1 342 ? 129.271 132.431 156.352 1.00 22.86 342 GLY B C 1
ATOM 3449 O O . GLY B 1 342 ? 129.490 133.202 157.291 1.00 17.84 342 GLY B O 1
ATOM 3450 N N . GLN B 1 343 ? 128.886 132.862 155.147 1.00 40.45 343 GLN B N 1
ATOM 3451 C CA . GLN B 1 343 ? 128.709 134.286 154.881 1.00 35.24 343 GLN B CA 1
ATOM 3452 C C . GLN B 1 343 ? 127.554 134.867 155.689 1.00 36.81 343 GLN B C 1
ATOM 3453 O O . GLN B 1 343 ? 127.661 135.978 156.223 1.00 36.72 343 GLN B O 1
ATOM 3455 N N . LEU B 1 344 ? 126.446 134.130 155.797 1.00 29.11 344 LEU B N 1
ATOM 3456 C CA . LEU B 1 344 ? 125.330 134.596 156.614 1.00 30.76 344 LEU B CA 1
ATOM 3457 C C . LEU B 1 344 ? 125.704 134.619 158.090 1.00 24.14 344 LEU B C 1
ATOM 3458 O O . LEU B 1 344 ? 125.270 135.509 158.830 1.00 29.91 344 LEU B O 1
ATOM 3460 N N . SER B 1 345 ? 126.516 133.653 158.530 1.00 18.77 345 SER B N 1
ATOM 3461 C CA . SER B 1 345 ? 126.997 133.655 159.909 1.00 19.69 345 SER B CA 1
ATOM 3462 C C . SER B 1 345 ? 127.872 134.871 160.188 1.00 14.09 345 SER B C 1
ATOM 3463 O O . SER B 1 345 ? 127.739 135.515 161.237 1.00 14.66 345 SER B O 1
ATOM 3465 N N . ALA B 1 346 ? 128.761 135.211 159.252 1.00 27.57 346 ALA B N 1
ATOM 3466 C CA . ALA B 1 346 ? 129.604 136.390 159.422 1.00 22.14 346 ALA B CA 1
ATOM 3467 C C . ALA B 1 346 ? 128.778 137.671 159.398 1.00 24.35 346 ALA B C 1
ATOM 3468 O O . ALA B 1 346 ? 129.066 138.614 160.146 1.00 25.44 346 ALA B O 1
ATOM 3470 N N . ILE B 1 347 ? 127.746 137.718 158.551 1.00 25.41 347 ILE B N 1
ATOM 3471 C CA . ILE B 1 347 ? 126.870 138.886 158.498 1.00 33.15 347 ILE B CA 1
ATOM 3472 C C . ILE B 1 347 ? 126.118 139.051 159.812 1.00 34.70 347 ILE B C 1
ATOM 3473 O O . ILE B 1 347 ? 125.994 140.166 160.337 1.00 27.53 347 ILE B O 1
ATOM 3475 N N . GLN B 1 348 ? 125.607 137.946 160.364 1.00 32.75 348 GLN B N 1
ATOM 3476 C CA . GLN B 1 348 ? 124.905 138.005 161.642 1.00 37.84 348 GLN B CA 1
ATOM 3477 C C . GLN B 1 348 ? 125.842 138.415 162.771 1.00 34.45 348 GLN B C 1
ATOM 3478 O O . GLN B 1 348 ? 125.450 139.177 163.659 1.00 35.83 348 GLN B O 1
ATOM 3480 N N . LEU B 1 349 ? 127.089 137.936 162.743 1.00 10.62 349 LEU B N 1
ATOM 3481 C CA . LEU B 1 349 ? 128.057 138.335 163.761 1.00 5.23 349 LEU B CA 1
ATOM 3482 C C . LEU B 1 349 ? 128.396 139.821 163.667 1.00 9.34 349 LEU B C 1
ATOM 3483 O O . LEU B 1 349 ? 128.498 140.506 164.694 1.00 8.69 349 LEU B O 1
ATOM 3485 N N . LEU B 1 350 ? 128.577 140.335 162.447 1.00 18.52 350 LEU B N 1
ATOM 3486 C CA . LEU B 1 350 ? 128.883 141.753 162.278 1.00 21.55 350 LEU B CA 1
ATOM 3487 C C . LEU B 1 350 ? 127.705 142.626 162.693 1.00 17.71 350 LEU B C 1
ATOM 3488 O O . LEU B 1 350 ? 127.896 143.690 163.293 1.00 16.78 350 LEU B O 1
ATOM 3490 N N . LYS B 1 351 ? 126.480 142.186 162.396 1.00 24.40 351 LYS B N 1
ATOM 3491 C CA . LYS B 1 351 ? 125.305 142.925 162.849 1.00 25.18 351 LYS B CA 1
ATOM 3492 C C . LYS B 1 351 ? 125.166 142.869 164.366 1.00 25.99 351 LYS B C 1
ATOM 3493 O O . LYS B 1 351 ? 124.708 143.835 164.984 1.00 28.41 351 LYS B O 1
ATOM 3495 N N . VAL B 1 352 ? 125.552 141.745 164.978 1.00 21.37 352 VAL B N 1
ATOM 3496 C CA . VAL B 1 352 ? 125.543 141.637 166.435 1.00 18.91 352 VAL B CA 1
ATOM 3497 C C . VAL B 1 352 ? 126.531 142.617 167.046 1.00 24.33 352 VAL B C 1
ATOM 3498 O O . VAL B 1 352 ? 126.223 143.304 168.029 1.00 26.14 352 VAL B O 1
ATOM 3500 N N . MET B 1 353 ? 127.732 142.698 166.469 1.00 24.33 353 MET B N 1
ATOM 3501 C CA . MET B 1 353 ? 128.740 143.630 166.964 1.00 29.01 353 MET B CA 1
ATOM 3502 C C . MET B 1 353 ? 128.336 145.082 166.731 1.00 25.30 353 MET B C 1
ATOM 3503 O O . MET B 1 353 ? 128.705 145.959 167.521 1.00 25.12 353 MET B O 1
ATOM 3505 N N . ARG B 1 354 ? 127.594 145.358 165.655 1.00 23.84 354 ARG B N 1
ATOM 3506 C CA . ARG B 1 354 ? 127.123 146.719 165.412 1.00 25.03 354 ARG B CA 1
ATOM 3507 C C . ARG B 1 354 ? 126.008 147.102 166.380 1.00 19.96 354 ARG B C 1
ATOM 3508 O O . ARG B 1 354 ? 126.025 148.195 166.958 1.00 28.05 354 ARG B O 1
ATOM 3510 N N . GLU B 1 355 ? 125.029 146.214 166.569 1.00 21.67 355 GLU B N 1
ATOM 3511 C CA . GLU B 1 355 ? 123.866 146.546 167.386 1.00 17.67 355 GLU B CA 1
ATOM 3512 C C . GLU B 1 355 ? 124.215 146.577 168.868 1.00 16.01 355 GLU B C 1
ATOM 3513 O O . GLU B 1 355 ? 123.849 147.518 169.582 1.00 17.54 355 GLU B O 1
ATOM 3515 N N . THR B 1 356 ? 124.921 145.557 169.353 1.00 28.21 356 THR B N 1
ATOM 3516 C CA . THR B 1 356 ? 125.237 145.506 170.773 1.00 25.90 356 THR B CA 1
ATOM 3517 C C . THR B 1 356 ? 126.363 146.461 171.145 1.00 30.84 356 THR B C 1
ATOM 3518 O O . THR B 1 356 ? 126.364 147.007 172.254 1.00 31.63 356 THR B O 1
ATOM 3520 N N . GLY B 1 357 ? 127.318 146.680 170.245 1.00 26.79 357 GLY B N 1
ATOM 3521 C CA . GLY B 1 357 ? 128.459 147.516 170.540 1.00 22.33 357 GLY B CA 1
ATOM 3522 C C . GLY B 1 357 ? 129.558 146.844 171.330 1.00 21.74 357 GLY B C 1
ATOM 3523 O O . GLY B 1 357 ? 130.501 147.529 171.748 1.00 20.72 357 GLY B O 1
ATOM 3524 N N . LYS B 1 358 ? 129.464 145.536 171.562 1.00 11.32 358 LYS B N 1
ATOM 3525 C CA . LYS B 1 358 ? 130.496 144.822 172.299 1.00 8.23 358 LYS B CA 1
ATOM 3526 C C . LYS B 1 358 ? 131.779 144.752 171.484 1.00 13.91 358 LYS B C 1
ATOM 3527 O O . LYS B 1 358 ? 131.750 144.631 170.256 1.00 16.85 358 LYS B O 1
ATOM 3529 N N . SER B 1 359 ? 132.910 144.826 172.181 1.00 36.82 359 SER B N 1
ATOM 3530 C CA . SER B 1 359 ? 134.199 144.962 171.524 1.00 35.86 359 SER B CA 1
ATOM 3531 C C . SER B 1 359 ? 134.631 143.652 170.874 1.00 39.00 359 SER B C 1
ATOM 3532 O O . SER B 1 359 ? 134.235 142.557 171.285 1.00 45.58 359 SER B O 1
ATOM 3534 N N . LEU B 1 360 ? 135.460 143.785 169.835 1.00 29.93 360 LEU B N 1
ATOM 3535 C CA . LEU B 1 360 ? 136.044 142.615 169.193 1.00 29.72 360 LEU B CA 1
ATOM 3536 C C . LEU B 1 360 ? 136.994 141.887 170.131 1.00 28.28 360 LEU B C 1
ATOM 3537 O O . LEU B 1 360 ? 137.146 140.664 170.036 1.00 26.23 360 LEU B O 1
ATOM 3539 N N . SER B 1 361 ? 137.643 142.619 171.038 1.00 82.05 361 SER B N 1
ATOM 3540 C CA . SER B 1 361 ? 138.506 141.981 172.025 1.00 72.90 361 SER B CA 1
ATOM 3541 C C . SER B 1 361 ? 137.692 141.213 173.060 1.00 74.61 361 SER B C 1
ATOM 3542 O O . SER B 1 361 ? 138.099 140.131 173.498 1.00 75.33 361 SER B O 1
ATOM 3544 N N . GLU B 1 362 ? 136.541 141.754 173.464 1.00 83.07 362 GLU B N 1
ATOM 3545 C CA . GLU B 1 362 ? 135.741 141.133 174.513 1.00 78.59 362 GLU B CA 1
ATOM 3546 C C . GLU B 1 362 ? 134.671 140.195 173.972 1.00 77.58 362 GLU B C 1
ATOM 3547 O O . GLU B 1 362 ? 133.909 139.631 174.765 1.00 84.74 362 GLU B O 1
ATOM 3549 N N . LEU B 1 363 ? 134.595 140.020 172.649 1.00 68.67 363 LEU B N 1
ATOM 3550 C CA . LEU B 1 363 ? 133.558 139.179 172.059 1.00 77.08 363 LEU B CA 1
ATOM 3551 C C . LEU B 1 363 ? 133.718 137.716 172.444 1.00 74.16 363 LEU B C 1
ATOM 3552 O O . LEU B 1 363 ? 132.740 136.961 172.415 1.00 72.86 363 LEU B O 1
ATOM 3554 N N . ALA B 1 364 ? 134.929 137.299 172.806 1.00 46.91 364 ALA B N 1
ATOM 3555 C CA . ALA B 1 364 ? 135.193 135.923 173.200 1.00 49.82 364 ALA B CA 1
ATOM 3556 C C . ALA B 1 364 ? 135.187 135.722 174.709 1.00 47.40 364 ALA B C 1
ATOM 3557 O O . ALA B 1 364 ? 135.949 134.884 175.204 1.00 53.35 364 ALA B O 1
ATOM 3559 N N . SER B 1 365 ? 134.365 136.473 175.447 1.00 31.48 365 SER B N 1
ATOM 3560 C CA . SER B 1 365 ? 134.339 136.351 176.902 1.00 29.59 365 SER B CA 1
ATOM 3561 C C . SER B 1 365 ? 133.804 134.991 177.339 1.00 34.57 365 SER B C 1
ATOM 3562 O O . SER B 1 365 ? 134.420 134.304 178.162 1.00 27.16 365 SER B O 1
ATOM 3564 N N . GLU B 1 366 ? 132.663 134.582 176.795 1.00 14.84 366 GLU B N 1
ATOM 3565 C CA . GLU B 1 366 ? 132.078 133.293 177.137 1.00 16.83 366 GLU B CA 1
ATOM 3566 C C . GLU B 1 366 ? 132.826 132.167 176.439 1.00 14.95 366 GLU B C 1
ATOM 3567 O O . GLU B 1 366 ? 133.603 132.408 175.517 1.00 16.24 366 GLU B O 1
ATOM 3569 N N . LYS C 2 118 ? 143.718 158.857 140.585 1.00 62.83 118 LYS C N 1
ATOM 3570 C CA . LYS C 2 118 ? 144.944 158.390 141.220 1.00 60.70 118 LYS C CA 1
ATOM 3571 C C . LYS C 2 118 ? 144.722 158.124 142.703 1.00 65.28 118 LYS C C 1
ATOM 3572 O O . LYS C 2 118 ? 144.814 159.036 143.522 1.00 70.17 118 LYS C O 1
ATOM 3574 N N . LYS C 2 119 ? 144.432 156.870 143.040 1.00 64.88 119 LYS C N 1
ATOM 3575 C CA . LYS C 2 119 ? 144.182 156.475 144.420 1.00 60.52 119 LYS C CA 1
ATOM 3576 C C . LYS C 2 119 ? 144.449 154.981 144.550 1.00 66.60 119 LYS C C 1
ATOM 3577 O O . LYS C 2 119 ? 144.901 154.325 143.608 1.00 62.30 119 LYS C O 1
ATOM 3579 N N . GLY C 2 120 ? 144.168 154.444 145.740 1.00 83.13 120 GLY C N 1
ATOM 3580 C CA . GLY C 2 120 ? 144.270 153.009 145.938 1.00 89.81 120 GLY C CA 1
ATOM 3581 C C . GLY C 2 120 ? 143.225 152.232 145.163 1.00 83.59 120 GLY C C 1
ATOM 3582 O O . GLY C 2 120 ? 143.447 151.070 144.807 1.00 85.05 120 GLY C O 1
ATOM 3583 N N . SER C 2 121 ? 142.076 152.858 144.890 1.00 73.31 121 SER C N 1
ATOM 3584 C CA . SER C 2 121 ? 141.090 152.251 144.002 1.00 79.09 121 SER C CA 1
ATOM 3585 C C . SER C 2 121 ? 141.654 152.086 142.599 1.00 75.91 121 SER C C 1
ATOM 3586 O O . SER C 2 121 ? 141.452 151.051 141.958 1.00 79.75 121 SER C O 1
ATOM 3588 N N . LEU C 2 122 ? 142.396 153.085 142.115 1.00 60.99 122 LEU C N 1
ATOM 3589 C CA . LEU C 2 122 ? 143.089 152.937 140.839 1.00 63.77 122 LEU C CA 1
ATOM 3590 C C . LEU C 2 122 ? 144.245 151.949 140.937 1.00 65.82 122 LEU C C 1
ATOM 3591 O O . LEU C 2 122 ? 144.580 151.288 139.946 1.00 62.74 122 LEU C O 1
ATOM 3593 N N . ASP C 2 123 ? 144.867 151.837 142.114 1.00 60.74 123 ASP C N 1
ATOM 3594 C CA . ASP C 2 123 ? 145.917 150.841 142.307 1.00 53.89 123 ASP C CA 1
ATOM 3595 C C . ASP C 2 123 ? 145.366 149.427 142.162 1.00 60.77 123 ASP C C 1
ATOM 3596 O O . ASP C 2 123 ? 145.991 148.569 141.527 1.00 61.42 123 ASP C O 1
ATOM 3598 N N . GLY C 2 124 ? 144.194 149.169 142.742 1.00 51.86 124 GLY C N 1
ATOM 3599 C CA . GLY C 2 124 ? 143.529 147.895 142.519 1.00 56.30 124 GLY C CA 1
ATOM 3600 C C . GLY C 2 124 ? 142.963 147.762 141.119 1.00 46.93 124 GLY C C 1
ATOM 3601 O O . GLY C 2 124 ? 142.851 146.650 140.589 1.00 47.03 124 GLY C O 1
ATOM 3602 N N . HIS C 2 125 ? 142.602 148.888 140.498 1.00 36.54 125 HIS C N 1
ATOM 3603 C CA . HIS C 2 125 ? 142.164 148.869 139.110 1.00 39.08 125 HIS C CA 1
ATOM 3604 C C . HIS C 2 125 ? 143.298 148.483 138.175 1.00 39.42 125 HIS C C 1
ATOM 3605 O O . HIS C 2 125 ? 143.048 147.949 137.093 1.00 37.73 125 HIS C O 1
ATOM 3607 N N . ILE C 2 126 ? 144.543 148.752 138.573 1.00 44.17 126 ILE C N 1
ATOM 3608 C CA . ILE C 2 126 ? 145.691 148.267 137.811 1.00 50.15 126 ILE C CA 1
ATOM 3609 C C . ILE C 2 126 ? 145.718 146.743 137.803 1.00 45.31 126 ILE C C 1
ATOM 3610 O O . ILE C 2 126 ? 145.937 146.116 136.759 1.00 47.07 126 ILE C O 1
ATOM 3612 N N . SER C 2 127 ? 145.480 146.125 138.963 1.00 52.44 127 SER C N 1
ATOM 3613 C CA . SER C 2 127 ? 145.416 144.668 139.035 1.00 50.40 127 SER C CA 1
ATOM 3614 C C . SER C 2 127 ? 144.221 144.125 138.259 1.00 48.08 127 SER C C 1
ATOM 3615 O O . SER C 2 127 ? 144.314 143.069 137.622 1.00 50.29 127 SER C O 1
ATOM 3617 N N . ALA C 2 128 ? 143.090 144.832 138.308 1.00 50.88 128 ALA C N 1
ATOM 3618 C CA . ALA C 2 128 ? 141.924 144.418 137.530 1.00 43.82 128 ALA C CA 1
ATOM 3619 C C . ALA C 2 128 ? 142.192 144.506 136.029 1.00 42.63 128 ALA C C 1
ATOM 3620 O O . ALA C 2 128 ? 141.780 143.623 135.266 1.00 43.18 128 ALA C O 1
ATOM 3622 N N . TYR C 2 129 ? 142.886 145.560 135.591 1.00 34.81 129 TYR C N 1
ATOM 3623 C CA . TYR C 2 129 ? 143.251 145.693 134.186 1.00 37.70 129 TYR C CA 1
ATOM 3624 C C . TYR C 2 129 ? 144.249 144.620 133.776 1.00 36.89 129 TYR C C 1
ATOM 3625 O O . TYR C 2 129 ? 144.213 144.135 132.642 1.00 42.92 129 TYR C O 1
ATOM 3627 N N . GLU C 2 130 ? 145.150 144.243 134.687 1.00 53.38 130 GLU C N 1
ATOM 3628 C CA . GLU C 2 130 ? 146.065 143.137 134.416 1.00 60.79 130 GLU C CA 1
ATOM 3629 C C . GLU C 2 130 ? 145.312 141.820 134.266 1.00 53.38 130 GLU C C 1
ATOM 3630 O O . GLU C 2 130 ? 145.639 141.007 133.394 1.00 59.49 130 GLU C O 1
ATOM 3632 N N . LYS C 2 131 ? 144.305 141.593 135.112 1.00 38.90 131 LYS C N 1
ATOM 3633 C CA . LYS C 2 131 ? 143.482 140.393 134.985 1.00 47.08 131 LYS C CA 1
ATOM 3634 C C . LYS C 2 131 ? 142.715 140.385 133.669 1.00 46.78 131 LYS C C 1
ATOM 3635 O O . LYS C 2 131 ? 142.596 139.341 133.014 1.00 46.47 131 LYS C O 1
ATOM 3637 N N . SER C 2 132 ? 142.186 141.544 133.268 1.00 53.30 132 SER C N 1
ATOM 3638 C CA . SER C 2 132 ? 141.486 141.646 131.991 1.00 61.04 132 SER C CA 1
ATOM 3639 C C . SER C 2 132 ? 142.429 141.408 130.817 1.00 59.24 132 SER C C 1
ATOM 3640 O O . SER C 2 132 ? 142.068 140.724 129.852 1.00 51.49 132 SER C O 1
ATOM 3642 N N . PHE C 2 133 ? 143.647 141.951 130.887 1.00 38.45 133 PHE C N 1
ATOM 3643 C CA . PHE C 2 133 ? 144.626 141.722 129.831 1.00 35.62 133 PHE C CA 1
ATOM 3644 C C . PHE C 2 133 ? 145.063 140.265 129.779 1.00 32.80 133 PHE C C 1
ATOM 3645 O O . PHE C 2 133 ? 145.330 139.744 128.694 1.00 38.26 133 PHE C O 1
ATOM 3647 N N . ALA C 2 134 ? 145.124 139.587 130.929 1.00 48.94 134 ALA C N 1
ATOM 3648 C CA . ALA C 2 134 ? 145.476 138.169 130.937 1.00 51.25 134 ALA C CA 1
ATOM 3649 C C . ALA C 2 134 ? 144.361 137.314 130.345 1.00 58.87 134 ALA C C 1
ATOM 3650 O O . ALA C 2 134 ? 144.626 136.392 129.560 1.00 55.50 134 ALA C O 1
ATOM 3652 N N . TYR C 2 135 ? 143.109 137.598 130.715 1.00 32.75 135 TYR C N 1
ATOM 3653 C CA . TYR C 2 135 ? 141.981 136.903 130.107 1.00 32.76 135 TYR C CA 1
ATOM 3654 C C . TYR C 2 135 ? 141.854 137.212 128.622 1.00 32.30 135 TYR C C 1
ATOM 3655 O O . TYR C 2 135 ? 141.302 136.397 127.876 1.00 26.59 135 TYR C O 1
ATOM 3657 N N . MET C 2 136 ? 142.350 138.372 128.183 1.00 44.07 136 MET C N 1
ATOM 3658 C CA . MET C 2 136 ? 142.432 138.653 126.754 1.00 42.71 136 MET C CA 1
ATOM 3659 C C . MET C 2 136 ? 143.574 137.879 126.105 1.00 37.04 136 MET C C 1
ATOM 3660 O O . MET C 2 136 ? 143.457 137.435 124.957 1.00 38.35 136 MET C O 1
ATOM 3662 N N . SER C 2 137 ? 144.688 137.721 126.823 1.00 42.02 137 SER C N 1
ATOM 3663 C CA . SER C 2 137 ? 145.843 137.008 126.287 1.00 35.76 137 SER C CA 1
ATOM 3664 C C . SER C 2 137 ? 145.540 135.530 126.095 1.00 34.77 137 SER C C 1
ATOM 3665 O O . SER C 2 137 ? 146.010 134.915 125.132 1.00 37.58 137 SER C O 1
ATOM 3667 N N . GLU C 2 138 ? 144.760 134.941 127.001 1.00 28.41 138 GLU C N 1
ATOM 3668 C CA . GLU C 2 138 ? 144.337 133.561 126.799 1.00 26.89 138 GLU C CA 1
ATOM 3669 C C . GLU C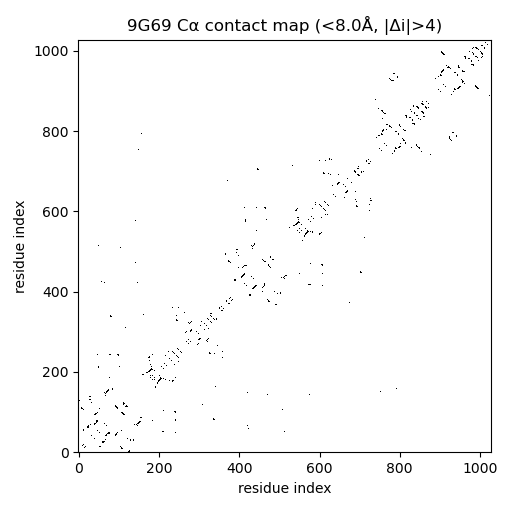 2 138 ? 143.298 133.431 125.691 1.00 26.36 138 GLU C C 1
ATOM 3670 O O . GLU C 2 138 ? 143.036 132.314 125.233 1.00 29.32 138 GLU C O 1
ATOM 3672 N N . ARG C 2 139 ? 142.707 134.542 125.249 1.00 29.73 139 ARG C N 1
ATOM 3673 C CA . ARG C 2 139 ? 141.675 134.533 124.221 1.00 30.62 139 ARG C CA 1
ATOM 3674 C C . ARG C 2 139 ? 142.039 135.379 123.005 1.00 28.50 139 ARG C C 1
ATOM 3675 O O . ARG C 2 139 ? 141.189 135.568 122.126 1.00 31.31 139 ARG C O 1
ATOM 3677 N N . LYS C 2 140 ? 143.275 135.893 122.943 1.00 22.07 140 LYS C N 1
ATOM 3678 C CA . LYS C 2 140 ? 143.810 136.628 121.789 1.00 17.35 140 LYS C CA 1
ATOM 3679 C C . LYS C 2 140 ? 142.955 137.840 121.424 1.00 22.49 140 LYS C C 1
ATOM 3680 O O . LYS C 2 140 ? 142.687 138.103 120.251 1.00 20.06 140 LYS C O 1
ATOM 3682 N N . ILE C 2 141 ? 142.510 138.577 122.437 1.00 13.91 141 ILE C N 1
ATOM 3683 C CA . ILE C 2 141 ? 141.797 139.837 122.225 1.00 14.51 141 ILE C CA 1
ATOM 3684 C C . ILE C 2 141 ? 142.865 140.927 122.206 1.00 9.86 141 ILE C C 1
ATOM 3685 O O . ILE C 2 141 ? 143.152 141.567 123.216 1.00 14.34 141 ILE C O 1
ATOM 3687 N N . GLY C 2 142 ? 143.458 141.144 121.033 1.00 7.85 142 GLY C N 1
ATOM 3688 C CA . GLY C 2 142 ? 144.584 142.050 120.906 1.00 10.76 142 GLY C CA 1
ATOM 3689 C C . GLY C 2 142 ? 144.153 143.497 120.788 1.00 12.19 142 GLY C C 1
ATOM 3690 O O . GLY C 2 142 ? 143.498 143.883 119.817 1.00 9.85 142 GLY C O 1
ATOM 3691 N N . ALA C 2 143 ? 144.537 144.298 121.777 1.00 13.58 143 ALA C N 1
ATOM 3692 C CA . ALA C 2 143 ? 144.212 145.717 121.792 1.00 19.39 143 ALA C CA 1
ATOM 3693 C C . ALA C 2 143 ? 145.366 146.466 122.443 1.00 21.61 143 ALA C C 1
ATOM 3694 O O . ALA C 2 143 ? 146.336 145.865 122.910 1.00 19.31 143 ALA C O 1
ATOM 3696 N N . LEU C 2 144 ? 145.248 147.791 122.468 1.00 35.60 144 LEU C N 1
ATOM 3697 C CA . LEU C 2 144 ? 146.267 148.660 123.042 1.00 27.87 144 LEU C CA 1
ATOM 3698 C C . LEU C 2 144 ? 145.628 149.652 124.008 1.00 31.56 144 LEU C C 1
ATOM 3699 O O . LEU C 2 144 ? 144.559 150.206 123.732 1.00 36.48 144 LEU C O 1
ATOM 3701 N N . ILE C 2 145 ? 146.300 149.881 125.137 1.00 21.90 145 ILE C N 1
ATOM 3702 C CA . ILE C 2 145 ? 145.828 150.780 126.180 1.00 28.24 145 ILE C CA 1
ATOM 3703 C C . ILE C 2 145 ? 146.927 151.795 126.470 1.00 29.91 145 ILE C C 1
ATOM 3704 O O . ILE C 2 145 ? 147.979 151.804 125.830 1.00 23.88 145 ILE C O 1
ATOM 3706 N N . ALA C 2 146 ? 146.670 152.669 127.442 1.00 2.03 146 ALA C N 1
ATOM 3707 C CA . ALA C 2 146 ? 147.614 153.725 127.772 1.00 9.83 146 ALA C CA 1
ATOM 3708 C C . ALA C 2 146 ? 147.643 153.996 129.270 1.00 5.97 146 ALA C C 1
ATOM 3709 O O . ALA C 2 146 ? 146.707 153.684 130.008 1.00 8.80 146 ALA C O 1
ATOM 3711 N N . ILE C 2 147 ? 148.771 154.546 129.707 1.00 0.56 147 ILE C N 1
ATOM 3712 C CA . ILE C 2 147 ? 148.916 155.175 131.011 1.00 4.53 147 ILE C CA 1
ATOM 3713 C C . ILE C 2 147 ? 149.953 156.274 130.836 1.00 2.06 147 ILE C C 1
ATOM 3714 O O . ILE C 2 147 ? 151.103 155.992 130.485 1.00 5.18 147 ILE C O 1
ATOM 3716 N N . GLU C 2 148 ? 149.551 157.524 131.061 1.00 3.41 148 GLU C N 1
ATOM 3717 C CA . GLU C 2 148 ? 150.399 158.661 130.729 1.00 3.55 148 GLU C CA 1
ATOM 3718 C C . GLU C 2 148 ? 151.651 158.679 131.596 1.00 0.71 148 GLU C C 1
ATOM 3719 O O . GLU C 2 148 ? 151.620 158.347 132.783 1.00 4.68 148 GLU C O 1
ATOM 3721 N N . ARG C 2 149 ? 152.769 159.060 130.980 1.00 6.19 149 ARG C N 1
ATOM 3722 C CA . ARG C 2 149 ? 154.056 158.878 131.636 1.00 8.59 149 ARG C CA 1
ATOM 3723 C C . ARG C 2 149 ? 155.033 160.024 131.393 1.00 4.92 149 ARG C C 1
ATOM 3724 O O . ARG C 2 149 ? 156.240 159.778 131.286 1.00 0.82 149 ARG C O 1
ATOM 3726 N N . GLY C 2 150 ? 154.561 161.261 131.302 1.00 10.88 150 GLY C N 1
ATOM 3727 C CA . GLY C 2 150 ? 155.480 162.372 131.147 1.00 6.46 150 GLY C CA 1
ATOM 3728 C C . GLY C 2 150 ? 154.928 163.492 130.296 1.00 6.11 150 GLY C C 1
ATOM 3729 O O . GLY C 2 150 ? 155.437 164.616 130.321 1.00 12.18 150 GLY C O 1
ATOM 3730 N N . GLN C 2 151 ? 153.886 163.191 129.534 1.00 6.46 151 GLN C N 1
ATOM 3731 C CA . GLN C 2 151 ? 153.163 164.190 128.771 1.00 9.07 151 GLN C CA 1
ATOM 3732 C C . GLN C 2 151 ? 151.741 163.699 128.560 1.00 12.56 151 GLN C C 1
ATOM 3733 O O . GLN C 2 151 ? 151.428 162.521 128.755 1.00 3.08 151 GLN C O 1
ATOM 3735 N N . ASN C 2 152 ? 150.872 164.620 128.167 1.00 13.62 152 ASN C N 1
ATOM 3736 C CA . ASN C 2 152 ? 149.480 164.267 127.943 1.00 20.53 152 ASN C CA 1
ATOM 3737 C C . ASN C 2 152 ? 149.338 163.500 126.638 1.00 16.82 152 ASN C C 1
ATOM 3738 O O . ASN C 2 152 ? 149.952 163.851 125.626 1.00 11.85 152 ASN C O 1
ATOM 3740 N N . LEU C 2 153 ? 148.533 162.447 126.666 1.00 6.83 153 LEU C N 1
ATOM 3741 C CA . LEU C 2 153 ? 148.090 161.803 125.440 1.00 6.61 153 LEU C CA 1
ATOM 3742 C C . LEU C 2 153 ? 146.877 162.495 124.838 1.00 9.55 153 LEU C C 1
ATOM 3743 O O . LEU C 2 153 ? 146.427 162.087 123.763 1.00 8.74 153 LEU C O 1
ATOM 3745 N N . ASN C 2 154 ? 146.371 163.545 125.499 1.00 54.60 154 ASN C N 1
ATOM 3746 C CA . ASN C 2 154 ? 145.074 164.133 125.168 1.00 53.75 154 ASN C CA 1
ATOM 3747 C C . ASN C 2 154 ? 145.060 164.748 123.775 1.00 54.58 154 ASN C C 1
ATOM 3748 O O . ASN C 2 154 ? 144.017 164.760 123.111 1.00 54.43 154 ASN C O 1
ATOM 3750 N N . GLU C 2 155 ? 146.197 165.289 123.328 1.00 51.41 155 GLU C N 1
ATOM 3751 C CA . GLU C 2 155 ? 146.285 165.793 121.961 1.00 50.05 155 GLU C CA 1
ATOM 3752 C C . GLU C 2 155 ? 146.082 164.667 120.958 1.00 45.34 155 GLU C C 1
ATOM 3753 O O . GLU C 2 155 ? 145.410 164.846 119.937 1.00 48.41 155 GLU C O 1
ATOM 3755 N N . PHE C 2 156 ? 146.655 163.499 121.235 1.00 36.77 156 PHE C N 1
ATOM 3756 C CA . PHE C 2 156 ? 146.343 162.321 120.441 1.00 33.51 156 PHE C CA 1
ATOM 3757 C C . PHE C 2 156 ? 145.063 161.645 120.910 1.00 36.53 156 PHE C C 1
ATOM 3758 O O . PHE C 2 156 ? 144.504 160.817 120.184 1.00 32.46 156 PHE C O 1
ATOM 3760 N N . VAL C 2 157 ? 144.584 161.973 122.115 1.00 116.84 157 VAL C N 1
ATOM 3761 C CA . VAL C 2 157 ? 143.348 161.370 122.611 1.00 114.46 157 VAL C CA 1
ATOM 3762 C C . VAL C 2 157 ? 142.121 162.227 122.358 1.00 116.38 157 VAL C C 1
ATOM 3763 O O . VAL C 2 157 ? 141.062 161.956 122.941 1.00 120.58 157 VAL C O 1
ATOM 3765 N N . SER C 2 158 ? 142.221 163.254 121.514 1.00 94.95 158 SER C N 1
ATOM 3766 C CA . SER C 2 158 ? 141.061 164.086 121.219 1.00 88.74 158 SER C CA 1
ATOM 3767 C C . SER C 2 158 ? 140.315 163.638 119.970 1.00 92.51 158 SER C C 1
ATOM 3768 O O . SER C 2 158 ? 139.509 164.412 119.443 1.00 91.76 158 SER C O 1
ATOM 3770 N N . THR C 2 159 ? 140.567 162.421 119.484 1.00 81.21 159 THR C N 1
ATOM 3771 C CA . THR C 2 159 ? 139.997 162.001 118.210 1.00 82.17 159 THR C CA 1
ATOM 3772 C C . THR C 2 159 ? 138.499 161.727 118.300 1.00 88.15 159 THR C C 1
ATOM 3773 O O . THR C 2 159 ? 137.739 162.184 117.440 1.00 79.48 159 THR C O 1
ATOM 3775 N N . GLY C 2 160 ? 138.050 161.000 119.325 1.00 47.23 160 GLY C N 1
ATOM 3776 C CA . GLY C 2 160 ? 136.690 160.517 119.388 1.00 51.81 160 GLY C CA 1
ATOM 3777 C C . GLY C 2 160 ? 135.954 160.849 120.679 1.00 51.98 160 GLY C C 1
ATOM 3778 O O . GLY C 2 160 ? 136.369 161.674 121.489 1.00 52.69 160 GLY C O 1
ATOM 3779 N N . ILE C 2 161 ? 134.823 160.165 120.847 1.00 3.80 161 ILE C N 1
ATOM 3780 C CA . ILE C 2 161 ? 133.934 160.371 121.985 1.00 8.52 161 ILE C CA 1
ATOM 3781 C C . ILE C 2 161 ? 134.498 159.574 123.156 1.00 6.97 161 ILE C C 1
ATOM 3782 O O . ILE C 2 161 ? 134.248 158.376 123.289 1.00 7.13 161 ILE C O 1
ATOM 3784 N N . ARG C 2 162 ? 135.254 160.250 124.014 1.00 19.80 162 ARG C N 1
ATOM 3785 C CA . ARG C 2 162 ? 135.850 159.627 125.182 1.00 17.73 162 ARG C CA 1
ATOM 3786 C C . ARG C 2 162 ? 134.790 159.375 126.254 1.00 13.82 162 ARG C C 1
ATOM 3787 O O . ARG C 2 162 ? 133.637 159.798 126.141 1.00 19.46 162 ARG C O 1
ATOM 3789 N N . LEU C 2 163 ? 135.195 158.677 127.314 1.00 10.00 163 LEU C N 1
ATOM 3790 C CA . LEU C 2 163 ? 134.278 158.315 128.389 1.00 7.22 163 LEU C CA 1
ATOM 3791 C C . LEU C 2 163 ? 134.673 158.900 129.735 1.00 9.55 163 LEU C C 1
ATOM 3792 O O . LEU C 2 163 ? 133.807 159.412 130.455 1.00 5.71 163 LEU C O 1
ATOM 3794 N N . ASP C 2 164 ? 135.957 158.812 130.102 1.00 1.20 164 ASP C N 1
ATOM 3795 C CA . ASP C 2 164 ? 136.533 159.165 131.404 1.00 9.24 164 ASP C CA 1
ATOM 3796 C C . ASP C 2 164 ? 135.936 158.365 132.554 1.00 2.65 164 ASP C C 1
ATOM 3797 O O . ASP C 2 164 ? 136.066 158.770 133.716 1.00 3.43 164 ASP C O 1
ATOM 3799 N N . ALA C 2 165 ? 135.285 157.243 132.267 1.00 20.49 165 ALA C N 1
ATOM 3800 C CA . ALA C 2 165 ? 134.803 156.361 133.316 1.00 20.01 165 ALA C CA 1
ATOM 3801 C C . ALA C 2 165 ? 135.971 155.610 133.933 1.00 14.92 165 ALA C C 1
ATOM 3802 O O . ALA C 2 165 ? 136.928 155.256 133.240 1.00 20.67 165 ALA C O 1
ATOM 3804 N N . ASP C 2 166 ? 135.871 155.352 135.237 1.00 30.29 166 ASP C N 1
ATOM 3805 C CA . ASP C 2 166 ? 136.954 154.726 135.985 1.00 32.71 166 ASP C CA 1
ATOM 3806 C C . ASP C 2 166 ? 137.256 153.330 135.452 1.00 31.54 166 ASP C C 1
ATOM 3807 O O . ASP C 2 166 ? 136.374 152.624 134.955 1.00 27.96 166 ASP C O 1
ATOM 3809 N N . ILE C 2 167 ? 138.527 152.945 135.546 1.00 13.32 167 ILE C N 1
ATOM 3810 C CA . ILE C 2 167 ? 139.010 151.715 134.927 1.00 9.99 167 ILE C CA 1
ATOM 3811 C C . ILE C 2 167 ? 138.434 150.531 135.696 1.00 13.01 167 ILE C C 1
ATOM 3812 O O . ILE C 2 167 ? 138.877 150.218 136.803 1.00 12.91 167 ILE C O 1
ATOM 3814 N N . THR C 2 168 ? 137.443 149.875 135.105 1.00 8.88 168 THR C N 1
ATOM 3815 C CA . THR C 2 168 ? 136.810 148.702 135.682 1.00 9.62 168 THR C CA 1
ATOM 3816 C C . THR C 2 168 ? 137.084 147.502 134.791 1.00 3.27 168 THR C C 1
ATOM 3817 O O . THR C 2 168 ? 137.315 147.648 133.588 1.00 6.93 168 THR C O 1
ATOM 3819 N N . SER C 2 169 ? 137.074 146.316 135.403 1.00 6.98 169 SER C N 1
ATOM 3820 C CA . SER C 2 169 ? 137.388 145.098 134.663 1.00 13.26 169 SER C CA 1
ATOM 3821 C C . SER C 2 169 ? 136.346 144.817 133.589 1.00 6.70 169 SER C C 1
ATOM 3822 O O . SER C 2 169 ? 136.694 144.497 132.444 1.00 12.04 169 SER C O 1
ATOM 3824 N N . GLU C 2 170 ? 135.065 144.959 133.933 1.00 9.48 170 GLU C N 1
ATOM 3825 C CA . GLU C 2 170 ? 134.000 144.644 132.987 1.00 15.62 170 GLU C CA 1
ATOM 3826 C C . GLU C 2 170 ? 133.986 145.614 131.811 1.00 13.68 170 GLU C C 1
ATOM 3827 O O . GLU C 2 170 ? 133.822 145.192 130.659 1.00 12.84 170 GLU C O 1
ATOM 3829 N N . LEU C 2 171 ? 134.187 146.909 132.078 1.00 14.43 171 LEU C N 1
ATOM 3830 C CA . LEU C 2 171 ? 134.079 147.919 131.027 1.00 19.38 171 LEU C CA 1
ATOM 3831 C C . LEU C 2 171 ? 135.171 147.751 129.979 1.00 20.46 171 LEU C C 1
ATOM 3832 O O . LEU C 2 171 ? 134.887 147.712 128.778 1.00 20.63 171 LEU C O 1
ATOM 3834 N N . LEU C 2 172 ? 136.425 147.621 130.417 1.00 6.69 172 LEU C N 1
ATOM 3835 C CA . LEU C 2 172 ? 137.516 147.403 129.473 1.00 9.79 172 LEU C CA 1
ATOM 3836 C C . LEU C 2 172 ? 137.409 146.039 128.801 1.00 11.49 172 LEU C C 1
ATOM 3837 O O . LEU C 2 172 ? 137.632 145.920 127.587 1.00 9.65 172 LEU C O 1
ATOM 3839 N N . ILE C 2 173 ? 137.047 145.004 129.569 1.00 8.83 173 ILE C N 1
ATOM 3840 C CA . ILE C 2 173 ? 136.991 143.649 129.030 1.00 3.66 173 ILE C CA 1
ATOM 3841 C C . ILE C 2 173 ? 135.878 143.505 128.000 1.00 5.42 173 ILE C C 1
ATOM 3842 O O . ILE C 2 173 ? 135.935 142.621 127.139 1.00 5.34 173 ILE C O 1
ATOM 3844 N N . ASN C 2 174 ? 134.851 144.352 128.067 1.00 14.25 174 ASN C N 1
ATOM 3845 C CA . ASN C 2 174 ? 133.827 144.359 127.031 1.00 11.31 174 ASN C CA 1
ATOM 3846 C C . ASN C 2 174 ? 134.109 145.374 125.933 1.00 15.00 174 ASN C C 1
ATOM 3847 O O . ASN C 2 174 ? 133.600 145.224 124.817 1.00 12.62 174 ASN C O 1
ATOM 3849 N N . ILE C 2 175 ? 134.911 146.400 126.220 1.00 18.01 175 ILE C N 1
ATOM 3850 C CA . ILE C 2 175 ? 135.171 147.441 125.233 1.00 21.42 175 ILE C CA 1
ATOM 3851 C C . ILE C 2 175 ? 136.194 146.972 124.209 1.00 18.38 175 ILE C C 1
ATOM 3852 O O . ILE C 2 175 ? 135.999 147.130 122.999 1.00 19.30 175 ILE C O 1
ATOM 3854 N N . PHE C 2 176 ? 137.296 146.388 124.670 1.00 17.55 176 PHE C N 1
ATOM 3855 C CA . PHE C 2 176 ? 138.405 146.099 123.767 1.00 16.22 176 PHE C CA 1
ATOM 3856 C C . PHE C 2 176 ? 138.231 144.800 122.983 1.00 18.27 176 PHE C C 1
ATOM 3857 O O . PHE C 2 176 ? 139.227 144.273 122.477 1.00 15.70 176 PHE C O 1
ATOM 3859 N N . ILE C 2 177 ? 137.019 144.270 122.873 1.00 10.49 177 ILE C N 1
ATOM 3860 C CA . ILE C 2 177 ? 136.793 143.085 122.034 1.00 7.40 177 ILE C CA 1
ATOM 3861 C C . ILE C 2 177 ? 136.791 143.504 120.570 1.00 5.10 177 ILE C C 1
ATOM 3862 O O . ILE C 2 177 ? 136.513 144.677 120.267 1.00 12.15 177 ILE C O 1
ATOM 3864 N N . PRO C 2 178 ? 137.089 142.609 119.635 1.00 9.96 178 PRO C N 1
ATOM 3865 C CA . PRO C 2 178 ? 137.085 142.987 118.219 1.00 1.00 178 PRO C CA 1
ATOM 3866 C C . PRO C 2 178 ? 135.703 142.814 117.599 1.00 2.44 178 PRO C C 1
ATOM 3867 O O . PRO C 2 178 ? 134.789 142.248 118.201 1.00 0.83 178 PRO C O 1
ATOM 3869 N N . ASN C 2 179 ? 135.581 143.318 116.363 1.00 7.35 179 ASN C N 1
ATOM 3870 C CA . ASN C 2 179 ? 134.344 143.279 115.568 1.00 14.57 179 ASN C CA 1
ATOM 3871 C C . ASN C 2 179 ? 133.180 143.941 116.300 1.00 10.67 179 ASN C C 1
ATOM 3872 O O . ASN C 2 179 ? 132.073 143.404 116.362 1.00 11.02 179 ASN C O 1
ATOM 3874 N N . THR C 2 180 ? 133.433 145.122 116.853 1.00 31.72 180 THR C N 1
ATOM 3875 C CA . THR C 2 180 ? 132.447 145.854 117.635 1.00 27.86 180 THR C CA 1
ATOM 3876 C C . THR C 2 180 ? 132.698 147.348 117.493 1.00 27.72 180 THR C C 1
ATOM 3877 O O . THR C 2 180 ? 133.614 147.756 116.769 1.00 34.54 180 THR C O 1
ATOM 3879 N N . PRO C 2 181 ? 131.909 148.195 118.159 1.00 12.50 181 PRO C N 1
ATOM 3880 C CA . PRO C 2 181 ? 132.023 149.644 117.926 1.00 20.77 181 PRO C CA 1
ATOM 3881 C C . PRO C 2 181 ? 133.254 150.294 118.542 1.00 21.47 181 PRO C C 1
ATOM 3882 O O . PRO C 2 181 ? 133.374 151.523 118.469 1.00 17.56 181 PRO C O 1
ATOM 3884 N N . LEU C 2 182 ? 134.161 149.533 119.150 1.00 20.80 182 LEU C N 1
ATOM 3885 C CA . LEU C 2 182 ? 135.384 150.100 119.701 1.00 19.98 182 LEU C CA 1
ATOM 3886 C C . LEU C 2 182 ? 136.585 149.197 119.437 1.00 17.72 182 LEU C C 1
ATOM 3887 O O . LEU C 2 182 ? 137.535 149.175 120.223 1.00 18.86 182 LEU C O 1
ATOM 3889 N N . HIS C 2 183 ? 136.558 148.441 118.337 1.00 8.41 183 HIS C N 1
ATOM 3890 C CA . HIS C 2 183 ? 137.668 147.543 118.028 1.00 2.40 183 HIS C CA 1
ATOM 3891 C C . HIS C 2 183 ? 138.878 148.315 117.522 1.00 7.56 183 HIS C C 1
ATOM 3892 O O . HIS C 2 183 ? 140.014 148.049 117.931 1.00 8.12 183 HIS C O 1
ATOM 3894 N N . ASP C 2 184 ? 138.652 149.281 116.638 1.00 8.07 184 ASP C N 1
ATOM 3895 C CA . ASP C 2 184 ? 139.739 150.042 116.049 1.00 8.29 184 ASP C CA 1
ATOM 3896 C C . ASP C 2 184 ? 140.355 150.982 117.081 1.00 4.17 184 ASP C C 1
ATOM 3897 O O . ASP C 2 184 ? 139.807 151.215 118.161 1.00 6.17 184 ASP C O 1
ATOM 3899 N N . GLY C 2 185 ? 141.523 151.513 116.738 1.00 7.69 185 GLY C N 1
ATOM 3900 C CA . GLY C 2 185 ? 142.206 152.441 117.609 1.00 9.58 185 GLY C CA 1
ATOM 3901 C C . GLY C 2 185 ? 142.706 151.774 118.881 1.00 9.74 185 GLY C C 1
ATOM 3902 O O . GLY C 2 185 ? 142.713 150.553 119.030 1.00 5.64 185 GLY C O 1
ATOM 3903 N N . ALA C 2 186 ? 143.112 152.619 119.819 1.00 23.48 186 ALA C N 1
ATOM 3904 C CA . ALA C 2 186 ? 143.658 152.185 121.097 1.00 27.17 186 ALA C CA 1
ATOM 3905 C C . ALA C 2 186 ? 142.931 152.884 122.242 1.00 21.02 186 ALA C C 1
ATOM 3906 O O . ALA C 2 186 ? 142.159 153.825 122.043 1.00 26.48 186 ALA C O 1
ATOM 3908 N N . VAL C 2 187 ? 143.194 152.413 123.456 1.00 6.79 187 VAL C N 1
ATOM 3909 C CA . VAL C 2 187 ? 142.619 152.980 124.665 1.00 6.94 187 VAL C CA 1
ATOM 3910 C C . VAL C 2 187 ? 143.591 154.010 125.216 1.00 5.29 187 VAL C C 1
ATOM 3911 O O . VAL C 2 187 ? 144.792 153.744 125.333 1.00 9.52 187 VAL C O 1
ATOM 3913 N N . ILE C 2 188 ? 143.073 155.188 125.542 1.00 46.60 188 ILE C N 1
ATOM 3914 C CA . ILE C 2 188 ? 143.859 156.274 126.112 1.00 45.86 188 ILE C CA 1
ATOM 3915 C C . ILE C 2 188 ? 143.285 156.596 127.482 1.00 42.30 188 ILE C C 1
ATOM 3916 O O . ILE C 2 188 ? 142.065 156.567 127.676 1.00 45.30 188 ILE C O 1
ATOM 3918 N N . VAL C 2 189 ? 144.164 156.890 128.438 1.00 42.75 189 VAL C N 1
ATOM 3919 C CA . VAL C 2 189 ? 143.775 156.960 129.837 1.00 43.50 189 VAL C CA 1
ATOM 3920 C C . VAL C 2 189 ? 144.348 158.211 130.485 1.00 44.77 189 VAL C C 1
ATOM 3921 O O . VAL C 2 189 ? 145.261 158.852 129.962 1.00 43.42 189 VAL C O 1
ATOM 3923 N N . GLN C 2 190 ? 143.789 158.545 131.645 1.00 7.50 190 GLN C N 1
ATOM 3924 C CA . GLN C 2 190 ? 144.306 159.591 132.513 1.00 5.48 190 GLN C CA 1
ATOM 3925 C C . GLN C 2 190 ? 143.661 159.413 133.874 1.00 1.01 190 GLN C C 1
ATOM 3926 O O . GLN C 2 190 ? 142.455 159.175 133.961 1.00 0.24 190 GLN C O 1
ATOM 3928 N N . GLY C 2 191 ? 144.464 159.538 134.928 1.00 12.39 191 GLY C N 1
ATOM 3929 C CA . GLY C 2 191 ? 143.938 159.320 136.261 1.00 14.82 191 GLY C CA 1
ATOM 3930 C C . GLY C 2 191 ? 143.517 157.874 136.463 1.00 15.15 191 GLY C C 1
ATOM 3931 O O . GLY C 2 191 ? 144.140 156.937 135.957 1.00 13.13 191 GLY C O 1
ATOM 3932 N N . ASN C 2 192 ? 142.425 157.694 137.201 1.00 9.53 192 ASN C N 1
ATOM 3933 C CA . ASN C 2 192 ? 141.859 156.374 137.446 1.00 12.82 192 ASN C CA 1
ATOM 3934 C C . ASN C 2 192 ? 140.977 155.886 136.307 1.00 8.91 192 ASN C C 1
ATOM 3935 O O . ASN C 2 192 ? 140.230 154.921 136.495 1.00 14.11 192 ASN C O 1
ATOM 3937 N N . LYS C 2 193 ? 141.047 156.516 135.138 1.00 22.43 193 LYS C N 1
ATOM 3938 C CA . LYS C 2 193 ? 140.077 156.305 134.077 1.00 23.55 193 LYS C CA 1
ATOM 3939 C C . LYS C 2 193 ? 140.770 156.182 132.728 1.00 20.06 193 LYS C C 1
ATOM 3940 O O . LYS C 2 193 ? 141.858 156.723 132.520 1.00 15.52 193 LYS C O 1
ATOM 3942 N N . ILE C 2 194 ? 140.112 155.476 131.809 1.00 12.98 194 ILE C N 1
ATOM 3943 C CA . ILE C 2 194 ? 140.530 155.371 130.415 1.00 6.40 194 ILE C CA 1
ATOM 3944 C C . ILE C 2 194 ? 139.484 156.082 129.566 1.00 4.99 194 ILE C C 1
ATOM 3945 O O . ILE C 2 194 ? 138.284 155.816 129.704 1.00 11.93 194 ILE C O 1
ATOM 3947 N N . ALA C 2 195 ? 139.936 156.968 128.676 1.00 11.75 195 ALA C N 1
ATOM 3948 C CA . ALA C 2 195 ? 139.040 157.852 127.932 1.00 21.18 195 ALA C CA 1
ATOM 3949 C C . ALA C 2 195 ? 138.371 157.149 126.757 1.00 17.02 195 ALA C C 1
ATOM 3950 O O . ALA C 2 195 ? 138.498 157.604 125.615 1.00 17.18 195 ALA C O 1
ATOM 3952 N N . VAL C 2 196 ? 137.689 156.032 127.043 1.00 33.77 196 VAL C N 1
ATOM 3953 C CA . VAL C 2 196 ? 136.975 155.169 126.098 1.00 25.35 196 VAL C CA 1
ATOM 3954 C C . VAL C 2 196 ? 137.983 154.520 125.158 1.00 28.23 196 VAL C C 1
ATOM 3955 O O . VAL C 2 196 ? 139.108 154.207 125.563 1.00 26.74 196 VAL C O 1
ATOM 3957 N N . THR C 2 197 ? 137.584 154.297 123.905 1.00 8.62 197 THR C N 1
ATOM 3958 C CA . THR C 2 197 ? 138.535 153.883 122.884 1.00 8.38 197 THR C CA 1
ATOM 3959 C C . THR C 2 197 ? 138.117 154.395 121.514 1.00 10.71 197 THR C C 1
ATOM 3960 O O . THR C 2 197 ? 137.379 153.719 120.792 1.00 16.74 197 THR C O 1
ATOM 3962 N N . SER C 2 198 ? 138.570 155.592 121.155 1.00 7.63 198 SER C N 1
ATOM 3963 C CA . SER C 2 198 ? 138.442 156.071 119.788 1.00 -0.00 198 SER C CA 1
ATOM 3964 C C . SER C 2 198 ? 139.651 156.910 119.401 1.00 7.34 198 SER C C 1
ATOM 3965 O O . SER C 2 198 ? 139.544 157.796 118.549 1.00 0.21 198 SER C O 1
ATOM 3967 N N . ALA C 2 199 ? 140.800 156.647 120.023 1.00 7.70 199 ALA C N 1
ATOM 3968 C CA . ALA C 2 199 ? 141.982 157.465 119.782 1.00 9.08 199 ALA C CA 1
ATOM 3969 C C . ALA C 2 199 ? 143.277 156.732 120.113 1.00 14.47 199 ALA C C 1
ATOM 3970 O O . ALA C 2 199 ? 143.555 156.451 121.283 1.00 14.61 199 ALA C O 1
ATOM 3972 N N . TYR C 2 200 ? 144.077 156.432 119.091 1.00 55.69 200 TYR C N 1
ATOM 3973 C CA . TYR C 2 200 ? 145.356 155.753 119.242 1.00 56.85 200 TYR C CA 1
ATOM 3974 C C . TYR C 2 200 ? 146.493 156.764 119.174 1.00 49.68 200 TYR C C 1
ATOM 3975 O O . TYR C 2 200 ? 146.338 157.873 118.657 1.00 49.25 200 TYR C O 1
ATOM 3977 N N . LEU C 2 201 ? 147.642 156.369 119.699 1.00 4.03 201 LEU C N 1
ATOM 3978 C CA . LEU C 2 201 ? 148.816 157.230 119.722 1.00 2.76 201 LEU C CA 1
ATOM 3979 C C . LEU C 2 201 ? 149.491 157.207 118.358 1.00 7.53 201 LEU C C 1
ATOM 3980 O O . LEU C 2 201 ? 149.056 156.518 117.433 1.00 3.21 201 LEU C O 1
ATOM 3982 N N . PRO C 2 202 ? 150.574 157.966 118.190 1.00 9.47 202 PRO C N 1
ATOM 3983 C CA . PRO C 2 202 ? 151.305 157.944 116.914 1.00 5.49 202 PRO C CA 1
ATOM 3984 C C . PRO C 2 202 ? 152.125 156.667 116.775 1.00 4.65 202 PRO C C 1
ATOM 3985 O O . PRO C 2 202 ? 152.695 156.172 117.750 1.00 1.28 202 PRO C O 1
ATOM 3987 N N . LEU C 2 203 ? 152.194 156.140 115.552 1.00 9.51 203 LEU C N 1
ATOM 3988 C CA . LEU C 2 203 ? 152.917 154.902 115.294 1.00 3.10 203 LEU C CA 1
ATOM 3989 C C . LEU C 2 203 ? 154.423 155.158 115.265 1.00 6.85 203 LEU C C 1
ATOM 3990 O O . LEU C 2 203 ? 154.909 156.249 115.571 1.00 5.59 203 LEU C O 1
ATOM 3992 N N . THR C 2 204 ? 155.175 154.131 114.885 1.00 8.99 204 THR C N 1
ATOM 3993 C CA . THR C 2 204 ? 156.629 154.189 114.940 1.00 0.67 204 THR C CA 1
ATOM 3994 C C . THR C 2 204 ? 157.196 154.807 113.666 1.00 6.80 204 THR C C 1
ATOM 3995 O O . THR C 2 204 ? 156.469 155.242 112.770 1.00 9.71 204 THR C O 1
ATOM 3997 N N . GLU C 2 205 ? 158.525 154.850 113.586 1.00 16.83 205 GLU C N 1
ATOM 3998 C CA . GLU C 2 205 ? 159.211 155.283 112.381 1.00 14.30 205 GLU C CA 1
ATOM 3999 C C . GLU C 2 205 ? 160.437 154.443 112.050 1.00 19.37 205 GLU C C 1
ATOM 4000 O O . GLU C 2 205 ? 161.079 154.705 111.028 1.00 20.90 205 GLU C O 1
ATOM 4002 N N . LYS C 2 206 ? 160.784 153.456 112.869 1.00 52.76 206 LYS C N 1
ATOM 4003 C CA . LYS C 2 206 ? 161.960 152.633 112.633 1.00 51.89 206 LYS C CA 1
ATOM 4004 C C . LYS C 2 206 ? 161.564 151.257 112.108 1.00 46.56 206 LYS C C 1
ATOM 4005 O O . LYS C 2 206 ? 160.434 150.796 112.281 1.00 55.43 206 LYS C O 1
ATOM 4007 N N . SER C 2 207 ? 162.527 150.597 111.461 1.00 144.89 207 SER C N 1
ATOM 4008 C CA . SER C 2 207 ? 162.305 149.284 110.876 1.00 149.56 207 SER C CA 1
ATOM 4009 C C . SER C 2 207 ? 163.383 148.264 111.227 1.00 145.94 207 SER C C 1
ATOM 4010 O O . SER C 2 207 ? 163.357 147.153 110.686 1.00 145.61 207 SER C O 1
ATOM 4012 N N . GLY C 2 208 ? 164.327 148.602 112.111 1.00 67.49 208 GLY C N 1
ATOM 4013 C CA . GLY C 2 208 ? 165.328 147.636 112.528 1.00 70.66 208 GLY C CA 1
ATOM 4014 C C . GLY C 2 208 ? 164.836 146.628 113.543 1.00 72.06 208 GLY C C 1
ATOM 4015 O O . GLY C 2 208 ? 165.490 145.602 113.752 1.00 70.76 208 GLY C O 1
ATOM 4016 N N . ILE C 2 209 ? 163.697 146.899 114.175 1.00 7.08 209 ILE C N 1
ATOM 4017 C CA . ILE C 2 209 ? 163.101 146.003 115.157 1.00 5.98 209 ILE C CA 1
ATOM 4018 C C . ILE C 2 209 ? 162.342 144.903 114.432 1.00 8.41 209 ILE C C 1
ATOM 4019 O O . ILE C 2 209 ? 162.163 144.962 113.210 1.00 8.78 209 ILE C O 1
ATOM 4021 N N . SER C 2 210 ? 161.931 143.876 115.175 1.00 4.17 210 SER C N 1
ATOM 4022 C CA . SER C 2 210 ? 161.214 142.750 114.590 1.00 2.13 210 SER C CA 1
ATOM 4023 C C . SER C 2 210 ? 159.877 143.193 114.012 1.00 3.87 210 SER C C 1
ATOM 4024 O O . SER C 2 210 ? 159.096 143.881 114.674 1.00 8.79 210 SER C O 1
ATOM 4026 N N . LYS C 2 211 ? 159.610 142.773 112.774 1.00 1.54 211 LYS C N 1
ATOM 4027 C CA . LYS C 2 211 ? 158.413 143.158 112.037 1.00 7.70 211 LYS C CA 1
ATOM 4028 C C . LYS C 2 211 ? 157.270 142.170 112.220 1.00 4.44 211 LYS C C 1
ATOM 4029 O O . LYS C 2 211 ? 156.469 141.973 111.297 1.00 2.89 211 LYS C O 1
ATOM 4031 N N . GLN C 2 212 ? 157.169 141.548 113.390 1.00 8.86 212 GLN C N 1
ATOM 4032 C CA . GLN C 2 212 ? 156.306 140.389 113.595 1.00 0.37 212 GLN C CA 1
ATOM 4033 C C . GLN C 2 212 ? 154.965 140.740 114.218 1.00 6.92 212 GLN C C 1
ATOM 4034 O O . GLN C 2 212 ? 154.445 139.965 115.023 1.00 6.68 212 GLN C O 1
ATOM 4036 N N . PHE C 2 213 ? 154.375 141.882 113.877 1.00 152.63 213 PHE C N 1
ATOM 4037 C CA . PHE C 2 213 ? 153.098 142.260 114.467 1.00 157.79 213 PHE C CA 1
ATOM 4038 C C . PHE C 2 213 ? 152.365 143.221 113.543 1.00 151.70 213 PHE C C 1
ATOM 4039 O O . PHE C 2 213 ? 152.936 143.773 112.600 1.00 151.23 213 PHE C O 1
ATOM 4041 N N . GLY C 2 214 ? 151.083 143.417 113.838 1.00 70.19 214 GLY C N 1
ATOM 4042 C CA . GLY C 2 214 ? 150.269 144.378 113.130 1.00 70.41 214 GLY C CA 1
ATOM 4043 C C . GLY C 2 214 ? 150.484 145.781 113.659 1.00 70.34 214 GLY C C 1
ATOM 4044 O O . GLY C 2 214 ? 151.597 146.188 114.004 1.00 74.62 214 GLY C O 1
ATOM 4045 N N . THR C 2 215 ? 149.383 146.533 113.718 1.00 96.22 215 THR C N 1
ATOM 4046 C CA . THR C 2 215 ? 149.441 147.903 114.217 1.00 98.56 215 THR C CA 1
ATOM 4047 C C . THR C 2 215 ? 149.746 147.952 115.707 1.00 90.90 215 THR C C 1
ATOM 4048 O O . THR C 2 215 ? 150.278 148.956 116.192 1.00 96.56 215 THR C O 1
ATOM 4050 N N . ARG C 2 216 ? 149.457 146.871 116.436 1.00 189.68 216 ARG C N 1
ATOM 4051 C CA . ARG C 2 216 ? 149.396 146.943 117.894 1.00 184.10 216 ARG C CA 1
ATOM 4052 C C . ARG C 2 216 ? 150.778 147.095 118.523 1.00 182.28 216 ARG C C 1
ATOM 4053 O O . ARG C 2 216 ? 151.076 148.121 119.150 1.00 188.92 216 ARG C O 1
ATOM 4055 N N . HIS C 2 217 ? 151.642 146.089 118.359 1.00 81.27 217 HIS C N 1
ATOM 4056 C CA . HIS C 2 217 ? 152.934 146.112 119.040 1.00 77.71 217 HIS C CA 1
ATOM 4057 C C . HIS C 2 217 ? 153.850 147.173 118.443 1.00 77.19 217 HIS C C 1
ATOM 4058 O O . HIS C 2 217 ? 154.551 147.884 119.175 1.00 80.29 217 HIS C O 1
ATOM 4060 N N . ARG C 2 218 ? 153.834 147.310 117.113 1.00 52.61 218 ARG C N 1
ATOM 4061 C CA . ARG C 2 218 ? 154.647 148.330 116.458 1.00 57.08 218 ARG C CA 1
ATOM 4062 C C . ARG C 2 218 ? 154.199 149.737 116.850 1.00 52.02 218 ARG C C 1
ATOM 4063 O O . ARG C 2 218 ? 155.034 150.611 117.102 1.00 50.73 218 ARG C O 1
ATOM 4065 N N . ALA C 2 219 ? 152.886 149.969 116.949 1.00 3.06 219 ALA C N 1
ATOM 4066 C CA . ALA C 2 219 ? 152.402 151.302 117.296 1.00 9.15 219 ALA C CA 1
ATOM 4067 C C . ALA C 2 219 ? 152.639 151.621 118.767 1.00 8.63 219 ALA C C 1
ATOM 4068 O O . ALA C 2 219 ? 152.915 152.772 119.118 1.00 6.38 219 ALA C O 1
ATOM 4070 N N . ALA C 2 220 ? 152.527 150.624 119.646 1.00 1.57 220 ALA C N 1
ATOM 4071 C CA . ALA C 2 220 ? 152.856 150.862 121.048 1.00 6.02 220 ALA C CA 1
ATOM 4072 C C . ALA C 2 220 ? 154.342 151.148 121.227 1.00 3.26 220 ALA C C 1
ATOM 4073 O O . ALA C 2 220 ? 154.724 152.013 122.024 1.00 4.88 220 ALA C O 1
ATOM 4075 N N . ILE C 2 221 ? 155.198 150.440 120.484 1.00 37.75 221 ILE C N 1
ATOM 4076 C CA . ILE C 2 221 ? 156.623 150.756 120.511 1.00 32.84 221 ILE C CA 1
ATOM 4077 C C . ILE C 2 221 ? 156.874 152.138 119.928 1.00 33.50 221 ILE C C 1
ATOM 4078 O O . ILE C 2 221 ? 157.813 152.830 120.328 1.00 35.94 221 ILE C O 1
ATOM 4080 N N . GLY C 2 222 ? 156.042 152.565 118.979 1.00 14.35 222 GLY C N 1
ATOM 4081 C CA . GLY C 2 222 ? 156.129 153.933 118.503 1.00 17.45 222 GLY C CA 1
ATOM 4082 C C . GLY C 2 222 ? 155.758 154.940 119.570 1.00 16.10 222 GLY C C 1
ATOM 4083 O O . GLY C 2 222 ? 156.361 156.011 119.665 1.00 12.54 222 GLY C O 1
ATOM 4084 N N . LEU C 2 223 ? 154.743 154.615 120.371 1.00 35.66 223 LEU C N 1
ATOM 4085 C CA . LEU C 2 223 ? 154.399 155.458 121.510 1.00 37.89 223 LEU C CA 1
ATOM 4086 C C . LEU C 2 223 ? 155.532 155.493 122.518 1.00 37.50 223 LEU C C 1
ATOM 4087 O O . LEU C 2 223 ? 155.706 156.490 123.222 1.00 35.97 223 LEU C O 1
ATOM 4089 N N . SER C 2 224 ? 156.293 154.406 122.610 1.00 34.72 224 SER C N 1
ATOM 4090 C CA . SER C 2 224 ? 157.522 154.436 123.392 1.00 36.58 224 SER C CA 1
ATOM 4091 C C . SER C 2 224 ? 158.564 155.340 122.742 1.00 34.80 224 SER C C 1
ATOM 4092 O O . SER C 2 224 ? 159.297 156.055 123.434 1.00 35.55 224 SER C O 1
ATOM 4094 N N . GLU C 2 225 ? 158.640 155.318 121.414 1.00 22.84 225 GLU C N 1
ATOM 4095 C CA . GLU C 2 225 ? 159.707 156.025 120.716 1.00 31.53 225 GLU C CA 1
ATOM 4096 C C . GLU C 2 225 ? 159.493 157.533 120.734 1.00 28.84 225 GLU C C 1
ATOM 4097 O O . GLU C 2 225 ? 160.456 158.300 120.845 1.00 30.44 225 GLU C O 1
ATOM 4099 N N . VAL C 2 226 ? 158.246 157.979 120.627 1.00 112.87 226 VAL C N 1
ATOM 4100 C CA . VAL C 2 226 ? 157.919 159.397 120.529 1.00 117.97 226 VAL C CA 1
ATOM 4101 C C . VAL C 2 226 ? 157.411 159.942 121.858 1.00 111.08 226 VAL C C 1
ATOM 4102 O O . VAL C 2 226 ? 158.022 160.834 122.447 1.00 109.01 226 VAL C O 1
ATOM 4104 N N . SER C 2 227 ? 156.293 159.416 122.347 1.00 29.01 227 SER C N 1
ATOM 4105 C CA . SER C 2 227 ? 155.845 159.770 123.681 1.00 32.39 227 SER C CA 1
ATOM 4106 C C . SER C 2 227 ? 156.740 159.102 124.719 1.00 29.24 227 SER C C 1
ATOM 4107 O O . SER C 2 227 ? 157.565 158.239 124.411 1.00 35.36 227 SER C O 1
ATOM 4109 N N . ASP C 2 228 ? 156.584 159.522 125.968 1.00 74.68 228 ASP C N 1
ATOM 4110 C CA . ASP C 2 228 ? 157.302 158.906 127.074 1.00 76.91 228 ASP C CA 1
ATOM 4111 C C . ASP C 2 228 ? 156.546 157.726 127.672 1.00 69.89 228 ASP C C 1
ATOM 4112 O O . ASP C 2 228 ? 156.873 157.295 128.781 1.00 73.46 228 ASP C O 1
ATOM 4114 N N . ALA C 2 229 ? 155.566 157.186 126.947 1.00 24.14 229 ALA C N 1
ATOM 4115 C CA . ALA C 2 229 ? 154.591 156.243 127.479 1.00 25.20 229 ALA C CA 1
ATOM 4116 C C . ALA C 2 229 ? 155.187 154.917 127.942 1.00 28.21 229 ALA C C 1
ATOM 4117 O O . ALA C 2 229 ? 156.299 154.545 127.555 1.00 22.18 229 ALA C O 1
ATOM 4119 N N . LEU C 2 230 ? 154.451 154.218 128.802 1.00 3.75 230 LEU C N 1
ATOM 4120 C CA . LEU C 2 230 ? 154.721 152.827 129.128 1.00 2.28 230 LEU C CA 1
ATOM 4121 C C . LEU C 2 230 ? 153.425 152.054 128.953 1.00 3.06 230 LEU C C 1
ATOM 4122 O O . LEU C 2 230 ? 152.689 151.838 129.920 1.00 1.49 230 LEU C O 1
ATOM 4124 N N . ILE C 2 231 ? 153.143 151.624 127.731 1.00 9.15 231 ILE C N 1
ATOM 4125 C CA . ILE C 2 231 ? 151.796 151.255 127.345 1.00 3.45 231 ILE C CA 1
ATOM 4126 C C . ILE C 2 231 ? 151.648 149.742 127.331 1.00 5.65 231 ILE C C 1
ATOM 4127 O O . ILE C 2 231 ? 152.426 149.014 126.712 1.00 5.46 231 ILE C O 1
ATOM 4129 N N . LEU C 2 232 ? 150.621 149.266 128.027 1.00 7.47 232 LEU C N 1
ATOM 4130 C CA . LEU C 2 232 ? 150.236 147.869 127.949 1.00 3.31 232 LEU C CA 1
ATOM 4131 C C . LEU C 2 232 ? 149.411 147.634 126.687 1.00 8.92 232 LEU C C 1
ATOM 4132 O O . LEU C 2 232 ? 148.377 148.267 126.456 1.00 0.67 232 LEU C O 1
ATOM 4134 N N . VAL C 2 233 ? 149.877 146.707 125.854 1.00 7.59 233 VAL C N 1
ATOM 4135 C CA . VAL C 2 233 ? 149.226 146.431 124.580 1.00 7.84 233 VAL C CA 1
ATOM 4136 C C . VAL C 2 233 ? 149.158 144.929 124.352 1.00 7.25 233 VAL C C 1
ATOM 4137 O O . VAL C 2 233 ? 150.160 144.300 123.996 1.00 10.23 233 VAL C O 1
ATOM 4139 N N . VAL C 2 234 ? 147.976 144.350 124.562 1.00 23.70 234 VAL C N 1
ATOM 4140 C CA . VAL C 2 234 ? 147.753 142.924 124.350 1.00 23.61 234 VAL C CA 1
ATOM 4141 C C . VAL C 2 234 ? 147.921 142.622 122.870 1.00 20.82 234 VAL C C 1
ATOM 4142 O O . VAL C 2 234 ? 147.591 143.450 122.014 1.00 24.47 234 VAL C O 1
ATOM 4144 N N . SER C 2 235 ? 148.440 141.441 122.558 1.00 49.16 235 SER C N 1
ATOM 4145 C CA . SER C 2 235 ? 148.839 141.098 121.200 1.00 47.63 235 SER C CA 1
ATOM 4146 C C . SER C 2 235 ? 147.932 140.009 120.646 1.00 46.37 235 SER C C 1
ATOM 4147 O O . SER C 2 235 ? 147.837 138.922 121.221 1.00 47.85 235 SER C O 1
ATOM 4149 N N . GLU C 2 236 ? 147.266 140.309 119.533 1.00 58.34 236 GLU C N 1
ATOM 4150 C CA . GLU C 2 236 ? 146.622 139.279 118.730 1.00 57.31 236 GLU C CA 1
ATOM 4151 C C . GLU C 2 236 ? 147.564 138.796 117.639 1.00 52.64 236 GLU C C 1
ATOM 4152 O O . GLU C 2 236 ? 147.731 137.589 117.442 1.00 55.45 236 GLU C O 1
ATOM 4154 N N . GLU C 2 237 ? 148.194 139.736 116.936 1.00 30.97 237 GLU C N 1
ATOM 4155 C CA . GLU C 2 237 ? 149.201 139.407 115.941 1.00 34.55 237 GLU C CA 1
ATOM 4156 C C . GLU C 2 237 ? 150.449 138.781 116.549 1.00 26.99 237 GLU C C 1
ATOM 4157 O O . GLU C 2 237 ? 151.199 138.117 115.825 1.00 31.57 237 GLU C O 1
ATOM 4159 N N . THR C 2 238 ? 150.691 138.965 117.852 1.00 36.21 238 THR C N 1
ATOM 4160 C CA . THR C 2 238 ? 151.835 138.348 118.513 1.00 41.75 238 THR C CA 1
ATOM 4161 C C . THR C 2 238 ? 151.416 137.517 119.722 1.00 35.34 238 THR C C 1
ATOM 4162 O O . THR C 2 238 ? 152.268 137.143 120.535 1.00 35.65 238 THR C O 1
ATOM 4164 N N . GLY C 2 239 ? 150.126 137.226 119.863 1.00 17.90 239 GLY C N 1
ATOM 4165 C CA . GLY C 2 239 ? 149.676 136.245 120.830 1.00 21.48 239 GLY C CA 1
ATOM 4166 C C . GLY C 2 239 ? 149.646 136.683 122.280 1.00 23.68 239 GLY C C 1
ATOM 4167 O O . GLY C 2 239 ? 148.580 136.696 122.901 1.00 23.27 239 GLY C O 1
ATOM 4168 N N . GLY C 2 240 ? 150.793 137.041 122.835 1.00 8.73 240 GLY C N 1
ATOM 4169 C CA . GLY C 2 240 ? 150.926 137.272 124.261 1.00 6.40 240 GLY C CA 1
ATOM 4170 C C . GLY C 2 240 ? 150.677 138.703 124.683 1.00 5.56 240 GLY C C 1
ATOM 4171 O O . GLY C 2 240 ? 149.837 139.411 124.119 1.00 6.40 240 GLY C O 1
ATOM 4172 N N . ILE C 2 241 ? 151.399 139.120 125.720 1.00 0.47 241 ILE C N 1
ATOM 4173 C CA . ILE C 2 241 ? 151.369 140.485 126.225 1.00 0.85 241 ILE C CA 1
ATOM 4174 C C . ILE C 2 241 ? 152.806 140.959 126.368 1.00 1.51 241 ILE C C 1
ATOM 4175 O O . ILE C 2 241 ? 153.647 140.245 126.926 1.00 4.18 241 ILE C O 1
ATOM 4177 N N . SER C 2 242 ? 153.088 142.152 125.858 1.00 5.81 242 SER C N 1
ATOM 4178 C CA . SER C 2 242 ? 154.427 142.714 125.908 1.00 5.63 242 SER C CA 1
ATOM 4179 C C . SER C 2 242 ? 154.334 144.182 126.284 1.00 3.55 242 SER C C 1
ATOM 4180 O O . SER C 2 242 ? 153.318 144.835 126.041 1.00 9.77 242 SER C O 1
ATOM 4182 N N . VAL C 2 243 ? 155.408 144.697 126.873 1.00 36.73 243 VAL C N 1
ATOM 4183 C CA . VAL C 2 243 ? 155.433 146.047 127.423 1.00 32.38 243 VAL C CA 1
ATOM 4184 C C . VAL C 2 243 ? 156.523 146.844 126.723 1.00 33.82 243 VAL C C 1
ATOM 4185 O O . VAL C 2 243 ? 157.690 146.436 126.714 1.00 31.96 243 VAL C O 1
ATOM 4187 N N . ALA C 2 244 ? 156.143 147.982 126.146 1.00 23.61 244 ALA C N 1
ATOM 4188 C CA . ALA C 2 244 ? 157.084 148.985 125.669 1.00 20.26 244 ALA C CA 1
ATOM 4189 C C . ALA C 2 244 ? 156.969 150.206 126.569 1.00 20.50 244 ALA C C 1
ATOM 4190 O O . ALA C 2 244 ? 155.863 150.710 126.791 1.00 23.46 244 ALA C O 1
ATOM 4192 N N . HIS C 2 245 ? 158.103 150.681 127.088 1.00 33.11 245 HIS C N 1
ATOM 4193 C CA . HIS C 2 245 ? 158.063 151.635 128.191 1.00 38.62 245 HIS C CA 1
ATOM 4194 C C . HIS C 2 245 ? 159.138 152.702 128.062 1.00 36.88 245 HIS C C 1
ATOM 4195 O O . HIS C 2 245 ? 160.329 152.378 128.022 1.00 29.49 245 HIS C O 1
ATOM 4197 N N . ASN C 2 246 ? 158.696 153.964 128.005 1.00 14.95 246 ASN C N 1
ATOM 4198 C CA . ASN C 2 246 ? 159.526 155.145 128.269 1.00 13.87 246 ASN C CA 1
ATOM 4199 C C . ASN C 2 246 ? 160.778 155.193 127.398 1.00 16.18 246 ASN C C 1
ATOM 4200 O O . ASN C 2 246 ? 161.860 155.567 127.849 1.00 19.47 246 ASN C O 1
ATOM 4202 N N . GLY C 2 247 ? 160.633 154.800 126.139 1.00 7.69 247 GLY C N 1
ATOM 4203 C CA . GLY C 2 247 ? 161.765 154.730 125.244 1.00 15.82 247 GLY C CA 1
ATOM 4204 C C . GLY C 2 247 ? 162.456 153.388 125.197 1.00 12.03 247 GLY C C 1
ATOM 4205 O O . GLY C 2 247 ? 163.539 153.288 124.610 1.00 15.82 247 GLY C O 1
ATOM 4206 N N . GLU C 2 248 ? 161.869 152.359 125.797 1.00 23.12 248 GLU C N 1
ATOM 4207 C CA . GLU C 2 248 ? 162.408 151.009 125.739 1.00 22.08 248 GLU C CA 1
ATOM 4208 C C . GLU C 2 248 ? 161.233 150.046 125.655 1.00 26.40 248 GLU C C 1
ATOM 4209 O O . GLU C 2 248 ? 160.079 150.462 125.513 1.00 25.79 248 GLU C O 1
ATOM 4211 N N . PHE C 2 249 ? 161.520 148.752 125.755 1.00 28.66 249 PHE C N 1
ATOM 4212 C CA . PHE C 2 249 ? 160.467 147.761 125.605 1.00 29.20 249 PHE C CA 1
ATOM 4213 C C . PHE C 2 249 ? 160.877 146.457 126.271 1.00 28.67 249 PHE C C 1
ATOM 4214 O O . PHE C 2 249 ? 162.004 146.295 126.742 1.00 30.02 249 PHE C O 1
ATOM 4216 N N . PHE C 2 250 ? 159.921 145.531 126.308 1.00 33.37 250 PHE C N 1
ATOM 4217 C CA . PHE C 2 250 ? 160.148 144.148 126.696 1.00 38.40 250 PHE C CA 1
ATOM 4218 C C . PHE C 2 250 ? 159.130 143.295 125.954 1.00 29.31 250 PHE C C 1
ATOM 4219 O O . PHE C 2 250 ? 158.091 143.788 125.511 1.00 37.28 250 PHE C O 1
ATOM 4221 N N . ALA C 2 251 ? 159.432 142.008 125.816 1.00 24.00 251 ALA C N 1
ATOM 4222 C CA . ALA C 2 251 ? 158.615 141.126 124.996 1.00 15.79 251 ALA C CA 1
ATOM 4223 C C . ALA C 2 251 ? 158.239 139.871 125.767 1.00 16.22 251 ALA C C 1
ATOM 4224 O O . ALA C 2 251 ? 159.113 139.204 126.330 1.00 23.86 251 ALA C O 1
ATOM 4226 N N . ASP C 2 252 ? 156.936 139.564 125.783 1.00 6.51 252 ASP C N 1
ATOM 4227 C CA . ASP C 2 252 ? 156.386 138.286 126.254 1.00 1.05 252 ASP C CA 1
ATOM 4228 C C . ASP C 2 252 ? 156.776 137.969 127.695 1.00 7.34 252 ASP C C 1
ATOM 4229 O O . ASP C 2 252 ? 157.034 136.814 128.036 1.00 9.40 252 ASP C O 1
ATOM 4231 N N . ILE C 2 253 ? 156.813 138.986 128.550 1.00 6.97 253 ILE C N 1
ATOM 4232 C CA . ILE C 2 253 ? 157.290 138.832 129.919 1.00 5.76 253 ILE C CA 1
ATOM 4233 C C . ILE C 2 253 ? 156.277 138.064 130.755 1.00 6.69 253 ILE C C 1
ATOM 4234 O O . ILE C 2 253 ? 155.144 137.824 130.323 1.00 4.93 253 ILE C O 1
ATOM 4236 N N . SER C 2 254 ? 156.691 137.665 131.953 1.00 7.25 254 SER C N 1
ATOM 4237 C CA . SER C 2 254 ? 155.835 136.913 132.854 1.00 9.76 254 SER C CA 1
ATOM 4238 C C . SER C 2 254 ? 154.701 137.785 133.384 1.00 9.52 254 SER C C 1
ATOM 4239 O O . SER C 2 254 ? 154.738 139.017 133.310 1.00 10.64 254 SER C O 1
ATOM 4241 N N . LYS C 2 255 ? 153.675 137.115 133.917 1.00 20.69 255 LYS C N 1
ATOM 4242 C CA . LYS C 2 255 ? 152.543 137.820 134.511 1.00 21.36 255 LYS C CA 1
ATOM 4243 C C . LYS C 2 255 ? 152.973 138.631 135.728 1.00 19.02 255 LYS C C 1
ATOM 4244 O O . LYS C 2 255 ? 152.479 139.746 135.950 1.00 18.06 255 LYS C O 1
ATOM 4246 N N . GLU C 2 256 ? 153.894 138.084 136.527 1.00 14.20 256 GLU C N 1
ATOM 4247 C CA . GLU C 2 256 ? 154.410 138.810 137.682 1.00 18.38 256 GLU C CA 1
ATOM 4248 C C . GLU C 2 256 ? 155.160 140.066 137.256 1.00 20.28 256 GLU C C 1
ATOM 4249 O O . GLU C 2 256 ? 155.091 141.098 137.934 1.00 15.87 256 GLU C O 1
ATOM 4251 N N . LYS C 2 257 ? 155.876 139.996 136.129 1.00 7.90 257 LYS C N 1
ATOM 4252 C CA . LYS C 2 257 ? 156.565 141.171 135.606 1.00 12.48 257 LYS C CA 1
ATOM 4253 C C . LYS C 2 257 ? 155.579 142.266 135.218 1.00 11.70 257 LYS C C 1
ATOM 4254 O O . LYS C 2 257 ? 155.794 143.444 135.531 1.00 11.67 257 LYS C O 1
ATOM 4256 N N . PHE C 2 258 ? 154.484 141.893 134.548 1.00 21.11 258 PHE C N 1
ATOM 4257 C CA . PHE C 2 258 ? 153.472 142.873 134.167 1.00 15.40 258 PHE C CA 1
ATOM 4258 C C . PHE C 2 258 ? 152.808 143.485 135.392 1.00 21.77 258 PHE C C 1
ATOM 4259 O O . PHE C 2 258 ? 152.584 144.701 135.440 1.00 15.04 258 PHE C O 1
ATOM 4261 N N . HIS C 2 259 ? 152.503 142.659 136.399 1.00 14.71 259 HIS C N 1
ATOM 4262 C CA . HIS C 2 259 ? 151.884 143.169 137.620 1.00 14.21 259 HIS C CA 1
ATOM 4263 C C . HIS C 2 259 ? 152.813 144.133 138.352 1.00 17.39 259 HIS C C 1
ATOM 4264 O O . HIS C 2 259 ? 152.387 145.209 138.793 1.00 11.93 259 HIS C O 1
ATOM 4266 N N . ASP C 2 260 ? 154.094 143.771 138.469 1.00 7.76 260 ASP C N 1
ATOM 4267 C CA . ASP C 2 260 ? 155.056 144.632 139.150 1.00 11.85 260 ASP C CA 1
ATOM 4268 C C . ASP C 2 260 ? 155.260 145.941 138.400 1.00 11.05 260 ASP C C 1
ATOM 4269 O O . ASP C 2 260 ? 155.332 147.010 139.017 1.00 10.99 260 ASP C O 1
ATOM 4271 N N . ILE C 2 261 ? 155.337 145.879 137.068 1.00 26.28 261 ILE C N 1
ATOM 4272 C CA . ILE C 2 261 ? 155.530 147.087 136.273 1.00 28.06 261 ILE C CA 1
ATOM 4273 C C . ILE C 2 261 ? 154.323 148.012 136.387 1.00 28.53 261 ILE C C 1
ATOM 4274 O O . ILE C 2 261 ? 154.476 149.233 136.533 1.00 23.97 261 ILE C O 1
ATOM 4276 N N . LEU C 2 262 ? 153.107 147.453 136.321 1.00 28.63 262 LEU C N 1
ATOM 4277 C CA . LEU C 2 262 ? 151.905 148.280 136.408 1.00 27.42 262 LEU C CA 1
ATOM 4278 C C . LEU C 2 262 ? 151.752 148.897 137.792 1.00 26.57 262 LEU C C 1
ATOM 4279 O O . LEU C 2 262 ? 151.342 150.057 137.914 1.00 27.48 262 LEU C O 1
ATOM 4281 N N . VAL C 2 263 ? 152.094 148.147 138.844 1.00 50.36 263 VAL C N 1
ATOM 4282 C CA . VAL C 2 263 ? 152.028 148.698 140.194 1.00 52.03 263 VAL C CA 1
ATOM 4283 C C . VAL C 2 263 ? 153.083 149.782 140.390 1.00 55.95 263 VAL C C 1
ATOM 4284 O O . VAL C 2 263 ? 152.840 150.783 141.075 1.00 58.40 263 VAL C O 1
ATOM 4286 N N . ALA C 2 264 ? 154.268 149.603 139.799 1.00 54.88 264 ALA C N 1
ATOM 4287 C CA . ALA C 2 264 ? 155.348 150.566 139.992 1.00 59.31 264 ALA C CA 1
ATOM 4288 C C . ALA C 2 264 ? 155.082 151.868 139.246 1.00 53.87 264 ALA C C 1
ATOM 4289 O O . ALA C 2 264 ? 155.264 152.959 139.799 1.00 56.51 264 ALA C O 1
ATOM 4291 N N . ILE C 2 265 ? 154.657 151.781 137.985 1.00 39.55 265 ILE C N 1
ATOM 4292 C CA . ILE C 2 265 ? 154.477 152.971 137.163 1.00 40.70 265 ILE C CA 1
ATOM 4293 C C . ILE C 2 265 ? 153.007 153.313 136.963 1.00 41.62 265 ILE C C 1
ATOM 4294 O O . ILE C 2 265 ? 152.665 154.004 135.999 1.00 42.35 265 ILE C O 1
ATOM 4296 N N . LEU C 2 266 ? 152.128 152.847 137.844 1.00 92.53 266 LEU C N 1
ATOM 4297 C CA . LEU C 2 266 ? 150.707 153.161 137.744 1.00 90.56 266 LEU C CA 1
ATOM 4298 C C . LEU C 2 266 ? 150.413 154.615 138.112 1.00 94.95 266 LEU C C 1
ATOM 4299 O O . LEU C 2 266 ? 149.295 155.100 137.925 1.00 99.55 266 LEU C O 1
ATOM 4301 N N . GLY D 2 120 ? 115.609 170.204 128.998 1.00 97.97 120 GLY D N 1
ATOM 4302 C CA . GLY D 2 120 ? 117.023 169.899 128.888 1.00 103.16 120 GLY D CA 1
ATOM 4303 C C . GLY D 2 120 ? 117.562 170.054 127.480 1.00 101.56 120 GLY D C 1
ATOM 4304 O O . GLY D 2 120 ? 118.776 170.177 127.293 1.00 95.48 120 GLY D O 1
ATOM 4305 N N . SER D 2 121 ? 116.647 170.051 126.507 1.00 102.88 121 SER D N 1
ATOM 4306 C CA . SER D 2 121 ? 116.951 170.150 125.077 1.00 97.91 121 SER D CA 1
ATOM 4307 C C . SER D 2 121 ? 117.939 169.066 124.648 1.00 96.06 121 SER D C 1
ATOM 4308 O O . SER D 2 121 ? 119.046 169.336 124.180 1.00 99.67 121 SER D O 1
ATOM 4310 N N . LEU D 2 122 ? 117.511 167.814 124.818 1.00 59.85 122 LEU D N 1
ATOM 4311 C CA . LEU D 2 122 ? 118.375 166.659 124.576 1.00 61.74 122 LEU D CA 1
ATOM 4312 C C . LEU D 2 122 ? 118.345 166.241 123.105 1.00 56.44 122 LEU D C 1
ATOM 4313 O O . LEU D 2 122 ? 118.178 165.072 122.766 1.00 59.89 122 LEU D O 1
ATOM 4315 N N . ASP D 2 123 ? 118.577 167.220 122.228 1.00 87.60 123 ASP D N 1
ATOM 4316 C CA . ASP D 2 123 ? 118.622 166.975 120.792 1.00 78.20 123 ASP D CA 1
ATOM 4317 C C . ASP D 2 123 ? 119.829 166.149 120.369 1.00 86.32 123 ASP D C 1
ATOM 4318 O O . ASP D 2 123 ? 119.861 165.667 119.232 1.00 87.38 123 ASP D O 1
ATOM 4320 N N . GLY D 2 124 ? 120.816 165.986 121.245 1.00 60.79 124 GLY D N 1
ATOM 4321 C CA . GLY D 2 124 ? 121.914 165.076 121.002 1.00 52.70 124 GLY D CA 1
ATOM 4322 C C . GLY D 2 124 ? 121.749 163.786 121.775 1.00 60.27 124 GLY D C 1
ATOM 4323 O O . GLY D 2 124 ? 122.027 162.707 121.250 1.00 52.94 124 GLY D O 1
ATOM 4324 N N . HIS D 2 125 ? 121.260 163.884 123.015 1.00 28.55 125 HIS D N 1
ATOM 4325 C CA . HIS D 2 125 ? 121.125 162.703 123.863 1.00 28.56 125 HIS D CA 1
ATOM 4326 C C . HIS D 2 125 ? 120.048 161.760 123.341 1.00 27.74 125 HIS D C 1
ATOM 4327 O O . HIS D 2 125 ? 120.278 160.550 123.211 1.00 28.49 125 HIS D O 1
ATOM 4329 N N . ILE D 2 126 ? 118.864 162.298 123.037 1.00 72.74 126 ILE D N 1
ATOM 4330 C CA . ILE D 2 126 ? 117.778 161.481 122.513 1.00 75.68 126 ILE D CA 1
ATOM 4331 C C . ILE D 2 126 ? 118.104 160.971 121.118 1.00 77.79 126 ILE D C 1
ATOM 4332 O O . ILE D 2 126 ? 117.733 159.848 120.762 1.00 73.30 126 ILE D O 1
ATOM 4334 N N . SER D 2 127 ? 118.787 161.783 120.306 1.00 60.98 127 SER D N 1
ATOM 4335 C CA . SER D 2 127 ? 119.203 161.329 118.983 1.00 58.60 127 SER D CA 1
ATOM 4336 C C . SER D 2 127 ? 120.200 160.182 119.083 1.00 65.93 127 SER D C 1
ATOM 4337 O O . SER D 2 127 ? 120.117 159.212 118.322 1.00 60.49 127 SER D O 1
ATOM 4339 N N . ALA D 2 128 ? 121.141 160.269 120.028 1.00 50.88 128 ALA D N 1
ATOM 4340 C CA . ALA D 2 128 ? 122.106 159.195 120.231 1.00 49.88 128 ALA D CA 1
ATOM 4341 C C . ALA D 2 128 ? 121.429 157.927 120.729 1.00 48.11 128 ALA D C 1
ATOM 4342 O O . ALA D 2 128 ? 121.743 156.826 120.260 1.00 55.77 128 ALA D O 1
ATOM 4344 N N . TYR D 2 129 ? 120.502 158.062 121.681 1.00 41.70 129 TYR D N 1
ATOM 4345 C CA . TYR D 2 129 ? 119.785 156.892 122.180 1.00 39.95 129 TYR D CA 1
ATOM 4346 C C . TYR D 2 129 ? 118.922 156.267 121.089 1.00 40.27 129 TYR D C 1
ATOM 4347 O O . TYR D 2 129 ? 118.837 155.039 120.985 1.00 41.79 129 TYR D O 1
ATOM 4349 N N . GLU D 2 130 ? 118.300 157.098 120.250 1.00 33.05 130 GLU D N 1
ATOM 4350 C CA . GLU D 2 130 ? 117.501 156.590 119.143 1.00 36.35 130 GLU D CA 1
ATOM 4351 C C . GLU D 2 130 ? 118.366 155.877 118.111 1.00 40.96 130 GLU D C 1
ATOM 4352 O O . GLU D 2 130 ? 117.981 154.818 117.600 1.00 35.94 130 GLU D O 1
ATOM 4354 N N . LYS D 2 131 ? 119.531 156.446 117.787 1.00 25.55 131 LYS D N 1
ATOM 4355 C CA . LYS D 2 131 ? 120.429 155.810 116.827 1.00 29.61 131 LYS D CA 1
ATOM 4356 C C . LYS D 2 131 ? 120.954 154.487 117.362 1.00 21.63 131 LYS D C 1
ATOM 4357 O O . LYS D 2 131 ? 121.026 153.496 116.624 1.00 27.24 131 LYS D O 1
ATOM 4359 N N . SER D 2 132 ? 121.306 154.448 118.649 1.00 31.20 132 SER D N 1
ATOM 4360 C CA . SER D 2 132 ? 121.754 153.202 119.260 1.00 24.82 132 SER D CA 1
ATOM 4361 C C . SER D 2 132 ? 120.643 152.162 119.278 1.00 31.08 132 SER D C 1
ATOM 4362 O O . SER D 2 132 ? 120.888 150.979 119.012 1.00 29.90 132 SER D O 1
ATOM 4364 N N . PHE D 2 133 ? 119.412 152.587 119.580 1.00 35.95 133 PHE D N 1
ATOM 4365 C CA . PHE D 2 133 ? 118.287 151.659 119.607 1.00 37.53 133 PHE D CA 1
ATOM 4366 C C . PHE D 2 133 ? 117.995 151.093 118.222 1.00 36.24 133 PHE D C 1
ATOM 4367 O O . PHE D 2 133 ? 117.748 149.891 118.079 1.00 43.60 133 PHE D O 1
ATOM 4369 N N . ALA D 2 134 ? 118.024 151.940 117.189 1.00 33.47 134 ALA D N 1
ATOM 4370 C CA . ALA D 2 134 ? 117.793 151.457 115.829 1.00 25.89 134 ALA D CA 1
ATOM 4371 C C . ALA D 2 134 ? 118.911 150.529 115.372 1.00 28.16 134 ALA D C 1
ATOM 4372 O O . ALA D 2 134 ? 118.651 149.513 114.712 1.00 28.58 134 ALA D O 1
ATOM 4374 N N . TYR D 2 135 ? 120.159 150.860 115.722 1.00 32.73 135 TYR D N 1
ATOM 4375 C CA . TYR D 2 135 ? 121.287 150.005 115.370 1.00 35.98 135 TYR D CA 1
ATOM 4376 C C . TYR D 2 135 ? 121.186 148.650 116.055 1.00 33.48 135 TYR D C 1
ATOM 4377 O O . TYR D 2 135 ? 121.508 147.618 115.455 1.00 28.72 135 TYR D O 1
ATOM 4379 N N . MET D 2 136 ? 120.742 148.632 117.312 1.00 30.10 136 MET D N 1
ATOM 4380 C CA . MET D 2 136 ? 120.555 147.362 118.002 1.00 27.84 136 MET D CA 1
ATOM 4381 C C . MET D 2 136 ? 119.361 146.594 117.451 1.00 28.27 136 MET D C 1
ATOM 4382 O O . MET D 2 136 ? 119.370 145.358 117.445 1.00 26.63 136 MET D O 1
ATOM 4384 N N . SER D 2 137 ? 118.331 147.304 116.985 1.00 8.62 137 SER D N 1
ATOM 4385 C CA . SER D 2 137 ? 117.125 146.641 116.505 1.00 9.02 137 SER D CA 1
ATOM 4386 C C . SER D 2 137 ? 117.361 145.964 115.162 1.00 10.49 137 SER D C 1
ATOM 4387 O O . SER D 2 137 ? 116.919 144.829 114.945 1.00 9.49 137 SER D O 1
ATOM 4389 N N . GLU D 2 138 ? 118.040 146.653 114.239 1.00 34.80 138 GLU D N 1
ATOM 4390 C CA . GLU D 2 138 ? 118.248 146.088 112.907 1.00 33.59 138 GLU D CA 1
ATOM 4391 C C . GLU D 2 138 ? 119.164 144.871 112.952 1.00 28.83 138 GLU D C 1
ATOM 4392 O O . GLU D 2 138 ? 118.875 143.845 112.324 1.00 30.50 138 GLU D O 1
ATOM 4394 N N . ARG D 2 139 ? 120.259 144.958 113.701 1.00 29.30 139 ARG D N 1
ATOM 4395 C CA . ARG D 2 139 ? 121.205 143.858 113.818 1.00 34.77 139 ARG D CA 1
ATOM 4396 C C . ARG D 2 139 ? 120.805 142.845 114.883 1.00 25.63 139 ARG D C 1
ATOM 4397 O O . ARG D 2 139 ? 121.551 141.883 115.098 1.00 32.78 139 ARG D O 1
ATOM 4399 N N . LYS D 2 140 ? 119.664 143.056 115.547 1.00 22.76 140 LYS D N 1
ATOM 4400 C CA . LYS D 2 140 ? 119.113 142.157 116.567 1.00 22.45 140 LYS D CA 1
ATOM 4401 C C . LYS D 2 140 ? 120.079 141.979 117.742 1.00 26.73 140 LYS D C 1
ATOM 4402 O O . LYS D 2 140 ? 120.543 140.879 118.046 1.00 25.61 140 LYS D O 1
ATOM 4404 N N . ILE D 2 141 ? 120.379 143.094 118.398 1.00 16.70 141 ILE D N 1
ATOM 4405 C CA . ILE D 2 141 ? 121.148 143.081 119.637 1.00 18.15 141 ILE D CA 1
ATOM 4406 C C . ILE D 2 141 ? 120.161 143.052 120.794 1.00 16.07 141 ILE D C 1
ATOM 4407 O O . ILE D 2 141 ? 119.285 143.918 120.894 1.00 16.45 141 ILE D O 1
ATOM 4409 N N . GLY D 2 142 ? 120.299 142.061 121.670 1.00 21.71 142 GLY D N 1
ATOM 4410 C CA . GLY D 2 142 ? 119.315 141.842 122.713 1.00 26.84 142 GLY D CA 1
ATOM 4411 C C . GLY D 2 142 ? 119.647 142.456 124.057 1.00 24.43 142 GLY D C 1
ATOM 4412 O O . GLY D 2 142 ? 120.631 142.075 124.696 1.00 30.13 142 GLY D O 1
ATOM 4413 N N . ALA D 2 143 ? 118.815 143.395 124.501 1.00 8.71 143 ALA D N 1
ATOM 4414 C CA . ALA D 2 143 ? 118.996 144.062 125.783 1.00 13.24 143 ALA D CA 1
ATOM 4415 C C . ALA D 2 143 ? 117.665 144.674 126.198 1.00 8.87 143 ALA D C 1
ATOM 4416 O O . ALA D 2 143 ? 116.651 144.529 125.514 1.00 8.88 143 ALA D O 1
ATOM 4418 N N . LEU D 2 144 ? 117.680 145.363 127.335 1.00 19.82 144 LEU D N 1
ATOM 4419 C CA . LEU D 2 144 ? 116.517 146.108 127.807 1.00 21.57 144 LEU D CA 1
ATOM 4420 C C . LEU D 2 144 ? 117.035 147.243 128.679 1.00 19.57 144 LEU D C 1
ATOM 4421 O O . LEU D 2 144 ? 117.369 147.021 129.845 1.00 18.01 144 LEU D O 1
ATOM 4423 N N . ILE D 2 145 ? 117.085 148.454 128.128 1.00 8.63 145 ILE D N 1
ATOM 4424 C CA . ILE D 2 145 ? 117.759 149.571 128.783 1.00 14.80 145 ILE D CA 1
ATOM 4425 C C . ILE D 2 145 ? 116.725 150.573 129.274 1.00 10.55 145 ILE D C 1
ATOM 4426 O O . ILE D 2 145 ? 115.526 150.405 129.033 1.00 12.47 145 ILE D O 1
ATOM 4428 N N . ALA D 2 146 ? 117.176 151.609 129.980 1.00 65.44 146 ALA D N 1
ATOM 4429 C CA . ALA D 2 146 ? 116.253 152.601 130.515 1.00 66.94 146 ALA D CA 1
ATOM 4430 C C . ALA D 2 146 ? 116.973 153.919 130.768 1.00 60.84 146 ALA D C 1
ATOM 4431 O O . ALA D 2 146 ? 118.194 153.969 130.936 1.00 58.71 146 ALA D O 1
ATOM 4433 N N . ILE D 2 147 ? 116.184 154.989 130.781 1.00 6.27 147 ILE D N 1
ATOM 4434 C CA . ILE D 2 147 ? 116.611 156.307 131.227 1.00 3.10 147 ILE D CA 1
ATOM 4435 C C . ILE D 2 147 ? 115.525 156.830 132.149 1.00 8.35 147 ILE D C 1
ATOM 4436 O O . ILE D 2 147 ? 114.334 156.698 131.846 1.00 8.52 147 ILE D O 1
ATOM 4438 N N . GLU D 2 148 ? 115.927 157.424 133.266 1.00 2.04 148 GLU D N 1
ATOM 4439 C CA . GLU D 2 148 ? 114.980 157.728 134.325 1.00 0.16 148 GLU D CA 1
ATOM 4440 C C . GLU D 2 148 ? 114.139 158.956 133.977 1.00 3.88 148 GLU D C 1
ATOM 4441 O O . GLU D 2 148 ? 114.182 159.495 132.868 1.00 1.54 148 GLU D O 1
ATOM 4443 N N . ARG D 2 149 ? 113.349 159.385 134.953 1.00 9.49 149 ARG D N 1
ATOM 4444 C CA . ARG D 2 149 ? 112.509 160.568 134.833 1.00 10.75 149 ARG D CA 1
ATOM 4445 C C . ARG D 2 149 ? 112.494 161.250 136.199 1.00 10.52 149 ARG D C 1
ATOM 4446 O O . ARG D 2 149 ? 113.348 160.995 137.055 1.00 9.31 149 ARG D O 1
ATOM 4448 N N . GLY D 2 150 ? 111.510 162.120 136.418 1.00 12.89 150 GLY D N 1
ATOM 4449 C CA . GLY D 2 150 ? 111.470 162.990 137.581 1.00 10.17 150 GLY D CA 1
ATOM 4450 C C . GLY D 2 150 ? 111.186 162.371 138.937 1.00 6.93 150 GLY D C 1
ATOM 4451 O O . GLY D 2 150 ? 110.815 163.088 139.870 1.00 6.78 150 GLY D O 1
ATOM 4452 N N . GLN D 2 151 ? 111.342 161.061 139.073 1.00 8.04 151 GLN D N 1
ATOM 4453 C CA . GLN D 2 151 ? 111.156 160.387 140.350 1.00 4.22 151 GLN D CA 1
ATOM 4454 C C . GLN D 2 151 ? 112.392 159.559 140.675 1.00 1.08 151 GLN D C 1
ATOM 4455 O O . GLN D 2 151 ? 113.393 159.587 139.957 1.00 1.66 151 GLN D O 1
ATOM 4457 N N . ASN D 2 152 ? 112.307 158.809 141.769 1.00 33.81 152 ASN D N 1
ATOM 4458 C CA . ASN D 2 152 ? 113.468 158.096 142.281 1.00 30.50 152 ASN D CA 1
ATOM 4459 C C . ASN D 2 152 ? 113.816 156.904 141.401 1.00 33.45 152 ASN D C 1
ATOM 4460 O O . ASN D 2 152 ? 112.957 156.084 141.069 1.00 29.98 152 ASN D O 1
ATOM 4462 N N . LEU D 2 153 ? 115.088 156.815 141.019 1.00 9.25 153 LEU D N 1
ATOM 4463 C CA . LEU D 2 153 ? 115.577 155.667 140.271 1.00 8.80 153 LEU D CA 1
ATOM 4464 C C . LEU D 2 153 ? 116.968 155.210 140.689 1.00 11.91 153 LEU D C 1
ATOM 4465 O O . LEU D 2 153 ? 117.523 154.326 140.031 1.00 5.82 153 LEU D O 1
ATOM 4467 N N . ASN D 2 154 ? 117.550 155.774 141.752 1.00 12.48 154 ASN D N 1
ATOM 4468 C CA . ASN D 2 154 ? 118.929 155.454 142.113 1.00 12.96 154 ASN D CA 1
ATOM 4469 C C . ASN D 2 154 ? 119.031 154.247 143.038 1.00 15.17 154 ASN D C 1
ATOM 4470 O O . ASN D 2 154 ? 120.029 153.515 142.984 1.00 12.53 154 ASN D O 1
ATOM 4472 N N . GLU D 2 155 ? 118.028 154.039 143.897 1.00 11.24 155 GLU D N 1
ATOM 4473 C CA . GLU D 2 155 ? 118.066 152.925 144.841 1.00 16.11 155 GLU D CA 1
ATOM 4474 C C . GLU D 2 155 ? 118.031 151.583 144.121 1.00 13.39 155 GLU D C 1
ATOM 4475 O O . GLU D 2 155 ? 118.767 150.658 144.480 1.00 7.72 155 GLU D O 1
ATOM 4477 N N . PHE D 2 156 ? 117.187 151.460 143.096 1.00 20.64 156 PHE D N 1
ATOM 4478 C CA . PHE D 2 156 ? 117.169 150.241 142.300 1.00 21.44 156 PHE D CA 1
ATOM 4479 C C . PHE D 2 156 ? 118.392 150.122 141.400 1.00 22.99 156 PHE D C 1
ATOM 4480 O O . PHE D 2 156 ? 118.690 149.023 140.921 1.00 18.29 156 PHE D O 1
ATOM 4482 N N . VAL D 2 157 ? 119.108 151.222 141.165 1.00 17.38 157 VAL D N 1
ATOM 4483 C CA . VAL D 2 157 ? 120.224 151.200 140.225 1.00 18.72 157 VAL D CA 1
ATOM 4484 C C . VAL D 2 157 ? 121.545 150.915 140.926 1.00 15.43 157 VAL D C 1
ATOM 4485 O O . VAL D 2 157 ? 122.503 150.468 140.286 1.00 17.60 157 VAL D O 1
ATOM 4487 N N . SER D 2 158 ? 121.630 151.164 142.234 1.00 6.88 158 SER D N 1
ATOM 4488 C CA . SER D 2 158 ? 122.897 151.017 142.945 1.00 4.58 158 SER D CA 1
ATOM 4489 C C . SER D 2 158 ? 123.355 149.568 143.086 1.00 9.55 158 SER D C 1
ATOM 4490 O O . SER D 2 158 ? 124.496 149.343 143.504 1.00 8.01 158 SER D O 1
ATOM 4492 N N . THR D 2 159 ? 122.508 148.593 142.751 1.00 16.54 159 THR D N 1
ATOM 4493 C CA . THR D 2 159 ? 122.830 147.192 143.012 1.00 16.85 159 THR D CA 1
ATOM 4494 C C . THR D 2 159 ? 123.955 146.690 142.113 1.00 20.42 159 THR D C 1
ATOM 4495 O O . THR D 2 159 ? 124.892 146.037 142.585 1.00 15.61 159 THR D O 1
ATOM 4497 N N . GLY D 2 160 ? 123.884 146.988 140.817 1.00 34.53 160 GLY D N 1
ATOM 4498 C CA . GLY D 2 160 ? 124.750 146.375 139.835 1.00 34.41 160 GLY D CA 1
ATOM 4499 C C . GLY D 2 160 ? 126.123 147.021 139.755 1.00 33.47 160 GLY D C 1
ATOM 4500 O O . GLY D 2 160 ? 126.506 147.857 140.577 1.00 31.22 160 GLY D O 1
ATOM 4501 N N . ILE D 2 161 ? 126.881 146.598 138.738 1.00 7.94 161 ILE D N 1
ATOM 4502 C CA . ILE D 2 161 ? 128.217 147.135 138.511 1.00 8.60 161 ILE D CA 1
ATOM 4503 C C . ILE D 2 161 ? 128.113 148.588 138.074 1.00 4.45 161 ILE D C 1
ATOM 4504 O O . ILE D 2 161 ? 127.127 149.000 137.448 1.00 5.77 161 ILE D O 1
ATOM 4506 N N . ARG D 2 162 ? 129.123 149.377 138.415 1.00 14.78 162 ARG D N 1
ATOM 4507 C CA . ARG D 2 162 ? 129.090 150.813 138.186 1.00 8.53 162 ARG D CA 1
ATOM 4508 C C . ARG D 2 162 ? 130.118 151.212 137.138 1.00 11.14 162 ARG D C 1
ATOM 4509 O O . ARG D 2 162 ? 131.264 150.754 137.167 1.00 17.85 162 ARG D O 1
ATOM 4511 N N . LEU D 2 163 ? 129.693 152.058 136.202 1.00 25.97 163 LEU D N 1
ATOM 4512 C CA . LEU D 2 163 ? 130.603 152.631 135.220 1.00 31.82 163 LEU D CA 1
ATOM 4513 C C . LEU D 2 163 ? 130.462 154.146 135.195 1.00 27.51 163 LEU D C 1
ATOM 4514 O O . LEU D 2 163 ? 131.460 154.856 135.044 1.00 24.74 163 LEU D O 1
ATOM 4516 N N . ASP D 2 164 ? 129.226 154.633 135.364 1.00 17.64 164 ASP D N 1
ATOM 4517 C CA . ASP D 2 164 ? 128.884 156.057 135.268 1.00 15.78 164 ASP D CA 1
ATOM 4518 C C . ASP D 2 164 ? 129.346 156.648 133.940 1.00 19.60 164 ASP D C 1
ATOM 4519 O O . ASP D 2 164 ? 129.871 157.762 133.883 1.00 24.27 164 ASP D O 1
ATOM 4521 N N . ALA D 2 165 ? 129.130 155.896 132.865 1.00 32.24 165 ALA D N 1
ATOM 4522 C CA . ALA D 2 165 ? 129.783 156.174 131.593 1.00 29.06 165 ALA D CA 1
ATOM 4523 C C . ALA D 2 165 ? 129.230 157.428 130.929 1.00 27.25 165 ALA D C 1
ATOM 4524 O O . ALA D 2 165 ? 128.051 157.764 131.075 1.00 28.04 165 ALA D O 1
ATOM 4526 N N . ASP D 2 166 ? 130.105 158.128 130.207 1.00 27.16 166 ASP D N 1
ATOM 4527 C CA . ASP D 2 166 ? 129.675 159.217 129.342 1.00 28.31 166 ASP D CA 1
ATOM 4528 C C . ASP D 2 166 ? 128.811 158.661 128.216 1.00 18.60 166 ASP D C 1
ATOM 4529 O O . ASP D 2 166 ? 129.055 157.558 127.718 1.00 22.86 166 ASP D O 1
ATOM 4531 N N . ILE D 2 167 ? 127.797 159.422 127.816 1.00 4.39 167 ILE D N 1
ATOM 4532 C CA . ILE D 2 167 ? 126.741 158.911 126.949 1.00 5.19 167 ILE D CA 1
ATOM 4533 C C . ILE D 2 167 ? 127.114 159.139 125.491 1.00 2.98 167 ILE D C 1
ATOM 4534 O O . ILE D 2 167 ? 127.331 160.277 125.061 1.00 0.86 167 ILE D O 1
ATOM 4536 N N . THR D 2 168 ? 127.178 158.050 124.731 1.00 12.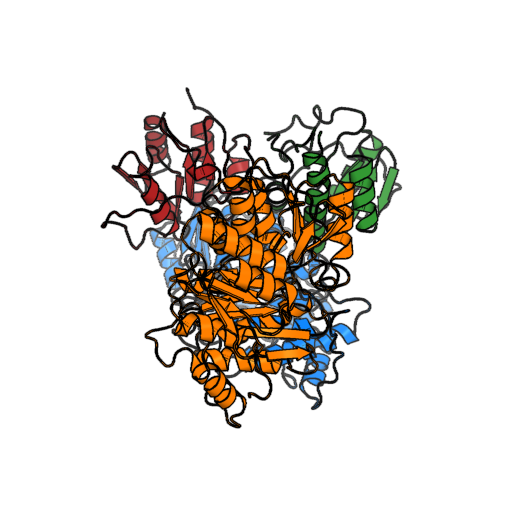46 168 THR D N 1
ATOM 4537 C CA . THR D 2 168 ? 127.291 158.099 123.283 1.00 21.06 168 THR D CA 1
ATOM 4538 C C . THR D 2 168 ? 126.673 156.828 122.726 1.00 18.57 168 THR D C 1
ATOM 4539 O O . THR D 2 168 ? 126.590 155.806 123.412 1.00 13.07 168 THR D O 1
ATOM 4541 N N . SER D 2 169 ? 126.228 156.906 121.470 1.00 9.58 169 SER D N 1
ATOM 4542 C CA . SER D 2 169 ? 125.527 155.780 120.860 1.00 9.48 169 SER D CA 1
ATOM 4543 C C . SER D 2 169 ? 126.449 154.581 120.673 1.00 10.94 169 SER D C 1
ATOM 4544 O O . SER D 2 169 ? 126.034 153.433 120.876 1.00 15.92 169 SER D O 1
ATOM 4546 N N . GLU D 2 170 ? 127.701 154.833 120.282 1.00 8.46 170 GLU D N 1
ATOM 4547 C CA . GLU D 2 170 ? 128.645 153.748 120.040 1.00 5.42 170 GLU D CA 1
ATOM 4548 C C . GLU D 2 170 ? 128.963 152.989 121.322 1.00 8.05 170 GLU D C 1
ATOM 4549 O O . GLU D 2 170 ? 129.026 151.753 121.321 1.00 12.16 170 GLU D O 1
ATOM 4551 N N . LEU D 2 171 ? 129.158 153.709 122.430 1.00 13.95 171 LEU D N 1
ATOM 4552 C CA . LEU D 2 171 ? 129.409 153.041 123.702 1.00 15.33 171 LEU D CA 1
ATOM 4553 C C . LEU D 2 171 ? 128.186 152.267 124.174 1.00 13.30 171 LEU D C 1
ATOM 4554 O O . LEU D 2 171 ? 128.330 151.221 124.817 1.00 8.64 171 LEU D O 1
ATOM 4556 N N . LEU D 2 172 ? 126.983 152.751 123.849 1.00 12.00 172 LEU D N 1
ATOM 4557 C CA . LEU D 2 172 ? 125.767 152.011 124.179 1.00 8.15 172 LEU D CA 1
ATOM 4558 C C . LEU D 2 172 ? 125.677 150.714 123.385 1.00 15.10 172 LEU D C 1
ATOM 4559 O O . LEU D 2 172 ? 125.310 149.666 123.934 1.00 12.08 172 LEU D O 1
ATOM 4561 N N . ILE D 2 173 ? 126.017 150.766 122.093 1.00 12.31 173 ILE D N 1
ATOM 4562 C CA . ILE D 2 173 ? 126.046 149.555 121.278 1.00 9.23 173 ILE D CA 1
ATOM 4563 C C . ILE D 2 173 ? 127.111 148.594 121.786 1.00 12.47 173 ILE D C 1
ATOM 4564 O O . ILE D 2 173 ? 126.936 147.371 121.728 1.00 8.95 173 ILE D O 1
ATOM 4566 N N . ASN D 2 174 ? 128.226 149.129 122.286 1.00 14.33 174 ASN D N 1
ATOM 4567 C CA . ASN D 2 174 ? 129.273 148.289 122.861 1.00 17.50 174 ASN D CA 1
ATOM 4568 C C . ASN D 2 174 ? 128.794 147.595 124.130 1.00 15.59 174 ASN D C 1
ATOM 4569 O O . ASN D 2 174 ? 128.999 146.388 124.305 1.00 10.08 174 ASN D O 1
ATOM 4571 N N . ILE D 2 175 ? 128.158 148.347 125.030 1.00 25.49 175 ILE D N 1
ATOM 4572 C CA . ILE D 2 175 ? 127.725 147.790 126.309 1.00 24.78 175 ILE D CA 1
ATOM 4573 C C . ILE D 2 175 ? 126.590 146.793 126.121 1.00 30.50 175 ILE D C 1
ATOM 4574 O O . ILE D 2 175 ? 126.468 145.832 126.890 1.00 30.50 175 ILE D O 1
ATOM 4576 N N . PHE D 2 176 ? 125.744 146.995 125.117 1.00 29.51 176 PHE D N 1
ATOM 4577 C CA . PHE D 2 176 ? 124.644 146.076 124.863 1.00 31.29 176 PHE D CA 1
ATOM 4578 C C . PHE D 2 176 ? 124.991 145.003 123.835 1.00 29.17 176 PHE D C 1
ATOM 4579 O O . PHE D 2 176 ? 124.080 144.357 123.307 1.00 36.59 176 PHE D O 1
ATOM 4581 N N . ILE D 2 177 ? 126.270 144.808 123.531 1.00 10.53 177 ILE D N 1
ATOM 4582 C CA . ILE D 2 177 ? 126.670 143.761 122.581 1.00 12.76 177 ILE D CA 1
ATOM 4583 C C . ILE D 2 177 ? 126.392 142.394 123.194 1.00 7.97 177 ILE D C 1
ATOM 4584 O O . ILE D 2 177 ? 126.663 142.191 124.390 1.00 11.33 177 ILE D O 1
ATOM 4586 N N . PRO D 2 178 ? 125.853 141.441 122.439 1.00 18.58 178 PRO D N 1
ATOM 4587 C CA . PRO D 2 178 ? 125.493 140.149 123.032 1.00 18.06 178 PRO D CA 1
ATOM 4588 C C . PRO D 2 178 ? 126.712 139.283 123.311 1.00 20.04 178 PRO D C 1
ATOM 4589 O O . PRO D 2 178 ? 127.762 139.417 122.678 1.00 13.81 178 PRO D O 1
ATOM 4591 N N . ASN D 2 179 ? 126.536 138.374 124.280 1.00 25.30 179 ASN D N 1
ATOM 4592 C CA . ASN D 2 179 ? 127.550 137.392 124.691 1.00 24.19 179 ASN D CA 1
ATOM 4593 C C . ASN D 2 179 ? 128.856 138.063 125.112 1.00 24.22 179 ASN D C 1
ATOM 4594 O O . ASN D 2 179 ? 129.947 137.620 124.751 1.00 25.56 179 ASN D O 1
ATOM 4596 N N . THR D 2 180 ? 128.742 139.133 125.888 1.00 24.61 180 THR D N 1
ATOM 4597 C CA . THR D 2 180 ? 129.896 139.934 126.272 1.00 21.27 180 THR D CA 1
ATOM 4598 C C . THR D 2 180 ? 129.995 140.034 127.788 1.00 28.98 180 THR D C 1
ATOM 4599 O O . THR D 2 180 ? 129.175 139.446 128.504 1.00 23.65 180 THR D O 1
ATOM 4601 N N . PRO D 2 181 ? 131.004 140.741 128.307 1.00 27.79 181 PRO D N 1
ATOM 4602 C CA . PRO D 2 181 ? 131.129 140.857 129.771 1.00 29.25 181 PRO D CA 1
ATOM 4603 C C . PRO D 2 181 ? 129.985 141.619 130.419 1.00 32.66 181 PRO D C 1
ATOM 4604 O O . PRO D 2 181 ? 129.388 141.129 131.385 1.00 34.98 181 PRO D O 1
ATOM 4606 N N . LEU D 2 182 ? 129.657 142.808 129.911 1.00 74.45 182 LEU D N 1
ATOM 4607 C CA . LEU D 2 182 ? 128.557 143.607 130.440 1.00 71.45 182 LEU D CA 1
ATOM 4608 C C . LEU D 2 182 ? 127.241 143.340 129.719 1.00 74.36 182 LEU D C 1
ATOM 4609 O O . LEU D 2 182 ? 126.376 144.224 129.665 1.00 75.81 182 LEU D O 1
ATOM 4611 N N . HIS D 2 183 ? 127.063 142.140 129.166 1.00 49.31 183 HIS D N 1
ATOM 4612 C CA . HIS D 2 183 ? 125.873 141.834 128.382 1.00 40.44 183 HIS D CA 1
ATOM 4613 C C . HIS D 2 183 ? 124.674 141.457 129.237 1.00 41.14 183 HIS D C 1
ATOM 4614 O O . HIS D 2 183 ? 123.602 141.197 128.682 1.00 43.19 183 HIS D O 1
ATOM 4616 N N . ASP D 2 184 ? 124.825 141.407 130.553 1.00 23.39 184 ASP D N 1
ATOM 4617 C CA . ASP D 2 184 ? 123.751 140.995 131.440 1.00 22.29 184 ASP D CA 1
ATOM 4618 C C . ASP D 2 184 ? 123.124 142.203 132.123 1.00 26.87 184 ASP D C 1
ATOM 4619 O O . ASP D 2 184 ? 123.801 143.181 132.449 1.00 25.31 184 ASP D O 1
ATOM 4621 N N . GLY D 2 185 ? 121.813 142.126 132.325 1.00 12.24 185 GLY D N 1
ATOM 4622 C CA . GLY D 2 185 ? 121.099 143.129 133.080 1.00 14.94 185 GLY D CA 1
ATOM 4623 C C . GLY D 2 185 ? 120.788 144.375 132.277 1.00 13.51 185 GLY D C 1
ATOM 4624 O O . GLY D 2 185 ? 121.234 144.568 131.146 1.00 17.97 185 GLY D O 1
ATOM 4625 N N . ALA D 2 186 ? 120.002 145.247 132.898 1.00 4.19 186 ALA D N 1
ATOM 4626 C CA . ALA D 2 186 ? 119.505 146.447 132.252 1.00 9.40 186 ALA D CA 1
ATOM 4627 C C . ALA D 2 186 ? 120.597 147.506 132.164 1.00 1.82 186 ALA D C 1
ATOM 4628 O O . ALA D 2 186 ? 121.691 147.364 132.716 1.00 4.82 186 ALA D O 1
ATOM 4630 N N . VAL D 2 187 ? 120.291 148.584 131.450 1.00 2.68 187 VAL D N 1
ATOM 4631 C CA . VAL D 2 187 ? 121.141 149.765 131.387 1.00 4.81 187 VAL D CA 1
ATOM 4632 C C . VAL D 2 187 ? 120.272 150.954 131.768 1.00 4.05 187 VAL D C 1
ATOM 4633 O O . VAL D 2 187 ? 119.442 151.402 130.968 1.00 11.87 187 VAL D O 1
ATOM 4635 N N . ILE D 2 188 ? 120.461 151.464 132.981 1.00 14.06 188 ILE D N 1
ATOM 4636 C CA . ILE D 2 188 ? 119.677 152.566 133.526 1.00 13.72 188 ILE D CA 1
ATOM 4637 C C . ILE D 2 188 ? 120.527 153.825 133.475 1.00 6.22 188 ILE D C 1
ATOM 4638 O O . ILE D 2 188 ? 121.691 153.815 133.892 1.00 8.68 188 ILE D O 1
ATOM 4640 N N . VAL D 2 189 ? 119.945 154.905 132.972 1.00 18.89 189 VAL D N 1
ATOM 4641 C CA . VAL D 2 189 ? 120.667 156.143 132.717 1.00 19.92 189 VAL D CA 1
ATOM 4642 C C . VAL D 2 189 ? 120.061 157.251 133.563 1.00 13.47 189 VAL D C 1
ATOM 4643 O O . VAL D 2 189 ? 118.852 157.256 133.822 1.00 17.92 189 VAL D O 1
ATOM 4645 N N . GLN D 2 190 ? 120.904 158.188 133.995 1.00 2.87 190 GLN D N 1
ATOM 4646 C CA . GLN D 2 190 ? 120.472 159.357 134.747 1.00 2.04 190 GLN D CA 1
ATOM 4647 C C . GLN D 2 190 ? 121.018 160.609 134.080 1.00 6.52 190 GLN D C 1
ATOM 4648 O O . GLN D 2 190 ? 122.225 160.711 133.844 1.00 5.69 190 GLN D O 1
ATOM 4650 N N . GLY D 2 191 ? 120.132 161.561 133.795 1.00 7.41 191 GLY D N 1
ATOM 4651 C CA . GLY D 2 191 ? 120.555 162.780 133.137 1.00 3.59 191 GLY D CA 1
ATOM 4652 C C . GLY D 2 191 ? 121.023 162.521 131.715 1.00 6.04 191 GLY D C 1
ATOM 4653 O O . GLY D 2 191 ? 120.504 161.656 131.006 1.00 0.06 191 GLY D O 1
ATOM 4654 N N . ASN D 2 192 ? 122.037 163.279 131.299 1.00 5.90 192 ASN D N 1
ATOM 4655 C CA . ASN D 2 192 ? 122.631 163.137 129.976 1.00 7.33 192 ASN D CA 1
ATOM 4656 C C . ASN D 2 192 ? 123.737 162.094 129.934 1.00 3.45 192 ASN D C 1
ATOM 4657 O O . ASN D 2 192 ? 124.609 162.170 129.061 1.00 7.59 192 ASN D O 1
ATOM 4659 N N . LYS D 2 193 ? 123.728 161.141 130.862 1.00 8.16 193 LYS D N 1
ATOM 4660 C CA . LYS D 2 193 ? 124.719 160.077 130.905 1.00 6.92 193 LYS D CA 1
ATOM 4661 C C . LYS D 2 193 ? 124.051 158.819 131.436 1.00 11.33 193 LYS D C 1
ATOM 4662 O O . LYS D 2 193 ? 122.875 158.824 131.802 1.00 13.09 193 LYS D O 1
ATOM 4664 N N . ILE D 2 194 ? 124.820 157.735 131.483 1.00 49.35 194 ILE D N 1
ATOM 4665 C CA . ILE D 2 194 ? 124.322 156.432 131.902 1.00 47.48 194 ILE D CA 1
ATOM 4666 C C . ILE D 2 194 ? 125.165 155.928 133.064 1.00 42.59 194 ILE D C 1
ATOM 4667 O O . ILE D 2 194 ? 126.392 156.069 133.056 1.00 41.81 194 ILE D O 1
ATOM 4669 N N . ALA D 2 195 ? 124.501 155.340 134.066 1.00 108.58 195 ALA D N 1
ATOM 4670 C CA . ALA D 2 195 ? 125.213 154.720 135.188 1.00 109.49 195 ALA D CA 1
ATOM 4671 C C . ALA D 2 195 ? 124.402 153.520 135.682 1.00 111.55 195 ALA D C 1
ATOM 4672 O O . ALA D 2 195 ? 123.594 153.649 136.606 1.00 112.95 195 ALA D O 1
ATOM 4674 N N . VAL D 2 196 ? 124.665 152.354 135.082 1.00 4.52 196 VAL D N 1
ATOM 4675 C CA . VAL D 2 196 ? 124.184 151.058 135.557 1.00 4.27 196 VAL D CA 1
ATOM 4676 C C . VAL D 2 196 ? 124.893 149.947 134.798 1.00 4.23 196 VAL D C 1
ATOM 4677 O O . VAL D 2 196 ? 125.289 150.124 133.641 1.00 5.63 196 VAL D O 1
ATOM 4679 N N . THR D 2 197 ? 125.024 148.787 135.435 1.00 3.30 197 THR D N 1
ATOM 4680 C CA . THR D 2 197 ? 125.429 147.567 134.743 1.00 9.48 197 THR D CA 1
ATOM 4681 C C . THR D 2 197 ? 124.926 146.388 135.557 1.00 2.45 197 THR D C 1
ATOM 4682 O O . THR D 2 197 ? 125.411 146.167 136.671 1.00 5.48 197 THR D O 1
ATOM 4684 N N . SER D 2 198 ? 123.956 145.652 135.003 1.00 8.80 198 SER D N 1
ATOM 4685 C CA . SER D 2 198 ? 123.386 144.438 135.602 1.00 7.81 198 SER D CA 1
ATOM 4686 C C . SER D 2 198 ? 122.722 144.699 136.955 1.00 9.65 198 SER D C 1
ATOM 4687 O O . SER D 2 198 ? 122.832 143.888 137.878 1.00 5.50 198 SER D O 1
ATOM 4689 N N . ALA D 2 199 ? 122.023 145.824 137.086 1.00 49.73 199 ALA D N 1
ATOM 4690 C CA . ALA D 2 199 ? 121.199 146.064 138.262 1.00 44.87 199 ALA D CA 1
ATOM 4691 C C . ALA D 2 199 ? 119.774 145.591 138.006 1.00 43.49 199 ALA D C 1
ATOM 4692 O O . ALA D 2 199 ? 119.139 145.970 137.018 1.00 50.79 199 ALA D O 1
ATOM 4694 N N . TYR D 2 200 ? 119.270 144.761 138.913 1.00 76.77 200 TYR D N 1
ATOM 4695 C CA . TYR D 2 200 ? 118.002 144.069 138.725 1.00 74.95 200 TYR D CA 1
ATOM 4696 C C . TYR D 2 200 ? 116.846 145.038 138.940 1.00 80.78 200 TYR D C 1
ATOM 4697 O O . TYR D 2 200 ? 116.760 145.688 139.987 1.00 81.38 200 TYR D O 1
ATOM 4699 N N . LEU D 2 201 ? 115.963 145.127 137.952 1.00 48.53 201 LEU D N 1
ATOM 4700 C CA . LEU D 2 201 ? 114.785 145.969 138.047 1.00 45.92 201 LEU D CA 1
ATOM 4701 C C . LEU D 2 201 ? 113.627 145.208 138.680 1.00 50.54 201 LEU D C 1
ATOM 4702 O O . LEU D 2 201 ? 113.586 143.976 138.647 1.00 47.20 201 LEU D O 1
ATOM 4704 N N . PRO D 2 202 ? 112.668 145.921 139.266 1.00 23.58 202 PRO D N 1
ATOM 4705 C CA . PRO D 2 202 ? 111.481 145.242 139.800 1.00 21.41 202 PRO D CA 1
ATOM 4706 C C . PRO D 2 202 ? 110.562 144.788 138.677 1.00 23.37 202 PRO D C 1
ATOM 4707 O O . PRO D 2 202 ? 110.272 145.541 137.746 1.00 25.05 202 PRO D O 1
ATOM 4709 N N . LEU D 2 203 ? 110.101 143.544 138.775 1.00 30.34 203 LEU D N 1
ATOM 4710 C CA . LEU D 2 203 ? 109.232 142.972 137.758 1.00 34.63 203 LEU D CA 1
ATOM 4711 C C . LEU D 2 203 ? 107.798 143.473 137.930 1.00 26.35 203 LEU D C 1
ATOM 4712 O O . LEU D 2 203 ? 107.447 144.116 138.921 1.00 27.37 203 LEU D O 1
ATOM 4714 N N . THR D 2 204 ? 106.964 143.172 136.939 1.00 20.30 204 THR D N 1
ATOM 4715 C CA . THR D 2 204 ? 105.583 143.628 136.951 1.00 26.43 204 THR D CA 1
ATOM 4716 C C . THR D 2 204 ? 104.687 142.636 137.679 1.00 28.92 204 THR D C 1
ATOM 4717 O O . THR D 2 204 ? 105.087 141.520 138.019 1.00 24.06 204 THR D O 1
ATOM 4719 N N . GLU D 2 205 ? 103.451 143.066 137.915 1.00 46.50 205 GLU D N 1
ATOM 4720 C CA . GLU D 2 205 ? 102.428 142.207 138.484 1.00 52.14 205 GLU D CA 1
ATOM 4721 C C . GLU D 2 205 ? 101.091 142.343 137.776 1.00 50.97 205 GLU D C 1
ATOM 4722 O O . GLU D 2 205 ? 100.124 141.692 138.187 1.00 53.06 205 GLU D O 1
ATOM 4724 N N . LYS D 2 206 ? 101.003 143.175 136.742 1.00 60.05 206 LYS D N 1
ATOM 4725 C CA . LYS D 2 206 ? 99.778 143.295 135.970 1.00 54.65 206 LYS D CA 1
ATOM 4726 C C . LYS D 2 206 ? 99.503 142.005 135.204 1.00 59.75 206 LYS D C 1
ATOM 4727 O O . LYS D 2 206 ? 100.418 141.336 134.716 1.00 59.43 206 LYS D O 1
ATOM 4729 N N . SER D 2 207 ? 98.220 141.655 135.109 1.00 85.68 207 SER D N 1
ATOM 4730 C CA . SER D 2 207 ? 97.835 140.366 134.546 1.00 81.78 207 SER D CA 1
ATOM 4731 C C . SER D 2 207 ? 97.982 140.317 133.031 1.00 86.06 207 SER D C 1
ATOM 4732 O O . SER D 2 207 ? 98.187 139.236 132.470 1.00 83.57 207 SER D O 1
ATOM 4734 N N . GLY D 2 208 ? 97.889 141.458 132.355 1.00 14.78 208 GLY D N 1
ATOM 4735 C CA . GLY D 2 208 ? 97.884 141.472 130.905 1.00 18.66 208 GLY D CA 1
ATOM 4736 C C . GLY D 2 208 ? 99.247 141.399 130.247 1.00 16.35 208 GLY D C 1
ATOM 4737 O O . GLY D 2 208 ? 99.428 141.921 129.143 1.00 17.96 208 GLY D O 1
ATOM 4738 N N . ILE D 2 209 ? 100.210 140.757 130.909 1.00 8.43 209 ILE D N 1
ATOM 4739 C CA . ILE D 2 209 ? 101.551 140.628 130.354 1.00 8.32 209 ILE D CA 1
ATOM 4740 C C . ILE D 2 209 ? 101.513 139.707 129.144 1.00 5.85 209 ILE D C 1
ATOM 4741 O O . ILE D 2 209 ? 100.940 138.612 129.194 1.00 4.40 209 ILE D O 1
ATOM 4743 N N . SER D 2 210 ? 102.111 140.156 128.045 1.00 3.98 210 SER D N 1
ATOM 4744 C CA . SER D 2 210 ? 102.146 139.351 126.833 1.00 7.94 210 SER D CA 1
ATOM 4745 C C . SER D 2 210 ? 103.159 138.225 126.979 1.00 7.30 210 SER D C 1
ATOM 4746 O O . SER D 2 210 ? 104.311 138.458 127.358 1.00 5.28 210 SER D O 1
ATOM 4748 N N . LYS D 2 211 ? 102.719 136.998 126.689 1.00 67.74 211 LYS D N 1
ATOM 4749 C CA . LYS D 2 211 ? 103.627 135.856 126.719 1.00 70.51 211 LYS D CA 1
ATOM 4750 C C . LYS D 2 211 ? 104.688 135.971 125.633 1.00 64.61 211 LYS D C 1
ATOM 4751 O O . LYS D 2 211 ? 105.845 135.586 125.840 1.00 64.93 211 LYS D O 1
ATOM 4753 N N . GLN D 2 212 ? 104.309 136.501 124.465 1.00 101.97 212 GLN D N 1
ATOM 4754 C CA . GLN D 2 212 ? 105.271 136.740 123.396 1.00 103.89 212 GLN D CA 1
ATOM 4755 C C . GLN D 2 212 ? 106.290 137.809 123.767 1.00 107.33 212 GLN D C 1
ATOM 4756 O O . GLN D 2 212 ? 107.403 137.799 123.230 1.00 105.74 212 GLN D O 1
ATOM 4758 N N . PHE D 2 213 ? 105.933 138.730 124.657 1.00 88.08 213 PHE D N 1
ATOM 4759 C CA . PHE D 2 213 ? 106.920 139.636 125.222 1.00 88.03 213 PHE D CA 1
ATOM 4760 C C . PHE D 2 213 ? 107.863 138.853 126.126 1.00 88.07 213 PHE D C 1
ATOM 4761 O O . PHE D 2 213 ? 107.430 137.979 126.884 1.00 83.25 213 PHE D O 1
ATOM 4763 N N . GLY D 2 214 ? 109.152 139.161 126.038 1.00 100.94 214 GLY D N 1
ATOM 4764 C CA . GLY D 2 214 ? 110.151 138.427 126.785 1.00 95.62 214 GLY D CA 1
ATOM 4765 C C . GLY D 2 214 ? 110.103 138.715 128.273 1.00 103.61 214 GLY D C 1
ATOM 4766 O O . GLY D 2 214 ? 109.425 139.626 128.751 1.00 98.10 214 GLY D O 1
ATOM 4767 N N . THR D 2 215 ? 110.832 137.885 129.025 1.00 79.07 215 THR D N 1
ATOM 4768 C CA . THR D 2 215 ? 111.012 138.148 130.448 1.00 81.47 215 THR D CA 1
ATOM 4769 C C . THR D 2 215 ? 111.800 139.430 130.670 1.00 78.93 215 THR D C 1
ATOM 4770 O O . THR D 2 215 ? 111.571 140.135 131.658 1.00 81.57 215 THR D O 1
ATOM 4772 N N . ARG D 2 216 ? 112.733 139.744 129.769 1.00 57.56 216 ARG D N 1
ATOM 4773 C CA . ARG D 2 216 ? 113.335 141.072 129.768 1.00 63.14 216 ARG D CA 1
ATOM 4774 C C . ARG D 2 216 ? 112.294 142.135 129.442 1.00 59.90 216 ARG D C 1
ATOM 4775 O O . ARG D 2 216 ? 112.271 143.206 130.061 1.00 59.03 216 ARG D O 1
ATOM 4777 N N . HIS D 2 217 ? 111.415 141.854 128.477 1.00 76.35 217 HIS D N 1
ATOM 4778 C CA . HIS D 2 217 ? 110.319 142.773 128.200 1.00 77.94 217 HIS D CA 1
ATOM 4779 C C . HIS D 2 217 ? 109.322 142.807 129.349 1.00 70.48 217 HIS D C 1
ATOM 4780 O O . HIS D 2 217 ? 108.712 143.849 129.608 1.00 73.78 217 HIS D O 1
ATOM 4782 N N . ARG D 2 218 ? 109.157 141.688 130.059 1.00 58.78 218 ARG D N 1
ATOM 4783 C CA . ARG D 2 218 ? 108.337 141.699 131.266 1.00 55.91 218 ARG D CA 1
ATOM 4784 C C . ARG D 2 218 ? 108.954 142.590 132.338 1.00 63.57 218 ARG D C 1
ATOM 4785 O O . ARG D 2 218 ? 108.239 143.299 133.056 1.00 62.51 218 ARG D O 1
ATOM 4787 N N . ALA D 2 219 ? 110.283 142.573 132.454 1.00 67.62 219 ALA D N 1
ATOM 4788 C CA . ALA D 2 219 ? 110.961 143.454 133.398 1.00 70.64 219 ALA D CA 1
ATOM 4789 C C . ALA D 2 219 ? 110.825 144.914 132.987 1.00 71.39 219 ALA D C 1
ATOM 4790 O O . ALA D 2 219 ? 110.688 145.795 133.843 1.00 70.44 219 ALA D O 1
ATOM 4792 N N . ALA D 2 220 ? 110.886 145.186 131.682 1.00 50.37 220 ALA D N 1
ATOM 4793 C CA . ALA D 2 220 ? 110.624 146.536 131.194 1.00 44.07 220 ALA D CA 1
ATOM 4794 C C . ALA D 2 220 ? 109.202 146.970 131.519 1.00 47.22 220 ALA D C 1
ATOM 4795 O O . ALA D 2 220 ? 108.968 148.132 131.867 1.00 44.97 220 ALA D O 1
ATOM 4797 N N . ILE D 2 221 ? 108.246 146.043 131.426 1.00 57.29 221 ILE D N 1
ATOM 4798 C CA . ILE D 2 221 ? 106.892 146.287 131.910 1.00 65.20 221 ILE D CA 1
ATOM 4799 C C . ILE D 2 221 ? 106.827 146.398 133.424 1.00 57.78 221 ILE D C 1
ATOM 4800 O O . ILE D 2 221 ? 105.813 146.863 133.958 1.00 62.33 221 ILE D O 1
ATOM 4802 N N . GLY D 2 222 ? 107.874 145.959 134.125 1.00 36.13 222 GLY D N 1
ATOM 4803 C CA . GLY D 2 222 ? 107.895 146.082 135.572 1.00 32.18 222 GLY D CA 1
ATOM 4804 C C . GLY D 2 222 ? 107.887 147.521 136.046 1.00 33.77 222 GLY D C 1
ATOM 4805 O O . GLY D 2 222 ? 107.226 147.856 137.031 1.00 34.88 222 GLY D O 1
ATOM 4806 N N . LEU D 2 223 ? 108.608 148.392 135.346 1.00 21.27 223 LEU D N 1
ATOM 4807 C CA . LEU D 2 223 ? 108.756 149.772 135.779 1.00 23.22 223 LEU D CA 1
ATOM 4808 C C . LEU D 2 223 ? 107.498 150.602 135.581 1.00 18.49 223 LEU D C 1
ATOM 4809 O O . LEU D 2 223 ? 107.436 151.723 136.095 1.00 21.34 223 LEU D O 1
ATOM 4811 N N . SER D 2 224 ? 106.493 150.082 134.874 1.00 1.00 224 SER D N 1
ATOM 4812 C CA . SER D 2 224 ? 105.316 150.869 134.532 1.00 4.47 224 SER D CA 1
ATOM 4813 C C . SER D 2 224 ? 104.439 151.209 135.731 1.00 7.60 224 SER D C 1
ATOM 4814 O O . SER D 2 224 ? 103.530 152.034 135.589 1.00 2.31 224 SER D O 1
ATOM 4816 N N . GLU D 2 225 ? 104.673 150.602 136.893 1.00 2.60 225 GLU D N 1
ATOM 4817 C CA . GLU D 2 225 ? 103.898 150.917 138.083 1.00 0.91 225 GLU D CA 1
ATOM 4818 C C . GLU D 2 225 ? 104.726 151.070 139.351 1.00 5.20 225 GLU D C 1
ATOM 4819 O O . GLU D 2 225 ? 104.155 151.413 140.392 1.00 0.08 225 GLU D O 1
ATOM 4821 N N . VAL D 2 226 ? 106.034 150.826 139.309 1.00 19.58 226 VAL D N 1
ATOM 4822 C CA . VAL D 2 226 ? 106.895 150.996 140.471 1.00 21.92 226 VAL D CA 1
ATOM 4823 C C . VAL D 2 226 ? 107.964 152.058 140.218 1.00 18.82 226 VAL D C 1
ATOM 4824 O O . VAL D 2 226 ? 108.805 152.315 141.071 1.00 17.13 226 VAL D O 1
ATOM 4826 N N . SER D 2 227 ? 107.923 152.683 139.048 1.00 5.48 227 SER D N 1
ATOM 4827 C CA . SER D 2 227 ? 108.809 153.781 138.702 1.00 1.55 227 SER D CA 1
ATOM 4828 C C . SER D 2 227 ? 107.948 154.891 138.120 1.00 8.16 227 SER D C 1
ATOM 4829 O O . SER D 2 227 ? 106.722 154.880 138.254 1.00 5.90 227 SER D O 1
ATOM 4831 N N . ASP D 2 228 ? 108.588 155.869 137.490 1.00 7.06 228 ASP D N 1
ATOM 4832 C CA . ASP D 2 228 ? 107.831 156.897 136.789 1.00 3.32 228 ASP D CA 1
ATOM 4833 C C . ASP D 2 228 ? 108.490 157.288 135.474 1.00 6.68 228 ASP D C 1
ATOM 4834 O O . ASP D 2 228 ? 108.381 158.447 135.061 1.00 7.79 228 ASP D O 1
ATOM 4836 N N . ALA D 2 229 ? 109.168 156.362 134.811 1.00 13.42 229 ALA D N 1
ATOM 4837 C CA . ALA D 2 229 ? 109.929 156.664 133.612 1.00 9.35 229 ALA D CA 1
ATOM 4838 C C . ALA D 2 229 ? 109.492 155.775 132.450 1.00 14.81 229 ALA D C 1
ATOM 4839 O O . ALA D 2 229 ? 108.510 155.031 132.535 1.00 11.47 229 ALA D O 1
ATOM 4841 N N . LEU D 2 230 ? 110.219 155.881 131.346 1.00 0.48 230 LEU D N 1
ATOM 4842 C CA . LEU D 2 230 ? 110.136 154.956 130.233 1.00 8.66 230 LEU D CA 1
ATOM 4843 C C . LEU D 2 230 ? 111.313 153.994 130.316 1.00 4.77 230 LEU D C 1
ATOM 4844 O O . LEU D 2 230 ? 112.059 153.972 131.298 1.00 7.93 230 LEU D O 1
ATOM 4846 N N . ILE D 2 231 ? 111.481 153.180 129.286 1.00 3.34 231 ILE D N 1
ATOM 4847 C CA . ILE D 2 231 ? 112.615 152.285 129.169 1.00 7.63 231 ILE D CA 1
ATOM 4848 C C . ILE D 2 231 ? 113.002 152.198 127.698 1.00 8.53 231 ILE D C 1
ATOM 4849 O O . ILE D 2 231 ? 112.382 152.820 126.832 1.00 4.36 231 ILE D O 1
ATOM 4851 N N . LEU D 2 232 ? 114.052 151.435 127.422 1.00 7.35 232 LEU D N 1
ATOM 4852 C CA . LEU D 2 232 ? 114.451 151.102 126.061 1.00 2.05 232 LEU D CA 1
ATOM 4853 C C . LEU D 2 232 ? 114.384 149.587 125.940 1.00 6.09 232 LEU D C 1
ATOM 4854 O O . LEU D 2 232 ? 115.274 148.882 126.425 1.00 3.16 232 LEU D O 1
ATOM 4856 N N . VAL D 2 233 ? 113.328 149.087 125.303 1.00 12.91 233 VAL D N 1
ATOM 4857 C CA . VAL D 2 233 ? 113.068 147.656 125.200 1.00 11.44 233 VAL D CA 1
ATOM 4858 C C . VAL D 2 233 ? 113.293 147.235 123.757 1.00 17.86 233 VAL D C 1
ATOM 4859 O O . VAL D 2 233 ? 112.617 147.728 122.846 1.00 17.61 233 VAL D O 1
ATOM 4861 N N . VAL D 2 234 ? 114.243 146.327 123.550 1.00 18.19 234 VAL D N 1
ATOM 4862 C CA . VAL D 2 234 ? 114.529 145.753 122.241 1.00 14.76 234 VAL D CA 1
ATOM 4863 C C . VAL D 2 234 ? 114.423 144.241 122.362 1.00 15.94 234 VAL D C 1
ATOM 4864 O O . VAL D 2 234 ? 115.100 143.633 123.198 1.00 21.51 234 VAL D O 1
ATOM 4866 N N . SER D 2 235 ? 113.574 143.640 121.534 1.00 16.10 235 SER D N 1
ATOM 4867 C CA . SER D 2 235 ? 113.316 142.208 121.618 1.00 12.88 235 SER D CA 1
ATOM 4868 C C . SER D 2 235 ? 114.531 141.426 121.138 1.00 15.54 235 SER D C 1
ATOM 4869 O O . SER D 2 235 ? 115.090 141.725 120.078 1.00 12.97 235 SER D O 1
ATOM 4871 N N . GLU D 2 236 ? 114.942 140.419 121.913 1.00 37.30 236 GLU D N 1
ATOM 4872 C CA . GLU D 2 236 ? 116.089 139.615 121.507 1.00 40.89 236 GLU D CA 1
ATOM 4873 C C . GLU D 2 236 ? 115.688 138.436 120.631 1.00 37.46 236 GLU D C 1
ATOM 4874 O O . GLU D 2 236 ? 116.555 137.651 120.236 1.00 41.01 236 GLU D O 1
ATOM 4876 N N . GLU D 2 237 ? 114.400 138.294 120.323 1.00 50.80 237 GLU D N 1
ATOM 4877 C CA . GLU D 2 237 ? 113.912 137.187 119.512 1.00 56.58 237 GLU D CA 1
ATOM 4878 C C . GLU D 2 237 ? 113.441 137.645 118.139 1.00 49.65 237 GLU D C 1
ATOM 4879 O O . GLU D 2 237 ? 113.670 136.952 117.143 1.00 52.63 237 GLU D O 1
ATOM 4881 N N . THR D 2 238 ? 112.782 138.800 118.068 1.00 58.43 238 THR D N 1
ATOM 4882 C CA . THR D 2 238 ? 112.303 139.340 116.803 1.00 60.98 238 THR D CA 1
ATOM 4883 C C . THR D 2 238 ? 112.725 140.775 116.546 1.00 58.53 238 THR D C 1
ATOM 4884 O O . THR D 2 238 ? 112.648 141.218 115.394 1.00 66.15 238 THR D O 1
ATOM 4886 N N . GLY D 2 239 ? 113.166 141.513 117.558 1.00 47.42 239 GLY D N 1
ATOM 4887 C CA . GLY D 2 239 ? 113.603 142.877 117.366 1.00 49.09 239 GLY D CA 1
ATOM 4888 C C . GLY D 2 239 ? 112.507 143.914 117.336 1.00 51.53 239 GLY D C 1
ATOM 4889 O O . GLY D 2 239 ? 112.778 145.062 116.966 1.00 48.32 239 GLY D O 1
ATOM 4890 N N . GLY D 2 240 ? 111.281 143.550 117.705 1.00 10.69 240 GLY D N 1
ATOM 4891 C CA . GLY D 2 240 ? 110.207 144.517 117.739 1.00 12.29 240 GLY D CA 1
ATOM 4892 C C . GLY D 2 240 ? 110.414 145.566 118.812 1.00 14.26 240 GLY D C 1
ATOM 4893 O O . GLY D 2 240 ? 111.110 145.361 119.804 1.00 18.46 240 GLY D O 1
ATOM 4894 N N . ILE D 2 241 ? 109.808 146.711 118.595 1.00 17.37 241 ILE D N 1
ATOM 4895 C CA . ILE D 2 241 ? 109.952 147.836 119.508 1.00 17.72 241 ILE D CA 1
ATOM 4896 C C . ILE D 2 241 ? 108.917 147.713 120.614 1.00 21.16 241 ILE D C 1
ATOM 4897 O O . ILE D 2 241 ? 107.844 147.130 120.432 1.00 17.09 241 ILE D O 1
ATOM 4899 N N . SER D 2 242 ? 109.243 148.269 121.778 1.00 12.21 242 SER D N 1
ATOM 4900 C CA . SER D 2 242 ? 108.361 148.177 122.930 1.00 8.30 242 SER D CA 1
ATOM 4901 C C . SER D 2 242 ? 108.692 149.292 123.906 1.00 10.55 242 SER D C 1
ATOM 4902 O O . SER D 2 242 ? 109.856 149.668 124.067 1.00 2.58 242 SER D O 1
ATOM 4904 N N . VAL D 2 243 ? 107.653 149.804 124.558 1.00 7.27 243 VAL D N 1
ATOM 4905 C CA . VAL D 2 243 ? 107.801 150.798 125.615 1.00 5.39 243 VAL D CA 1
ATOM 4906 C C . VAL D 2 243 ? 106.531 150.779 126.449 1.00 9.95 243 VAL D C 1
ATOM 4907 O O . VAL D 2 243 ? 105.426 150.687 125.913 1.00 4.95 243 VAL D O 1
ATOM 4909 N N . ALA D 2 244 ? 106.697 150.866 127.767 1.00 26.28 244 ALA D N 1
ATOM 4910 C CA . ALA D 2 244 ? 105.571 150.931 128.694 1.00 30.24 244 ALA D CA 1
ATOM 4911 C C . ALA D 2 244 ? 105.904 151.943 129.780 1.00 32.01 244 ALA D C 1
ATOM 4912 O O . ALA D 2 244 ? 106.565 151.599 130.764 1.00 33.58 244 ALA D O 1
ATOM 4914 N N . HIS D 2 245 ? 105.431 153.180 129.611 1.00 77.76 245 HIS D N 1
ATOM 4915 C CA . HIS D 2 245 ? 105.817 154.305 130.456 1.00 82.46 245 HIS D CA 1
ATOM 4916 C C . HIS D 2 245 ? 104.585 154.972 131.041 1.00 79.51 245 HIS D C 1
ATOM 4917 O O . HIS D 2 245 ? 103.505 154.943 130.446 1.00 83.78 245 HIS D O 1
ATOM 4919 N N . ASN D 2 246 ? 104.775 155.585 132.215 1.00 23.76 246 ASN D N 1
ATOM 4920 C CA . ASN D 2 246 ? 103.756 156.384 132.900 1.00 26.44 246 ASN D CA 1
ATOM 4921 C C . ASN D 2 246 ? 102.472 155.597 133.143 1.00 21.67 246 ASN D C 1
ATOM 4922 O O . ASN D 2 246 ? 101.380 156.167 133.180 1.00 27.75 246 ASN D O 1
ATOM 4924 N N . GLY D 2 247 ? 102.592 154.281 133.308 1.00 38.89 247 GLY D N 1
ATOM 4925 C CA . GLY D 2 247 ? 101.455 153.398 133.367 1.00 46.98 247 GLY D CA 1
ATOM 4926 C C . GLY D 2 247 ? 100.981 152.907 132.013 1.00 46.17 247 GLY D C 1
ATOM 4927 O O . GLY D 2 247 ? 100.620 151.734 131.880 1.00 46.57 247 GLY D O 1
ATOM 4928 N N . GLU D 2 248 ? 100.978 153.774 131.006 1.00 30.73 248 GLU D N 1
ATOM 4929 C CA . GLU D 2 248 ? 100.539 153.418 129.667 1.00 26.05 248 GLU D CA 1
ATOM 4930 C C . GLU D 2 248 ? 101.678 152.723 128.924 1.00 31.03 248 GLU D C 1
ATOM 4931 O O . GLU D 2 248 ? 102.684 152.323 129.516 1.00 24.01 248 GLU D O 1
ATOM 4933 N N . PHE D 2 249 ? 101.526 152.558 127.615 1.00 18.27 249 PHE D N 1
ATOM 4934 C CA . PHE D 2 249 ? 102.541 151.856 126.847 1.00 15.83 249 PHE D CA 1
ATOM 4935 C C . PHE D 2 249 ? 102.499 152.306 125.396 1.00 18.02 249 PHE D C 1
ATOM 4936 O O . PHE D 2 249 ? 101.553 152.962 124.954 1.00 17.42 249 PHE D O 1
ATOM 4938 N N . PHE D 2 250 ? 103.551 151.942 124.665 1.00 36.38 250 PHE D N 1
ATOM 4939 C CA . PHE D 2 250 ? 103.628 152.152 123.225 1.00 39.91 250 PHE D CA 1
ATOM 4940 C C . PHE D 2 250 ? 104.595 151.127 122.654 1.00 33.04 250 PHE D C 1
ATOM 4941 O O . PHE D 2 250 ? 105.755 151.078 123.067 1.00 39.44 250 PHE D O 1
ATOM 4943 N N . ALA D 2 251 ? 104.127 150.317 121.706 1.00 66.52 251 ALA D N 1
ATOM 4944 C CA . ALA D 2 251 ? 104.886 149.166 121.238 1.00 74.09 251 ALA D CA 1
ATOM 4945 C C . ALA D 2 251 ? 104.985 149.157 119.720 1.00 69.71 251 ALA D C 1
ATOM 4946 O O . ALA D 2 251 ? 104.112 149.682 119.022 1.00 69.09 251 ALA D O 1
ATOM 4948 N N . ASP D 2 252 ? 106.077 148.558 119.228 1.00 10.81 252 ASP D N 1
ATOM 4949 C CA . ASP D 2 252 ? 106.305 148.281 117.804 1.00 15.24 252 ASP D CA 1
ATOM 4950 C C . ASP D 2 252 ? 106.289 149.548 116.956 1.00 16.87 252 ASP D C 1
ATOM 4951 O O . ASP D 2 252 ? 105.914 149.517 115.782 1.00 10.77 252 ASP D O 1
ATOM 4953 N N . ILE D 2 253 ? 106.693 150.661 117.541 1.00 6.41 253 ILE D N 1
ATOM 4954 C CA . ILE D 2 253 ? 106.704 151.933 116.834 1.00 12.94 253 ILE D CA 1
ATOM 4955 C C . ILE D 2 253 ? 107.866 151.958 115.852 1.00 12.07 253 ILE D C 1
ATOM 4956 O O . ILE D 2 253 ? 108.907 151.330 116.069 1.00 11.91 253 ILE D O 1
ATOM 4958 N N . SER D 2 254 ? 107.686 152.690 114.755 1.00 32.04 254 SER D N 1
ATOM 4959 C CA . SER D 2 254 ? 108.740 152.836 113.764 1.00 31.95 254 SER D CA 1
ATOM 4960 C C . SER D 2 254 ? 109.837 153.759 114.288 1.00 29.38 254 SER D C 1
ATOM 4961 O O . SER D 2 254 ? 109.764 154.290 115.399 1.00 26.01 254 SER D O 1
ATOM 4963 N N . LYS D 2 255 ? 110.875 153.939 113.465 1.00 71.32 255 LYS D N 1
ATOM 4964 C CA . LYS D 2 255 ? 111.979 154.818 113.843 1.00 80.20 255 LYS D CA 1
ATOM 4965 C C . LYS D 2 255 ? 111.513 156.262 113.993 1.00 77.91 255 LYS D C 1
ATOM 4966 O O . LYS D 2 255 ? 111.868 156.940 114.964 1.00 80.11 255 LYS D O 1
ATOM 4968 N N . GLU D 2 256 ? 110.696 156.741 113.052 1.00 87.46 256 GLU D N 1
ATOM 4969 C CA . GLU D 2 256 ? 110.101 158.064 113.200 1.00 86.65 256 GLU D CA 1
ATOM 4970 C C . GLU D 2 256 ? 109.068 158.087 114.319 1.00 86.87 256 GLU D C 1
ATOM 4971 O O . GLU D 2 256 ? 108.934 159.097 115.018 1.00 78.01 256 GLU D O 1
ATOM 4973 N N . LYS D 2 257 ? 108.345 156.982 114.518 1.00 69.26 257 LYS D N 1
ATOM 4974 C CA . LYS D 2 257 ? 107.341 156.937 115.577 1.00 77.36 257 LYS D CA 1
ATOM 4975 C C . LYS D 2 257 ? 107.989 156.886 116.958 1.00 73.17 257 LYS D C 1
ATOM 4976 O O . LYS D 2 257 ? 107.548 157.580 117.882 1.00 72.93 257 LYS D O 1
ATOM 4978 N N . PHE D 2 258 ? 109.042 156.079 117.122 1.00 49.80 258 PHE D N 1
ATOM 4979 C CA . PHE D 2 258 ? 109.782 156.109 118.379 1.00 49.54 258 PHE D CA 1
ATOM 4980 C C . PHE D 2 258 ? 110.520 157.428 118.551 1.00 53.26 258 PHE D C 1
ATOM 4981 O O . PHE D 2 258 ? 110.750 157.860 119.685 1.00 52.94 258 PHE D O 1
ATOM 4983 N N . HIS D 2 259 ? 110.888 158.083 117.444 1.00 54.99 259 HIS D N 1
ATOM 4984 C CA . HIS D 2 259 ? 111.439 159.432 117.526 1.00 59.61 259 HIS D CA 1
ATOM 4985 C C . HIS D 2 259 ? 110.411 160.411 118.078 1.00 53.22 259 HIS D C 1
ATOM 4986 O O . HIS D 2 259 ? 110.738 161.262 118.914 1.00 60.37 259 HIS D O 1
ATOM 4988 N N . ASP D 2 260 ? 109.162 160.302 117.621 1.00 46.31 260 ASP D N 1
ATOM 4989 C CA . ASP D 2 260 ? 108.087 161.113 118.185 1.00 43.84 260 ASP D CA 1
ATOM 4990 C C . ASP D 2 260 ? 107.843 160.772 119.651 1.00 43.05 260 ASP D C 1
ATOM 4991 O O . ASP D 2 260 ? 107.531 161.659 120.454 1.00 40.81 260 ASP D O 1
ATOM 4993 N N . ILE D 2 261 ? 107.991 159.496 120.011 1.00 39.45 261 ILE D N 1
ATOM 4994 C CA . ILE D 2 261 ? 107.847 159.080 121.405 1.00 35.23 261 ILE D CA 1
ATOM 4995 C C . ILE D 2 261 ? 108.916 159.734 122.272 1.00 38.81 261 ILE D C 1
ATOM 4996 O O . ILE D 2 261 ? 108.634 160.240 123.364 1.00 32.61 261 ILE D O 1
ATOM 4998 N N . LEU D 2 262 ? 110.160 159.742 121.794 1.00 55.88 262 LEU D N 1
ATOM 4999 C CA . LEU D 2 262 ? 111.239 160.361 122.559 1.00 62.52 262 LEU D CA 1
ATOM 5000 C C . LEU D 2 262 ? 111.100 161.877 122.601 1.00 55.10 262 LEU D C 1
ATOM 5001 O O . LEU D 2 262 ? 111.488 162.506 123.592 1.00 59.39 262 LEU D O 1
ATOM 5003 N N . VAL D 2 263 ? 110.558 162.478 121.539 1.00 75.44 263 VAL D N 1
ATOM 5004 C CA . VAL D 2 263 ? 110.290 163.911 121.558 1.00 84.94 263 VAL D CA 1
ATOM 5005 C C . VAL D 2 263 ? 109.205 164.234 122.577 1.00 76.03 263 VAL D C 1
ATOM 5006 O O . VAL D 2 263 ? 109.254 165.271 123.249 1.00 81.25 263 VAL D O 1
ATOM 5008 N N . ALA D 2 264 ? 108.209 163.353 122.708 1.00 61.41 264 ALA D N 1
ATOM 5009 C CA . ALA D 2 264 ? 107.222 163.501 123.771 1.00 57.13 264 ALA D CA 1
ATOM 5010 C C . ALA D 2 264 ? 107.826 163.247 125.146 1.00 64.01 264 ALA D C 1
ATOM 5011 O O . ALA D 2 264 ? 107.334 163.795 126.138 1.00 63.93 264 ALA D O 1
ATOM 5013 N N . ILE D 2 265 ? 108.872 162.422 125.221 1.00 45.32 265 ILE D N 1
ATOM 5014 C CA . ILE D 2 265 ? 109.570 162.199 126.485 1.00 45.60 265 ILE D CA 1
ATOM 5015 C C . ILE D 2 265 ? 110.333 163.451 126.900 1.00 46.98 265 ILE D C 1
ATOM 5016 O O . ILE D 2 265 ? 110.418 163.780 128.089 1.00 54.90 265 ILE D O 1
ATOM 5018 N N . LEU D 2 266 ? 110.915 164.154 125.934 1.00 7.50 266 LEU D N 1
ATOM 5019 C CA . LEU D 2 266 ? 111.641 165.387 126.218 1.00 2.80 266 LEU D CA 1
ATOM 5020 C C . LEU D 2 266 ? 110.700 166.492 126.683 1.00 2.55 266 LEU D C 1
ATOM 5021 O O . LEU D 2 266 ? 110.220 167.288 125.880 1.00 2.57 266 LEU D O 1
#

B-factor: mean 30.71, std 23.85, range [0.06, 189.68]

Radius of gyration: 30.36 Å; Cα contacts (8 Å, |Δi|>4): 2490; chains: 4; bounding box: 68×74×106 Å

Solvent-accessible surface area: 48916 Å² total; per-residue (Å²): 122,56,74,70,31,28,109,82,26,46,90,29,19,12,37,75,84,57,51,38,68,52,21,18,51,64,10,31,18,19,8,30,17,40,50,93,89,53,112,66,96,12,56,21,23,22,9,13,27,36,23,34,15,4,55,18,22,33,38,4,35,41,8,10,20,12,40,19,25,10,42,20,28,34,19,58,60,18,15,33,16,9,13,15,23,30,10,65,86,63,66,31,50,22,6,35,11,13,32,40,46,96,47,75,36,70,28,13,6,45,36,68,20,14,52,90,12,61,86,51,56,87,79,54,43,64,40,34,13,63,42,50,68,68,112,82,104,99,49,89,64,33,46,28,92,57,30,11,60,70,50,90,26,62,55,18,41,21,52,20,25,47,44,27,72,89,28,28,90,52,80,23,50,80,57,30,35,7,32,4,5,7,6,7,8,7,45,48,19,26,50,48,22,47,30,76,27,78,26,64,75,40,70,33,47,51,69,43,92,23,59,43,19,37,60,86,20,3,65,78,57,52,78,51,18,14,62,40,8,79,95,66,60,12,48,36,17,29,8,22,11,18,12,6,33,20,20,40,38,16,29,73,101,31,72,99,30,59,11,21,28,44,55,40,25,37,35,64,43,25,62,71,84,54,84,24,100,36,60,62,31,21,33,17,81,61,26,74,96,47,31,63,65,37,30,80,94,77,69,36,67,61,72,87,19,68,85,37,58,87,44,9,54,60,43,28,87,88,84,80,21,35,47,27,19,30,41,64,6,22,38,26,42,58,100,60,41,36,46,20,8,4,43,22,9,43,20,41,58,35,27,21,44,64,94,70,69,57,68,38,85,60,50,58,91,93,146,35,123,71,34,42,107,88,19,25,73,20,36,22,52,82,76,50,51,45,68,51,24,24,61,55,22,12,14,29,10,58,35,41,64,87,104,58,95,69,89,23,50,29,22,46,7,7,18,31,23,22,10,3,46,29,30,35,37,3,41,58,5,4,18,38,26,39,18,34,38,23,56,22,45,45,57,27,23,47,21,14,12,11,39,43,5,55,98,71,72,27,41,25,3,41,26,14,26,26,36,62,54,68,20,55,29,21,4,60,38,66,38,16,29,111,6,59,80,36,75,87,78,55,49,64,50,32,38,65,48,70,90,57,115,91,104,103,64,83,52,39,32,84,97,63,32,30,74,85,59,97,25,83,71,40,38,57,69,30,22,59,51,29,53,76,43,23,96,48,80,37,47,77,51,42,35,12,37,6,8,6,8,7,9,20,60,52,36,32,60,59,31,26,73,90,23,69,28,38,99,54,59,34,43,42,86,64,80,15,58,37,14,18,51,94,26,8,42,75,34,46,81,47,20,18,63,50,7,62,93,75,62,19,58,39,11,46,11,22,6,7,14,12,47,17,25,32,40,12,26,56,91,41,62,95,22,60,6,18,21,53,50,27,40,58,33,67,35,25,71,74,86,69,71,26,36,116,70,41,33,24,38,16,72,84,36,61,87,51,22,55,62,26,38,75,92,83,62,51,46,68,58,83,46,72,84,41,64,74,25,24,50,62,29,22,88,90,70,96,27,39,36,9,20,24,30,83,6,31,36,30,34,65,91,61,26,38,34,32,8,6,61,16,21,42,28,53,59,45,35,27,54,68,96,78,59,63,57,46,80,61,48,56,95,57,118,70,59,88,21,61,42,17,21,67,32,48,34,61,19,36,58,68,19,36,79,48,33,30,33,27,19,45,30,46,63,49,73,75,84,35,62,101,46,20,81,82,36,70,49,27,76,18,64,41,38,46,42,42,50,53,13,35,42,31,57,58,46,58,21,44,86,46,15,23,9,21,74,68,36,16,34,29,33,20,51,11,50,52,65,70,48,113,92,100,86,83,97,106,76,39,40,87,28,39,53,26,10,42,0,6,7,82,84,50,45,16,35,9,66,9,15,10,51,66,59,31,32,46,41,44,10,39,74,56,66,73,54,86,83,53,67,85,78,48,51,51,65,57,38,78,93,75,91,128,98,42,91,52,43,33,58,30,64,43,56,12,51,52,57,17,40,91,49,66,24,26,37,20,30,32,57,45,53,93,56,96,45,79,96,65,21,85,83,22,56,88,30,70,29,41,60,32,28,56,45,45,38,14,52,28,31,72,79,40,63,30,41,47,53,31,44,29,22,70,81,84,38,36,46,19,21,47,9,82,56,60,80,42,107,82,110,79,67,63,110,109,44,38,90,59,26,36,34,17,37,3,28,23,101,82,47,56,15,39,26,48,16,28,40,83,80,97,17,38,40,39,33,22,31,95,54,71,75,54,74,81,34,66,82,81,44,45,49,64,50,32,70,90,83,100

Foldseek 3Di:
DFQQADDQGHWDFEVPPQDLLNLLLLLQLLLLLLPVPDPDAAEEEEEFKLAQSTVSSRVSSQVSNQFLQRQYAYAYLAFPLLQLQCLQPVPGQWYWYKADWQDASRIMGTHIDHNVSAGHDPSSVVSSSVSSVDDDNPRDGDDPPRGHDHHYDNCSLVSSLVLLVVLLLDALAPFFEEEECQLANCLRRLQVNVCVSVHHYHYHPNDHPNNRHNPPFALNDPQVQLVVLQVVVTAWYWGAIRRQQFTWIAGNVRDTQWLLLLVQLLLLLCVVVCVFVVQQAEEEPQDDPVSVVSCVVSPGHYDYDYAACPRVVVVCVVVVGAAYHYGRNQRPRVVRGRGGGNSSSVSSVSVSQVPVVPHPVPSSVD/DFPAQDFQTGKDFECPPQDLVNLLVLLLLLLVLQPPPDDAQFEAEEEEKLAQVLVSSVVSSVNSCLFQAHEYAYEYFDFPLLRLQCLAVVVTRKYWYKAPWQDFSRMIGIAIAGSNQGGDDPVSVVSSSVSSPDPDDDRHGDDPPRGYDYHYNLVVVVVVLVLLLVLLVAALAPQAEEEEAFQARCLSRVQVSNVVSNHHYHYDNSDHDNRRFNNCDFLNHPQVQLVVCQVVVHQWYWTAIRSRQFIWTHFNVSDTGWQLLLVLLLQVLCVVVVQFWPQEEEEEPPDDPVSVVVVVVVPRHYDYDYHDVVRQVVCCVVVVTQWGDYRSGQIRRNVRGSGGHNSSSVSSSSSSCVVVVDGSVCSSVD/DDVVLLVLLVLVLVLLQVCLVVLLWAKEWDADDDACVVQVVQDQFDFDFRHNVLCSVQSGPPDPQVDAHWYHDDRGIGRHDGHHAFADDDPDDPQADRFPRGQLRCLCPHQIFMWTRGNSQRGTWTRGRNGTGPRDDSVVSSVVSSVRD/DPPPPLLVQVLVLLVVCLVVQQAAKEFEADDDDDVVLAVPADWDQDQDGSVVVNVLSHPPDDQVAAYWYQYDSTTIHTRRQAAFCDDPPDDPVQDSSSRSQVRCLPVGAGKIWHAHNPNGWGWIRHVNRIDTRADSVRVVVVVVVRD

InterPro domains:
  IPR005841 Alpha-D-phosphohexomutase superfamily [PR00509] (94-108)
  IPR005841 Alpha-D-phosphohexomutase superfamily [PR00509] (174-193)
  IPR005841 Alpha-D-phosphohexomutase superfamily [PR00509] (234-249)
  IPR005843 Alpha-D-phosphohexomutase, C-terminal [PF00408] (374-443)
  IPR005844 Alpha-D-phosphohexomutase, alpha/beta/alpha domain I [PF02878] (3-136)
  IPR005845 Alpha-D-phosphohexomutase, alpha/beta/alpha domain II [PF02879] (153-254)
  IPR005846 Alpha-D-phosphohexomutase, alpha/beta/alpha domain III [PF02880] (258-366)
  IPR006352 Phosphoglucosamine mutase, bacterial type [MF_01554_B] (1-448)
  IPR006352 Phosphoglucosamine mutase, bacterial type [TIGR01455] (5-446)
  IPR006352 Phosphoglucosamine mutase, bacterial type [cd05802] (4-442)
  IPR016055 Alpha-D-phosphohexomutase, alpha/beta/alpha I/II/III [SSF53738] (3-180)
  IPR016055 Alpha-D-phosphohexomutase, alpha/beta/alpha I/II/III [SSF53738] (158-257)
  IPR016055 Alpha-D-phosphohexomutase, alpha/beta/alpha I/II/III [SSF53738] (258-366)
  IPR016066 Alpha-D-phosphohexomutase, conserved site [PS00710] (95-104)
  IPR036900 Alpha-D-phosphohexomutase, C-terminal domain superfamily [SSF55957] (358-449)
  IPR050060 Phosphoglucosamine mutase [PTHR42946] (4-447)

Secondary structure (DSSP, 8-state):
--SS--SSSEEE-TTTTS-HHHHHHHHHHHHHHHHTTSSS---B-------TTHHHHHHHHHHHHTTSS--B-B--S--HHHHHHHHHHHT-S-EEE---TTS-TT-EEEEEE-SSSSSPPHHHHHHHHHHHHSSS------SSTTPPP--B-TTHHHHHHHHHHHTT-S---SSEEEEE-TTTGGGTTHHHHHHHTT-EEEEES-S--STTTTSSSSTT-THHHHHHHHHH--SEEEEE-SSS--EEEE-SS--EE-HHHHHHHHHHHHHHHT--TT-SB--BTTS-HHHHHHHHHHT--B--B-SSSHHHHHHHHHHT-S----TT-----TTTSSS--HHHHHHHHHHHHHHSSS-HHHHTT-/--SSEETTEEEEEBTTTB-HHHHHHHHHHHHHHHTTSSSSS-EEEEEE-S-HHHHHHHHHHHHHHHHHT-EEEE-SS--HHHHHHHHHHHT-SEEEEE--TTS-TTEEEEEEB-TTSSB--HHHHHHHHHHHH-SS-------SBTB---EE-TTTHHHHHHHHHHHH-S---SS-EE----SSSTTTTHHHHHHHTT-----SS-S--SS-TTSSSBTTBTHHHHHHHHHTT-SEEEE--SSS-S-EEE-TTSSEE-HHHHHHHHHHHHHHHT-S-SSEEEEETTS-HHHHHHHHHHT-EEEEE-SSHHHHHHHHHHTT-S-EE-TTS-EE-TTT-SS--HHHHHHHHHHHHHHH---TTTTT--/--HHHHHHHHHHHHHHHHHHTTT---B-----SS-STTTS-SS-----B--HHHHHHHS-SSSTT-SS---EETTEE--SS---------SS----SHHHHHHHHHHHSS--EEEEE-STTSSEEEEETTEEE-S--HHHHHHHHHH--/---TTHHHHHHHHHHHHHHTT--EEEEE--SS--STTTTTS----PBP-HHHHHHHT-TTSTT-SS-EEEETTEE--SSPPPPPP--TT--SSS-HHHHHHTTHHHHSSS--EEE-SSS--EEE--TT--EES--HHHHHHHHHHH-

Sequence (1028 aa):
MGKYFGTDGVRGEANVELTPEMAFKLGRFGGYVLSQHELGTPKVYVGRDTRISGQMLASSLISGLLSVGIEVYDLGVIATPGVAYLVKKDGASAGVMISASHNPALDNGIKFFGGDGYKLEDEKELEIEALIDAEEDTLPRPSAQGLGMLHDYIEGVRKYQAFLKTTAEGNFEGYKVVLDTANGAAYTSARAVFADLEANLTVIGENPDGLNINVKVGSTHPEAMAKKVVETGSDLGLAFDGDADRLIAVDENGEIVDGDKIMFIVGKYLLGQGKLAQDTLVTTVMSNLGFHLALEEAGINSVITAVGDRYVVEEMKKNNYNFGGEQSGHMIFLDYNTTGDGQLSAIQLLKVMRETGKSLSELASEMGKYFGTDGVRGEANVELTPEMAFKLGRFGGYVLSQHELGTPKVYVGRDTRISGQMLASSLISGLLSVGIEVYDLGVIATPGVAYLVKKDGASAGVMISASHNPALDNGIKFFGGDGYKLEDEKELEIEALIDAEEDTLPRPSAQGLGMLHDYIEGVRKYQAFLKTTAEGNFEGYKVVLDTANGAAYTSARAVFADLEANLTVIGENPDGLNINVKVGSTHPEAMAKKVVETGSDLGLAFDGDADRLIAVDENGEIVDGDKIMFIVGKYLLGQGKLAQDTLVTTVMSNLGFHLALEEAGINSVITAVGDRYVVEEMKKNNYNFGGEQSGHMIFLDYNTTGDGQLSAIQLLKVMRETGKSLSELASEKKGSLDGHISAYEKSFAYMSERKIGALIAIERGQNLNEFVSTGIRLDADITSELLINIFIPNTPLHDGAVIVQGNKIAVTSAYLPLTEKSGISKQFGTRHRAAIGLSEVSDALILVVSEETGGISVAHNGEFFADISKEKFHDILVAILGSLDGHISAYEKSFAYMSERKIGALIAIERGQNLNEFVSTGIRLDADITSELLINIFIPNTPLHDGAVIVQGNKIAVTSAYLPLTEKSGISKQFGTRHRAAIGLSEVSDALILVVSEETGGISVAHNGEFFADISKEKFHDILVAIL

Nearest PDB structures (foldseek):
  6hvn-assembly1_B  TM=9.334E-01  e=9.405E-18  Listeria monocytogenes EGD-e
  8ofh-assembly3_D  TM=9.378E-01  e=1.787E-17  Streptococcus pneumoniae R6
  4rv7-assembly4_D  TM=9.286E-01  e=1.474E-17  Listeria monocytogenes EGD-e
  6hvn-assembly1_A  TM=9.403E-01  e=2.800E-17  Listeria monocytogenes EGD-e
  6gyy-assembly1_B  TM=9.382E-01  e=3.207E-16  Staphylococcus aureus